Protein AF-0000000076914430 (afdb_homodimer)

Foldseek 3Di:
DDDDDPPDDDDDDDDDDDDDDDDPDDDDDDCPCPDDDDDDDDDPCPDDDDDCPCPPPPPPDPQFWKFFFAQPPDDLQQKDKFFDADDDDPDDDPPDPPPPPPPVVQVPLLVVLQCCQQVQLQRSLVRQCVSQVHQDPDLVQLQQEFEEEFEEPFDPSLVVVQVVCVVVVNNVPDDPCSVVRRDGLVSRVVNCVVRVRNFYRYFDYFKLQRFVVFVVVQSVCVSVPSHFKYKGAYFDDQPHDVSVVVCVVVQAADDVCSNPCLLAQFFQAPPFRHWGEMGMAGIIMMGRPVVCVVVVTHGLWIFQFKFKFFQPPAQFAHDQQLVRVLRQVVRRCVSNVHALLLFQEEAEQGGSHPRRRVSNLNSNCVRNPPCLQVLSYAYAYCCSPRIRRISRNQRVSVSLQSVCQRQQKDAARPSRDHGDPSADHNNDHHHHIDRHHGQKYKYWTARGRRIIMIIIIGHDD/DDDPDCPDDPDDDDDDDDDDDDDDDPDDDDDPCPPPDDDDDDDPCPDDDDDCPCPPPPPPDDQFWKFFFDQPPDDLQLKDKFFDADDDDPDDDPDDPPPPDPPVVQVPLLVVLQCCQQVQLQRSLVRQCVSQVHQDPDLVQLLQEFEEEFEEPFDPSLVVVQVVCVVVVNNVPDDPCSVVRRDGLVSRVVNCVVRVRNFDRYFDYFKLQRFVVFVVVQSVCVSVPSHFKYKGAYFDDQPHDVSVVVCVVVQAADDVCSNPCLLAQFFQAPPFRHWGEMGMAGIIMMGRPVVCVVVVTHGLWIWQFKFKFFQPPAQFAHDQQLVRVLRQVVRRCVSNVHALLLFQEEAELGGSHPRRRVSNLNSNCVRNPPCLQVLSYAYAYCCSPRIRRISRNQRVSVSLQSVCQRQQKDAARPSHDHGDPSADHSNDHHHHIDRHHGQKYKYWTARGRRIIMIIIIGHDD

pLDDT: mean 78.5, std 29.56, range [15.78, 98.94]

Solvent-accessible surface area (backbone atoms only — not comparable to full-atom values): 46530 Å² total; per-residue (Å²): 134,87,83,78,85,80,79,82,86,82,84,87,85,83,80,80,84,76,78,82,81,80,78,80,80,85,81,88,87,78,88,77,74,81,70,90,83,81,84,75,86,78,78,79,72,78,76,78,74,82,86,74,77,77,67,83,73,75,77,73,56,83,65,56,48,32,27,29,38,40,58,66,89,63,70,68,54,16,46,49,69,44,65,61,71,82,75,86,80,78,86,76,70,92,61,83,77,65,78,68,65,68,59,57,64,46,51,53,53,57,60,66,53,61,59,37,38,45,52,38,33,41,53,23,42,50,47,23,31,60,49,42,68,60,81,69,82,51,63,70,57,18,43,26,20,21,27,16,20,9,17,29,77,44,42,55,66,60,50,47,58,53,44,49,28,52,76,66,71,40,56,86,71,52,52,51,55,48,52,65,64,42,34,47,25,32,30,14,20,51,43,20,34,75,63,44,24,27,4,36,40,38,17,26,22,30,30,27,15,3,2,37,46,9,39,42,52,40,48,47,37,34,43,74,62,61,22,50,31,29,42,21,7,8,19,24,56,52,83,41,72,64,51,50,50,27,40,47,54,52,59,45,38,48,60,92,32,65,92,43,53,86,58,36,16,10,35,53,19,62,82,31,51,5,23,30,53,15,20,24,20,8,32,41,38,38,26,30,42,70,61,34,59,74,70,64,47,59,66,31,21,23,61,44,18,66,8,47,3,12,37,24,64,36,61,80,45,75,38,82,78,11,54,26,59,32,46,5,47,50,42,9,32,60,62,45,71,53,56,62,79,57,36,33,35,36,37,44,51,39,54,6,28,63,64,58,23,54,24,50,53,52,18,51,43,65,69,33,38,66,35,26,50,70,43,57,33,44,32,22,27,58,30,28,74,41,26,42,20,42,5,6,33,16,19,37,47,39,49,53,45,41,48,21,39,59,71,23,35,45,61,31,18,40,59,44,81,49,65,31,83,88,47,52,88,44,29,52,66,29,68,50,67,38,82,44,85,34,61,19,34,38,25,42,16,64,15,58,24,19,20,29,32,16,40,25,36,27,48,56,134,134,82,90,78,80,79,77,79,83,74,80,78,79,80,83,80,80,84,74,84,82,74,83,79,76,82,76,74,85,78,77,83,67,82,77,80,78,80,87,79,86,84,79,81,70,77,80,81,75,84,84,76,78,78,67,85,73,76,77,74,56,84,67,56,47,32,27,28,39,38,60,67,89,64,71,69,56,16,45,48,69,45,64,63,70,80,76,85,79,77,87,75,70,93,61,84,75,68,75,71,64,69,59,57,64,45,51,52,53,57,60,66,53,60,59,38,39,44,50,40,33,40,54,23,43,50,48,23,31,59,48,41,67,58,80,70,82,50,64,71,57,19,44,25,20,22,27,16,21,10,17,30,78,42,42,56,65,60,51,48,57,52,44,50,28,54,77,66,72,39,58,86,71,52,52,52,55,47,52,65,62,42,35,44,26,33,31,15,21,52,42,21,34,74,65,44,22,27,3,37,40,38,16,26,21,29,30,27,14,3,2,36,47,10,39,44,51,38,49,48,36,34,43,71,62,61,20,50,32,27,41,22,7,8,19,24,56,51,82,41,71,66,51,51,49,28,39,46,54,52,60,45,38,48,63,92,32,65,93,44,52,86,59,36,18,10,36,55,19,63,82,31,52,5,23,31,53,16,20,23,20,8,33,43,37,38,26,28,41,70,62,34,59,72,71,66,47,60,67,32,22,23,60,44,18,66,8,47,3,11,38,25,64,38,60,79,44,75,37,81,78,11,55,27,60,33,46,5,48,50,42,9,32,60,63,44,72,52,54,62,80,57,35,33,34,35,36,44,50,39,54,5,29,64,64,56,23,52,23,51,52,51,18,50,43,65,70,33,40,64,35,25,51,71,43,56,33,45,32,22,28,60,30,28,74,43,26,42,19,43,5,7,33,16,18,36,46,40,49,53,45,41,48,21,39,57,70,22,37,46,60,32,18,39,58,45,80,47,67,32,83,87,47,53,87,43,29,51,66,29,67,52,68,41,80,44,86,33,60,19,33,36,24,42,15,64,15,57,24,20,19,28,31,17,40,25,36,27,49,59,132

InterPro domains:
  IPR000794 Beta-ketoacyl synthase [PTHR11712] (124-458)
  IPR000794 Beta-ketoacyl synthase [cd00834] (124-457)
  IPR014030 Beta-ketoacyl synthase-like, N-terminal domain [PF00109] (119-292)
  IPR014031 Beta-ketoacyl synthase, C-terminal domain [PF02801] (300-417)
  IPR016039 Thiolase-like [G3DSA:3.40.47.10] (111-461)
  IPR016039 Thiolase-like [SSF53901] (76-299)
  IPR016039 Thiolase-like [SSF53901] (261-458)
  IPR018201 Beta-ketoacyl synthase, active site [PS00606] (199-215)
  IPR020841 Polyketide synthase, beta-ketoacyl synthase domain [PS52004] (1-459)
  IPR020841 Polyketide synthase, beta-ketoacyl synthase domain [SM00825] (5-459)

Structure (mmCIF, N/CA/C/O backbone):
data_AF-0000000076914430-model_v1
#
loop_
_entity.id
_entity.type
_entity.pdbx_description
1 polymer beta-ketoacyl-
#
loop_
_atom_site.group_PDB
_atom_site.id
_atom_site.type_symbol
_atom_site.label_atom_id
_atom_site.label_alt_id
_atom_site.label_comp_id
_atom_site.label_asym_id
_atom_site.label_entity_id
_atom_site.label_seq_id
_atom_site.pdbx_PDB_ins_code
_atom_site.Cartn_x
_atom_site.Cartn_y
_atom_site.Cartn_z
_atom_site.occupancy
_atom_site.B_iso_or_equiv
_atom_site.auth_seq_id
_atom_site.auth_comp_id
_atom_site.auth_asym_id
_atom_site.auth_atom_id
_atom_site.pdbx_PDB_model_num
ATOM 1 N N . MET A 1 1 ? -17 51.938 -7.973 1 20.36 1 MET A N 1
ATOM 2 C CA . MET A 1 1 ? -17.953 51.094 -8.688 1 20.36 1 MET A CA 1
ATOM 3 C C . MET A 1 1 ? -17.266 49.844 -9.273 1 20.36 1 MET A C 1
ATOM 5 O O . MET A 1 1 ? -16.469 49.969 -10.203 1 20.36 1 MET A O 1
ATOM 9 N N . PRO A 1 2 ? -16.797 48.906 -8.508 1 21.17 2 PRO A N 1
ATOM 10 C CA . PRO A 1 2 ? -15.648 47.969 -8.492 1 21.17 2 PRO A CA 1
ATOM 11 C C . PRO A 1 2 ? -15.867 46.75 -9.375 1 21.17 2 PRO A C 1
ATOM 13 O O . PRO A 1 2 ? -16.766 45.969 -9.117 1 21.17 2 PRO A O 1
ATOM 16 N N . TRP A 1 3 ? -15.859 47.125 -10.734 1 18.58 3 TRP A N 1
ATOM 17 C CA . TRP A 1 3 ? -16.062 46.312 -11.945 1 18.58 3 TRP A CA 1
ATOM 18 C C . TRP A 1 3 ? -15.281 45.031 -11.875 1 18.58 3 TRP A C 1
ATOM 20 O O . TRP A 1 3 ? -14.125 45 -11.445 1 18.58 3 TRP A O 1
ATOM 30 N N . ALA A 1 4 ? -15.969 43.875 -11.938 1 19.77 4 ALA A N 1
ATOM 31 C CA . ALA A 1 4 ? -16.078 42.406 -11.852 1 19.77 4 ALA A CA 1
ATOM 32 C C . ALA A 1 4 ? -15.211 41.719 -12.898 1 19.77 4 ALA A C 1
ATOM 34 O O . ALA A 1 4 ? -14.891 42.312 -13.938 1 19.77 4 ALA A O 1
ATOM 35 N N . PRO A 1 5 ? -14.758 40.438 -12.695 1 18.08 5 PRO A N 1
ATOM 36 C CA . PRO A 1 5 ? -13.766 39.406 -13.062 1 18.08 5 PRO A CA 1
ATOM 37 C C . PRO A 1 5 ? -14.039 38.781 -14.422 1 18.08 5 PRO A C 1
ATOM 39 O O . PRO A 1 5 ? -15 38.031 -14.57 1 18.08 5 PRO A O 1
ATOM 42 N N . ARG A 1 6 ? -14.109 39.562 -15.539 1 16.12 6 ARG A N 1
ATOM 43 C CA . ARG A 1 6 ? -14.656 38.969 -16.75 1 16.12 6 ARG A CA 1
ATOM 44 C C . ARG A 1 6 ? -13.844 37.75 -17.188 1 16.12 6 ARG A C 1
ATOM 46 O O . ARG A 1 6 ? -12.625 37.844 -17.375 1 16.12 6 ARG A O 1
ATOM 53 N N . ILE A 1 7 ? -14.227 36.5 -16.953 1 17.45 7 ILE A N 1
ATOM 54 C CA . ILE A 1 7 ? -13.883 35.094 -17.219 1 17.45 7 ILE A CA 1
ATOM 55 C C . ILE A 1 7 ? -13.906 34.844 -18.719 1 17.45 7 ILE A C 1
ATOM 57 O O . ILE A 1 7 ? -14.945 34.969 -19.359 1 17.45 7 ILE A O 1
ATOM 61 N N . VAL A 1 8 ? -12.828 35.312 -19.484 1 16.94 8 VAL A N 1
ATOM 62 C CA . VAL A 1 8 ? -12.93 35.438 -20.922 1 16.94 8 VAL A CA 1
ATOM 63 C C . VAL A 1 8 ? -13.125 34.062 -21.547 1 16.94 8 VAL A C 1
ATOM 65 O O . VAL A 1 8 ? -12.484 33.094 -21.125 1 16.94 8 VAL A O 1
ATOM 68 N N . SER A 1 9 ? -14.188 33.906 -22.328 1 16.08 9 SER A N 1
ATOM 69 C CA . SER A 1 9 ? -14.961 32.844 -22.953 1 16.08 9 SER A CA 1
ATOM 70 C C . SER A 1 9 ? -14.117 32.062 -23.953 1 16.08 9 SER A C 1
ATOM 72 O O . SER A 1 9 ? -13.109 32.562 -24.453 1 16.08 9 SER A O 1
ATOM 74 N N . PHE A 1 10 ? -14.523 30.891 -24.422 1 16.31 10 PHE A N 1
ATOM 75 C CA . PHE A 1 10 ? -14.352 29.516 -24.891 1 16.31 10 PHE A CA 1
ATOM 76 C C . PHE A 1 10 ? -14.211 29.484 -26.406 1 16.31 10 PHE A C 1
ATOM 78 O O . PHE A 1 10 ? -13.375 28.75 -26.938 1 16.31 10 PHE A O 1
ATOM 85 N N . ALA A 1 11 ? -15.047 30.094 -27.297 1 15.78 11 ALA A N 1
ATOM 86 C CA . ALA A 1 11 ? -15.742 29.172 -28.188 1 15.78 11 ALA A CA 1
ATOM 87 C C . ALA A 1 11 ? -14.883 28.859 -29.422 1 15.78 11 ALA A C 1
ATOM 89 O O . ALA A 1 11 ? -14.648 27.688 -29.734 1 15.78 11 ALA A O 1
ATOM 90 N N . ALA A 1 12 ? -15.109 29.438 -30.766 1 16.41 12 ALA A N 1
ATOM 91 C CA . ALA A 1 12 ? -15.992 28.938 -31.828 1 16.41 12 ALA A CA 1
ATOM 92 C C . ALA A 1 12 ? -15.18 28.359 -32.969 1 16.41 12 ALA A C 1
ATOM 94 O O . ALA A 1 12 ? -15.398 27.203 -33.375 1 16.41 12 ALA A O 1
ATOM 95 N N . ALA A 1 13 ? -14.984 29.047 -34.25 1 16.73 13 ALA A N 1
ATOM 96 C CA . ALA A 1 13 ? -15.578 28.797 -35.562 1 16.73 13 ALA A CA 1
ATOM 97 C C . ALA A 1 13 ? -14.625 27.984 -36.438 1 16.73 13 ALA A C 1
ATOM 99 O O . ALA A 1 13 ? -13.414 27.984 -36.219 1 16.73 13 ALA A O 1
ATOM 100 N N . PRO A 1 14 ? -15.055 27.531 -37.812 1 17.52 14 PRO A N 1
ATOM 101 C CA . PRO A 1 14 ? -15.031 26.422 -38.781 1 17.52 14 PRO A CA 1
ATOM 102 C C . PRO A 1 14 ? -13.836 26.5 -39.75 1 17.52 14 PRO A C 1
ATOM 104 O O . PRO A 1 14 ? -13.688 25.656 -40.625 1 17.52 14 PRO A O 1
ATOM 107 N N . ASP A 1 15 ? -12.797 27.328 -39.531 1 15.93 15 ASP A N 1
ATOM 108 C CA . ASP A 1 15 ? -12.422 27.875 -40.812 1 15.93 15 ASP A CA 1
ATOM 109 C C . ASP A 1 15 ? -11.875 26.797 -41.75 1 15.93 15 ASP A C 1
ATOM 111 O O . ASP A 1 15 ? -11.398 25.75 -41.281 1 15.93 15 ASP A O 1
ATOM 115 N N . GLU A 1 16 ? -11.477 27.266 -42.938 1 16.78 16 GLU A N 1
ATOM 116 C CA . GLU A 1 16 ? -11.5 26.984 -44.375 1 16.78 16 GLU A CA 1
ATOM 117 C C . GLU A 1 16 ? -10.359 26.031 -44.75 1 16.78 16 GLU A C 1
ATOM 119 O O . GLU A 1 16 ? -10.586 25.016 -45.438 1 16.78 16 GLU A O 1
ATOM 124 N N . HIS A 1 17 ? -9.18 26.547 -45.031 1 16.75 17 HIS A N 1
ATOM 125 C CA . HIS A 1 17 ? -8.641 26.328 -46.375 1 16.75 17 HIS A CA 1
ATOM 126 C C . HIS A 1 17 ? -7.766 25.078 -46.438 1 16.75 17 HIS A C 1
ATOM 128 O O . HIS A 1 17 ? -7.09 24.75 -45.438 1 16.75 17 HIS A O 1
ATOM 134 N N . ALA A 1 18 ? -7.859 24.328 -47.594 1 17.95 18 ALA A N 1
ATOM 135 C CA . ALA A 1 18 ? -7.621 22.953 -48.031 1 17.95 18 ALA A CA 1
ATOM 136 C C . ALA A 1 18 ? -6.125 22.688 -48.188 1 17.95 18 ALA A C 1
ATOM 138 O O . ALA A 1 18 ? -5.711 21.531 -48.281 1 17.95 18 ALA A O 1
ATOM 139 N N . PRO A 1 19 ? -5.02 23.578 -47.656 1 17.88 19 PRO A N 1
ATOM 140 C CA . PRO A 1 19 ? -4.262 23.375 -48.906 1 17.88 19 PRO A CA 1
ATOM 141 C C . PRO A 1 19 ? -3.695 21.969 -49 1 17.88 19 PRO A C 1
ATOM 143 O O . PRO A 1 19 ? -3.646 21.234 -48.031 1 17.88 19 PRO A O 1
ATOM 146 N N . PRO A 1 20 ? -2.598 21.891 -49.938 1 17.64 20 PRO A N 1
ATOM 147 C CA . PRO A 1 20 ? -2.225 20.891 -50.938 1 17.64 20 PRO A CA 1
ATOM 148 C C . PRO A 1 20 ? -1.381 19.766 -50.375 1 17.64 20 PRO A C 1
ATOM 150 O O . PRO A 1 20 ? -0.823 19.891 -49.281 1 17.64 20 PRO A O 1
ATOM 153 N N . ARG A 1 21 ? -1.084 18.797 -51.188 1 17.78 21 ARG A N 1
ATOM 154 C CA . ARG A 1 21 ? -0.869 17.359 -51.25 1 17.78 21 ARG A CA 1
ATOM 155 C C . ARG A 1 21 ? 0.573 17 -50.906 1 17.78 21 ARG A C 1
ATOM 157 O O . ARG A 1 21 ? 0.898 15.828 -50.719 1 17.78 21 ARG A O 1
ATOM 164 N N . SER A 1 22 ? 1.578 18.094 -50.438 1 17.52 22 SER A N 1
ATOM 165 C CA . SER A 1 22 ? 2.691 17.578 -51.219 1 17.52 22 SER A CA 1
ATOM 166 C C . SER A 1 22 ? 3.199 16.25 -50.656 1 17.52 22 SER A C 1
ATOM 168 O O . SER A 1 22 ? 3.02 15.961 -49.469 1 17.52 22 SER A O 1
ATOM 170 N N . PRO A 1 23 ? 4.172 15.633 -51.438 1 17.53 23 PRO A N 1
ATOM 171 C CA . PRO A 1 23 ? 4.559 14.258 -51.719 1 17.53 23 PRO A CA 1
ATOM 172 C C . PRO A 1 23 ? 5.543 13.68 -50.719 1 17.53 23 PRO A C 1
ATOM 174 O O . PRO A 1 23 ? 6.469 14.375 -50.281 1 17.53 23 PRO A O 1
ATOM 177 N N . VAL A 1 24 ? 5.152 12.938 -49.844 1 17.94 24 VAL A N 1
ATOM 178 C CA . VAL A 1 24 ? 5.797 12.312 -48.719 1 17.94 24 VAL A CA 1
ATOM 179 C C . VAL A 1 24 ? 6.969 11.461 -49.188 1 17.94 24 VAL A C 1
ATOM 181 O O . VAL A 1 24 ? 6.777 10.469 -49.906 1 17.94 24 VAL A O 1
ATOM 184 N N . ARG A 1 25 ? 8.109 12.258 -49.531 1 17.22 25 ARG A N 1
ATOM 185 C CA . ARG A 1 25 ? 9.141 11.414 -50.125 1 17.22 25 ARG A CA 1
ATOM 186 C C . ARG A 1 25 ? 9.484 10.242 -49.188 1 17.22 25 ARG A C 1
ATOM 188 O O . ARG A 1 25 ? 9.328 10.336 -47.969 1 17.22 25 ARG A O 1
ATOM 195 N N . PRO A 1 26 ? 10.25 9.234 -49.812 1 17.73 26 PRO A N 1
ATOM 196 C CA . PRO A 1 26 ? 10.312 7.781 -49.625 1 17.73 26 PRO A CA 1
ATOM 197 C C . PRO A 1 26 ? 11.172 7.359 -48.438 1 17.73 26 PRO A C 1
ATOM 199 O O . PRO A 1 26 ? 10.703 6.613 -47.562 1 17.73 26 PRO A O 1
ATOM 202 N N . PRO A 1 27 ? 12.586 7.203 -48.594 1 18.33 27 PRO A N 1
ATOM 203 C CA . PRO A 1 27 ? 13.031 5.805 -48.625 1 18.33 27 PRO A CA 1
ATOM 204 C C . PRO A 1 27 ? 13.773 5.406 -47.344 1 18.33 27 PRO A C 1
ATOM 206 O O . PRO A 1 27 ? 13.492 4.355 -46.781 1 18.33 27 PRO A O 1
ATOM 209 N N . PRO A 1 28 ? 15.039 6 -46.844 1 18.53 28 PRO A N 1
ATOM 210 C CA . PRO A 1 28 ? 16.156 5.062 -46.969 1 18.53 28 PRO A CA 1
ATOM 211 C C . PRO A 1 28 ? 16.406 4.293 -45.656 1 18.53 28 PRO A C 1
ATOM 213 O O . PRO A 1 28 ? 16.047 4.766 -44.594 1 18.53 28 PRO A O 1
ATOM 216 N N . PRO A 1 29 ? 17.109 3.037 -45.688 1 17.45 29 PRO A N 1
ATOM 217 C CA . PRO A 1 29 ? 17.125 1.829 -44.844 1 17.45 29 PRO A CA 1
ATOM 218 C C . PRO A 1 29 ? 17.891 2.016 -43.562 1 17.45 29 PRO A C 1
ATOM 220 O O . PRO A 1 29 ? 18.578 3.031 -43.375 1 17.45 29 PRO A O 1
ATOM 223 N N . PRO A 1 30 ? 18.812 0.987 -43.125 1 17.42 30 PRO A N 1
ATOM 224 C CA . PRO A 1 30 ? 18.984 0.083 -42 1 17.42 30 PRO A CA 1
ATOM 225 C C . PRO A 1 30 ? 20.234 0.412 -41.188 1 17.42 30 PRO A C 1
ATOM 227 O O . PRO A 1 30 ? 20.547 -0.284 -40.219 1 17.42 30 PRO A O 1
ATOM 230 N N . ARG A 1 31 ? 20.797 1.576 -40.875 1 16.64 31 ARG A N 1
ATOM 231 C CA . ARG A 1 31 ? 22.234 1.582 -40.562 1 16.64 31 ARG A CA 1
ATOM 232 C C . ARG A 1 31 ? 22.484 1.047 -39.156 1 16.64 31 ARG A C 1
ATOM 234 O O . ARG A 1 31 ? 22 1.602 -38.188 1 16.64 31 ARG A O 1
ATOM 241 N N . LEU A 1 32 ? 22.703 -0.343 -38.812 1 15.95 32 LEU A N 1
ATOM 242 C CA . LEU A 1 32 ? 22.891 -0.897 -37.469 1 15.95 32 LEU A CA 1
ATOM 243 C C . LEU A 1 32 ? 24.297 -0.67 -36.969 1 15.95 32 LEU A C 1
ATOM 245 O O . LEU A 1 32 ? 25.25 -1.315 -37.438 1 15.95 32 LEU A O 1
ATOM 249 N N . LEU A 1 33 ? 25.062 0.441 -36.969 1 16.23 33 LEU A N 1
ATOM 250 C CA . LEU A 1 33 ? 26.516 0.381 -36.969 1 16.23 33 LEU A CA 1
ATOM 251 C C . LEU A 1 33 ? 27.031 0.193 -35.531 1 16.23 33 LEU A C 1
ATOM 253 O O . LEU A 1 33 ? 26.844 1.062 -34.688 1 16.23 33 LEU A O 1
ATOM 257 N N . LEU A 1 34 ? 26.938 -0.77 -34.656 1 16.05 34 LEU A N 1
ATOM 258 C CA . LEU A 1 34 ? 27.562 -0.549 -33.344 1 16.05 34 LEU A CA 1
ATOM 259 C C . LEU A 1 34 ? 29.062 -0.798 -33.438 1 16.05 34 LEU A C 1
ATOM 261 O O . LEU A 1 34 ? 29.5 -1.942 -33.594 1 16.05 34 LEU A O 1
ATOM 265 N N . GLY A 1 35 ? 30.031 -0.255 -34.25 1 16.97 35 GLY A N 1
ATOM 266 C CA . GLY A 1 35 ? 31.297 -0.898 -34.594 1 16.97 35 GLY A CA 1
ATOM 267 C C . GLY A 1 35 ? 32.344 -0.744 -33.5 1 16.97 35 GLY A C 1
ATOM 268 O O . GLY A 1 35 ? 33.5 -1.112 -33.719 1 16.97 35 GLY A O 1
ATOM 269 N N . CYS A 1 36 ? 32.188 -0.376 -32.188 1 16.59 36 CYS A N 1
ATOM 270 C CA . CYS A 1 36 ? 33.438 0.127 -31.672 1 16.59 36 CYS A CA 1
ATOM 271 C C . CYS A 1 36 ? 34.469 -0.989 -31.562 1 16.59 36 CYS A C 1
ATOM 273 O O . CYS A 1 36 ? 34.125 -2.16 -31.422 1 16.59 36 CYS A O 1
ATOM 275 N N . GLY A 1 37 ? 35.844 -0.705 -31.75 1 16.16 37 GLY A N 1
ATOM 276 C CA . GLY A 1 37 ? 37.156 -1.229 -32.125 1 16.16 37 GLY A CA 1
ATOM 277 C C . GLY A 1 37 ? 37.875 -1.936 -30.969 1 16.16 37 GLY A C 1
ATOM 278 O O . GLY A 1 37 ? 37.5 -1.757 -29.812 1 16.16 37 GLY A O 1
ATOM 279 N N . PRO A 1 38 ? 39.062 -2.688 -31.156 1 17.67 38 PRO A N 1
ATOM 280 C CA . PRO A 1 38 ? 39.844 -3.871 -30.75 1 17.67 38 PRO A CA 1
ATOM 281 C C . PRO A 1 38 ? 40.812 -3.584 -29.609 1 17.67 38 PRO A C 1
ATOM 283 O O . PRO A 1 38 ? 41.469 -4.5 -29.109 1 17.67 38 PRO A O 1
ATOM 286 N N . SER A 1 39 ? 40.875 -2.438 -28.828 1 16.88 39 SER A N 1
ATOM 287 C CA . SER A 1 39 ? 42.25 -2.201 -28.469 1 16.88 39 SER A CA 1
ATOM 288 C C . SER A 1 39 ? 42.781 -3.295 -27.562 1 16.88 39 SER A C 1
ATOM 290 O O . SER A 1 39 ? 42.031 -3.846 -26.75 1 16.88 39 SER A O 1
ATOM 292 N N . SER A 1 40 ? 44.125 -3.738 -27.609 1 16.92 40 SER A N 1
ATOM 293 C CA . SER A 1 40 ? 45.062 -4.84 -27.359 1 16.92 40 SER A CA 1
ATOM 294 C C . SER A 1 40 ? 45.562 -4.797 -25.922 1 16.92 40 SER A C 1
ATOM 296 O O . SER A 1 40 ? 46.344 -5.66 -25.516 1 16.92 40 SER A O 1
ATOM 298 N N . ALA A 1 41 ? 45.281 -3.869 -25.016 1 17.73 41 ALA A N 1
ATOM 299 C CA . ALA A 1 41 ? 46.438 -3.666 -24.109 1 17.73 41 ALA A CA 1
ATOM 300 C C . ALA A 1 41 ? 46.688 -4.914 -23.281 1 17.73 41 ALA A C 1
ATOM 302 O O . ALA A 1 41 ? 45.781 -5.723 -23.047 1 17.73 41 ALA A O 1
ATOM 303 N N . ALA A 1 42 ? 48.031 -5.047 -22.844 1 17.97 42 ALA A N 1
ATOM 304 C CA . ALA A 1 42 ? 48.969 -6.07 -22.406 1 17.97 42 ALA A CA 1
ATOM 305 C C . ALA A 1 42 ? 48.594 -6.578 -21.016 1 17.97 42 ALA A C 1
ATOM 307 O O . ALA A 1 42 ? 48 -5.859 -20.219 1 17.97 42 ALA A O 1
ATOM 308 N N . PRO A 1 43 ? 48.875 -7.922 -20.734 1 17.31 43 PRO A N 1
ATOM 309 C CA . PRO A 1 43 ? 48.5 -8.977 -19.781 1 17.31 43 PRO A CA 1
ATOM 310 C C . PRO A 1 43 ? 49.156 -8.805 -18.422 1 17.31 43 PRO A C 1
ATOM 312 O O . PRO A 1 43 ? 48.938 -9.641 -17.531 1 17.31 43 PRO A O 1
ATOM 315 N N . ILE A 1 44 ? 49.188 -7.527 -17.812 1 18.19 44 ILE A N 1
ATOM 316 C CA . ILE A 1 44 ? 50.156 -7.57 -16.719 1 18.19 44 ILE A CA 1
ATOM 317 C C . ILE A 1 44 ? 49.781 -8.672 -15.734 1 18.19 44 ILE A C 1
ATOM 319 O O . ILE A 1 44 ? 48.625 -8.797 -15.344 1 18.19 44 ILE A O 1
ATOM 323 N N . CYS A 1 45 ? 50.656 -9.625 -15.539 1 17.83 45 CYS A N 1
ATOM 324 C CA . CYS A 1 45 ? 50.75 -10.945 -14.93 1 17.83 45 CYS A CA 1
ATOM 325 C C . CYS A 1 45 ? 50.625 -10.867 -13.414 1 17.83 45 CYS A C 1
ATOM 327 O O . CYS A 1 45 ? 51.438 -11.438 -12.688 1 17.83 45 CYS A O 1
ATOM 329 N N . LEU A 1 46 ? 49.875 -9.953 -12.852 1 18.14 46 LEU A N 1
ATOM 330 C CA . LEU A 1 46 ? 50.219 -9.938 -11.438 1 18.14 46 LEU A CA 1
ATOM 331 C C . LEU A 1 46 ? 49.969 -11.297 -10.797 1 18.14 46 LEU A C 1
ATOM 333 O O . LEU A 1 46 ? 49.062 -12.023 -11.211 1 18.14 46 LEU A O 1
ATOM 337 N N . PRO A 1 47 ? 50.938 -11.711 -9.906 1 19.97 47 PRO A N 1
ATOM 338 C CA . PRO A 1 47 ? 51.188 -13.047 -9.344 1 19.97 47 PRO A CA 1
ATOM 339 C C . PRO A 1 47 ? 50 -13.578 -8.555 1 19.97 47 PRO A C 1
ATOM 341 O O . PRO A 1 47 ? 49.125 -12.797 -8.125 1 19.97 47 PRO A O 1
ATOM 344 N N . PRO A 1 48 ? 49.938 -14.984 -8.422 1 19.3 48 PRO A N 1
ATOM 345 C CA . PRO A 1 48 ? 48.938 -16 -8.109 1 19.3 48 PRO A CA 1
ATOM 346 C C . PRO A 1 48 ? 48.469 -15.93 -6.66 1 19.3 48 PRO A C 1
ATOM 348 O O . PRO A 1 48 ? 47.75 -16.812 -6.203 1 19.3 48 PRO A O 1
ATOM 351 N N . ARG A 1 49 ? 48.344 -14.758 -6.023 1 20.03 49 ARG A N 1
ATOM 352 C CA . ARG A 1 49 ? 48.219 -15.031 -4.594 1 20.03 49 ARG A CA 1
ATOM 353 C C . ARG A 1 49 ? 47.125 -16.047 -4.32 1 20.03 49 ARG A C 1
ATOM 355 O O . ARG A 1 49 ? 46.219 -16.234 -5.145 1 20.03 49 ARG A O 1
ATOM 362 N N . GLY A 1 50 ? 47.125 -16.656 -3.104 1 18.72 50 GLY A N 1
ATOM 363 C CA . GLY A 1 50 ? 46.656 -17.891 -2.504 1 18.72 50 GLY A CA 1
ATOM 364 C C . GLY A 1 50 ? 45.156 -18.047 -2.535 1 18.72 50 GLY A C 1
ATOM 365 O O . GLY A 1 50 ? 44.438 -17.125 -2.926 1 18.72 50 GLY A O 1
ATOM 366 N N . ARG A 1 51 ? 44.562 -18.844 -1.445 1 20.53 51 ARG A N 1
ATOM 367 C CA . ARG A 1 51 ? 43.5 -19.844 -1.296 1 20.53 51 ARG A CA 1
ATOM 368 C C . ARG A 1 51 ? 42.125 -19.172 -1.335 1 20.53 51 ARG A C 1
ATOM 370 O O . ARG A 1 51 ? 41.875 -18.172 -0.647 1 20.53 51 ARG A O 1
ATOM 377 N N . ASP A 1 52 ? 41.375 -19.469 -2.34 1 19.86 52 ASP A N 1
ATOM 378 C CA . ASP A 1 52 ? 40.156 -19 -2.99 1 19.86 52 ASP A CA 1
ATOM 379 C C . ASP A 1 52 ? 38.938 -19.281 -2.127 1 19.86 52 ASP A C 1
ATOM 381 O O . ASP A 1 52 ? 38.531 -20.422 -1.945 1 19.86 52 ASP A O 1
ATOM 385 N N . GLY A 1 53 ? 38.969 -18.766 -0.821 1 21.38 53 GLY A N 1
ATOM 386 C CA . GLY A 1 53 ? 37.719 -19.156 -0.203 1 21.38 53 GLY A CA 1
ATOM 387 C C . GLY A 1 53 ? 36.5 -18.844 -1.07 1 21.38 53 GLY A C 1
ATOM 388 O O . GLY A 1 53 ? 36.438 -17.797 -1.718 1 21.38 53 GLY A O 1
ATOM 389 N N . ALA A 1 54 ? 35.906 -19.875 -1.701 1 21.69 54 ALA A N 1
ATOM 390 C CA . ALA A 1 54 ? 34.812 -20.031 -2.652 1 21.69 54 ALA A CA 1
ATOM 391 C C . ALA A 1 54 ? 33.562 -19.25 -2.203 1 21.69 54 ALA A C 1
ATOM 393 O O . ALA A 1 54 ? 32.875 -19.656 -1.282 1 21.69 54 ALA A O 1
ATOM 394 N N . GLY A 1 55 ? 33.781 -18.062 -1.735 1 22.14 55 GLY A N 1
ATOM 395 C CA . GLY A 1 55 ? 32.531 -17.391 -1.436 1 22.14 55 GLY A CA 1
ATOM 396 C C . GLY A 1 55 ? 31.594 -17.344 -2.621 1 22.14 55 GLY A C 1
ATOM 397 O O . GLY A 1 55 ? 32 -17.109 -3.752 1 22.14 55 GLY A O 1
ATOM 398 N N . ARG A 1 56 ? 30.516 -18.234 -2.621 1 23.05 56 ARG A N 1
ATOM 399 C CA . ARG A 1 56 ? 29.453 -18.375 -3.615 1 23.05 56 ARG A CA 1
ATOM 400 C C . ARG A 1 56 ? 28.938 -17 -4.055 1 23.05 56 ARG A C 1
ATOM 402 O O . ARG A 1 56 ? 28.453 -16.219 -3.232 1 23.05 56 ARG A O 1
ATOM 409 N N . ARG A 1 57 ? 29.688 -16.375 -4.984 1 22.09 57 ARG A N 1
ATOM 410 C CA . ARG A 1 57 ? 29.297 -15.156 -5.699 1 22.09 57 ARG A CA 1
ATOM 411 C C . ARG A 1 57 ? 27.922 -15.312 -6.32 1 22.09 57 ARG A C 1
ATOM 413 O O . ARG A 1 57 ? 27.688 -16.234 -7.109 1 22.09 57 ARG A O 1
ATOM 420 N N . HIS A 1 58 ? 26.891 -15.078 -5.562 1 24.89 58 HIS A N 1
ATOM 421 C CA . HIS A 1 58 ? 25.516 -15.008 -6.012 1 24.89 58 HIS A CA 1
ATOM 422 C C . HIS A 1 58 ? 25.391 -14.164 -7.277 1 24.89 58 HIS A C 1
ATOM 424 O O . HIS A 1 58 ? 25.859 -13.023 -7.316 1 24.89 58 HIS A O 1
ATOM 430 N N . ALA A 1 59 ? 25.516 -14.742 -8.398 1 24.55 59 ALA A N 1
ATOM 431 C CA . ALA A 1 59 ? 25.328 -14.102 -9.688 1 24.55 59 ALA A CA 1
ATOM 432 C C . ALA A 1 59 ? 24 -13.328 -9.719 1 24.55 59 ALA A C 1
ATOM 434 O O . ALA A 1 59 ? 22.938 -13.906 -9.57 1 24.55 59 ALA A O 1
ATOM 435 N N . ALA A 1 60 ? 23.938 -12.133 -9.359 1 29.11 60 ALA A N 1
ATOM 436 C CA . ALA A 1 60 ? 22.844 -11.164 -9.406 1 29.11 60 ALA A CA 1
ATOM 437 C C . ALA A 1 60 ? 22.281 -11.039 -10.812 1 29.11 60 ALA A C 1
ATOM 439 O O . ALA A 1 60 ? 23.031 -10.836 -11.773 1 29.11 60 ALA A O 1
ATOM 440 N N . ARG A 1 61 ? 21.219 -11.758 -11.195 1 33.44 61 ARG A N 1
ATOM 441 C CA . ARG A 1 61 ? 20.547 -11.453 -12.453 1 33.44 61 ARG A CA 1
ATOM 442 C C . ARG A 1 61 ? 20.438 -9.945 -12.664 1 33.44 61 ARG A C 1
ATOM 444 O O . ARG A 1 61 ? 20.297 -9.188 -11.695 1 33.44 61 ARG A O 1
ATOM 451 N N . PRO A 1 62 ? 20.641 -9.516 -13.797 1 36.12 62 PRO A N 1
ATOM 452 C CA . PRO A 1 62 ? 20.609 -8.07 -14.008 1 36.12 62 PRO A CA 1
ATOM 453 C C . PRO A 1 62 ? 19.203 -7.477 -13.805 1 36.12 62 PRO A C 1
ATOM 455 O O . PRO A 1 62 ? 18.25 -7.902 -14.461 1 36.12 62 PRO A O 1
ATOM 458 N N . ARG A 1 63 ? 18.812 -7.141 -12.703 1 52.25 63 ARG A N 1
ATOM 459 C CA . ARG A 1 63 ? 17.609 -6.344 -12.422 1 52.25 63 ARG A CA 1
ATOM 460 C C . ARG A 1 63 ? 17.453 -5.234 -13.461 1 52.25 63 ARG A C 1
ATOM 462 O O . ARG A 1 63 ? 18.406 -4.527 -13.781 1 52.25 63 ARG A O 1
ATOM 469 N N . ARG A 1 64 ? 16.219 -5.266 -14.156 1 61.41 64 ARG A N 1
ATOM 470 C CA . ARG A 1 64 ? 15.922 -4.176 -15.078 1 61.41 64 ARG A CA 1
ATOM 471 C C . ARG A 1 64 ? 16.109 -2.82 -14.406 1 61.41 64 ARG A C 1
ATOM 473 O O . ARG A 1 64 ? 15.609 -2.594 -13.305 1 61.41 64 ARG A O 1
ATOM 480 N N . ARG A 1 65 ? 16.859 -2.037 -15.031 1 69.06 65 ARG A N 1
ATOM 481 C CA . ARG A 1 65 ? 17.062 -0.684 -14.531 1 69.06 65 ARG A CA 1
ATOM 482 C C . ARG A 1 65 ? 15.852 0.196 -14.797 1 69.06 65 ARG A C 1
ATOM 484 O O . ARG A 1 65 ? 15.188 0.056 -15.828 1 69.06 65 ARG A O 1
ATOM 491 N N . VAL A 1 66 ? 15.477 0.934 -13.836 1 77.25 66 VAL A N 1
ATOM 492 C CA . VAL A 1 66 ? 14.312 1.807 -13.953 1 77.25 66 VAL A CA 1
ATOM 493 C C . VAL 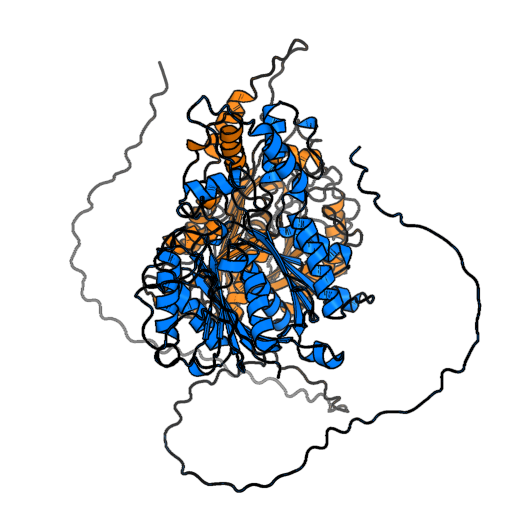A 1 66 ? 14.766 3.262 -14.055 1 77.25 66 VAL A C 1
ATOM 495 O O . VAL A 1 66 ? 15.602 3.713 -13.273 1 77.25 66 VAL A O 1
ATOM 498 N N . HIS A 1 67 ? 14.188 3.955 -15.086 1 62.59 67 HIS A N 1
ATOM 499 C CA . HIS A 1 67 ? 14.531 5.352 -15.312 1 62.59 67 HIS A CA 1
ATOM 500 C C . HIS A 1 67 ? 13.32 6.258 -15.125 1 62.59 67 HIS A C 1
ATOM 502 O O . HIS A 1 67 ? 12.18 5.797 -15.195 1 62.59 67 HIS A O 1
ATOM 508 N N . LEU A 1 68 ? 13.688 7.543 -14.75 1 71 68 LEU A N 1
ATOM 509 C CA . LEU A 1 68 ? 12.688 8.578 -14.547 1 71 68 LEU A CA 1
ATOM 510 C C . LEU A 1 68 ? 12.672 9.562 -15.711 1 71 68 LEU A C 1
ATOM 512 O O . LEU A 1 68 ? 13.719 9.906 -16.25 1 71 68 LEU A O 1
ATOM 516 N N . GLY A 1 69 ? 11.547 9.922 -16.312 1 36.91 69 GLY A N 1
ATOM 517 C CA . GLY A 1 69 ? 11.43 10.977 -17.312 1 36.91 69 GLY A CA 1
ATOM 518 C C . GLY A 1 69 ? 11.312 12.359 -16.703 1 36.91 69 GLY A C 1
ATOM 519 O O . GLY A 1 69 ? 10.734 12.531 -15.633 1 36.91 69 GLY A O 1
ATOM 520 N N . PRO A 1 70 ? 12.109 13.461 -17.344 1 32 70 PRO A N 1
ATOM 521 C CA . PRO A 1 70 ? 12.25 14.789 -16.75 1 32 70 PRO A CA 1
ATOM 522 C C . PRO A 1 70 ? 10.961 15.602 -16.797 1 32 70 PRO A C 1
ATOM 524 O O . PRO A 1 70 ? 10.109 15.359 -17.656 1 32 70 PRO A O 1
ATOM 527 N N . PRO A 1 71 ? 10.695 16.5 -15.695 1 32.12 71 PRO A N 1
ATOM 528 C CA . PRO A 1 71 ? 9.742 17.578 -15.938 1 32.12 71 PRO A CA 1
ATOM 529 C C . PRO A 1 71 ? 10.32 18.688 -16.797 1 32.12 71 PRO A C 1
ATOM 531 O O . PRO A 1 71 ? 11.531 18.906 -16.812 1 32.12 71 PRO A O 1
ATOM 534 N N . ARG A 1 72 ? 9.961 19.172 -17.969 1 29.69 72 ARG A N 1
ATOM 535 C CA . ARG A 1 72 ? 10.43 20.375 -18.641 1 29.69 72 ARG A CA 1
ATOM 536 C C . ARG A 1 72 ? 10.508 21.547 -17.656 1 29.69 72 ARG A C 1
ATOM 538 O O . ARG A 1 72 ? 9.828 21.547 -16.625 1 29.69 72 ARG A O 1
ATOM 545 N N . GLY A 1 73 ? 11.531 22.672 -17.859 1 31.03 73 GLY A N 1
ATOM 546 C CA . GLY A 1 73 ? 12.047 23.781 -17.078 1 31.03 73 GLY A CA 1
ATOM 547 C C . GLY A 1 73 ? 10.961 24.547 -16.344 1 31.03 73 GLY A C 1
ATOM 548 O O . GLY A 1 73 ? 11.25 25.484 -15.594 1 31.03 73 GLY A O 1
ATOM 549 N N . ARG A 1 74 ? 9.867 24.844 -16.672 1 34.03 74 ARG A N 1
ATOM 550 C CA . ARG A 1 74 ? 9.062 25.797 -15.922 1 34.03 74 ARG A CA 1
ATOM 551 C C . ARG A 1 74 ? 8.789 25.281 -14.508 1 34.03 74 ARG A C 1
ATOM 553 O O . ARG A 1 74 ? 9.164 24.156 -14.172 1 34.03 74 ARG A O 1
ATOM 560 N N . ARG A 1 75 ? 7.742 25.688 -13.945 1 36.44 75 ARG A N 1
ATOM 561 C CA . ARG A 1 75 ? 7.125 25.344 -12.672 1 36.44 75 ARG A CA 1
ATOM 562 C C . ARG A 1 75 ? 7.176 23.844 -12.422 1 36.44 75 ARG A C 1
ATOM 564 O O . ARG A 1 75 ? 7.129 23.047 -13.367 1 36.44 75 ARG A O 1
ATOM 571 N N . LEU A 1 7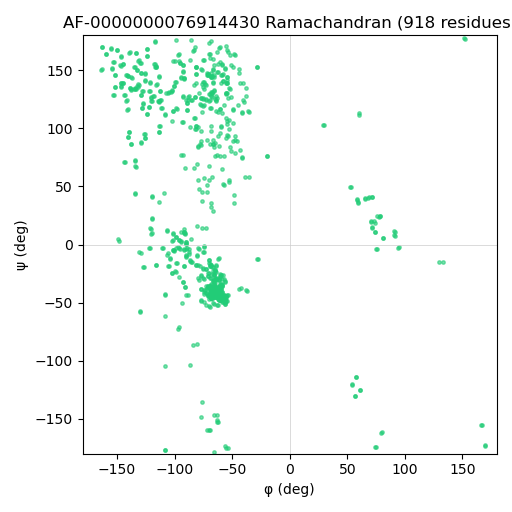6 ? 7.914 23.484 -11.422 1 39.12 76 LEU A N 1
ATOM 572 C CA . LEU A 1 76 ? 7.992 22.109 -10.977 1 39.12 76 LEU A CA 1
ATOM 573 C C . LEU A 1 76 ? 6.793 21.297 -11.477 1 39.12 76 LEU A C 1
ATOM 575 O O . LEU A 1 76 ? 5.742 21.281 -10.828 1 39.12 76 LEU A O 1
ATOM 579 N N . ARG A 1 77 ? 6.73 20.906 -12.68 1 44.38 77 ARG A N 1
ATOM 580 C CA . ARG A 1 77 ? 5.719 20.109 -13.375 1 44.38 77 ARG A CA 1
ATOM 581 C C . ARG A 1 77 ? 5.699 18.672 -12.867 1 44.38 77 ARG A C 1
ATOM 583 O O . ARG A 1 77 ? 6.738 18.016 -12.836 1 44.38 77 ARG A O 1
ATOM 590 N N . GLY A 1 78 ? 4.797 18.422 -11.992 1 42.78 78 GLY A N 1
ATOM 591 C CA . GLY A 1 78 ? 4.453 17.125 -11.43 1 42.78 78 GLY A CA 1
ATOM 592 C C . GLY A 1 78 ? 4.324 17.141 -9.914 1 42.78 78 GLY A C 1
ATOM 593 O O . GLY A 1 78 ? 4.082 16.109 -9.297 1 42.78 78 GLY A O 1
ATOM 594 N N . ALA A 1 79 ? 4.836 18.188 -9.375 1 59.66 79 ALA A N 1
ATOM 595 C CA . ALA A 1 79 ? 4.641 18.359 -7.934 1 59.66 79 ALA A CA 1
ATOM 596 C C . ALA A 1 79 ? 3.895 19.656 -7.637 1 59.66 79 ALA A C 1
ATOM 598 O O . ALA A 1 79 ? 4.164 20.688 -8.25 1 59.66 79 ALA A O 1
ATOM 599 N N . ARG A 1 80 ? 2.787 19.625 -6.883 1 61.44 80 ARG A N 1
ATOM 600 C CA . ARG A 1 80 ? 2.068 20.781 -6.363 1 61.44 80 ARG A CA 1
ATOM 601 C C . ARG A 1 80 ? 1.979 20.734 -4.844 1 61.44 80 ARG A C 1
ATOM 603 O O . ARG A 1 80 ? 1.835 19.656 -4.258 1 61.44 80 ARG A O 1
ATOM 610 N N . ALA A 1 81 ? 2.303 21.844 -4.191 1 58.72 81 ALA A N 1
ATOM 611 C CA . ALA A 1 81 ? 2.23 21.953 -2.734 1 58.72 81 ALA A CA 1
ATOM 612 C C . ALA A 1 81 ? 1.577 23.25 -2.301 1 58.72 81 ALA A C 1
ATOM 614 O O . ALA A 1 81 ? 1.72 24.281 -2.973 1 58.72 81 ALA A O 1
ATOM 615 N N . ARG A 1 82 ? 0.667 23.219 -1.352 1 61.97 82 ARG A N 1
ATOM 616 C CA . ARG A 1 82 ? 0.092 24.359 -0.66 1 61.97 82 ARG A CA 1
ATOM 617 C C . ARG A 1 82 ? 0.376 24.297 0.836 1 61.97 82 ARG A C 1
ATOM 619 O O . ARG A 1 82 ? 0.217 23.25 1.46 1 61.97 82 ARG A O 1
ATOM 626 N N . ARG A 1 83 ? 0.944 25.422 1.393 1 59.47 83 ARG A N 1
ATOM 627 C CA . ARG A 1 83 ? 1.23 25.516 2.82 1 59.47 83 ARG A CA 1
ATOM 628 C C . ARG A 1 83 ? 0.02 26.031 3.59 1 59.47 83 ARG A C 1
ATOM 630 O O . ARG A 1 83 ? -0.647 26.969 3.148 1 59.47 83 ARG A O 1
ATOM 637 N N . GLY A 1 84 ? -0.404 25.328 4.625 1 47.16 84 GLY A N 1
ATOM 638 C CA . GLY A 1 84 ? -1.424 25.844 5.527 1 47.16 84 GLY A CA 1
ATOM 639 C C . GLY A 1 84 ? -0.871 26.781 6.582 1 47.16 84 GLY A C 1
ATOM 640 O O . GLY A 1 84 ? 0.061 26.438 7.309 1 47.16 84 GLY A O 1
ATOM 641 N N . GLY A 1 85 ? -0.975 28.328 6.434 1 46.81 85 GLY A N 1
ATOM 642 C CA . GLY A 1 85 ? -0.56 29.266 7.461 1 46.81 85 GLY A CA 1
ATOM 643 C C . GLY A 1 85 ? -1.697 30.125 7.977 1 46.81 85 GLY A C 1
ATOM 644 O O . GLY A 1 85 ? -2.754 30.219 7.344 1 46.81 85 GLY A O 1
ATOM 645 N N . PRO A 1 86 ? -1.502 30.656 9.352 1 40.22 86 PRO A N 1
ATOM 646 C CA . PRO A 1 86 ? -2.518 31.609 9.836 1 40.22 86 PRO A CA 1
ATOM 647 C C . PRO A 1 86 ? -2.553 32.906 9.031 1 40.22 86 PRO A C 1
ATOM 649 O O . PRO A 1 86 ? -1.526 33.312 8.492 1 40.22 86 PRO A O 1
ATOM 652 N N . THR A 1 87 ? -3.561 33.375 8.445 1 33.78 87 THR A N 1
ATOM 653 C CA . THR A 1 87 ? -3.729 34.75 7.941 1 33.78 87 THR A CA 1
ATOM 654 C C . THR A 1 87 ? -3.473 35.75 9.047 1 33.78 87 THR A C 1
ATOM 656 O O . THR A 1 87 ? -3.834 35.531 10.203 1 33.78 87 THR A O 1
ATOM 659 N N . PRO A 1 88 ? -2.646 36.781 8.859 1 31 88 PRO A N 1
ATOM 660 C CA . PRO A 1 88 ? -2.396 37.844 9.828 1 31 88 PRO A CA 1
ATOM 661 C C . PRO A 1 88 ? -3.684 38.438 10.391 1 31 88 PRO A C 1
ATOM 663 O O . PRO A 1 88 ? -4.617 38.719 9.633 1 31 88 PRO A O 1
ATOM 666 N N . HIS A 1 89 ? -3.971 38.312 11.703 1 29.5 89 HIS A N 1
ATOM 667 C CA . HIS A 1 89 ? -4.996 39.094 12.391 1 29.5 89 HIS A CA 1
ATOM 668 C C . HIS A 1 89 ? -4.594 40.562 12.492 1 29.5 89 HIS A C 1
ATOM 670 O O . HIS A 1 89 ? -3.455 40.875 12.852 1 29.5 89 HIS A O 1
ATOM 676 N N . ARG A 1 90 ? -5.219 41.625 11.953 1 29.61 90 ARG A N 1
ATOM 677 C CA . ARG A 1 90 ? -5.164 43.062 12.258 1 29.61 90 ARG A CA 1
ATOM 678 C C . ARG A 1 90 ? -5.289 43.281 13.758 1 29.61 90 ARG A C 1
ATOM 680 O O . ARG A 1 90 ? -5.848 42.469 14.484 1 29.61 90 ARG A O 1
ATOM 687 N N . GLY A 1 91 ? -4.941 44.438 14.32 1 28.08 91 GLY A N 1
ATOM 688 C CA . GLY A 1 91 ? -4.816 45.062 15.617 1 28.08 91 GLY A CA 1
ATOM 689 C C . GLY A 1 91 ? -6.113 45.062 16.406 1 28.08 91 GLY A C 1
ATOM 690 O O . GLY A 1 91 ? -6.91 46 16.297 1 28.08 91 GLY A O 1
ATOM 691 N N . CYS A 1 92 ? -6.887 44.062 16.672 1 23.02 92 CYS A N 1
ATOM 692 C CA . CYS A 1 92 ? -8.008 44.344 17.562 1 23.02 92 CYS A CA 1
ATOM 693 C C . CYS A 1 92 ? -7.52 44.75 18.953 1 23.02 92 CYS A C 1
ATOM 695 O O . CYS A 1 92 ? -6.566 44.156 19.484 1 23.02 92 CYS A O 1
ATOM 697 N N . ARG A 1 93 ? -7.742 46 19.453 1 26.11 93 ARG A N 1
ATOM 698 C CA . ARG A 1 93 ? -7.91 46.5 20.797 1 26.11 93 ARG A CA 1
ATOM 699 C C . ARG A 1 93 ? -8.508 45.438 21.719 1 26.11 93 ARG A C 1
ATOM 701 O O . ARG A 1 93 ? -9.156 44.5 21.25 1 26.11 93 ARG A O 1
ATOM 708 N N . GLY A 1 94 ? -8.258 45.438 23.141 1 27.5 94 GLY A N 1
ATOM 709 C CA . GLY A 1 94 ? -8.602 44.625 24.297 1 27.5 94 GLY A CA 1
ATOM 710 C C . GLY A 1 94 ? -10.016 44.062 24.234 1 27.5 94 GLY A C 1
ATOM 711 O O . GLY A 1 94 ? -10.469 43.406 25.156 1 27.5 94 GLY A O 1
ATOM 712 N N . GLU A 1 95 ? -10.953 44.938 23.734 1 26.66 95 GLU A N 1
ATOM 713 C CA . GLU A 1 95 ? -12.336 44.5 23.953 1 26.66 95 GLU A CA 1
ATOM 714 C C . GLU A 1 95 ? -12.57 43.094 23.422 1 26.66 95 GLU A C 1
ATOM 716 O O . GLU A 1 95 ? -11.766 42.562 22.656 1 26.66 95 GLU A O 1
ATOM 721 N N . ASP A 1 96 ? -13.914 42.688 23.516 1 25.91 96 ASP A N 1
ATOM 722 C CA . ASP A 1 96 ? -14.602 41.406 23.297 1 25.91 96 ASP A CA 1
ATOM 723 C C . ASP A 1 96 ? -14.266 40.812 21.922 1 25.91 96 ASP A C 1
ATOM 725 O O . ASP A 1 96 ? -14.734 41.312 20.906 1 25.91 96 ASP A O 1
ATOM 729 N N . VAL A 1 97 ? -13.141 40.656 21.672 1 28.92 97 VAL A N 1
ATOM 730 C CA . VAL A 1 97 ? -12.859 40.062 20.359 1 28.92 97 VAL A CA 1
ATOM 731 C C . VAL A 1 97 ? -13.852 38.938 20.062 1 28.92 97 VAL A C 1
ATOM 733 O O . VAL A 1 97 ? -13.844 37.906 20.734 1 28.92 97 VAL A O 1
ATOM 736 N N . GLY A 1 98 ? -15.047 39.281 19.75 1 25.55 98 GLY A N 1
ATOM 737 C CA . GLY A 1 98 ? -16.125 38.438 19.281 1 25.55 98 GLY A CA 1
ATOM 738 C C . GLY A 1 98 ? -15.648 37.344 18.328 1 25.55 98 GLY A C 1
ATOM 739 O O . GLY A 1 98 ? -14.641 37.5 17.641 1 25.55 98 GLY A O 1
ATOM 740 N N . ALA A 1 99 ? -16.172 36.031 18.578 1 26.75 99 ALA A N 1
ATOM 741 C CA . ALA A 1 99 ? -16.078 34.781 17.859 1 26.75 99 ALA A CA 1
ATOM 742 C C . ALA A 1 99 ? -16.156 35 16.344 1 26.75 99 ALA A C 1
ATOM 744 O O . ALA A 1 99 ? -17.234 35.25 15.797 1 26.75 99 ALA A O 1
ATOM 745 N N . ALA A 1 100 ? -15.219 35.812 15.875 1 31.89 100 ALA A N 1
ATOM 746 C CA . ALA A 1 100 ? -15.391 35.844 14.43 1 31.89 100 ALA A CA 1
ATOM 747 C C . ALA A 1 100 ? -15.812 34.469 13.914 1 31.89 100 ALA A C 1
ATOM 749 O O . ALA A 1 100 ? -15.258 33.438 14.336 1 31.89 100 ALA A O 1
ATOM 750 N N . PRO A 1 101 ? -17.047 34.25 13.336 1 31.97 101 PRO A N 1
ATOM 751 C CA . PRO A 1 101 ? -17.688 32.969 13.125 1 31.97 101 PRO A CA 1
ATOM 752 C C . PRO A 1 101 ? -16.812 32 12.32 1 31.97 101 PRO A C 1
ATOM 754 O O . PRO A 1 101 ? -16.391 32.312 11.219 1 31.97 101 PRO A O 1
ATOM 757 N N . ILE A 1 102 ? -16 31.172 12.961 1 34.09 102 ILE A N 1
ATOM 758 C CA . ILE A 1 102 ? -15.398 29.922 12.508 1 34.09 102 ILE A CA 1
ATOM 759 C C . ILE A 1 102 ? -16.297 29.266 11.461 1 34.09 102 ILE A C 1
ATOM 761 O O . ILE A 1 102 ? -15.922 28.266 10.852 1 34.09 102 ILE A O 1
ATOM 765 N N . GLU A 1 103 ? -17.5 29.828 11.422 1 34.31 103 GLU A N 1
ATOM 766 C CA . GLU A 1 103 ? -18.453 29.219 10.508 1 34.31 103 GLU A CA 1
ATOM 767 C C . GLU A 1 103 ? -18.062 29.438 9.055 1 34.31 103 GLU A C 1
ATOM 769 O O . GLU A 1 103 ? -18.188 28.531 8.219 1 34.31 103 GLU A O 1
ATOM 774 N N . GLY A 1 104 ? -17.672 30.688 8.672 1 34.5 104 GLY A N 1
ATOM 775 C CA . GLY A 1 104 ? -17.422 31.016 7.281 1 34.5 104 GLY A CA 1
ATOM 776 C C . GLY A 1 104 ? -16.172 30.359 6.73 1 34.5 104 GLY A C 1
ATOM 777 O O . GLY A 1 104 ? -16.141 29.938 5.57 1 34.5 104 GLY A O 1
ATOM 778 N N . LEU A 1 105 ? -15.086 30.547 7.418 1 33.16 105 LEU A N 1
ATOM 779 C CA . LEU A 1 105 ? -13.859 29.906 6.949 1 33.16 105 LEU A CA 1
ATOM 780 C C . LEU A 1 105 ? -14.031 28.391 6.879 1 33.16 105 LEU A C 1
ATOM 782 O O . LEU A 1 105 ? -13.336 27.719 6.117 1 33.16 105 LEU A O 1
ATOM 786 N N . ARG A 1 106 ? -14.859 27.875 7.715 1 36.03 106 ARG A N 1
ATOM 787 C CA . ARG A 1 106 ? -15.211 26.469 7.742 1 36.03 106 ARG A CA 1
ATOM 788 C C . ARG A 1 106 ? -15.859 26.031 6.438 1 36.03 106 ARG A C 1
ATOM 790 O O . ARG A 1 106 ? -15.555 24.969 5.902 1 36.03 106 ARG A O 1
ATOM 797 N N . ARG A 1 107 ? -16.812 26.938 6.066 1 37.59 107 ARG A N 1
ATOM 798 C CA . ARG A 1 107 ? -17.578 26.578 4.879 1 37.59 107 ARG A CA 1
ATOM 799 C C . ARG A 1 107 ? -16.703 26.625 3.629 1 37.59 107 ARG A C 1
ATOM 801 O O . ARG A 1 107 ? -16.859 25.797 2.723 1 37.59 107 ARG A O 1
ATOM 808 N N . ARG A 1 108 ? -15.914 27.625 3.525 1 34.53 108 ARG A N 1
ATOM 809 C CA . ARG A 1 108 ? -15.164 27.812 2.285 1 34.53 108 ARG A CA 1
ATOM 810 C C . ARG A 1 108 ? -14.039 26.781 2.176 1 34.53 108 ARG A C 1
ATOM 812 O O . ARG A 1 108 ? -13.844 26.188 1.115 1 34.53 108 ARG A O 1
ATOM 819 N N . ALA A 1 109 ? -13.258 26.672 3.145 1 38.16 109 ALA A N 1
ATOM 820 C CA . ALA A 1 109 ? -12.18 25.688 3.123 1 38.16 109 ALA A CA 1
ATOM 821 C C . ALA A 1 109 ? -12.727 24.266 2.953 1 38.16 109 ALA A C 1
ATOM 823 O O . ALA A 1 109 ? -12.125 23.438 2.268 1 38.16 109 ALA A O 1
ATOM 824 N N . ALA A 1 110 ? -13.836 23.969 3.506 1 40.03 110 ALA A N 1
ATOM 825 C CA . ALA A 1 110 ? -14.508 22.672 3.432 1 40.03 110 ALA A CA 1
ATOM 826 C C . ALA A 1 110 ? -14.961 22.375 2.006 1 40.03 110 ALA A C 1
ATOM 828 O O . ALA A 1 110 ? -14.875 21.234 1.551 1 40.03 110 ALA A O 1
ATOM 829 N N . ARG A 1 111 ? -15.539 23.375 1.334 1 39.75 111 ARG A N 1
ATOM 830 C CA . ARG A 1 111 ? -16.109 23.141 0.01 1 39.75 111 ARG A CA 1
ATOM 831 C C . ARG A 1 111 ? -15.016 22.906 -1.025 1 39.75 111 ARG A C 1
ATOM 833 O O . ARG A 1 111 ? -15.195 22.125 -1.962 1 39.75 111 ARG A O 1
ATOM 840 N N . GLU A 1 112 ? -13.922 23.609 -0.892 1 42.03 112 GLU A N 1
ATOM 841 C CA . GLU A 1 112 ? -12.922 23.578 -1.955 1 42.03 112 GLU A CA 1
ATOM 842 C C . GLU A 1 112 ? -12.031 22.344 -1.854 1 42.03 112 GLU A C 1
ATOM 844 O O . GLU A 1 112 ? -11.242 22.062 -2.754 1 42.03 112 GLU A O 1
ATOM 849 N N . GLY A 1 113 ? -12.023 21.75 -0.79 1 45.62 113 GLY A N 1
ATOM 850 C CA . GLY A 1 113 ? -11.211 20.562 -0.609 1 45.62 113 GLY A CA 1
ATOM 851 C C . GLY A 1 113 ? -11.781 19.344 -1.304 1 45.62 113 GLY A C 1
ATOM 852 O O . GLY A 1 113 ? -11.172 18.266 -1.274 1 45.62 113 GLY A O 1
ATOM 853 N N . ARG A 1 114 ? -12.961 19.516 -1.831 1 46.91 114 ARG A N 1
ATOM 854 C CA . ARG A 1 114 ? -13.711 18.406 -2.422 1 46.91 114 ARG A CA 1
ATOM 855 C C . ARG A 1 114 ? -12.938 17.781 -3.58 1 46.91 114 ARG A C 1
ATOM 857 O O . ARG A 1 114 ? -12.617 18.453 -4.555 1 46.91 114 ARG A O 1
ATOM 864 N N . GLY A 1 115 ? -12.633 16.656 -3.377 1 59.44 115 GLY A N 1
ATOM 865 C CA . GLY A 1 115 ? -12.094 15.852 -4.457 1 59.44 115 GLY A CA 1
ATOM 866 C C . GLY A 1 115 ? -10.695 16.25 -4.867 1 59.44 115 GLY A C 1
ATOM 867 O O . GLY A 1 115 ? -10.203 15.852 -5.922 1 59.44 115 GLY A O 1
ATOM 868 N N . ARG A 1 116 ? -10.133 17.047 -3.922 1 63.31 116 ARG A N 1
ATOM 869 C CA . ARG A 1 116 ? -8.852 17.641 -4.266 1 63.31 116 ARG A CA 1
ATOM 870 C C . ARG A 1 116 ? -7.754 16.578 -4.324 1 63.31 116 ARG A C 1
ATOM 872 O O . ARG A 1 116 ? -6.883 16.625 -5.195 1 63.31 116 ARG A O 1
ATOM 879 N N . VAL A 1 117 ? -7.875 15.609 -3.402 1 68.88 117 VAL A N 1
ATOM 880 C CA . VAL A 1 117 ? -6.871 14.555 -3.414 1 68.88 117 VAL A CA 1
ATOM 881 C C . VAL A 1 117 ? -6.887 13.836 -4.766 1 68.88 117 VAL A C 1
ATOM 883 O O . VAL A 1 117 ? -5.844 13.672 -5.398 1 68.88 117 VAL A O 1
ATOM 886 N N . ARG A 1 118 ? -8.031 13.555 -5.141 1 68.56 118 ARG A N 1
ATOM 887 C CA . ARG A 1 118 ? -8.219 12.82 -6.391 1 68.56 118 ARG A CA 1
ATOM 888 C C . ARG A 1 118 ? -7.832 13.68 -7.59 1 68.56 118 ARG A C 1
ATOM 890 O O . ARG A 1 118 ? -7.09 13.234 -8.469 1 68.56 118 ARG A O 1
ATOM 897 N N . ARG A 1 119 ? -8.32 14.867 -7.52 1 73.94 119 ARG A N 1
ATOM 898 C CA . ARG A 1 119 ? -8.07 15.766 -8.648 1 73.94 119 ARG A CA 1
ATOM 899 C C . ARG A 1 119 ? -6.586 16.094 -8.766 1 73.94 119 ARG A C 1
ATOM 901 O O . ARG A 1 119 ? -6.051 16.156 -9.875 1 73.94 119 ARG A O 1
ATOM 908 N N . GLY A 1 120 ? -5.984 16.125 -7.629 1 76.31 120 GLY A N 1
ATOM 909 C CA . GLY A 1 120 ? -4.555 16.406 -7.641 1 76.31 120 GLY A CA 1
ATOM 910 C C . GLY A 1 120 ? -3.742 15.273 -8.258 1 76.31 120 GLY A C 1
ATOM 911 O O . GLY A 1 120 ? -2.85 15.523 -9.07 1 76.31 120 GLY A O 1
ATOM 912 N N . GLY A 1 121 ? -4.141 14.117 -7.965 1 86.06 121 GLY A N 1
ATOM 913 C CA . GLY A 1 121 ? -3.439 12.961 -8.508 1 86.06 121 GLY A CA 1
ATOM 914 C C . GLY A 1 121 ? -3.559 12.844 -10.016 1 86.06 121 GLY A C 1
ATOM 915 O O . GLY A 1 121 ? -2.564 12.609 -10.703 1 86.06 121 GLY A O 1
ATOM 916 N N . VAL A 1 122 ? -4.684 13.086 -10.523 1 91.31 122 VAL A N 1
ATOM 917 C CA . VAL A 1 122 ? -4.938 12.93 -11.953 1 91.31 122 VAL A CA 1
ATOM 918 C C . VAL A 1 122 ? -4.242 14.055 -12.719 1 91.31 122 VAL A C 1
ATOM 920 O O . VAL A 1 122 ? -3.629 13.812 -13.766 1 91.31 122 VAL A O 1
ATOM 923 N N . ASP A 1 123 ? -4.32 15.273 -12.172 1 92.19 123 ASP A N 1
ATOM 924 C CA . ASP A 1 123 ? -3.697 16.406 -12.836 1 92.19 123 ASP A CA 1
ATOM 925 C C . ASP A 1 123 ? -2.182 16.25 -12.906 1 92.19 123 ASP A C 1
ATOM 927 O O . ASP A 1 123 ? -1.567 16.516 -13.938 1 92.19 123 ASP A O 1
ATOM 931 N N . GLN A 1 124 ? -1.639 15.844 -11.812 1 94.5 124 GLN A N 1
ATOM 932 C CA . GLN A 1 124 ? -0.189 15.68 -11.789 1 94.5 124 GLN A CA 1
ATOM 933 C C . GLN A 1 124 ? 0.246 14.5 -12.656 1 94.5 124 GLN A C 1
ATOM 935 O O . GLN A 1 124 ? 1.322 14.523 -13.258 1 94.5 124 GLN A O 1
ATOM 940 N N . ALA A 1 125 ? -0.561 13.445 -12.68 1 96.69 125 ALA A N 1
ATOM 941 C CA . ALA A 1 125 ? -0.27 12.32 -13.57 1 96.69 125 ALA A CA 1
ATOM 942 C C . ALA A 1 125 ? -0.28 12.766 -15.031 1 96.69 125 ALA A C 1
ATOM 944 O O . ALA A 1 125 ? 0.556 12.328 -15.82 1 96.69 125 ALA A O 1
ATOM 945 N N . ASP A 1 126 ? -1.195 13.617 -15.383 1 96.25 126 ASP A N 1
ATOM 946 C CA . ASP A 1 126 ? -1.284 14.141 -16.75 1 96.25 126 ASP A CA 1
ATOM 947 C C . ASP A 1 126 ? -0.013 14.898 -17.125 1 96.25 126 ASP A C 1
ATOM 949 O O . ASP A 1 126 ? 0.532 14.703 -18.203 1 96.25 126 ASP A O 1
ATOM 953 N N . GLU A 1 127 ? 0.428 15.75 -16.234 1 95.62 127 GLU A N 1
ATOM 954 C CA . GLU A 1 127 ? 1.649 16.516 -16.469 1 95.62 127 GLU A CA 1
ATOM 955 C C . GLU A 1 127 ? 2.855 15.594 -16.625 1 95.62 127 GLU A C 1
ATOM 957 O O . GLU A 1 127 ? 3.682 15.789 -17.516 1 95.62 127 GLU A O 1
ATOM 962 N N . ALA A 1 128 ? 2.943 14.586 -15.781 1 97.38 128 ALA A N 1
ATOM 963 C CA . ALA A 1 128 ? 4.066 13.648 -15.812 1 97.38 128 ALA A CA 1
ATOM 964 C C . ALA A 1 128 ? 4.066 12.836 -17.109 1 97.38 128 ALA A C 1
ATOM 966 O O . ALA A 1 128 ? 5.113 12.625 -17.719 1 97.38 128 ALA A O 1
ATOM 967 N N . LEU A 1 129 ? 2.92 12.359 -17.516 1 97.75 129 LEU A N 1
ATOM 968 C CA . LEU A 1 129 ? 2.797 11.539 -18.719 1 97.75 129 LEU A CA 1
ATOM 969 C C . LEU A 1 129 ? 3.131 12.359 -19.969 1 97.75 129 LEU A C 1
ATOM 971 O O . LEU A 1 129 ? 3.77 11.852 -20.891 1 97.75 129 LEU A O 1
ATOM 975 N N . ARG A 1 130 ? 2.695 13.586 -19.984 1 96.88 130 ARG A N 1
ATOM 976 C CA . ARG A 1 130 ? 3.023 14.461 -21.109 1 96.88 130 ARG A CA 1
ATOM 977 C C . ARG A 1 130 ? 4.523 14.742 -21.156 1 96.88 130 ARG A C 1
ATOM 979 O O . ARG A 1 130 ? 5.121 14.734 -22.234 1 96.88 130 ARG A O 1
ATOM 986 N N . ASP A 1 131 ? 5.039 14.984 -20 1 96.19 131 ASP A N 1
ATOM 987 C CA . ASP A 1 131 ? 6.477 15.227 -19.938 1 96.19 131 ASP A CA 1
ATOM 988 C C . ASP A 1 131 ? 7.258 14 -20.422 1 96.19 131 ASP A C 1
ATOM 990 O O . ASP A 1 131 ? 8.289 14.133 -21.078 1 96.19 131 ASP A O 1
ATOM 994 N N . ALA A 1 132 ? 6.77 12.828 -20.109 1 97.38 132 ALA A N 1
ATOM 995 C CA . ALA A 1 132 ? 7.414 11.578 -20.5 1 97.38 132 ALA A CA 1
ATOM 996 C C . ALA A 1 132 ? 7.086 11.227 -21.938 1 97.38 132 ALA A C 1
ATOM 998 O O . ALA A 1 132 ? 7.672 10.297 -22.516 1 97.38 132 ALA A O 1
ATOM 999 N N . ASN A 1 133 ? 6.184 11.961 -22.5 1 97.19 133 ASN A N 1
ATOM 1000 C CA . ASN A 1 133 ? 5.672 11.633 -23.828 1 97.19 133 ASN A CA 1
ATOM 1001 C C . ASN A 1 133 ? 5.188 10.188 -23.906 1 97.19 133 ASN A C 1
ATOM 1003 O O . ASN A 1 133 ? 5.598 9.438 -24.797 1 97.19 133 ASN A O 1
ATOM 1007 N N . TRP A 1 134 ? 4.379 9.766 -22.969 1 97.75 134 TRP A N 1
ATOM 1008 C CA . TRP A 1 134 ? 3.846 8.406 -22.922 1 97.75 134 TRP A CA 1
ATOM 1009 C C . TRP A 1 134 ? 2.322 8.43 -22.844 1 97.75 134 TRP A C 1
ATOM 1011 O O . TRP A 1 134 ? 1.752 8.406 -21.75 1 97.75 134 TRP A O 1
ATOM 1021 N N . LEU A 1 135 ? 1.704 8.383 -23.938 1 97.31 135 LEU A N 1
ATOM 1022 C CA . LEU A 1 135 ? 0.258 8.305 -24.109 1 97.31 135 LEU A CA 1
ATOM 1023 C C . LEU A 1 135 ? -0.114 7.254 -25.156 1 97.31 135 LEU A C 1
ATOM 1025 O O . LEU A 1 135 ? -0.641 7.586 -26.219 1 97.31 135 LEU A O 1
ATOM 1029 N N . PRO A 1 136 ? 0.061 5.969 -24.734 1 97.12 136 PRO A N 1
ATOM 1030 C CA . PRO A 1 136 ? -0.144 4.906 -25.719 1 97.12 136 PRO A CA 1
ATOM 1031 C C . PRO A 1 136 ? -1.613 4.719 -26.094 1 97.12 136 PRO A C 1
ATOM 1033 O O . PRO A 1 136 ? -2.492 4.855 -25.234 1 97.12 136 PRO A O 1
ATOM 1036 N N . SER A 1 137 ? -1.821 4.352 -27.344 1 96.19 137 SER A N 1
ATOM 1037 C CA . SER A 1 137 ? -3.154 3.996 -27.812 1 96.19 137 SER A CA 1
ATOM 1038 C C . SER A 1 137 ? -3.32 2.482 -27.906 1 96.19 137 SER A C 1
ATOM 1040 O O . SER A 1 137 ? -4.438 1.969 -27.812 1 96.19 137 SER A O 1
ATOM 1042 N N . GLU A 1 138 ? -2.195 1.809 -28.062 1 97.12 138 GLU A N 1
ATOM 1043 C CA . GLU A 1 138 ? -2.23 0.358 -28.219 1 97.12 138 GLU A CA 1
ATOM 1044 C C . GLU A 1 138 ? -2.568 -0.337 -26.906 1 97.12 138 GLU A C 1
ATOM 1046 O O . GLU A 1 138 ? -2.004 -0.009 -25.859 1 97.12 138 GLU A O 1
ATOM 1051 N N . ASN A 1 139 ? -3.408 -1.332 -26.969 1 96.06 139 ASN A N 1
ATOM 1052 C CA . ASN A 1 139 ? -3.855 -2.061 -25.797 1 96.06 139 ASN A CA 1
ATOM 1053 C C . ASN A 1 139 ? -2.703 -2.799 -25.125 1 96.06 139 ASN A C 1
ATOM 1055 O O . ASN A 1 139 ? -2.648 -2.883 -23.891 1 96.06 139 ASN A O 1
ATOM 1059 N N . GLU A 1 140 ? -1.831 -3.289 -25.906 1 97 140 GLU A N 1
ATOM 1060 C CA . GLU A 1 140 ? -0.706 -4.043 -25.359 1 97 140 GLU A CA 1
ATOM 1061 C C . GLU A 1 140 ? 0.165 -3.164 -24.469 1 97 140 GLU A C 1
ATOM 1063 O O . GLU A 1 140 ? 0.651 -3.615 -23.438 1 97 140 GLU A O 1
ATOM 1068 N N . LYS A 1 141 ? 0.359 -1.925 -24.922 1 98.25 141 LYS A N 1
ATOM 1069 C CA . LYS A 1 141 ? 1.153 -0.986 -24.141 1 98.25 141 LYS A CA 1
ATOM 1070 C C . LYS A 1 141 ? 0.405 -0.549 -22.891 1 98.25 141 LYS A C 1
ATOM 1072 O O . LYS A 1 141 ? 1.012 -0.364 -21.828 1 98.25 141 LYS A O 1
ATOM 1077 N N . LYS A 1 142 ? -0.899 -0.415 -23 1 98.44 142 LYS A N 1
ATOM 1078 C CA . LYS A 1 142 ? -1.722 -0.051 -21.844 1 98.44 142 LYS A CA 1
ATOM 1079 C C . LYS A 1 142 ? -1.721 -1.158 -20.797 1 98.44 142 LYS A C 1
ATOM 1081 O O . LYS A 1 142 ? -1.682 -0.882 -19.594 1 98.44 142 LYS A O 1
ATOM 1086 N N . GLU A 1 143 ? -1.71 -2.412 -21.25 1 98.38 143 GLU A N 1
ATOM 1087 C CA . GLU A 1 143 ? -1.693 -3.564 -20.359 1 98.38 143 GLU A CA 1
ATOM 1088 C C . GLU A 1 143 ? -0.36 -3.674 -19.625 1 98.38 143 GLU A C 1
ATOM 1090 O O . GLU A 1 143 ? -0.27 -4.324 -18.578 1 98.38 143 GLU A O 1
ATOM 1095 N N . ARG A 1 144 ? 0.674 -2.992 -20.172 1 98.62 144 ARG A N 1
ATOM 1096 C CA . ARG A 1 144 ? 2.004 -3.031 -19.562 1 98.62 144 ARG A CA 1
ATOM 1097 C C . ARG A 1 144 ? 2.33 -1.711 -18.875 1 98.62 144 ARG A C 1
ATOM 1099 O O . ARG A 1 144 ? 3.494 -1.426 -18.594 1 98.62 144 ARG A O 1
ATOM 1106 N N . THR A 1 145 ? 1.343 -0.879 -18.703 1 98.88 145 THR A N 1
ATOM 1107 C CA . THR A 1 145 ? 1.473 0.368 -17.953 1 98.88 145 THR A CA 1
ATOM 1108 C C . THR A 1 145 ? 0.636 0.325 -16.672 1 98.88 145 THR A C 1
ATOM 1110 O O . THR A 1 145 ? -0.565 0.052 -16.719 1 98.88 145 THR A O 1
ATOM 1113 N N . GLY A 1 146 ? 1.304 0.538 -15.508 1 98.88 146 GLY A N 1
ATOM 1114 C CA . GLY A 1 146 ? 0.604 0.496 -14.234 1 98.88 146 GLY A CA 1
ATOM 1115 C C . GLY A 1 146 ? 0.627 1.821 -13.492 1 98.88 146 GLY A C 1
ATOM 1116 O O . GLY A 1 146 ? 1.196 2.799 -13.984 1 98.88 146 GLY A O 1
ATOM 1117 N N . VAL A 1 147 ? -0.075 1.874 -12.406 1 98.88 147 VAL A N 1
ATOM 1118 C CA . VAL A 1 147 ? -0.21 3.074 -11.586 1 98.88 147 VAL A CA 1
ATOM 1119 C C . VAL A 1 147 ? -0.015 2.719 -10.109 1 98.88 147 VAL A C 1
ATOM 1121 O O . VAL A 1 147 ? -0.533 1.705 -9.641 1 98.88 147 VAL A O 1
ATOM 1124 N N . SER A 1 148 ? 0.772 3.479 -9.375 1 98.81 148 SER A N 1
ATOM 1125 C CA . SER A 1 148 ? 0.987 3.354 -7.941 1 98.81 148 SER A CA 1
ATOM 1126 C C . SER A 1 148 ? 1.01 4.719 -7.266 1 98.81 148 SER A C 1
ATOM 1128 O O . SER A 1 148 ? 2.078 5.297 -7.051 1 98.81 148 SER A O 1
ATOM 1130 N N . ILE A 1 149 ? -0.111 5.227 -6.906 1 98.38 149 ILE A N 1
ATOM 1131 C CA . ILE A 1 149 ? -0.25 6.508 -6.223 1 98.38 149 ILE A CA 1
ATOM 1132 C C . ILE A 1 149 ? -0.963 6.305 -4.887 1 98.38 149 ILE A C 1
ATOM 1134 O O . ILE A 1 149 ? -2.105 5.84 -4.852 1 98.38 149 ILE A O 1
ATOM 1138 N N . GLY A 1 150 ? -0.273 6.629 -3.809 1 97.06 150 GLY A N 1
ATOM 1139 C CA . GLY A 1 150 ? -0.83 6.441 -2.479 1 97.06 150 GLY A CA 1
ATOM 1140 C C . GLY A 1 150 ? -1.208 7.746 -1.802 1 97.06 150 GLY A C 1
ATOM 1141 O O . GLY A 1 150 ? -1.174 8.805 -2.426 1 97.06 150 GLY A O 1
ATOM 1142 N N . GLY A 1 151 ? -1.665 7.652 -0.551 1 94.25 151 GLY A N 1
ATOM 1143 C CA . GLY A 1 151 ? -2.012 8.75 0.335 1 94.25 151 GLY A CA 1
ATOM 1144 C C . GLY A 1 151 ? -1.802 8.43 1.802 1 94.25 151 GLY A C 1
ATOM 1145 O O . GLY A 1 151 ? -1.614 7.262 2.164 1 94.25 151 GLY A O 1
ATOM 1146 N N . GLY A 1 152 ? -1.858 9.445 2.582 1 92.06 152 GLY A N 1
ATOM 1147 C CA . GLY A 1 152 ? -1.59 9.266 4 1 92.06 152 GLY A CA 1
ATOM 1148 C C . GLY A 1 152 ? -2.85 9.117 4.832 1 92.06 152 GLY A C 1
ATOM 1149 O O . GLY A 1 152 ? -3.262 7.996 5.145 1 92.06 152 GLY A O 1
ATOM 1150 N N . ILE A 1 153 ? -3.609 10.133 5.047 1 86.56 153 ILE A N 1
ATOM 1151 C CA . ILE A 1 153 ? -4.73 10.094 5.984 1 86.56 153 ILE A CA 1
ATOM 1152 C C . ILE A 1 153 ? -6.047 10.039 5.211 1 86.56 153 ILE A C 1
ATOM 1154 O O . ILE A 1 153 ? -7.098 9.758 5.789 1 86.56 153 ILE A O 1
ATOM 1158 N N . GLY A 1 154 ? -6.016 10.164 4 1 80.62 154 GLY A N 1
ATOM 1159 C CA . GLY A 1 154 ? -7.242 10.039 3.227 1 80.62 154 GLY A CA 1
ATOM 1160 C C . GLY A 1 154 ? -8.102 11.289 3.264 1 80.62 154 GLY A C 1
ATOM 1161 O O . GLY A 1 154 ? -7.605 12.383 3.566 1 80.62 154 GLY A O 1
ATOM 1162 N N . SER A 1 155 ? -9.359 11.148 2.904 1 83.94 155 SER A N 1
ATOM 1163 C CA . SER A 1 155 ? -10.266 12.273 2.729 1 83.94 155 SER A CA 1
ATOM 1164 C C . SER A 1 155 ? -11.047 12.562 4.008 1 83.94 155 SER A C 1
ATOM 1166 O O . SER A 1 155 ? -12.266 12.383 4.051 1 83.94 155 SER A O 1
ATOM 1168 N N . ILE A 1 156 ? -10.414 13.148 4.879 1 86.31 156 ILE A N 1
ATOM 1169 C CA . ILE A 1 156 ? -11.008 13.438 6.18 1 86.31 156 ILE A CA 1
ATOM 1170 C C . ILE A 1 156 ? -12.164 14.422 6.008 1 86.31 156 ILE A C 1
ATOM 1172 O O . ILE A 1 156 ? -13.203 14.281 6.656 1 86.31 156 ILE A O 1
ATOM 1176 N N . SER A 1 157 ? -12 15.367 5.137 1 86.38 157 SER A N 1
ATOM 1177 C CA . SER A 1 157 ? -13.023 16.375 4.922 1 86.38 157 SER A CA 1
ATOM 1178 C C . SER A 1 157 ? -14.32 15.758 4.418 1 86.38 157 SER A C 1
ATOM 1180 O O . SER A 1 157 ? -15.414 16.172 4.824 1 86.38 157 SER A O 1
ATOM 1182 N N . ASP A 1 158 ? -14.172 14.805 3.572 1 87.31 158 ASP A N 1
ATOM 1183 C CA . ASP A 1 158 ? -15.352 14.125 3.045 1 87.31 158 ASP A CA 1
ATOM 1184 C C . ASP A 1 158 ? -16.062 13.336 4.137 1 87.31 158 ASP A C 1
ATOM 1186 O O . ASP A 1 158 ? -17.297 13.281 4.164 1 87.31 158 ASP A O 1
ATOM 1190 N N . ILE A 1 159 ? -15.336 12.758 4.984 1 87.94 159 ILE A N 1
ATOM 1191 C CA . ILE A 1 159 ? -15.922 11.984 6.078 1 87.94 159 ILE A CA 1
ATOM 1192 C C . ILE A 1 159 ? -16.594 12.938 7.066 1 87.94 159 ILE A C 1
ATOM 1194 O O . ILE A 1 159 ? -17.672 12.625 7.586 1 87.94 159 ILE A O 1
ATOM 1198 N N . LEU A 1 160 ? -15.969 14.062 7.273 1 86.56 160 LEU A N 1
ATOM 1199 C CA . LEU A 1 160 ? -16.547 15.07 8.156 1 86.56 160 LEU A CA 1
ATOM 1200 C C . LEU A 1 160 ? -17.891 15.562 7.613 1 86.56 160 LEU A C 1
ATOM 1202 O O . LEU A 1 160 ? -18.859 15.703 8.367 1 86.56 160 LEU A O 1
ATOM 1206 N N . ASP A 1 161 ? -17.859 15.828 6.336 1 86.81 161 ASP A N 1
ATOM 1207 C CA . ASP A 1 161 ? -19.094 16.281 5.699 1 86.81 161 ASP A CA 1
ATOM 1208 C C . ASP A 1 161 ? -20.203 15.227 5.836 1 86.81 161 ASP A C 1
ATOM 1210 O O . ASP A 1 161 ? -21.344 15.562 6.129 1 86.81 161 ASP A O 1
ATOM 1214 N N . ALA A 1 162 ? -19.859 14.031 5.656 1 88.06 162 ALA A N 1
ATOM 1215 C CA . ALA A 1 162 ? -20.828 12.945 5.75 1 88.06 162 ALA A CA 1
ATOM 1216 C C . ALA A 1 162 ? -21.312 12.758 7.184 1 88.06 162 ALA A C 1
ATOM 1218 O O . ALA A 1 162 ? -22.469 12.414 7.418 1 88.06 162 ALA A O 1
ATOM 1219 N N . SER A 1 163 ? -20.406 12.914 8.102 1 84.94 163 SER A N 1
ATOM 1220 C CA . SER A 1 163 ? -20.75 12.766 9.508 1 84.94 163 SER A CA 1
ATOM 1221 C C . SER A 1 163 ? -21.812 13.773 9.938 1 84.94 163 SER A C 1
ATOM 1223 O O . SER A 1 163 ? -22.609 13.5 10.82 1 84.94 163 SER A O 1
ATOM 1225 N N . GLN A 1 164 ? -21.734 14.906 9.367 1 85.44 164 GLN A N 1
ATOM 1226 C CA . GLN A 1 164 ? -22.734 15.93 9.664 1 85.44 164 GLN A CA 1
ATOM 1227 C C . GLN A 1 164 ? -24.125 15.469 9.266 1 85.44 164 GLN A C 1
ATOM 1229 O O . GLN A 1 164 ? -25.109 15.797 9.93 1 85.44 164 GLN A O 1
ATOM 1234 N N . LEU A 1 165 ? -24.156 14.758 8.195 1 86.56 165 LEU A N 1
ATOM 1235 C CA . LEU A 1 165 ? -25.438 14.227 7.758 1 86.56 165 LEU A CA 1
ATOM 1236 C C . LEU A 1 165 ? -26.016 13.266 8.789 1 86.56 165 LEU A C 1
ATOM 1238 O O . LEU A 1 165 ? -27.219 13.234 9.016 1 86.56 165 LEU A O 1
ATOM 1242 N N . ILE A 1 166 ? -25.172 12.438 9.391 1 80.38 166 ILE A N 1
ATOM 1243 C CA . ILE A 1 166 ? -25.594 11.523 10.445 1 80.38 166 ILE A CA 1
ATOM 1244 C C . ILE A 1 166 ? -26.141 12.32 11.633 1 80.38 166 ILE A C 1
ATOM 1246 O O . ILE A 1 166 ? -27.203 12.008 12.164 1 80.38 166 ILE A O 1
ATOM 1250 N N . ALA A 1 167 ? -25.391 13.305 11.969 1 79.5 167 ALA A N 1
ATOM 1251 C CA . ALA A 1 167 ? -25.766 14.125 13.117 1 79.5 167 ALA A CA 1
ATOM 1252 C C . ALA A 1 167 ? -27.109 14.805 12.891 1 79.5 167 ALA A C 1
ATOM 1254 O O . ALA A 1 167 ? -27.891 15 13.828 1 79.5 167 ALA A O 1
ATOM 1255 N N . GLU A 1 168 ? -27.375 15.07 11.672 1 85.12 168 GLU A N 1
ATOM 1256 C CA . GLU A 1 168 ? -28.594 15.773 11.32 1 85.12 168 GLU A CA 1
ATOM 1257 C C . GLU A 1 168 ? -29.703 14.797 10.953 1 85.12 168 GLU A C 1
ATOM 1259 O O . GLU A 1 168 ? -30.797 15.211 10.562 1 85.12 168 GLU A O 1
ATOM 1264 N N . ASN A 1 169 ? -29.438 13.523 11.047 1 84.56 169 ASN A N 1
ATOM 1265 C CA . ASN A 1 169 ? -30.391 12.469 10.688 1 84.56 169 ASN A CA 1
ATOM 1266 C C . ASN A 1 169 ? -30.828 12.594 9.234 1 84.56 169 ASN A C 1
ATOM 1268 O O . ASN A 1 169 ? -32.031 12.508 8.938 1 84.56 169 ASN A O 1
ATOM 1272 N N . ARG A 1 170 ? -29.906 12.945 8.398 1 89.38 170 ARG A N 1
ATOM 1273 C CA . ARG A 1 170 ? -30.156 13.102 6.969 1 89.38 170 ARG A CA 1
ATOM 1274 C C . ARG A 1 170 ? -29.297 12.156 6.152 1 89.38 170 ARG A C 1
ATOM 1276 O O . ARG A 1 170 ? -28.734 12.539 5.117 1 89.38 170 ARG A O 1
ATOM 1283 N N . LEU A 1 171 ? -29.172 10.992 6.625 1 85.19 171 LEU A N 1
ATOM 1284 C CA . LEU A 1 171 ? -28.281 10.016 5.996 1 85.19 171 LEU A CA 1
ATOM 1285 C C . LEU A 1 171 ? -28.766 9.672 4.59 1 85.19 171 LEU A C 1
ATOM 1287 O O . LEU A 1 171 ? -27.969 9.234 3.752 1 85.19 171 LEU A O 1
ATOM 1291 N N . ARG A 1 172 ? -29.984 9.844 4.293 1 85.31 172 ARG A N 1
ATOM 1292 C CA . ARG A 1 172 ? -30.547 9.555 2.971 1 85.31 172 ARG A CA 1
ATOM 1293 C C . ARG A 1 172 ? -29.938 10.469 1.914 1 85.31 172 ARG A C 1
ATOM 1295 O O . ARG A 1 172 ? -29.984 10.164 0.72 1 85.31 172 ARG A O 1
ATOM 1302 N N . ARG A 1 173 ? -29.344 11.539 2.383 1 89.44 173 ARG A N 1
ATOM 1303 C CA . ARG A 1 173 ? -28.75 12.508 1.466 1 89.44 173 ARG A CA 1
ATOM 1304 C C . ARG A 1 173 ? -27.297 12.164 1.179 1 89.44 173 ARG A C 1
ATOM 1306 O O . ARG A 1 173 ? -26.641 12.852 0.392 1 89.44 173 ARG A O 1
ATOM 1313 N N . LEU A 1 174 ? -26.906 11.086 1.754 1 91.75 174 LEU A N 1
ATOM 1314 C CA . LEU A 1 174 ? -25.531 10.664 1.509 1 91.75 174 LEU A CA 1
ATOM 1315 C C . LEU A 1 174 ? -25.328 10.281 0.047 1 91.75 174 LEU A C 1
ATOM 1317 O O . LEU A 1 174 ? -26.156 9.562 -0.528 1 91.75 174 LEU A O 1
ATOM 1321 N N . SER A 1 175 ? -24.234 10.82 -0.53 1 91.06 175 SER A N 1
ATOM 1322 C CA . SER A 1 175 ? -23.938 10.555 -1.933 1 91.06 175 SER A CA 1
ATOM 1323 C C . SER A 1 175 ? -23.594 9.086 -2.156 1 91.06 175 SER A C 1
ATOM 1325 O O . SER A 1 175 ? -22.922 8.469 -1.338 1 91.06 175 SER A O 1
ATOM 1327 N N . PRO A 1 176 ? -24.109 8.484 -3.291 1 90.38 176 PRO A N 1
ATOM 1328 C CA . PRO A 1 176 ? -23.672 7.133 -3.656 1 90.38 176 PRO A CA 1
ATOM 1329 C C . PRO A 1 176 ? -22.172 7.059 -3.934 1 90.38 176 PRO A C 1
ATOM 1331 O O . PRO A 1 176 ? -21.594 5.965 -3.959 1 90.38 176 PRO A O 1
ATOM 1334 N N . PHE A 1 177 ? -21.531 8.195 -4.055 1 89.44 177 PHE A N 1
ATOM 1335 C CA . PHE A 1 177 ? -20.109 8.219 -4.375 1 89.44 177 PHE A CA 1
ATOM 1336 C C . PHE A 1 177 ? -19.266 8.492 -3.129 1 89.44 177 PHE A C 1
ATOM 1338 O O . PHE A 1 177 ? -18.047 8.664 -3.213 1 89.44 177 PHE A O 1
ATOM 1345 N N . PHE A 1 178 ? -19.938 8.469 -1.989 1 90.75 178 PHE A N 1
ATOM 1346 C CA . PHE A 1 178 ? -19.234 8.734 -0.74 1 90.75 178 PHE A CA 1
ATOM 1347 C C . PHE A 1 178 ? -18.109 7.742 -0.534 1 90.75 178 PHE A C 1
ATOM 1349 O O . PHE A 1 178 ? -16.969 8.133 -0.279 1 90.75 178 PHE A O 1
ATOM 1356 N N . ILE A 1 179 ? -18.422 6.383 -0.726 1 91.62 179 ILE A N 1
ATOM 1357 C CA . ILE A 1 179 ? -17.406 5.355 -0.461 1 91.62 179 ILE A CA 1
ATOM 1358 C C . ILE A 1 179 ? -16.266 5.492 -1.457 1 91.62 179 ILE A C 1
ATOM 1360 O O . ILE A 1 179 ? -15.102 5.602 -1.062 1 91.62 179 ILE A O 1
ATOM 1364 N N . PRO A 1 180 ? -16.5 5.555 -2.705 1 90.88 180 PRO A N 1
ATOM 1365 C CA . PRO A 1 180 ? -15.398 5.742 -3.652 1 90.88 180 PRO A CA 1
ATOM 1366 C C . PRO A 1 180 ? -14.578 6.992 -3.361 1 90.88 180 PRO A C 1
ATOM 1368 O O . PRO A 1 180 ? -13.359 7.008 -3.584 1 90.88 180 PRO A O 1
ATOM 1371 N N . LYS A 1 181 ? -15.219 7.977 -2.85 1 89.69 181 LYS A N 1
ATOM 1372 C CA . LYS A 1 181 ? -14.562 9.258 -2.623 1 89.69 181 LYS A CA 1
ATOM 1373 C C . LYS A 1 181 ? -13.555 9.172 -1.478 1 89.69 181 LYS A C 1
ATOM 1375 O O . LYS A 1 181 ? -12.586 9.922 -1.438 1 89.69 181 LYS A O 1
ATOM 1380 N N . ILE A 1 182 ? -13.797 8.289 -0.598 1 90.69 182 ILE A N 1
ATOM 1381 C CA . ILE A 1 182 ? -12.953 8.312 0.593 1 90.69 182 ILE A CA 1
ATOM 1382 C C . ILE A 1 182 ? -11.891 7.23 0.491 1 90.69 182 ILE A C 1
ATOM 1384 O O . ILE A 1 182 ? -11.039 7.098 1.378 1 90.69 182 ILE A O 1
ATOM 1388 N N . LEU A 1 183 ? -11.945 6.426 -0.533 1 93.19 183 LEU A N 1
ATOM 1389 C CA . LEU A 1 183 ? -10.938 5.395 -0.723 1 93.19 183 LEU A CA 1
ATOM 1390 C C . LEU A 1 183 ? -9.633 6 -1.231 1 93.19 183 LEU A C 1
ATOM 1392 O O . LEU A 1 183 ? -9.602 6.621 -2.297 1 93.19 183 LEU A O 1
ATOM 1396 N N . ILE A 1 184 ? -8.531 5.734 -0.526 1 94.44 184 ILE A N 1
ATOM 1397 C CA . ILE A 1 184 ? -7.227 6.324 -0.822 1 94.44 184 ILE A CA 1
ATOM 1398 C C . ILE A 1 184 ? -6.738 5.844 -2.186 1 94.44 184 ILE A C 1
ATOM 1400 O O . ILE A 1 184 ? -6.125 6.605 -2.938 1 94.44 184 ILE A O 1
ATOM 1404 N N . ASN A 1 185 ? -7.047 4.586 -2.539 1 96.25 185 ASN A N 1
ATOM 1405 C CA . ASN A 1 185 ? -6.508 3.994 -3.756 1 96.25 185 ASN A CA 1
ATOM 1406 C C . ASN A 1 185 ? -7.191 4.551 -5.004 1 96.25 185 ASN A C 1
ATOM 1408 O O . ASN A 1 185 ? -6.789 4.242 -6.125 1 96.25 185 ASN A O 1
ATOM 1412 N N . MET A 1 186 ? -8.156 5.422 -4.836 1 94.88 186 MET A N 1
ATOM 1413 C CA . MET A 1 186 ? -8.883 5.949 -5.988 1 94.88 186 MET A CA 1
ATOM 1414 C C . MET A 1 186 ? -7.996 6.883 -6.805 1 94.88 186 MET A C 1
ATOM 1416 O O . MET A 1 186 ? -8.242 7.094 -7.996 1 94.88 186 MET A O 1
ATOM 1420 N N . ALA A 1 187 ? -7.004 7.445 -6.141 1 94.81 187 ALA A N 1
ATOM 1421 C CA . ALA A 1 187 ? -6.055 8.227 -6.934 1 94.81 187 ALA A CA 1
ATOM 1422 C C . ALA A 1 187 ? -5.469 7.387 -8.07 1 94.81 187 ALA A C 1
ATOM 1424 O O . ALA A 1 187 ? -5.434 7.828 -9.219 1 94.81 187 ALA A O 1
ATOM 1425 N N . SER A 1 188 ? -5.012 6.199 -7.793 1 97.5 188 SER A N 1
ATOM 1426 C CA . SER A 1 188 ? -4.508 5.27 -8.805 1 97.5 188 SER A CA 1
ATOM 1427 C C . SER A 1 188 ? -5.621 4.828 -9.75 1 97.5 188 SER A C 1
ATOM 1429 O O . SER A 1 188 ? -5.418 4.75 -10.961 1 97.5 188 SER A O 1
ATOM 1431 N N . GLY A 1 189 ? -6.766 4.516 -9.18 1 96.69 189 GLY A N 1
ATOM 1432 C CA . GLY A 1 189 ? -7.895 4.07 -9.977 1 96.69 189 GLY A CA 1
ATOM 1433 C C . GLY A 1 189 ? -8.305 5.066 -11.039 1 96.69 189 GLY A C 1
ATOM 1434 O O . GLY A 1 189 ? -8.539 4.691 -12.195 1 96.69 189 GLY A O 1
ATOM 1435 N N . HIS A 1 190 ? -8.359 6.34 -10.672 1 96.25 190 HIS A N 1
ATOM 1436 C CA . HIS A 1 190 ? -8.789 7.379 -11.602 1 96.25 190 HIS A CA 1
ATOM 1437 C C . HIS A 1 190 ? -7.781 7.547 -12.734 1 96.25 190 HIS A C 1
ATOM 1439 O O . HIS A 1 190 ? -8.164 7.758 -13.891 1 96.25 190 HIS A O 1
ATOM 1445 N N . VAL A 1 191 ? -6.512 7.492 -12.367 1 97.31 191 VAL A N 1
ATOM 1446 C CA . VAL A 1 191 ? -5.484 7.598 -13.398 1 97.31 191 VAL A CA 1
ATOM 1447 C C . VAL A 1 191 ? -5.57 6.395 -14.344 1 97.31 191 VAL A C 1
ATOM 1449 O O . VAL A 1 191 ? -5.504 6.547 -15.562 1 97.31 191 VAL A O 1
ATOM 1452 N N . SER A 1 192 ? -5.715 5.188 -13.812 1 97.81 192 SER A N 1
ATOM 1453 C CA . SER A 1 192 ? -5.875 3.971 -14.602 1 97.81 192 SER A CA 1
ATOM 1454 C C . SER A 1 192 ? -7.055 4.082 -15.562 1 97.81 192 SER A C 1
ATOM 1456 O O . SER A 1 192 ? -6.934 3.773 -16.75 1 97.81 192 SER A O 1
ATOM 1458 N N . MET A 1 193 ? -8.148 4.582 -15.117 1 95.94 193 MET A N 1
ATOM 1459 C CA . MET A 1 193 ? -9.367 4.695 -15.906 1 95.94 193 MET A CA 1
ATOM 1460 C C . MET A 1 193 ? -9.219 5.758 -16.984 1 95.94 193 MET A C 1
ATOM 1462 O O . MET A 1 193 ? -9.617 5.547 -18.141 1 95.94 193 MET A O 1
ATOM 1466 N N . LYS A 1 194 ? -8.641 6.855 -16.578 1 96.06 194 LYS A N 1
ATOM 1467 C CA . LYS A 1 194 ? -8.523 7.973 -17.516 1 96.06 194 LYS A CA 1
ATOM 1468 C C . LYS A 1 194 ? -7.684 7.594 -18.734 1 96.06 194 LYS A C 1
ATOM 1470 O O . LYS A 1 194 ? -8 7.98 -19.859 1 96.06 194 LYS A O 1
ATOM 1475 N N . TYR A 1 195 ? -6.629 6.789 -18.484 1 97.31 195 TYR A N 1
ATOM 1476 C CA . TYR A 1 195 ? -5.68 6.559 -19.562 1 97.31 195 TYR A CA 1
ATOM 1477 C C . TYR A 1 195 ? -5.758 5.121 -20.062 1 97.31 195 TYR A C 1
ATOM 1479 O O . TYR A 1 195 ? -5.07 4.754 -21.016 1 97.31 195 TYR A O 1
ATOM 1487 N N . GLY A 1 196 ? -6.59 4.324 -19.422 1 97.44 196 GLY A N 1
ATOM 1488 C CA . GLY A 1 196 ? -6.789 2.949 -19.859 1 97.44 196 GLY A CA 1
ATOM 1489 C C . GLY A 1 196 ? -5.648 2.029 -19.453 1 97.44 196 GLY A C 1
ATOM 1490 O O . GLY A 1 196 ? -5.391 1.026 -20.125 1 97.44 196 GLY A O 1
ATOM 1491 N N . PHE A 1 197 ? -4.902 2.342 -18.438 1 98.44 197 PHE A N 1
ATOM 1492 C CA . PHE A 1 197 ? -3.76 1.542 -18.016 1 98.44 197 PHE A CA 1
ATOM 1493 C C . PHE A 1 197 ? -4.215 0.295 -17.266 1 98.44 197 PHE A C 1
ATOM 1495 O O . PHE A 1 197 ? -4.922 0.393 -16.266 1 98.44 197 PHE A O 1
ATOM 1502 N N . GLN A 1 198 ? -3.762 -0.886 -17.703 1 98.5 198 GLN A N 1
ATOM 1503 C CA . GLN A 1 198 ? -4.27 -2.135 -17.141 1 98.5 198 GLN A CA 1
ATOM 1504 C C . GLN A 1 198 ? -3.145 -2.961 -16.531 1 98.5 198 GLN A C 1
ATOM 1506 O O . GLN A 1 198 ? -3.297 -4.164 -16.312 1 98.5 198 GLN A O 1
ATOM 1511 N N . GLY A 1 199 ? -1.951 -2.322 -16.328 1 98.75 199 GLY A N 1
ATOM 1512 C CA . GLY A 1 199 ? -0.929 -2.928 -15.492 1 98.75 199 GLY A CA 1
ATOM 1513 C C . GLY A 1 199 ? -1.296 -2.938 -14.023 1 98.75 199 GLY A C 1
ATOM 1514 O O . GLY A 1 199 ? -2.473 -2.828 -13.664 1 98.75 199 GLY A O 1
ATOM 1515 N N . PRO A 1 200 ? -0.295 -3.07 -13.18 1 98.81 200 PRO A N 1
ATOM 1516 C CA . PRO A 1 200 ? -0.577 -3.006 -11.742 1 98.81 200 PRO A CA 1
ATOM 1517 C C . PRO A 1 200 ? -1.302 -1.723 -11.344 1 98.81 200 PRO A C 1
ATOM 1519 O O . PRO A 1 200 ? -0.966 -0.641 -11.836 1 98.81 200 PRO A O 1
ATOM 1522 N N . ASN A 1 201 ? -2.336 -1.806 -10.625 1 98.75 201 ASN A N 1
ATOM 1523 C CA . ASN A 1 201 ? -3.092 -0.723 -10.008 1 98.75 201 ASN A CA 1
ATOM 1524 C C . ASN A 1 201 ? -3 -0.776 -8.484 1 98.75 201 ASN A C 1
ATOM 1526 O O . ASN A 1 201 ? -3.766 -1.494 -7.84 1 98.75 201 ASN A O 1
ATOM 1530 N N . HIS A 1 202 ? -2.076 0.028 -7.938 1 98.69 202 HIS A N 1
ATOM 1531 C CA . HIS A 1 202 ? -1.604 -0.149 -6.57 1 98.69 202 HIS A CA 1
ATOM 1532 C C . HIS A 1 202 ? -1.614 1.172 -5.809 1 98.69 202 HIS A C 1
ATOM 1534 O O . HIS A 1 202 ? -1.635 2.244 -6.414 1 98.69 202 HIS A O 1
ATOM 1540 N N . ALA A 1 203 ? -1.648 1.034 -4.496 1 98.44 203 ALA A N 1
ATOM 1541 C CA . ALA A 1 203 ? -1.528 2.193 -3.615 1 98.44 203 ALA A CA 1
ATOM 1542 C C . ALA A 1 203 ? -0.938 1.797 -2.264 1 98.44 203 ALA A C 1
ATOM 1544 O O . ALA A 1 203 ? -1.425 0.868 -1.615 1 98.44 203 ALA A O 1
ATOM 1545 N N . ALA A 1 204 ? 0.095 2.512 -1.856 1 98.44 204 ALA A N 1
ATOM 1546 C CA . ALA A 1 204 ? 0.654 2.375 -0.514 1 98.44 204 ALA A CA 1
ATOM 1547 C C . ALA A 1 204 ? 0.026 3.377 0.448 1 98.44 204 ALA A C 1
ATOM 1549 O O . ALA A 1 204 ? -0.509 4.406 0.023 1 98.44 204 ALA A O 1
ATOM 1550 N N . VAL A 1 205 ? 0.036 3.016 1.718 1 97.88 205 VAL A N 1
ATOM 1551 C CA . VAL A 1 205 ? -0.39 3.92 2.781 1 97.88 205 VAL A CA 1
ATOM 1552 C C . VAL A 1 205 ? 0.53 3.766 3.99 1 97.88 205 VAL A C 1
ATOM 1554 O O . VAL A 1 205 ? 0.298 2.914 4.852 1 97.88 205 VAL A O 1
ATOM 1557 N N . THR A 1 206 ? 1.508 4.562 4.02 1 97.94 206 THR A N 1
ATOM 1558 C CA . THR A 1 206 ? 2.541 4.477 5.047 1 97.94 206 THR A CA 1
ATOM 1559 C C . THR A 1 206 ? 2.855 5.855 5.613 1 97.94 206 THR A C 1
ATOM 1561 O O . THR A 1 206 ? 4.023 6.23 5.742 1 97.94 206 THR A O 1
ATOM 1564 N N . ALA A 1 207 ? 1.837 6.582 5.863 1 96.69 207 ALA A N 1
ATOM 1565 C CA . ALA A 1 207 ? 1.952 7.922 6.438 1 96.69 207 ALA A CA 1
ATOM 1566 C C . ALA A 1 207 ? 2.834 8.812 5.57 1 96.69 207 ALA A C 1
ATOM 1568 O O . ALA A 1 207 ? 2.619 8.922 4.359 1 96.69 207 ALA A O 1
ATOM 1569 N N . CYS A 1 208 ? 3.811 9.484 6.188 1 96.69 208 CYS A N 1
ATOM 1570 C CA . CYS A 1 208 ? 4.621 10.477 5.484 1 96.69 208 CYS A CA 1
ATOM 1571 C C . CYS A 1 208 ? 5.551 9.805 4.48 1 96.69 208 CYS A C 1
ATOM 1573 O O . CYS A 1 208 ? 6.086 10.461 3.588 1 96.69 208 CYS A O 1
ATOM 1575 N N . ALA A 1 209 ? 5.711 8.523 4.559 1 98.38 209 ALA A N 1
ATOM 1576 C CA . ALA A 1 209 ? 6.621 7.812 3.666 1 98.38 209 ALA A CA 1
ATOM 1577 C C . ALA A 1 209 ? 5.875 7.227 2.473 1 98.38 209 ALA A C 1
ATOM 1579 O O . ALA A 1 209 ? 6.477 6.578 1.613 1 98.38 209 ALA A O 1
ATOM 1580 N N . THR A 1 210 ? 4.613 7.469 2.338 1 98.5 210 THR A N 1
ATOM 1581 C CA . THR A 1 210 ? 3.738 6.863 1.34 1 98.5 210 THR A CA 1
ATOM 1582 C C . THR A 1 210 ? 4.281 7.098 -0.067 1 98.5 210 THR A C 1
ATOM 1584 O O . THR A 1 210 ? 4.395 6.16 -0.858 1 98.5 210 THR A O 1
ATOM 1587 N N . GLY A 1 211 ? 4.57 8.352 -0.344 1 98.56 211 GLY A N 1
ATOM 1588 C CA . GLY A 1 211 ? 5.055 8.656 -1.681 1 98.56 211 GLY A CA 1
ATOM 1589 C C . GLY A 1 211 ? 6.324 7.914 -2.043 1 98.56 211 GLY A C 1
ATOM 1590 O O . GLY A 1 211 ? 6.469 7.438 -3.172 1 98.56 211 GLY A O 1
ATOM 1591 N N . ALA A 1 212 ? 7.246 7.793 -1.117 1 98.88 212 ALA A N 1
ATOM 1592 C CA . ALA A 1 212 ? 8.5 7.086 -1.349 1 98.88 212 ALA A CA 1
ATOM 1593 C C . ALA A 1 212 ? 8.266 5.594 -1.556 1 98.88 212 ALA A C 1
ATOM 1595 O O . ALA A 1 212 ? 8.852 4.984 -2.451 1 98.88 212 ALA A O 1
ATOM 1596 N N . HIS A 1 213 ? 7.387 5.02 -0.723 1 98.88 213 HIS A N 1
ATOM 1597 C CA . HIS A 1 213 ? 7.059 3.605 -0.877 1 98.88 213 HIS A CA 1
ATOM 1598 C C . HIS A 1 213 ? 6.367 3.342 -2.209 1 98.88 213 HIS A C 1
ATOM 1600 O O . HIS A 1 213 ? 6.609 2.316 -2.85 1 98.88 213 HIS A O 1
ATOM 1606 N N . SER A 1 214 ? 5.484 4.258 -2.611 1 98.81 214 SER A N 1
ATOM 1607 C CA . SER A 1 214 ? 4.801 4.09 -3.889 1 98.81 214 SER A CA 1
ATOM 1608 C C . SER A 1 214 ? 5.789 4.035 -5.047 1 98.81 214 SER A C 1
ATOM 1610 O O . SER A 1 214 ? 5.652 3.215 -5.953 1 98.81 214 SER A O 1
ATOM 1612 N N . ILE A 1 215 ? 6.766 4.887 -5.035 1 98.81 215 ILE A N 1
ATOM 1613 C CA . ILE A 1 215 ? 7.789 4.934 -6.078 1 98.81 215 ILE A CA 1
ATOM 1614 C C . ILE A 1 215 ? 8.664 3.686 -6.004 1 98.81 215 ILE A C 1
ATOM 1616 O O . ILE A 1 215 ? 8.945 3.059 -7.027 1 98.81 215 ILE A O 1
ATOM 1620 N N . GLY A 1 216 ? 9.078 3.332 -4.809 1 98.81 216 GLY A N 1
ATOM 1621 C CA . GLY A 1 216 ? 9.867 2.125 -4.633 1 98.81 216 GLY A CA 1
ATOM 1622 C C . GLY A 1 216 ? 9.148 0.869 -5.086 1 98.81 216 GLY A C 1
ATOM 1623 O O . GLY A 1 216 ? 9.719 0.035 -5.789 1 98.81 216 GLY A O 1
ATOM 1624 N N . ASP A 1 217 ? 7.883 0.702 -4.699 1 98.69 217 ASP A N 1
ATOM 1625 C CA . ASP A 1 217 ? 7.078 -0.448 -5.102 1 98.69 217 ASP A CA 1
ATOM 1626 C C . ASP A 1 217 ? 6.926 -0.508 -6.617 1 98.69 217 ASP A C 1
ATOM 1628 O O . ASP A 1 217 ? 7.023 -1.583 -7.215 1 98.69 217 ASP A O 1
ATOM 1632 N N . ALA A 1 218 ? 6.68 0.654 -7.172 1 98.81 218 ALA A N 1
ATOM 1633 C CA . ALA A 1 218 ? 6.539 0.726 -8.625 1 98.81 218 ALA A CA 1
ATOM 1634 C C . ALA A 1 218 ? 7.828 0.297 -9.32 1 98.81 218 ALA A C 1
ATOM 1636 O O . ALA A 1 218 ? 7.789 -0.384 -10.352 1 98.81 218 ALA A O 1
ATOM 1637 N N . THR A 1 219 ? 8.938 0.721 -8.805 1 98.62 219 THR A N 1
ATOM 1638 C CA . THR A 1 219 ? 10.234 0.309 -9.336 1 98.62 219 THR A CA 1
ATOM 1639 C C . THR A 1 219 ? 10.367 -1.211 -9.32 1 98.62 219 THR A C 1
ATOM 1641 O O . THR A 1 219 ? 10.812 -1.812 -10.297 1 98.62 219 THR A O 1
ATOM 1644 N N . ARG A 1 220 ? 9.953 -1.8 -8.234 1 98.12 220 ARG A N 1
ATOM 1645 C CA . ARG A 1 220 ? 10.031 -3.25 -8.102 1 98.12 220 ARG A CA 1
ATOM 1646 C C . ARG A 1 220 ? 9.102 -3.941 -9.094 1 98.12 220 ARG A C 1
ATOM 1648 O O . ARG A 1 220 ? 9.43 -5.004 -9.625 1 98.12 220 ARG A O 1
ATOM 1655 N N . MET A 1 221 ? 7.941 -3.395 -9.328 1 98.44 221 MET A N 1
ATOM 1656 C CA . MET A 1 221 ? 7.008 -3.969 -10.289 1 98.44 221 MET A CA 1
ATOM 1657 C C . MET A 1 221 ? 7.613 -3.998 -11.688 1 98.44 221 MET A C 1
ATOM 1659 O O . MET A 1 221 ? 7.402 -4.949 -12.438 1 98.44 221 MET A O 1
ATOM 1663 N N . ILE A 1 222 ? 8.367 -2.977 -12 1 98.31 222 ILE A N 1
ATOM 1664 C CA . ILE A 1 222 ? 9.062 -2.953 -13.281 1 98.31 222 ILE A CA 1
ATOM 1665 C C . ILE A 1 222 ? 10.195 -3.979 -13.281 1 98.31 222 ILE A C 1
ATOM 1667 O O . ILE A 1 222 ? 10.359 -4.734 -14.242 1 98.31 222 ILE A O 1
ATOM 1671 N N . GLN A 1 223 ? 10.938 -4.031 -12.203 1 96.94 223 GLN A N 1
ATOM 1672 C CA . GLN A 1 223 ? 12.094 -4.918 -12.109 1 96.94 223 GLN A CA 1
ATOM 1673 C C . GLN A 1 223 ? 11.664 -6.383 -12.164 1 96.94 223 GLN A C 1
ATOM 1675 O O . GLN A 1 223 ? 12.406 -7.23 -12.672 1 96.94 223 GLN A O 1
ATOM 1680 N N . PHE A 1 224 ? 10.445 -6.676 -11.695 1 95.38 224 PHE A N 1
ATOM 1681 C CA . PHE A 1 224 ? 9.945 -8.047 -11.703 1 95.38 224 PHE A CA 1
ATOM 1682 C C . PHE A 1 224 ? 9.258 -8.359 -13.031 1 95.38 224 PHE A C 1
ATOM 1684 O O . PHE A 1 224 ? 8.844 -9.492 -13.266 1 95.38 224 PHE A O 1
ATOM 1691 N N . GLY A 1 225 ? 9.086 -7.34 -13.859 1 96.25 225 GLY A N 1
ATOM 1692 C CA . GLY A 1 225 ? 8.508 -7.551 -15.18 1 96.25 225 GLY A CA 1
ATOM 1693 C C . GLY A 1 225 ? 6.996 -7.402 -15.203 1 96.25 225 GLY A C 1
ATOM 1694 O O . GLY A 1 225 ? 6.348 -7.715 -16.203 1 96.25 225 GLY A O 1
ATOM 1695 N N . ASP A 1 226 ? 6.402 -6.895 -14.133 1 97.88 226 ASP A N 1
ATOM 1696 C CA . ASP A 1 226 ? 4.953 -6.719 -14.07 1 97.88 226 ASP A CA 1
ATOM 1697 C C . ASP A 1 226 ? 4.492 -5.637 -15.039 1 97.88 226 ASP A C 1
ATOM 1699 O O . ASP A 1 226 ? 3.348 -5.652 -15.5 1 97.88 226 ASP A O 1
ATOM 1703 N N . ALA A 1 227 ? 5.363 -4.676 -15.305 1 98.62 227 ALA A N 1
ATOM 1704 C CA . ALA A 1 227 ? 5.07 -3.533 -16.172 1 98.62 227 ALA A CA 1
ATOM 1705 C C . ALA A 1 227 ? 6.344 -2.99 -16.812 1 98.62 227 ALA A C 1
ATOM 1707 O O . ALA A 1 227 ? 7.445 -3.211 -16.312 1 98.62 227 ALA A O 1
ATOM 1708 N N . ASP A 1 228 ? 6.168 -2.316 -17.922 1 98.62 228 ASP A N 1
ATOM 1709 C CA . ASP A 1 228 ? 7.273 -1.586 -18.531 1 98.62 228 ASP A CA 1
ATOM 1710 C C . ASP A 1 228 ? 7.309 -0.136 -18.062 1 98.62 228 ASP A C 1
ATOM 1712 O O . ASP A 1 228 ? 8.375 0.481 -18.016 1 98.62 228 ASP A O 1
ATOM 1716 N N . VAL A 1 229 ? 6.148 0.391 -17.797 1 98.81 229 VAL A N 1
ATOM 1717 C CA . VAL A 1 229 ? 5.988 1.775 -17.359 1 98.81 229 VAL A CA 1
ATOM 1718 C C . VAL A 1 229 ? 5.07 1.834 -16.141 1 98.81 229 VAL A C 1
ATOM 1720 O O . VAL A 1 229 ? 4.059 1.131 -16.078 1 98.81 229 VAL A O 1
ATOM 1723 N N . MET A 1 230 ? 5.43 2.611 -15.133 1 98.88 230 MET A N 1
ATOM 1724 C CA . MET A 1 230 ? 4.594 2.867 -13.961 1 98.88 230 MET A CA 1
ATOM 1725 C C . MET A 1 230 ? 4.445 4.367 -13.719 1 98.88 230 MET A C 1
ATOM 1727 O O . MET A 1 230 ? 5.43 5.109 -13.773 1 98.88 230 MET A O 1
ATOM 1731 N N . VAL A 1 231 ? 3.238 4.836 -13.508 1 98.81 231 VAL A N 1
ATOM 1732 C CA . VAL A 1 231 ? 2.965 6.16 -12.961 1 98.81 231 VAL A CA 1
ATOM 1733 C C . VAL A 1 231 ? 2.902 6.094 -11.438 1 98.81 231 VAL A C 1
ATOM 1735 O O . VAL A 1 231 ? 2.031 5.43 -10.875 1 98.81 231 VAL A O 1
ATOM 1738 N N . ALA A 1 232 ? 3.846 6.781 -10.742 1 98.81 232 ALA A N 1
ATOM 1739 C CA . ALA A 1 232 ? 3.996 6.508 -9.32 1 98.81 232 ALA A CA 1
ATOM 1740 C C . ALA A 1 232 ? 4.176 7.801 -8.531 1 98.81 232 ALA A C 1
ATOM 1742 O O . ALA A 1 232 ? 4.801 8.75 -9.008 1 98.81 232 ALA A O 1
ATOM 1743 N N . GLY A 1 233 ? 3.574 7.82 -7.297 1 98.38 233 GLY A N 1
ATOM 1744 C CA . GLY A 1 233 ? 3.736 8.969 -6.414 1 98.38 233 GLY A CA 1
ATOM 1745 C C . GLY A 1 233 ? 2.771 8.961 -5.246 1 98.38 233 GLY A C 1
ATOM 1746 O O . GLY A 1 233 ? 2.424 7.902 -4.727 1 98.38 233 GLY A O 1
ATOM 1747 N N . GLY A 1 234 ? 2.52 10.164 -4.734 1 97.69 234 GLY A N 1
ATOM 1748 C CA . GLY A 1 234 ? 1.612 10.359 -3.615 1 97.69 234 GLY A CA 1
ATOM 1749 C C . GLY A 1 234 ? 0.825 11.648 -3.703 1 97.69 234 GLY A C 1
ATOM 1750 O O . GLY A 1 234 ? 1.234 12.586 -4.391 1 97.69 234 GLY A O 1
ATOM 1751 N N . THR A 1 235 ? -0.325 11.641 -3.043 1 95.56 235 THR A N 1
ATOM 1752 C CA . THR A 1 235 ? -1.191 12.812 -2.998 1 95.56 235 THR A CA 1
ATOM 1753 C C . THR A 1 235 ? -1.805 12.977 -1.611 1 95.56 235 THR A C 1
ATOM 1755 O O . THR A 1 235 ? -2.045 11.992 -0.911 1 95.56 235 THR A O 1
ATOM 1758 N N . GLU A 1 236 ? -1.968 14.219 -1.21 1 93.75 236 GLU A N 1
ATOM 1759 C CA . GLU A 1 236 ? -2.6 14.523 0.07 1 93.75 236 GLU A CA 1
ATOM 1760 C C . GLU A 1 236 ? -3.299 15.883 0.032 1 93.75 236 GLU A C 1
ATOM 1762 O O . GLU A 1 236 ? -2.775 16.844 -0.542 1 93.75 236 GLU A O 1
ATOM 1767 N N . SER A 1 237 ? -4.48 15.938 0.545 1 88 237 SER A N 1
ATOM 1768 C CA . SER A 1 237 ? -5.227 17.156 0.809 1 88 237 SER A CA 1
ATOM 1769 C C . SER A 1 237 ? -5.758 17.188 2.238 1 88 237 SER A C 1
ATOM 1771 O O . SER A 1 237 ? -6.895 16.797 2.49 1 88 237 SER A O 1
ATOM 1773 N N . SER A 1 238 ? -4.988 17.688 3.143 1 81.5 238 SER A N 1
ATOM 1774 C CA . SER A 1 238 ? -5.305 17.469 4.551 1 81.5 238 SER A CA 1
ATOM 1775 C C . SER A 1 238 ? -5.512 18.781 5.289 1 81.5 238 SER A C 1
ATOM 1777 O O . SER A 1 238 ? -5.547 18.812 6.523 1 81.5 238 SER A O 1
ATOM 1779 N N . ILE A 1 239 ? -5.57 19.859 4.613 1 86.5 239 ILE A N 1
ATOM 1780 C CA . ILE A 1 239 ? -5.777 21.109 5.332 1 86.5 239 ILE A CA 1
ATOM 1781 C C . ILE A 1 239 ? -7.258 21.266 5.676 1 86.5 239 ILE A C 1
ATOM 1783 O O . ILE A 1 239 ? -8.016 21.859 4.906 1 86.5 239 ILE A O 1
ATOM 1787 N N . ASP A 1 240 ? -7.648 20.672 6.758 1 84.75 240 ASP A N 1
ATOM 1788 C CA . ASP A 1 240 ? -8.984 20.75 7.332 1 84.75 240 ASP A CA 1
ATOM 1789 C C . ASP A 1 240 ? -8.922 20.875 8.852 1 84.75 240 ASP A C 1
ATOM 1791 O O . ASP A 1 240 ? -7.875 20.641 9.461 1 84.75 240 ASP A O 1
ATOM 1795 N N . ALA A 1 241 ? -9.992 21.219 9.391 1 83.94 241 ALA A N 1
ATOM 1796 C CA . ALA A 1 241 ? -10.031 21.562 10.812 1 83.94 241 ALA A CA 1
ATOM 1797 C C . ALA A 1 241 ? -9.633 20.359 11.672 1 83.94 241 ALA A C 1
ATOM 1799 O O . ALA A 1 241 ? -8.891 20.516 12.648 1 83.94 241 ALA A O 1
ATOM 1800 N N . LEU A 1 242 ? -10.125 19.219 11.336 1 87.88 242 LEU A N 1
ATOM 1801 C CA . LEU A 1 242 ? -9.875 18.047 12.164 1 87.88 242 LEU A CA 1
ATOM 1802 C C . LEU A 1 242 ? -8.422 17.609 12.062 1 87.88 242 LEU A C 1
ATOM 1804 O O . LEU A 1 242 ? -7.809 17.234 13.07 1 87.88 242 LEU A O 1
ATOM 1808 N N . SER A 1 243 ? -7.902 17.609 10.875 1 90.62 243 SER A N 1
ATOM 1809 C CA . SER A 1 243 ? -6.496 17.25 10.688 1 90.62 243 SER A CA 1
ATOM 1810 C C . SER A 1 243 ? -5.582 18.234 11.406 1 90.62 243 SER A C 1
ATOM 1812 O O . SER A 1 243 ? -4.637 17.828 12.086 1 90.62 243 SER A O 1
ATOM 1814 N N . ILE A 1 244 ? -5.848 19.516 11.266 1 90.25 244 ILE A N 1
ATOM 1815 C CA . ILE A 1 244 ? -5.043 20.547 11.922 1 90.25 244 ILE A CA 1
ATOM 1816 C C . ILE A 1 244 ? -5.125 20.375 13.438 1 90.25 244 ILE A C 1
ATOM 1818 O O . ILE A 1 244 ? -4.105 20.406 14.133 1 90.25 244 ILE A O 1
ATOM 1822 N N . ALA A 1 245 ? -6.348 20.156 13.906 1 91.31 245 ALA A N 1
ATOM 1823 C CA . ALA A 1 245 ? -6.527 19.922 15.336 1 91.31 245 ALA A CA 1
ATOM 1824 C C . ALA A 1 245 ? -5.773 18.672 15.789 1 91.31 245 ALA A C 1
ATOM 1826 O O . ALA A 1 245 ? -5.141 18.688 16.859 1 91.31 245 ALA A O 1
ATOM 1827 N N . GLY A 1 246 ? -5.895 17.641 15.008 1 92.31 246 GLY A N 1
ATOM 1828 C CA . GLY A 1 246 ? -5.23 16.391 15.352 1 92.31 246 GLY A CA 1
ATOM 1829 C C . GLY A 1 246 ? -3.723 16.516 15.438 1 92.31 246 GLY A C 1
ATOM 1830 O O . GLY A 1 246 ? -3.113 16.078 16.422 1 92.31 246 GLY A O 1
ATOM 1831 N N . PHE A 1 247 ? -3.117 17.172 14.492 1 92.88 247 PHE A N 1
ATOM 1832 C CA . PHE A 1 247 ? -1.667 17.312 14.469 1 92.88 247 PHE A CA 1
ATOM 1833 C C . PHE A 1 247 ? -1.204 18.328 15.516 1 92.88 247 PHE A C 1
ATOM 1835 O O . PHE A 1 247 ? -0.085 18.234 16.016 1 92.88 247 PHE A O 1
ATOM 1842 N N . SER A 1 248 ? -2.02 19.25 15.797 1 92.12 248 SER A N 1
ATOM 1843 C CA . SER A 1 248 ? -1.705 20.188 16.875 1 92.12 248 SER A CA 1
ATOM 1844 C C . SER A 1 248 ? -1.683 19.484 18.234 1 92.12 248 SER A C 1
ATOM 1846 O O . SER A 1 248 ? -0.825 19.766 19.062 1 92.12 248 SER A O 1
ATOM 1848 N N . ARG A 1 249 ? -2.697 18.641 18.438 1 91.31 249 ARG A N 1
ATOM 1849 C CA . ARG A 1 249 ? -2.812 17.922 19.703 1 91.31 249 ARG A CA 1
ATOM 1850 C C . ARG A 1 249 ? -1.626 16.984 19.922 1 91.31 249 ARG A C 1
ATOM 1852 O O . ARG A 1 249 ? -1.229 16.734 21.062 1 91.31 249 ARG A O 1
ATOM 1859 N N . LEU A 1 250 ? -1.144 16.578 18.875 1 89.5 250 LEU A N 1
ATOM 1860 C CA . LEU A 1 250 ? 0.003 15.688 19 1 89.5 250 LEU A CA 1
ATOM 1861 C C . LEU A 1 250 ? 1.309 16.484 19.016 1 89.5 250 LEU A C 1
ATOM 1863 O O . LEU A 1 250 ? 2.393 15.891 19.047 1 89.5 250 LEU A O 1
ATOM 1867 N N . ARG A 1 251 ? 1.298 17.781 18.938 1 91.62 251 ARG A N 1
ATOM 1868 C CA . ARG A 1 251 ? 2.402 18.734 19.062 1 91.62 251 ARG A CA 1
ATOM 1869 C C . ARG A 1 251 ? 3.402 18.562 17.922 1 91.62 251 ARG A C 1
ATOM 1871 O O . ARG A 1 251 ? 4.613 18.594 18.141 1 91.62 251 ARG A O 1
ATOM 1878 N N . ALA A 1 252 ? 2.816 18.312 16.75 1 92.56 252 ALA A N 1
ATOM 1879 C CA . ALA A 1 252 ? 3.666 18.125 15.57 1 92.56 252 ALA A CA 1
ATOM 1880 C C . ALA A 1 252 ? 3.762 19.422 14.758 1 92.56 252 ALA A C 1
ATOM 1882 O O . ALA A 1 252 ? 4.691 19.594 13.969 1 92.56 252 ALA A O 1
ATOM 1883 N N . LEU A 1 253 ? 2.865 20.359 15.008 1 94.44 253 LEU A N 1
ATOM 1884 C CA . LEU A 1 253 ? 2.818 21.578 14.211 1 94.44 253 LEU A CA 1
ATOM 1885 C C . LEU A 1 253 ? 3.656 22.688 14.859 1 94.44 253 LEU A C 1
ATOM 1887 O O . LEU A 1 253 ? 3.756 22.75 16.094 1 94.44 253 LEU A O 1
ATOM 1891 N N . SER A 1 254 ? 4.176 23.5 14.031 1 95.44 254 SER A N 1
ATOM 1892 C CA . SER A 1 254 ? 4.887 24.672 14.523 1 95.44 254 SER A CA 1
ATOM 1893 C C . SER A 1 254 ? 3.926 25.688 15.133 1 95.44 254 SER A C 1
ATOM 1895 O O . SER A 1 254 ? 2.91 26.031 14.523 1 95.44 254 SER A O 1
ATOM 1897 N N . THR A 1 255 ? 4.219 26.141 16.328 1 92.81 255 THR A N 1
ATOM 1898 C CA . THR A 1 255 ? 3.344 27.109 16.969 1 92.81 255 THR A CA 1
ATOM 1899 C C . THR A 1 255 ? 4.133 28.328 17.422 1 92.81 255 THR A C 1
ATOM 1901 O O . THR A 1 255 ? 3.555 29.406 17.656 1 92.81 255 THR A O 1
ATOM 1904 N N . LYS A 1 256 ? 5.414 28.203 17.547 1 93.19 256 LYS A N 1
ATOM 1905 C CA . LYS A 1 256 ? 6.27 29.266 18.062 1 93.19 256 LYS A CA 1
ATOM 1906 C C . LYS A 1 256 ? 6.34 30.438 17.078 1 93.19 256 LYS A C 1
ATOM 1908 O O . LYS A 1 256 ? 6.711 31.547 17.469 1 93.19 256 LYS A O 1
ATOM 1913 N N . TYR A 1 257 ? 5.973 30.203 15.867 1 93.44 257 TYR A N 1
ATOM 1914 C CA . TYR A 1 257 ? 6.184 31.203 14.844 1 93.44 257 TYR A CA 1
ATOM 1915 C C . TYR A 1 257 ? 4.859 31.641 14.227 1 93.44 257 TYR A C 1
ATOM 1917 O O . TYR A 1 257 ? 4.812 32.062 13.062 1 93.44 257 TYR A O 1
ATOM 1925 N N . ASN A 1 258 ? 3.799 31.469 14.898 1 90.12 258 ASN A N 1
ATOM 1926 C CA . ASN A 1 258 ? 2.475 31.812 14.391 1 90.12 258 ASN A CA 1
ATOM 1927 C C . ASN A 1 258 ? 2.375 33.281 14.016 1 90.12 258 ASN A C 1
ATOM 1929 O O . ASN A 1 258 ? 1.613 33.656 13.117 1 90.12 258 ASN A O 1
ATOM 1933 N N . SER A 1 259 ? 3.197 34.188 14.648 1 91.12 259 SER A N 1
ATOM 1934 C CA . SER A 1 259 ? 3.207 35.625 14.359 1 91.12 259 SER A CA 1
ATOM 1935 C C . SER A 1 259 ? 4.133 35.938 13.188 1 91.12 259 SER A C 1
ATOM 1937 O O . SER A 1 259 ? 4.066 37.031 12.617 1 91.12 259 SER A O 1
ATOM 1939 N N . LEU A 1 260 ? 4.996 35.031 12.797 1 91.38 260 LEU A N 1
ATOM 1940 C CA . LEU A 1 260 ? 5.91 35.125 11.664 1 91.38 260 LEU A CA 1
ATOM 1941 C C . LEU A 1 260 ? 5.887 33.875 10.836 1 91.38 260 LEU A C 1
ATOM 1943 O O . LEU A 1 260 ? 6.902 33.188 10.719 1 91.38 260 LEU A O 1
ATOM 1947 N N . PRO A 1 261 ? 4.777 33.562 10.156 1 87.5 261 PRO A N 1
ATOM 1948 C CA . PRO A 1 261 ? 4.574 32.281 9.516 1 87.5 261 PRO A CA 1
ATOM 1949 C C . PRO A 1 261 ? 5.629 31.969 8.453 1 87.5 261 PRO A C 1
ATOM 1951 O O . PRO A 1 261 ? 5.938 30.797 8.203 1 87.5 261 PRO A O 1
ATOM 1954 N N . GLN A 1 262 ? 6.23 32.969 7.867 1 88.69 262 GLN A N 1
ATOM 1955 C CA . GLN A 1 262 ? 7.234 32.75 6.828 1 88.69 262 GLN A CA 1
ATOM 1956 C C . GLN A 1 262 ? 8.508 32.125 7.414 1 88.69 262 GLN A C 1
ATOM 1958 O O . GLN A 1 262 ? 9.336 31.594 6.68 1 88.69 262 GLN A O 1
ATOM 1963 N N . ALA A 1 263 ? 8.586 32.25 8.719 1 91.81 263 ALA A N 1
ATOM 1964 C CA . ALA A 1 263 ? 9.773 31.719 9.391 1 91.81 263 ALA A CA 1
ATOM 1965 C C . ALA A 1 263 ? 9.508 30.328 9.953 1 91.81 263 ALA A C 1
ATOM 1967 O O . ALA A 1 263 ? 10.391 29.719 10.578 1 91.81 263 ALA A O 1
ATOM 1968 N N . SER A 1 264 ? 8.133 30 9.68 1 88.69 264 SER A N 1
ATOM 1969 C CA . SER A 1 264 ? 7.75 28.688 10.195 1 88.69 264 SER A CA 1
ATOM 1970 C C . SER A 1 264 ? 8.172 27.578 9.25 1 88.69 264 SER A C 1
ATOM 1972 O O . SER A 1 264 ? 8.227 27.766 8.031 1 88.69 264 SER A O 1
ATOM 1974 N N . SER A 1 265 ? 8.367 26.422 9.922 1 89.75 265 SER A N 1
ATOM 1975 C CA . SER A 1 265 ? 9.094 25.219 9.539 1 89.75 265 SER A CA 1
ATOM 1976 C C . SER A 1 265 ? 10.562 25.516 9.266 1 89.75 265 SER A C 1
ATOM 1978 O O . SER A 1 265 ? 10.883 26.328 8.398 1 89.75 265 SER A O 1
ATOM 1980 N N . ARG A 1 266 ? 11.367 25.125 9.906 1 96.44 266 ARG A N 1
ATOM 1981 C CA . ARG A 1 266 ? 12.789 25.453 9.875 1 96.44 266 ARG A CA 1
ATOM 1982 C C . ARG A 1 266 ? 13.633 24.219 10.195 1 96.44 266 ARG A C 1
ATOM 1984 O O . ARG A 1 266 ? 14.305 24.172 11.234 1 96.44 266 ARG A O 1
ATOM 1991 N N . PRO A 1 267 ? 13.641 23.312 9.227 1 98.19 267 PRO A N 1
ATOM 1992 C CA . PRO A 1 267 ? 14.375 22.062 9.445 1 98.19 267 PRO A CA 1
ATOM 1993 C C . PRO A 1 267 ? 15.82 22.297 9.875 1 98.19 267 PRO A C 1
ATOM 1995 O O . PRO A 1 267 ? 16.484 23.188 9.359 1 98.19 267 PRO A O 1
ATOM 1998 N N . PHE A 1 268 ? 16.281 21.547 10.922 1 98.38 268 PHE A N 1
ATOM 1999 C CA . PHE A 1 268 ? 17.656 21.453 11.414 1 98.38 268 PHE A CA 1
ATOM 2000 C C . PHE A 1 268 ? 18.047 22.703 12.203 1 98.38 268 PHE A C 1
ATOM 2002 O O . PHE A 1 268 ? 19.141 22.781 12.758 1 98.38 268 PHE A O 1
ATOM 2009 N N . ASP A 1 269 ? 17.172 23.672 12.258 1 98.31 269 ASP A N 1
ATOM 2010 C CA . ASP A 1 269 ? 17.453 24.875 13.023 1 98.31 269 ASP A CA 1
ATOM 2011 C C . ASP A 1 269 ? 17.266 24.625 14.523 1 98.31 269 ASP A C 1
ATOM 2013 O O . ASP A 1 269 ? 16.422 23.828 14.922 1 98.31 269 ASP A O 1
ATOM 2017 N N . CYS A 1 270 ? 17.969 25.312 15.297 1 97.06 270 CYS A N 1
ATOM 2018 C CA . CYS A 1 270 ? 17.875 25.156 16.75 1 97.06 270 CYS A CA 1
ATOM 2019 C C . CYS A 1 270 ? 16.516 25.625 17.25 1 97.06 270 CYS A C 1
ATOM 2021 O O . CYS A 1 270 ? 16.047 25.141 18.281 1 97.06 270 CYS A O 1
ATOM 2023 N N . GLY A 1 271 ? 15.914 26.469 16.562 1 96.75 271 GLY A N 1
ATOM 2024 C CA . GLY A 1 271 ? 14.641 27.031 16.984 1 96.75 271 GLY A CA 1
ATOM 2025 C C . GLY A 1 271 ? 13.445 26.25 16.469 1 96.75 271 GLY A C 1
ATOM 2026 O O . GLY A 1 271 ? 12.305 26.656 16.672 1 96.75 271 GLY A O 1
ATOM 2027 N N . ARG A 1 272 ? 13.648 25.125 15.891 1 97.19 272 ARG A N 1
ATOM 2028 C CA . ARG A 1 272 ? 12.555 24.375 15.281 1 97.19 272 ARG A CA 1
ATOM 2029 C C . ARG A 1 272 ? 11.586 23.875 16.344 1 97.19 272 ARG A C 1
ATOM 2031 O O . ARG A 1 272 ? 11.984 23.578 17.469 1 97.19 272 ARG A O 1
ATOM 2038 N N . ASP A 1 273 ? 10.281 23.719 15.938 1 96.19 273 ASP A N 1
ATOM 2039 C CA . ASP A 1 273 ? 9.312 23.234 16.922 1 96.19 273 ASP A CA 1
ATOM 2040 C C . ASP A 1 273 ? 8.203 22.422 16.25 1 96.19 273 ASP A C 1
ATOM 2042 O O . ASP A 1 273 ? 7.191 22.109 16.875 1 96.19 273 ASP A O 1
ATOM 2046 N N . GLY A 1 274 ? 8.312 22.203 14.977 1 95.69 274 GLY A N 1
ATOM 2047 C CA . GLY A 1 274 ? 7.293 21.438 14.266 1 95.69 274 GLY A CA 1
ATOM 2048 C C . GLY A 1 274 ? 7.172 21.828 12.805 1 95.69 274 GLY A C 1
ATOM 2049 O O . GLY A 1 274 ? 7.883 22.719 12.336 1 95.69 274 GLY A O 1
ATOM 2050 N N . PHE A 1 275 ? 6.277 21.094 12.164 1 93.44 275 PHE A N 1
ATOM 2051 C CA . PHE A 1 275 ? 6.133 21.391 10.742 1 93.44 275 PHE A CA 1
ATOM 2052 C C . PHE A 1 275 ? 4.895 22.25 10.492 1 93.44 275 PHE A C 1
ATOM 2054 O O . PHE A 1 275 ? 4.043 22.391 11.375 1 93.44 275 PHE A O 1
ATOM 2061 N N . VAL A 1 276 ? 4.938 22.922 9.375 1 94.56 276 VAL A N 1
ATOM 2062 C CA . VAL A 1 276 ? 3.732 23.516 8.805 1 94.56 276 VAL A CA 1
ATOM 2063 C C . VAL A 1 276 ? 3.039 22.516 7.891 1 94.56 276 VAL A C 1
ATOM 2065 O O . VAL A 1 276 ? 3.666 21.953 6.988 1 94.56 276 VAL A O 1
ATOM 2068 N N . ILE A 1 277 ? 1.804 22.266 8.18 1 93.12 277 ILE A N 1
ATOM 2069 C CA . ILE A 1 277 ? 1.069 21.297 7.375 1 93.12 277 ILE A CA 1
ATOM 2070 C C . ILE A 1 277 ? 0.865 21.844 5.965 1 93.12 277 ILE A C 1
ATOM 2072 O O . ILE A 1 277 ? 0.584 23.031 5.781 1 93.12 277 ILE A O 1
ATOM 2076 N N . GLY A 1 278 ? 1.208 21.016 5.043 1 91.62 278 GLY A N 1
ATOM 2077 C CA . GLY A 1 278 ? 1.017 21.344 3.637 1 91.62 278 GLY A CA 1
ATOM 2078 C C . GLY A 1 278 ? 0.187 20.312 2.895 1 91.62 278 GLY A C 1
ATOM 2079 O O . GLY A 1 278 ? -0.204 19.297 3.467 1 91.62 278 GLY A O 1
ATOM 2080 N N . GLU A 1 279 ? -0.247 20.609 1.709 1 91.25 279 GLU A N 1
ATOM 2081 C CA . GLU A 1 279 ? -0.939 19.688 0.808 1 91.25 279 GLU A CA 1
ATOM 2082 C C . GLU A 1 279 ? -0.352 19.75 -0.6 1 91.25 279 GLU A C 1
ATOM 2084 O O . GLU A 1 279 ? 0.269 20.75 -0.976 1 91.25 279 GLU A O 1
ATOM 2089 N N . GLY A 1 280 ? -0.451 18.625 -1.261 1 92.88 280 GLY A N 1
ATOM 2090 C CA . GLY A 1 280 ? 0.091 18.594 -2.609 1 92.88 280 GLY A CA 1
ATOM 2091 C C . GLY A 1 280 ? 0.142 17.188 -3.186 1 92.88 280 GLY A C 1
ATOM 2092 O O . GLY A 1 280 ? -0.522 16.281 -2.682 1 92.88 280 GLY A O 1
ATOM 2093 N N . CYS A 1 281 ? 0.727 17.109 -4.305 1 95.25 281 CYS A N 1
ATOM 2094 C CA . CYS A 1 281 ? 0.86 15.852 -5.039 1 95.25 281 CYS A CA 1
ATOM 2095 C C . CYS A 1 281 ? 2.172 15.812 -5.816 1 95.25 281 CYS A C 1
ATOM 2097 O O . CYS A 1 281 ? 2.629 16.844 -6.324 1 95.25 281 CYS A O 1
ATOM 2099 N N . GLY A 1 282 ? 2.84 14.734 -5.77 1 97 282 GLY A N 1
ATOM 2100 C CA . GLY A 1 282 ? 4.004 14.43 -6.59 1 97 282 GLY A CA 1
ATOM 2101 C C . GLY A 1 282 ? 3.889 13.117 -7.328 1 97 282 GLY A C 1
ATOM 2102 O O . GLY A 1 282 ? 3.643 12.07 -6.719 1 97 282 GLY A O 1
ATOM 2103 N N . VAL A 1 283 ? 3.98 13.203 -8.703 1 98.12 283 VAL A N 1
ATOM 2104 C CA . VAL A 1 283 ? 3.867 12.008 -9.531 1 98.12 283 VAL A CA 1
ATOM 2105 C C . VAL A 1 283 ? 5.008 11.969 -10.539 1 98.12 283 VAL A C 1
ATOM 2107 O O . VAL A 1 283 ? 5.379 13 -11.109 1 98.12 283 VAL A O 1
ATOM 2110 N N . MET A 1 284 ? 5.605 10.805 -10.734 1 97.88 284 MET A N 1
ATOM 2111 C CA . MET A 1 284 ? 6.633 10.609 -11.75 1 97.88 284 MET A CA 1
ATOM 2112 C C . MET A 1 284 ? 6.32 9.398 -12.617 1 97.88 284 MET A C 1
ATOM 2114 O O . MET A 1 284 ? 5.543 8.531 -12.219 1 97.88 284 MET A O 1
ATOM 2118 N N . VAL A 1 285 ? 6.848 9.383 -13.828 1 98.75 285 VAL A N 1
ATOM 2119 C CA . VAL A 1 285 ? 6.766 8.234 -14.719 1 98.75 285 VAL A CA 1
ATOM 2120 C C . VAL A 1 285 ? 8.055 7.422 -14.641 1 98.75 285 VAL A C 1
ATOM 2122 O O . VAL A 1 285 ? 9.148 7.953 -14.875 1 98.75 285 VAL A O 1
ATOM 2125 N N . LEU A 1 286 ? 7.965 6.191 -14.195 1 98.81 286 LEU A N 1
ATOM 2126 C CA . LEU A 1 286 ? 9.062 5.23 -14.148 1 98.81 286 LEU A CA 1
ATOM 2127 C C . LEU A 1 286 ? 8.992 4.273 -15.336 1 98.81 286 LEU A C 1
ATOM 2129 O O . LEU A 1 286 ? 7.906 3.854 -15.742 1 98.81 286 LEU A O 1
ATOM 2133 N N . GLU A 1 287 ? 10.133 3.986 -15.867 1 98.69 287 GLU A N 1
ATOM 2134 C CA . GLU A 1 287 ? 10.156 3.17 -17.078 1 98.69 287 GLU A CA 1
ATOM 2135 C C . GLU A 1 287 ? 11.391 2.273 -17.109 1 98.69 287 GLU A C 1
ATOM 2137 O O . GLU A 1 287 ? 12.469 2.68 -16.672 1 98.69 287 GLU A O 1
ATOM 2142 N N . ALA A 1 288 ? 11.148 1.005 -17.562 1 98.25 288 ALA A N 1
ATOM 2143 C CA . ALA A 1 288 ? 12.305 0.14 -17.781 1 98.25 288 ALA A CA 1
ATOM 2144 C C . ALA A 1 288 ? 13.305 0.8 -18.719 1 98.25 288 ALA A C 1
ATOM 2146 O O . ALA A 1 288 ? 12.922 1.4 -19.734 1 98.25 288 ALA A O 1
ATOM 2147 N N . LEU A 1 289 ? 14.57 0.686 -18.438 1 95.31 289 LEU A N 1
ATOM 2148 C CA . LEU A 1 289 ? 15.617 1.396 -19.172 1 95.31 289 LEU A CA 1
ATOM 2149 C C . LEU A 1 289 ? 15.602 1.003 -20.641 1 95.31 289 LEU A C 1
ATOM 2151 O O . LEU A 1 289 ? 15.68 1.865 -21.516 1 95.31 289 LEU A O 1
ATOM 2155 N N . ASP A 1 290 ? 15.539 -0.329 -20.922 1 95.5 290 ASP A N 1
ATOM 2156 C CA . ASP A 1 290 ? 15.555 -0.801 -22.312 1 95.5 290 ASP A CA 1
ATOM 2157 C C . ASP A 1 290 ? 14.352 -0.27 -23.078 1 95.5 290 ASP A C 1
ATOM 2159 O O . ASP A 1 290 ? 14.477 0.138 -24.234 1 95.5 290 ASP A O 1
ATOM 2163 N N . HIS A 1 291 ? 13.258 -0.224 -22.406 1 96.56 291 HIS A N 1
ATOM 2164 C CA . HIS A 1 291 ? 12.047 0.301 -23.031 1 96.56 291 HIS A CA 1
ATOM 2165 C C . HIS A 1 291 ? 12.18 1.793 -23.312 1 96.56 291 HIS A C 1
ATOM 2167 O O . HIS A 1 291 ? 11.789 2.262 -24.391 1 96.56 291 HIS A O 1
ATOM 2173 N N . ALA A 1 292 ? 12.672 2.553 -22.375 1 95.81 292 ALA A N 1
ATOM 2174 C CA . ALA A 1 292 ? 12.875 3.992 -22.516 1 95.81 292 ALA A CA 1
ATOM 2175 C C . ALA A 1 292 ? 13.852 4.301 -23.656 1 95.81 292 ALA A C 1
ATOM 2177 O O . ALA A 1 292 ? 13.633 5.227 -24.438 1 95.81 292 ALA A O 1
ATOM 2178 N N . MET A 1 293 ? 14.883 3.596 -23.719 1 94.69 293 MET A N 1
ATOM 2179 C CA . MET A 1 293 ? 15.906 3.803 -24.734 1 94.69 293 MET A CA 1
ATOM 2180 C C . MET A 1 293 ? 15.352 3.496 -26.125 1 94.69 293 MET A C 1
ATOM 2182 O O . MET A 1 293 ? 15.633 4.215 -27.094 1 94.69 293 MET A O 1
ATOM 2186 N N . GLU A 1 294 ? 14.586 2.426 -26.219 1 95.44 294 GLU A N 1
ATOM 2187 C CA . GLU A 1 294 ? 14.008 2.01 -27.484 1 95.44 294 GLU A CA 1
ATOM 2188 C C . GLU A 1 294 ? 13.133 3.107 -28.078 1 95.44 294 GLU A C 1
ATOM 2190 O O . GLU A 1 294 ? 13.117 3.305 -29.297 1 95.44 294 GLU A O 1
ATOM 2195 N N . ARG A 1 295 ? 12.469 3.842 -27.25 1 94.62 295 ARG A N 1
ATOM 2196 C CA . ARG A 1 295 ? 11.562 4.848 -27.797 1 94.62 295 ARG A CA 1
ATOM 2197 C C . ARG A 1 295 ? 12.188 6.238 -27.719 1 94.62 295 ARG A C 1
ATOM 2199 O O . ARG A 1 295 ? 11.516 7.238 -27.984 1 94.62 295 ARG A O 1
ATOM 2206 N N . GLY A 1 296 ? 13.453 6.359 -27.25 1 94.88 296 GLY A N 1
ATOM 2207 C CA . GLY A 1 296 ? 14.141 7.641 -27.172 1 94.88 296 GLY A CA 1
ATOM 2208 C C . GLY A 1 296 ? 13.555 8.57 -26.141 1 94.88 296 GLY A C 1
ATOM 2209 O O . GLY A 1 296 ? 13.438 9.781 -26.375 1 94.88 296 GLY A O 1
ATOM 2210 N N . ALA A 1 297 ? 13.195 7.98 -24.984 1 94 297 ALA A N 1
ATOM 2211 C CA . ALA A 1 297 ? 12.609 8.781 -23.922 1 94 297 ALA A CA 1
ATOM 2212 C C . ALA A 1 297 ? 13.648 9.688 -23.266 1 94 297 ALA A C 1
ATOM 2214 O O . ALA A 1 297 ? 14.836 9.336 -23.203 1 94 297 ALA A O 1
ATOM 2215 N N . LYS A 1 298 ? 13.195 10.867 -22.859 1 94 298 LYS A N 1
ATOM 2216 C CA . LYS A 1 298 ? 14.023 11.695 -22 1 94 298 LYS A CA 1
ATOM 2217 C C . LYS A 1 298 ? 14.188 11.062 -20.625 1 94 298 LYS A C 1
ATOM 2219 O O . LYS A 1 298 ? 13.195 10.711 -19.969 1 94 298 LYS A O 1
ATOM 2224 N N . ILE A 1 299 ? 15.453 10.906 -20.172 1 96.5 299 ILE A N 1
ATOM 2225 C CA . ILE A 1 299 ? 15.734 10.25 -18.891 1 96.5 299 ILE A CA 1
ATOM 2226 C C . ILE A 1 299 ? 16.312 11.258 -17.906 1 96.5 299 ILE A C 1
ATOM 2228 O O . ILE A 1 299 ? 17.344 11.883 -18.188 1 96.5 299 ILE A O 1
ATOM 2232 N N . TYR A 1 300 ? 15.703 11.422 -16.75 1 97.31 300 TYR A N 1
ATOM 2233 C CA . TYR A 1 300 ? 16.141 12.375 -15.742 1 97.31 300 TYR A CA 1
ATOM 2234 C C . TYR A 1 300 ? 17.141 11.727 -14.781 1 97.31 300 TYR A C 1
ATOM 2236 O O . TYR A 1 300 ? 18.125 12.359 -14.383 1 97.31 300 TYR A O 1
ATOM 2244 N N . ALA A 1 301 ? 16.828 10.531 -14.391 1 98.19 301 ALA A N 1
ATOM 2245 C CA . ALA A 1 301 ? 17.641 9.797 -13.422 1 98.19 301 ALA A CA 1
ATOM 2246 C C . ALA A 1 301 ? 17.312 8.305 -13.461 1 98.19 301 ALA A C 1
ATOM 2248 O O . ALA A 1 301 ? 16.422 7.875 -14.195 1 98.19 301 ALA A O 1
ATOM 2249 N N . GLU A 1 302 ? 18.109 7.566 -12.805 1 98 302 GLU A N 1
ATOM 2250 C CA . GLU A 1 302 ? 17.875 6.141 -12.602 1 98 302 GLU A CA 1
ATOM 2251 C C . GLU A 1 302 ? 17.594 5.836 -11.133 1 98 302 GLU A C 1
ATOM 2253 O O . GLU A 1 302 ? 18.25 6.379 -10.242 1 98 302 GLU A O 1
ATOM 2258 N N . VAL A 1 303 ? 16.516 5.043 -10.844 1 98.44 303 VAL A N 1
ATOM 2259 C CA . VAL A 1 303 ? 16.328 4.535 -9.492 1 98.44 303 VAL A CA 1
ATOM 2260 C C . VAL A 1 303 ? 17.281 3.369 -9.242 1 98.44 303 VAL A C 1
ATOM 2262 O O . VAL A 1 303 ? 17.172 2.322 -9.883 1 98.44 303 VAL A O 1
ATOM 2265 N N . ARG A 1 304 ? 18.172 3.49 -8.234 1 97.38 304 ARG A N 1
ATOM 2266 C CA . ARG A 1 304 ? 19.219 2.486 -8.039 1 97.38 304 ARG A CA 1
ATOM 2267 C C . ARG A 1 304 ? 19.047 1.762 -6.711 1 97.38 304 ARG A C 1
ATOM 2269 O O . ARG A 1 304 ? 19.609 0.686 -6.508 1 97.38 304 ARG A O 1
ATOM 2276 N N . GLY A 1 305 ? 18.297 2.371 -5.891 1 98.25 305 GLY A N 1
ATOM 2277 C CA . GLY A 1 305 ? 18.125 1.755 -4.586 1 98.25 305 GLY A CA 1
ATOM 2278 C C . GLY A 1 305 ? 16.781 2.086 -3.939 1 98.25 305 GLY A C 1
ATOM 2279 O O . GLY A 1 305 ? 16.266 3.186 -4.121 1 98.25 305 GLY A O 1
ATOM 2280 N N . TYR A 1 306 ? 16.281 1.134 -3.23 1 98.75 306 TYR A N 1
ATOM 2281 C CA . TYR A 1 306 ? 15.055 1.223 -2.445 1 98.75 306 TYR A CA 1
ATOM 2282 C C . TYR A 1 306 ? 15.219 0.514 -1.104 1 98.75 306 TYR A C 1
ATOM 2284 O O . TYR A 1 306 ? 15.055 -0.706 -1.017 1 98.75 306 TYR A O 1
ATOM 2292 N N . GLY A 1 307 ? 15.539 1.356 -0.047 1 98.88 307 GLY A N 1
ATOM 2293 C CA . GLY A 1 307 ? 15.711 0.815 1.291 1 98.88 307 GLY A CA 1
ATOM 2294 C C . GLY A 1 307 ? 14.492 1.018 2.178 1 98.88 307 GLY A C 1
ATOM 2295 O O . GLY A 1 307 ? 13.867 2.078 2.146 1 98.88 307 GLY A O 1
ATOM 2296 N N . MET A 1 308 ? 14.141 -0.053 2.914 1 98.81 308 MET A N 1
ATOM 2297 C CA . MET A 1 308 ? 13.008 -0.001 3.832 1 98.81 308 MET A CA 1
ATOM 2298 C C . MET A 1 308 ? 13.398 -0.504 5.215 1 98.81 308 MET A C 1
ATOM 2300 O O . MET A 1 308 ? 14.25 -1.387 5.34 1 98.81 308 MET A O 1
ATOM 2304 N N . SER A 1 309 ? 12.734 0.095 6.234 1 98.69 309 SER A N 1
ATOM 2305 C CA . SER A 1 309 ? 12.945 -0.372 7.602 1 98.69 309 SER A CA 1
ATOM 2306 C C . SER A 1 309 ? 11.805 0.051 8.516 1 98.69 309 SER A C 1
ATOM 2308 O O . SER A 1 309 ? 10.977 0.885 8.133 1 98.69 309 SER A O 1
ATOM 2310 N N . GLY A 1 310 ? 11.773 -0.619 9.648 1 97.5 310 GLY A N 1
ATOM 2311 C CA . GLY A 1 310 ? 10.93 -0.207 10.758 1 97.5 310 GLY A CA 1
ATOM 2312 C C . GLY A 1 310 ? 11.711 0.245 11.977 1 97.5 310 GLY A C 1
ATOM 2313 O O . GLY A 1 310 ? 12.766 -0.32 12.289 1 97.5 310 GLY A O 1
ATOM 2314 N N . ASP A 1 311 ? 11.164 1.231 12.625 1 93.88 311 ASP A N 1
ATOM 2315 C CA . ASP A 1 311 ? 11.805 1.688 13.852 1 93.88 311 ASP A CA 1
ATOM 2316 C C . ASP A 1 311 ? 11.578 0.696 14.992 1 93.88 311 ASP A C 1
ATOM 2318 O O . ASP A 1 311 ? 12.453 0.516 15.844 1 93.88 311 ASP A O 1
ATOM 2322 N N . ALA A 1 312 ? 10.383 0.159 15.039 1 91.56 312 ALA A N 1
ATOM 2323 C CA . ALA A 1 312 ? 9.961 -0.784 16.078 1 91.56 312 ALA A CA 1
ATOM 2324 C C . ALA A 1 312 ? 10.055 -0.158 17.469 1 91.56 312 ALA A C 1
ATOM 2326 O O . ALA A 1 312 ? 10.438 -0.827 18.422 1 91.56 312 ALA A O 1
ATOM 2327 N N . HIS A 1 313 ? 9.781 1.057 17.594 1 83.12 313 HIS A N 1
ATOM 2328 C CA . HIS A 1 313 ? 10.055 1.737 18.859 1 83.12 313 HIS A CA 1
ATOM 2329 C C . HIS A 1 313 ? 8.836 2.506 19.344 1 83.12 313 HIS A C 1
ATOM 2331 O O . HIS A 1 313 ? 8.383 2.309 20.469 1 83.12 313 HIS A O 1
ATOM 2337 N N . HIS A 1 314 ? 8.383 3.357 18.578 1 82.44 314 HIS A N 1
ATOM 2338 C CA . HIS A 1 314 ? 7.285 4.238 18.953 1 82.44 314 HIS A CA 1
ATOM 2339 C C . HIS A 1 314 ? 6.395 4.566 17.766 1 82.44 314 HIS A C 1
ATOM 2341 O O . HIS A 1 314 ? 6.84 4.484 16.609 1 82.44 314 HIS A O 1
ATOM 2347 N N . ILE A 1 315 ? 5.238 5.016 18.094 1 81.62 315 ILE A N 1
ATOM 2348 C CA . ILE A 1 315 ? 4.219 5.219 17.062 1 81.62 315 ILE A CA 1
ATOM 2349 C C . ILE A 1 315 ? 4.477 6.535 16.328 1 81.62 315 ILE A C 1
ATOM 2351 O O . ILE A 1 315 ? 4.125 6.68 15.156 1 81.62 315 ILE A O 1
ATOM 2355 N N . THR A 1 316 ? 5.074 7.48 17.016 1 80.75 316 THR A N 1
ATOM 2356 C CA . THR A 1 316 ? 5.199 8.781 16.375 1 80.75 316 THR A CA 1
ATOM 2357 C C . THR A 1 316 ? 6.633 9.297 16.469 1 80.75 316 THR A C 1
ATOM 2359 O O . THR A 1 316 ? 6.957 10.344 15.906 1 80.75 316 THR A O 1
ATOM 2362 N N . GLN A 1 317 ? 7.449 8.609 17.172 1 80.56 317 GLN A N 1
ATOM 2363 C CA . GLN A 1 317 ? 8.82 9.086 17.375 1 80.56 317 GLN A CA 1
ATOM 2364 C C . GLN A 1 317 ? 9.828 8.062 16.859 1 80.56 317 GLN A C 1
ATOM 2366 O O . GLN A 1 317 ? 9.625 6.852 17 1 80.56 317 GLN A O 1
ATOM 2371 N N . PRO A 1 318 ? 10.812 8.602 16.25 1 82 318 PRO A N 1
ATOM 2372 C CA . PRO A 1 318 ? 11.875 7.688 15.836 1 82 318 PRO A CA 1
ATOM 2373 C C . PRO A 1 318 ? 12.672 7.137 17.016 1 82 318 PRO A C 1
ATOM 2375 O O . PRO A 1 318 ? 12.57 7.668 18.125 1 82 318 PRO A O 1
ATOM 2378 N N . GLN A 1 319 ? 13.352 6.117 16.688 1 82.06 319 GLN A N 1
ATOM 2379 C CA . GLN A 1 319 ? 14.273 5.613 17.703 1 82.06 319 GLN A CA 1
ATOM 2380 C C . GLN A 1 319 ? 15.414 6.594 17.938 1 82.06 319 GLN A C 1
ATOM 2382 O O . GLN A 1 319 ? 15.945 7.184 16.984 1 82.06 319 GLN A O 1
ATOM 2387 N N . ASN A 1 320 ? 15.875 6.707 19.078 1 84.12 320 ASN A N 1
ATOM 2388 C CA . ASN A 1 320 ? 16.844 7.727 19.484 1 84.12 320 ASN A CA 1
ATOM 2389 C C . ASN A 1 320 ? 18.188 7.531 18.781 1 84.12 320 ASN A C 1
ATOM 2391 O O . ASN A 1 320 ? 18.891 8.5 18.5 1 84.12 320 ASN A O 1
ATOM 2395 N N . ASP A 1 321 ? 18.422 6.344 18.531 1 88.81 321 ASP A N 1
ATOM 2396 C CA . ASP A 1 321 ? 19.734 6.098 17.938 1 88.81 321 ASP A CA 1
ATOM 2397 C C . ASP A 1 321 ? 19.656 6.168 16.406 1 88.81 321 ASP A C 1
ATOM 2399 O O . ASP A 1 321 ? 20.672 6.012 15.719 1 88.81 321 ASP A O 1
ATOM 2403 N N . GLY A 1 322 ? 18.484 6.348 15.914 1 93.62 322 GLY A N 1
ATOM 2404 C CA . GLY A 1 322 ? 18.312 6.512 14.484 1 93.62 322 GLY A CA 1
ATOM 2405 C C . GLY A 1 322 ? 18.469 5.219 13.703 1 93.62 322 GLY A C 1
ATOM 2406 O O . GLY A 1 322 ? 18.75 5.242 12.5 1 93.62 322 GLY A O 1
ATOM 2407 N N . ARG A 1 323 ? 18.359 4.113 14.375 1 95.69 323 ARG A N 1
ATOM 2408 C CA . ARG A 1 323 ? 18.656 2.822 13.758 1 95.69 323 ARG A CA 1
ATOM 2409 C C . ARG A 1 323 ? 17.781 2.576 12.539 1 95.69 323 ARG A C 1
ATOM 2411 O O . ARG A 1 323 ? 18.266 2.098 11.508 1 95.69 323 ARG A O 1
ATOM 2418 N N . GLY A 1 324 ? 16.484 2.846 12.648 1 96.94 324 GLY A N 1
ATOM 2419 C CA . GLY A 1 324 ? 15.602 2.684 11.5 1 96.94 324 GLY A CA 1
ATOM 2420 C C . GLY A 1 324 ? 16.047 3.482 10.289 1 96.94 324 GLY A C 1
ATOM 2421 O O . GLY A 1 324 ? 16.062 2.963 9.172 1 96.94 324 GLY A O 1
ATOM 2422 N N . ALA A 1 325 ? 16.375 4.73 10.523 1 98 325 ALA A N 1
ATOM 2423 C CA . ALA A 1 325 ? 16.859 5.59 9.453 1 98 325 ALA A CA 1
ATOM 2424 C C . ALA A 1 325 ? 18.172 5.059 8.875 1 98 325 ALA A C 1
ATOM 2426 O O . ALA A 1 325 ? 18.375 5.062 7.656 1 98 325 ALA A O 1
ATOM 2427 N N . ILE A 1 326 ? 19.094 4.633 9.727 1 98.5 326 ILE A N 1
ATOM 2428 C CA . ILE A 1 326 ? 20.375 4.07 9.312 1 98.5 326 ILE A CA 1
ATOM 2429 C C . ILE A 1 326 ? 20.141 2.854 8.422 1 98.5 326 ILE A C 1
ATOM 2431 O O . ILE A 1 326 ? 20.703 2.76 7.328 1 98.5 326 ILE A O 1
ATOM 2435 N N . LEU A 1 327 ? 19.25 1.966 8.844 1 98.5 327 LEU A N 1
ATOM 2436 C CA . LEU A 1 327 ? 18.984 0.74 8.102 1 98.5 327 LEU A CA 1
ATOM 2437 C C . LEU A 1 327 ? 18.391 1.055 6.73 1 98.5 327 LEU A C 1
ATOM 2439 O O . LEU A 1 327 ? 18.781 0.445 5.734 1 98.5 327 LEU A O 1
ATOM 2443 N N . ALA A 1 328 ? 17.484 1.969 6.676 1 98.75 328 ALA A N 1
ATOM 2444 C CA . ALA A 1 328 ? 16.875 2.326 5.395 1 98.75 328 ALA A CA 1
ATOM 2445 C C . ALA A 1 328 ? 17.922 2.846 4.414 1 98.75 328 ALA A C 1
ATOM 2447 O O . ALA A 1 328 ? 17.953 2.428 3.256 1 98.75 328 ALA A O 1
ATOM 2448 N N . MET A 1 329 ? 18.812 3.742 4.871 1 98.88 329 MET A N 1
ATOM 2449 C CA . MET A 1 329 ? 19.828 4.312 4.004 1 98.88 329 MET A CA 1
ATOM 2450 C C . MET A 1 329 ? 20.859 3.258 3.604 1 98.88 329 MET A C 1
ATOM 2452 O O . MET A 1 329 ? 21.25 3.178 2.438 1 98.88 329 MET A O 1
ATOM 2456 N N . GLU A 1 330 ? 21.266 2.445 4.516 1 98.75 330 GLU A N 1
ATOM 2457 C CA . GLU A 1 330 ? 22.25 1.403 4.227 1 98.75 330 GLU A CA 1
ATOM 2458 C C . GLU A 1 330 ? 21.703 0.402 3.213 1 98.75 330 GLU A C 1
ATOM 2460 O O . GLU A 1 330 ? 22.422 -0.031 2.312 1 98.75 330 GLU A O 1
ATOM 2465 N N . ARG A 1 331 ? 20.469 0.058 3.365 1 98.81 331 ARG A N 1
ATOM 2466 C CA . ARG A 1 331 ? 19.844 -0.906 2.459 1 98.81 331 ARG A CA 1
ATOM 2467 C C . ARG A 1 331 ? 19.703 -0.324 1.056 1 98.81 331 ARG A C 1
ATOM 2469 O O . ARG A 1 331 ? 19.844 -1.043 0.063 1 98.81 331 ARG A O 1
ATOM 2476 N N . ALA A 1 332 ? 19.391 0.962 0.99 1 98.75 332 ALA A N 1
ATOM 2477 C CA . ALA A 1 332 ? 19.375 1.614 -0.316 1 98.75 332 ALA A CA 1
ATOM 2478 C C . ALA A 1 332 ? 20.75 1.595 -0.955 1 98.75 332 ALA A C 1
ATOM 2480 O O . ALA A 1 332 ? 20.891 1.335 -2.152 1 98.75 332 ALA A O 1
ATOM 2481 N N . LEU A 1 333 ? 21.812 1.864 -0.184 1 98.62 333 LEU A N 1
ATOM 2482 C CA . LEU A 1 333 ? 23.188 1.832 -0.663 1 98.62 333 LEU A CA 1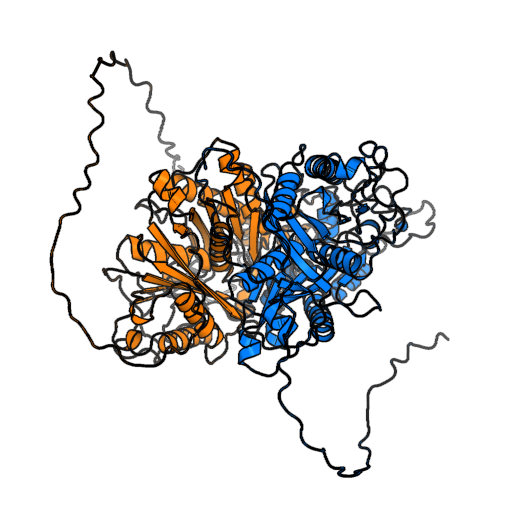
ATOM 2483 C C . LEU A 1 333 ? 23.562 0.432 -1.132 1 98.62 333 LEU A C 1
ATOM 2485 O O . LEU A 1 333 ? 24.109 0.265 -2.225 1 98.62 333 LEU A O 1
ATOM 2489 N N . GLU A 1 334 ? 23.172 -0.541 -0.342 1 98 334 GLU A N 1
ATOM 2490 C CA . GLU A 1 334 ? 23.5 -1.926 -0.666 1 98 334 GLU A CA 1
ATOM 2491 C C . GLU A 1 334 ? 22.875 -2.35 -1.987 1 98 334 GLU A C 1
ATOM 2493 O O . GLU A 1 334 ? 23.531 -2.947 -2.836 1 98 334 GLU A O 1
ATOM 2498 N N . GLN A 1 335 ? 21.656 -2.018 -2.141 1 96.44 335 GLN A N 1
ATOM 2499 C CA . GLN A 1 335 ? 20.938 -2.398 -3.35 1 96.44 335 GLN A CA 1
ATOM 2500 C C . GLN A 1 335 ? 21.5 -1.68 -4.574 1 96.44 335 GLN A C 1
ATOM 2502 O O . GLN A 1 335 ? 21.469 -2.217 -5.684 1 96.44 335 GLN A O 1
ATOM 2507 N N . SER A 1 336 ? 21.984 -0.51 -4.383 1 96.69 336 SER A N 1
ATOM 2508 C CA . SER A 1 336 ? 22.469 0.303 -5.496 1 96.69 336 SER A CA 1
ATOM 2509 C C . SER A 1 336 ? 23.844 -0.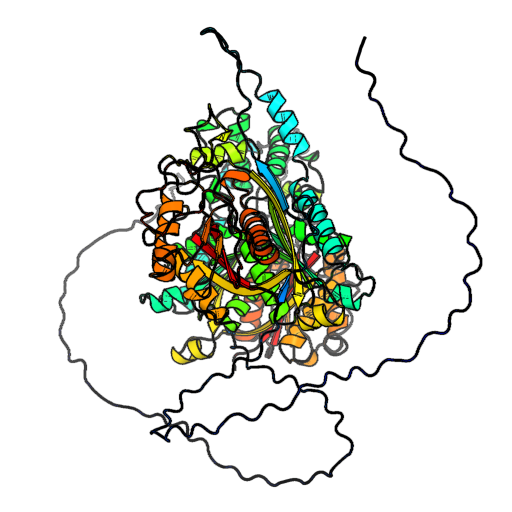163 -5.969 1 96.69 336 SER A C 1
ATOM 2511 O O . SER A 1 336 ? 24.25 0.143 -7.09 1 96.69 336 SER A O 1
ATOM 2513 N N . GLY A 1 337 ? 24.578 -0.762 -5.062 1 96.62 337 GLY A N 1
ATOM 2514 C CA . GLY A 1 337 ? 25.969 -1.106 -5.355 1 96.62 337 GLY A CA 1
ATOM 2515 C C . GLY A 1 337 ? 26.922 0.064 -5.203 1 96.62 337 GLY A C 1
ATOM 2516 O O . GLY A 1 337 ? 28.109 -0.056 -5.492 1 96.62 337 GLY A O 1
ATOM 2517 N N . LEU A 1 338 ? 26.453 1.163 -4.742 1 97.56 338 LEU A N 1
ATOM 2518 C CA . LEU A 1 338 ? 27.281 2.342 -4.539 1 97.56 338 LEU A CA 1
ATOM 2519 C C . LEU A 1 338 ? 27.766 2.422 -3.096 1 97.56 338 LEU A C 1
ATOM 2521 O O . LEU A 1 338 ? 27.141 1.867 -2.191 1 97.56 338 LEU A O 1
ATOM 2525 N N . GLN A 1 339 ? 28.844 3.109 -2.996 1 98.06 339 GLN A N 1
ATOM 2526 C CA . GLN A 1 339 ? 29.391 3.375 -1.668 1 98.06 339 GLN A CA 1
ATOM 2527 C C . GLN A 1 339 ? 28.953 4.746 -1.158 1 98.06 339 GLN A C 1
ATOM 2529 O O . GLN A 1 339 ? 28.562 5.609 -1.944 1 98.06 339 GLN A O 1
ATOM 2534 N N . ALA A 1 340 ? 29.109 4.906 0.099 1 98.19 340 ALA A N 1
ATOM 2535 C CA . ALA A 1 340 ? 28.672 6.133 0.75 1 98.19 340 ALA A CA 1
ATOM 2536 C C . ALA A 1 340 ? 29.359 7.355 0.155 1 98.19 340 ALA A C 1
ATOM 2538 O O . ALA A 1 340 ? 28.75 8.422 0.045 1 98.19 340 ALA A O 1
ATOM 2539 N N . ASP A 1 341 ? 30.609 7.223 -0.238 1 98 341 ASP A N 1
ATOM 2540 C CA . ASP A 1 341 ? 31.391 8.367 -0.7 1 98 341 ASP A CA 1
ATOM 2541 C C . ASP A 1 341 ? 31.031 8.727 -2.145 1 98 341 ASP A C 1
ATOM 2543 O O . ASP A 1 341 ? 31.547 9.703 -2.688 1 98 341 ASP A O 1
ATOM 2547 N N . GLN A 1 342 ? 30.172 7.918 -2.738 1 98.19 342 GLN A N 1
ATOM 2548 C CA . GLN A 1 342 ? 29.734 8.188 -4.102 1 98.19 342 GLN A CA 1
ATOM 2549 C C . GLN A 1 342 ? 28.406 8.945 -4.105 1 98.19 342 GLN A C 1
ATOM 2551 O O . GLN A 1 342 ? 27.922 9.359 -5.164 1 98.19 342 GLN A O 1
ATOM 2556 N N . ILE A 1 343 ? 27.844 9.172 -2.959 1 98.81 343 ILE A N 1
ATOM 2557 C CA . ILE A 1 343 ? 26.625 9.945 -2.818 1 98.81 343 ILE A CA 1
ATOM 2558 C C . ILE A 1 343 ? 26.969 11.422 -2.637 1 98.81 343 ILE A C 1
ATOM 2560 O O . ILE A 1 343 ? 27.609 11.797 -1.652 1 98.81 343 ILE A O 1
ATOM 2564 N N . ASP A 1 344 ? 26.469 12.281 -3.518 1 98.81 344 ASP A N 1
ATOM 2565 C CA . ASP A 1 344 ? 26.875 13.68 -3.504 1 98.81 344 ASP A CA 1
ATOM 2566 C C . ASP A 1 344 ? 25.828 14.547 -2.801 1 98.81 344 ASP A C 1
ATOM 2568 O O . ASP A 1 344 ? 26.141 15.648 -2.334 1 98.81 344 ASP A O 1
ATOM 2572 N N . TYR A 1 345 ? 24.594 14.062 -2.758 1 98.81 345 TYR A N 1
ATOM 2573 C CA . TYR A 1 345 ? 23.5 14.875 -2.217 1 98.81 345 TYR A CA 1
ATOM 2574 C C . TYR A 1 345 ? 22.5 14.008 -1.475 1 98.81 345 TYR A C 1
ATOM 2576 O O . TYR A 1 345 ? 22.203 12.891 -1.895 1 98.81 345 TYR A O 1
ATOM 2584 N N . LEU A 1 346 ? 22.031 14.484 -0.376 1 98.88 346 LEU A N 1
ATOM 2585 C CA . LEU A 1 346 ? 20.953 13.836 0.369 1 98.88 346 LEU A CA 1
ATOM 2586 C C . LEU A 1 346 ? 19.828 14.828 0.672 1 98.88 346 LEU A C 1
ATOM 2588 O O . LEU A 1 346 ? 20.062 15.859 1.304 1 98.88 346 LEU A O 1
ATOM 2592 N N . ASN A 1 347 ? 18.656 14.57 0.145 1 98.88 347 ASN A N 1
ATOM 2593 C CA . ASN A 1 347 ? 17.438 15.266 0.542 1 98.88 347 ASN A CA 1
ATOM 2594 C C . ASN A 1 347 ? 16.828 14.656 1.802 1 98.88 347 ASN A C 1
ATOM 2596 O O . ASN A 1 347 ? 16.25 13.57 1.751 1 98.88 347 ASN A O 1
ATOM 2600 N N . ALA A 1 348 ? 16.906 15.344 2.871 1 98.81 348 ALA A N 1
ATOM 2601 C CA . ALA A 1 348 ? 16.453 14.836 4.164 1 98.81 348 ALA A CA 1
ATOM 2602 C C . ALA A 1 348 ? 14.945 14.992 4.312 1 98.81 348 ALA A C 1
ATOM 2604 O O . ALA A 1 348 ? 14.352 15.914 3.754 1 98.81 348 ALA A O 1
ATOM 2605 N N . HIS A 1 349 ? 14.32 14.039 5.023 1 98.31 349 HIS A N 1
ATOM 2606 C CA . HIS A 1 349 ? 12.922 14.18 5.398 1 98.31 349 HIS A CA 1
ATOM 2607 C C . HIS A 1 349 ? 12.711 15.375 6.32 1 98.31 349 HIS A C 1
ATOM 2609 O O . HIS A 1 349 ? 11.852 16.219 6.066 1 98.31 349 HIS A O 1
ATOM 2615 N N . ALA A 1 350 ? 13.461 15.492 7.414 1 97.69 350 ALA A N 1
ATOM 2616 C CA . ALA A 1 350 ? 13.547 16.609 8.359 1 97.69 350 ALA A CA 1
ATOM 2617 C C . ALA A 1 350 ? 12.234 17.375 8.43 1 97.69 350 ALA A C 1
ATOM 2619 O O . ALA A 1 350 ? 11.992 18.281 7.621 1 97.69 350 ALA A O 1
ATOM 2620 N N . THR A 1 351 ? 11.453 17.188 9.438 1 94 351 THR A N 1
ATOM 2621 C CA . THR A 1 351 ? 10.109 17.75 9.539 1 94 351 THR A CA 1
ATOM 2622 C C . THR A 1 351 ? 10.125 19.016 10.391 1 94 351 THR A C 1
ATOM 2624 O O . THR A 1 351 ? 9.07 19.594 10.672 1 94 351 THR A O 1
ATOM 2627 N N . SER A 1 352 ? 11.266 19.484 10.789 1 96.88 352 SER A N 1
ATOM 2628 C CA . SER A 1 352 ? 11.375 20.641 11.664 1 96.88 352 SER A CA 1
ATOM 2629 C C . SER A 1 352 ? 10.906 20.312 13.078 1 96.88 352 SER A C 1
ATOM 2631 O O . SER A 1 352 ? 10.484 21.203 13.82 1 96.88 352 SER A O 1
ATOM 2633 N N . THR A 1 353 ? 10.859 19.047 13.398 1 94.94 353 THR A N 1
ATOM 2634 C CA . THR A 1 353 ? 10.586 18.625 14.766 1 94.94 353 THR A CA 1
ATOM 2635 C C . THR A 1 353 ? 11.891 18.391 15.531 1 94.94 353 THR A C 1
ATOM 2637 O O . THR A 1 353 ? 12.875 17.906 14.961 1 94.94 353 THR A O 1
ATOM 2640 N N . PRO A 1 354 ? 11.93 18.703 16.797 1 94 354 PRO A N 1
ATOM 2641 C CA . PRO A 1 354 ? 13.18 18.609 17.562 1 94 354 PRO A CA 1
ATOM 2642 C C . PRO A 1 354 ? 13.789 17.219 17.516 1 94 354 PRO A C 1
ATOM 2644 O O . PRO A 1 354 ? 14.938 17.047 17.094 1 94 354 PRO A O 1
ATOM 2647 N N . LEU A 1 355 ? 13.031 16.234 17.781 1 92.88 355 LEU A N 1
ATOM 2648 C CA . LEU A 1 355 ? 13.57 14.875 17.859 1 92.88 355 LEU A CA 1
ATOM 2649 C C . LEU A 1 355 ? 13.82 14.312 16.469 1 92.88 355 LEU A C 1
ATOM 2651 O O . LEU A 1 355 ? 14.875 13.742 16.203 1 92.88 355 LEU A O 1
ATOM 2655 N N . GLY A 1 356 ? 12.867 14.43 15.547 1 94.81 356 GLY A N 1
ATOM 2656 C CA . GLY A 1 356 ? 12.977 13.867 14.211 1 94.81 356 GLY A CA 1
ATOM 2657 C C . GLY A 1 356 ? 14.203 14.352 13.461 1 94.81 356 GLY A C 1
ATOM 2658 O O . GLY A 1 356 ? 14.953 13.547 12.898 1 94.81 356 GLY A O 1
ATOM 2659 N N . ASP A 1 357 ? 14.461 15.648 13.492 1 97.31 357 ASP A N 1
ATOM 2660 C CA . ASP A 1 357 ? 15.586 16.219 12.773 1 97.31 357 ASP A CA 1
ATOM 2661 C C . ASP A 1 357 ? 16.906 15.781 13.375 1 97.31 357 ASP A C 1
ATOM 2663 O O . ASP A 1 357 ? 17.859 15.469 12.641 1 97.31 357 ASP A O 1
ATOM 2667 N N . ALA A 1 358 ? 16.969 15.805 14.672 1 96.75 358 ALA A N 1
ATOM 2668 C CA . ALA A 1 358 ? 18.203 15.438 15.352 1 96.75 358 ALA A CA 1
ATOM 2669 C C . ALA A 1 358 ? 18.562 13.977 15.07 1 96.75 358 ALA A C 1
ATOM 2671 O O . ALA A 1 358 ? 19.719 13.656 14.82 1 96.75 358 ALA A O 1
ATOM 2672 N N . VAL A 1 359 ? 17.562 13.125 15.086 1 96.06 359 VAL A N 1
ATOM 2673 C CA . VAL A 1 359 ? 17.766 11.695 14.875 1 96.06 359 VAL A CA 1
ATOM 2674 C C . VAL A 1 359 ? 18.203 11.445 13.438 1 96.06 359 VAL A C 1
ATOM 2676 O O . VAL A 1 359 ? 19.125 10.648 13.188 1 96.06 359 VAL A O 1
ATOM 2679 N N . GLU A 1 360 ? 17.578 12.094 12.523 1 97.81 360 GLU A N 1
ATOM 2680 C CA . GLU A 1 360 ? 17.953 11.922 11.125 1 97.81 360 GLU A CA 1
ATOM 2681 C C . GLU A 1 360 ? 19.375 12.43 10.867 1 97.81 360 GLU A C 1
ATOM 2683 O O . GLU A 1 360 ? 20.141 11.789 10.148 1 97.81 360 GLU A O 1
ATOM 2688 N N . ALA A 1 361 ? 19.734 13.578 11.422 1 97.62 361 ALA A N 1
ATOM 2689 C CA . ALA A 1 361 ? 21.078 14.117 11.266 1 97.62 361 ALA A CA 1
ATOM 2690 C C . ALA A 1 361 ? 22.125 13.148 11.812 1 97.62 361 ALA A C 1
ATOM 2692 O O . ALA A 1 361 ? 23.156 12.914 11.18 1 97.62 361 ALA A O 1
ATOM 2693 N N . THR A 1 362 ? 21.828 12.633 12.953 1 96.88 362 THR A N 1
ATOM 2694 C CA . THR A 1 362 ? 22.719 11.664 13.57 1 96.88 362 THR A CA 1
ATOM 2695 C C . THR A 1 362 ? 22.859 10.414 12.703 1 96.88 362 THR A C 1
ATOM 2697 O O . THR A 1 362 ? 23.953 9.875 12.547 1 96.88 362 THR A O 1
ATOM 2700 N N . ALA A 1 363 ? 21.734 9.93 12.188 1 98.06 363 ALA A N 1
ATOM 2701 C CA . ALA A 1 363 ? 21.75 8.766 11.305 1 98.06 363 ALA A CA 1
ATOM 2702 C C . ALA A 1 363 ? 22.578 9.031 10.055 1 98.06 363 ALA A C 1
ATOM 2704 O O . ALA A 1 363 ? 23.344 8.164 9.617 1 98.06 363 ALA A O 1
ATOM 2705 N N . ILE A 1 364 ? 22.453 10.227 9.445 1 98.44 364 ILE A N 1
ATOM 2706 C CA . ILE A 1 364 ? 23.219 10.602 8.258 1 98.44 364 ILE A CA 1
ATOM 2707 C C . ILE A 1 364 ? 24.703 10.602 8.57 1 98.44 364 ILE A C 1
ATOM 2709 O O . ILE A 1 364 ? 25.5 10.047 7.805 1 98.44 364 ILE A O 1
ATOM 2713 N N . LYS A 1 365 ? 25.062 11.188 9.656 1 97.31 365 LYS A N 1
ATOM 2714 C CA . LYS A 1 365 ? 26.469 11.219 10.07 1 97.31 365 LYS A CA 1
ATOM 2715 C C . LYS A 1 365 ? 27.016 9.805 10.258 1 97.31 365 LYS A C 1
ATOM 2717 O O . LYS A 1 365 ? 28.156 9.523 9.883 1 97.31 365 LYS A O 1
ATOM 2722 N N . SER A 1 366 ? 26.203 8.945 10.789 1 97.38 366 SER A N 1
ATOM 2723 C CA . SER A 1 366 ? 26.609 7.57 11.047 1 97.38 366 SER A CA 1
ATOM 2724 C C . SER A 1 366 ? 26.828 6.812 9.742 1 97.38 366 SER A C 1
ATOM 2726 O O . SER A 1 366 ? 27.812 6.07 9.609 1 97.38 366 SER A O 1
ATOM 2728 N N . VAL A 1 367 ? 25.953 6.918 8.781 1 98.56 367 VAL A N 1
ATOM 2729 C CA . VAL A 1 367 ? 26 6.16 7.535 1 98.56 367 VAL A CA 1
ATOM 2730 C C . VAL A 1 367 ? 27.125 6.68 6.648 1 98.56 367 VAL A C 1
ATOM 2732 O O . VAL A 1 367 ? 27.844 5.898 6.012 1 98.56 367 VAL A O 1
ATOM 2735 N N . PHE A 1 368 ? 27.391 7.996 6.641 1 98.44 368 PHE A N 1
ATOM 2736 C CA . PHE A 1 368 ? 28.281 8.57 5.648 1 98.44 368 PHE A CA 1
ATOM 2737 C C . PHE A 1 368 ? 29.625 8.914 6.273 1 98.44 368 PHE A C 1
ATOM 2739 O O . PHE A 1 368 ? 30.609 9.133 5.562 1 98.44 368 PHE A O 1
ATOM 2746 N N . GLY A 1 369 ? 29.719 9.023 7.578 1 96.38 369 GLY A N 1
ATOM 2747 C CA . GLY A 1 369 ? 30.969 9.188 8.297 1 96.38 369 GLY A CA 1
ATOM 2748 C C . GLY A 1 369 ? 31.797 10.359 7.797 1 96.38 369 GLY A C 1
ATOM 2749 O O . GLY A 1 369 ? 31.297 11.484 7.727 1 96.38 369 GLY A O 1
ATOM 2750 N N . HIS A 1 370 ? 33 9.977 7.367 1 96.31 370 HIS A N 1
ATOM 2751 C CA . HIS A 1 370 ? 33.969 10.977 6.918 1 96.31 370 HIS A CA 1
ATOM 2752 C C . HIS A 1 370 ? 33.469 11.703 5.68 1 96.31 370 HIS A C 1
ATOM 2754 O O . HIS A 1 370 ? 33.719 12.898 5.508 1 96.31 370 HIS A O 1
ATOM 2760 N N . HIS A 1 371 ? 32.688 11.023 4.883 1 97.62 371 HIS A N 1
ATOM 2761 C CA . HIS A 1 371 ? 32.156 11.656 3.678 1 97.62 371 HIS A CA 1
ATOM 2762 C C . HIS A 1 371 ? 31.266 12.836 4.027 1 97.62 371 HIS A C 1
ATOM 2764 O O . HIS A 1 371 ? 31.328 13.875 3.363 1 97.62 371 HIS A O 1
ATOM 2770 N N . ALA A 1 372 ? 30.484 12.695 5.066 1 96.88 372 ALA A N 1
ATOM 2771 C CA . ALA A 1 372 ? 29.625 13.781 5.531 1 96.88 372 ALA A CA 1
ATOM 2772 C C . ALA A 1 372 ? 30.438 14.859 6.25 1 96.88 372 ALA A C 1
ATOM 2774 O O . ALA A 1 372 ? 30.25 16.047 6.012 1 96.88 372 ALA A O 1
ATOM 2775 N N . THR A 1 373 ? 31.391 14.492 7.062 1 95.88 373 THR A N 1
ATOM 2776 C CA . THR A 1 373 ? 32.094 15.438 7.934 1 95.88 373 THR A CA 1
ATOM 2777 C C . THR A 1 373 ? 33.156 16.203 7.156 1 95.88 373 THR A C 1
ATOM 2779 O O . THR A 1 373 ? 33.594 17.266 7.594 1 95.88 373 THR A O 1
ATOM 2782 N N . SER A 1 374 ? 33.562 15.727 6.008 1 96.06 374 SER A N 1
ATOM 2783 C CA . SER A 1 374 ? 34.562 16.406 5.191 1 96.06 374 SER A CA 1
ATOM 2784 C C . SER A 1 374 ? 33.906 17.344 4.188 1 96.06 374 SER A C 1
ATOM 2786 O O . SER A 1 374 ? 34.562 18.016 3.406 1 96.06 374 SER A O 1
ATOM 2788 N N . GLY A 1 375 ? 32.594 17.328 4.148 1 94.62 375 GLY A N 1
ATOM 2789 C CA . GLY A 1 375 ? 31.875 18.219 3.24 1 94.62 375 GLY A CA 1
ATOM 2790 C C . GLY A 1 375 ? 31.594 17.578 1.892 1 94.62 375 GLY A C 1
ATOM 2791 O O . GLY A 1 375 ? 31.109 18.234 0.975 1 94.62 375 GLY A O 1
ATOM 2792 N N . GLY A 1 376 ? 31.891 16.297 1.791 1 96.81 376 GLY A N 1
ATOM 2793 C CA . GLY A 1 376 ? 31.672 15.602 0.536 1 96.81 376 GLY A CA 1
ATOM 2794 C C . GLY A 1 376 ? 30.203 15.359 0.242 1 96.81 376 GLY A C 1
ATOM 2795 O O . GLY A 1 376 ? 29.828 15.133 -0.911 1 96.81 376 GLY A O 1
ATOM 2796 N N . LEU A 1 377 ? 29.344 15.391 1.262 1 98.5 377 LEU A N 1
ATOM 2797 C CA . LEU A 1 377 ? 27.906 15.164 1.135 1 98.5 377 LEU A CA 1
ATOM 2798 C C . LEU A 1 377 ? 27.125 16.469 1.325 1 98.5 377 LEU A C 1
ATOM 2800 O O . LEU A 1 377 ? 27.141 17.047 2.414 1 98.5 377 LEU A O 1
ATOM 2804 N N . ALA A 1 378 ? 26.516 16.953 0.234 1 98.62 378 ALA A N 1
ATOM 2805 C CA . ALA A 1 378 ? 25.562 18.047 0.389 1 98.62 378 ALA A CA 1
ATOM 2806 C C . ALA A 1 378 ? 24.25 17.562 0.988 1 98.62 378 ALA A C 1
ATOM 2808 O O . ALA A 1 378 ? 23.781 16.469 0.667 1 98.62 378 ALA A O 1
ATOM 2809 N N . LEU A 1 379 ? 23.703 18.344 1.867 1 98.19 379 LEU A N 1
ATOM 2810 C CA . LEU A 1 379 ? 22.516 17.969 2.611 1 98.19 379 LEU A CA 1
ATOM 2811 C C . LEU A 1 379 ? 21.531 19.125 2.713 1 98.19 379 LEU A C 1
ATOM 2813 O O . LEU A 1 379 ? 21.938 20.266 2.965 1 98.19 379 LEU A O 1
ATOM 2817 N N . SER A 1 380 ? 20.266 18.891 2.449 1 98.56 380 SER A N 1
ATOM 2818 C CA . SER A 1 380 ? 19.25 19.922 2.678 1 98.56 380 SER A CA 1
ATOM 2819 C C . SER A 1 380 ? 17.875 19.281 2.889 1 98.56 380 SER A C 1
ATOM 2821 O O . SER A 1 380 ? 17.719 18.078 2.779 1 98.56 380 SER A O 1
ATOM 2823 N N . SER A 1 381 ? 16.922 20.016 3.312 1 98.19 381 SER A N 1
ATOM 2824 C CA . SER A 1 381 ? 15.5 19.688 3.389 1 98.19 381 SER A CA 1
ATOM 2825 C C . SER A 1 381 ? 14.648 20.719 2.666 1 98.19 381 SER A C 1
ATOM 2827 O O . SER A 1 381 ? 14.938 21.922 2.721 1 98.19 381 SER A O 1
ATOM 2829 N N . THR A 1 382 ? 13.578 20.25 2.098 1 95.38 382 THR A N 1
ATOM 2830 C CA . THR A 1 382 ? 12.75 21.125 1.286 1 95.38 382 THR A CA 1
ATOM 2831 C C . THR A 1 382 ? 11.523 21.594 2.068 1 95.38 382 THR A C 1
ATOM 2833 O O . THR A 1 382 ? 10.758 22.438 1.592 1 95.38 382 THR A O 1
ATOM 2836 N N . LYS A 1 383 ? 11.289 21.125 3.238 1 95.19 383 LYS A N 1
ATOM 2837 C CA . LYS A 1 383 ? 10.031 21.344 3.939 1 95.19 383 LYS A CA 1
ATOM 2838 C C . LYS A 1 383 ? 9.945 22.766 4.492 1 95.19 383 LYS A C 1
ATOM 2840 O O . LYS A 1 383 ? 8.859 23.234 4.828 1 95.19 383 LYS A O 1
ATOM 2845 N N . GLY A 1 384 ? 11.062 23.438 4.652 1 94.69 384 GLY A N 1
ATOM 2846 C CA . GLY A 1 384 ? 11 24.859 4.957 1 94.69 384 GLY A CA 1
ATOM 2847 C C . GLY A 1 384 ? 10.312 25.672 3.875 1 94.69 384 GLY A C 1
ATOM 2848 O O . GLY A 1 384 ? 9.719 26.719 4.156 1 94.69 384 GLY A O 1
ATOM 2849 N N . ALA A 1 385 ? 10.375 25.188 2.652 1 93.56 385 ALA A N 1
ATOM 2850 C CA . ALA A 1 385 ? 9.836 25.891 1.498 1 93.56 385 ALA A CA 1
ATOM 2851 C C . ALA A 1 385 ? 8.391 25.484 1.233 1 93.56 385 ALA A C 1
ATOM 2853 O O . ALA A 1 385 ? 7.551 26.344 0.907 1 93.56 385 ALA A O 1
ATOM 2854 N N . ILE A 1 386 ? 8.047 24.234 1.432 1 92.75 386 ILE A N 1
ATOM 2855 C CA . ILE A 1 386 ? 6.77 23.781 0.898 1 92.75 386 ILE A CA 1
ATOM 2856 C C . ILE A 1 386 ? 5.895 23.25 2.031 1 92.75 386 ILE A C 1
ATOM 2858 O O . ILE A 1 386 ? 4.734 22.891 1.817 1 92.75 386 ILE A O 1
ATOM 2862 N N . GLY A 1 387 ? 6.414 23.234 3.217 1 94.19 387 GLY A N 1
ATOM 2863 C CA . GLY A 1 387 ? 5.699 22.578 4.297 1 94.19 387 GLY A CA 1
ATOM 2864 C C . GLY A 1 387 ? 5.75 21.062 4.211 1 94.19 387 GLY A C 1
ATOM 2865 O O . GLY A 1 387 ? 6.523 20.516 3.428 1 94.19 387 GLY A O 1
ATOM 2866 N N . HIS A 1 388 ? 5.031 20.453 5.09 1 95.94 388 HIS A N 1
ATOM 2867 C CA . HIS A 1 388 ? 4.977 19 5.125 1 95.94 388 HIS A CA 1
ATOM 2868 C C . HIS A 1 388 ? 3.693 18.484 4.484 1 95.94 388 HIS A C 1
ATOM 2870 O O . HIS A 1 388 ? 2.605 18.641 5.039 1 95.94 388 HIS A O 1
ATOM 2876 N N . LEU A 1 389 ? 3.889 17.797 3.412 1 95.75 389 LEU A N 1
ATOM 2877 C CA . LEU A 1 389 ? 2.76 17.406 2.572 1 95.75 389 LEU A CA 1
ATOM 2878 C C . LEU A 1 389 ? 2.221 16.031 2.98 1 95.75 389 LEU A C 1
ATOM 2880 O O . LEU A 1 389 ? 1.47 15.414 2.229 1 95.75 389 LEU A O 1
ATOM 2884 N N . LEU A 1 390 ? 2.617 15.516 4.039 1 95.75 390 LEU A N 1
ATOM 2885 C CA . LEU A 1 390 ? 2.152 14.258 4.609 1 95.75 390 LEU A CA 1
ATOM 2886 C C . LEU A 1 390 ? 2.348 13.109 3.621 1 95.75 390 LEU A C 1
ATOM 2888 O O . LEU A 1 390 ? 3.475 12.812 3.221 1 95.75 390 LEU A O 1
ATOM 2892 N N . GLY A 1 391 ? 1.316 12.5 3.119 1 96.62 391 GLY A N 1
ATOM 2893 C CA . GLY A 1 391 ? 1.456 11.344 2.248 1 96.62 391 GLY A CA 1
ATOM 2894 C C . GLY A 1 391 ? 2.141 11.664 0.934 1 96.62 391 GLY A C 1
ATOM 2895 O O . GLY A 1 391 ? 2.703 10.781 0.288 1 96.62 391 GLY A O 1
ATOM 2896 N N . ALA A 1 392 ? 2.135 12.891 0.528 1 97.12 392 ALA A N 1
ATOM 2897 C CA . ALA A 1 392 ? 2.754 13.297 -0.732 1 97.12 392 ALA A CA 1
ATOM 2898 C C . ALA A 1 392 ? 4.211 13.688 -0.527 1 97.12 392 ALA A C 1
ATOM 2900 O O . ALA A 1 392 ? 4.965 13.836 -1.493 1 97.12 392 ALA A O 1
ATOM 2901 N N . ALA A 1 393 ? 4.648 13.797 0.691 1 97.69 393 ALA A N 1
ATOM 2902 C CA . ALA A 1 393 ? 5.969 14.344 1.001 1 97.69 393 ALA A CA 1
ATOM 2903 C C . ALA A 1 393 ? 7.066 13.523 0.324 1 97.69 393 ALA A C 1
ATOM 2905 O O . ALA A 1 393 ? 7.926 14.086 -0.367 1 97.69 393 ALA A O 1
ATOM 2906 N N . GLY A 1 394 ? 6.992 12.195 0.485 1 98.19 394 GLY A N 1
ATOM 2907 C CA . GLY A 1 394 ? 8.047 11.328 -0.025 1 98.19 394 GLY A CA 1
ATOM 2908 C C . GLY A 1 394 ? 8.227 11.43 -1.528 1 98.19 394 GLY A C 1
ATOM 2909 O O . GLY A 1 394 ? 9.344 11.359 -2.031 1 98.19 394 GLY A O 1
ATOM 2910 N N . SER A 1 395 ? 7.129 11.57 -2.221 1 98.31 395 SER A N 1
ATOM 2911 C CA . SER A 1 395 ? 7.23 11.633 -3.674 1 98.31 395 SER A CA 1
ATOM 2912 C C . SER A 1 395 ? 7.715 13 -4.137 1 98.31 395 SER A C 1
ATOM 2914 O O . SER A 1 395 ? 8.516 13.102 -5.07 1 98.31 395 SER A O 1
ATOM 2916 N N . VAL A 1 396 ? 7.277 14.055 -3.508 1 97.69 396 VAL A N 1
ATOM 2917 C CA . VAL A 1 396 ? 7.723 15.398 -3.871 1 97.69 396 VAL A CA 1
ATOM 2918 C C . VAL A 1 396 ? 9.211 15.555 -3.549 1 97.69 396 VAL A C 1
ATOM 2920 O O . VAL A 1 396 ? 9.961 16.125 -4.34 1 97.69 396 VAL A O 1
ATOM 2923 N N . GLU A 1 397 ? 9.602 15.047 -2.422 1 98.25 397 GLU A N 1
ATOM 2924 C CA . GLU A 1 397 ? 11.016 15.055 -2.043 1 98.25 397 GLU A CA 1
ATOM 2925 C C . GLU A 1 397 ? 11.859 14.273 -3.043 1 98.25 397 GLU A C 1
ATOM 2927 O O . GLU A 1 397 ? 12.969 14.688 -3.387 1 98.25 397 GLU A O 1
ATOM 2932 N N . ALA A 1 398 ? 11.359 13.156 -3.469 1 98.69 398 ALA A N 1
ATOM 2933 C CA . ALA A 1 398 ? 12.047 12.367 -4.484 1 98.69 398 ALA A CA 1
ATOM 2934 C C . ALA A 1 398 ? 12.211 13.156 -5.777 1 98.69 398 ALA A C 1
ATOM 2936 O O . ALA A 1 398 ? 13.266 13.102 -6.418 1 98.69 398 ALA A O 1
ATOM 2937 N N . ILE A 1 399 ? 11.195 13.852 -6.152 1 98.12 399 ILE A N 1
ATOM 2938 C CA . ILE A 1 399 ? 11.234 14.641 -7.379 1 98.12 399 ILE A CA 1
ATOM 2939 C C . ILE A 1 399 ? 12.273 15.758 -7.238 1 98.12 399 ILE A C 1
ATOM 2941 O O . ILE A 1 399 ? 13.047 16 -8.164 1 98.12 399 ILE A O 1
ATOM 2945 N N . PHE A 1 400 ? 12.305 16.453 -6.086 1 98.06 400 PHE A N 1
ATOM 2946 C CA . PHE A 1 400 ? 13.344 17.453 -5.828 1 98.06 400 PHE A CA 1
ATOM 2947 C C . PHE A 1 400 ? 14.727 16.828 -6.004 1 98.06 400 PHE A C 1
ATOM 2949 O O . PHE A 1 400 ? 15.617 17.453 -6.586 1 98.06 400 PHE A O 1
ATOM 2956 N N . THR A 1 401 ? 14.891 15.664 -5.496 1 98.75 401 THR A N 1
ATOM 2957 C CA . THR A 1 401 ? 16.172 14.977 -5.535 1 98.75 401 THR A CA 1
ATOM 2958 C C . THR A 1 401 ? 16.578 14.656 -6.973 1 98.75 401 THR A C 1
ATOM 2960 O O . THR A 1 401 ? 17.719 14.883 -7.367 1 98.75 401 THR A O 1
ATOM 2963 N N . VAL A 1 402 ? 15.648 14.156 -7.738 1 98.38 402 VAL A N 1
ATOM 2964 C CA . VAL A 1 402 ? 15.883 13.828 -9.141 1 98.38 402 VAL A CA 1
ATOM 2965 C C . VAL A 1 402 ? 16.234 15.094 -9.914 1 98.38 402 VAL A C 1
ATOM 2967 O O . VAL A 1 402 ? 17.156 15.086 -10.734 1 98.38 402 VAL A O 1
ATOM 2970 N N . LEU A 1 403 ? 15.531 16.172 -9.68 1 97.88 403 LEU A N 1
ATOM 2971 C CA . LEU A 1 403 ? 15.781 17.422 -10.383 1 97.88 403 LEU A CA 1
ATOM 2972 C C . LEU A 1 403 ? 17.125 18.016 -9.977 1 97.88 403 LEU A C 1
ATOM 2974 O O . LEU A 1 403 ? 17.797 18.656 -10.781 1 97.88 403 LEU A O 1
ATOM 2978 N N . ALA A 1 404 ? 17.484 17.828 -8.695 1 98.56 404 ALA A N 1
ATOM 2979 C CA . ALA A 1 404 ? 18.828 18.234 -8.273 1 98.56 404 ALA A CA 1
ATOM 2980 C C . ALA A 1 404 ? 19.906 17.562 -9.117 1 98.56 404 ALA A C 1
ATOM 2982 O O . ALA A 1 404 ? 20.859 18.203 -9.531 1 98.56 404 ALA A O 1
ATOM 2983 N N . ILE A 1 405 ? 19.766 16.25 -9.336 1 98.38 405 ILE A N 1
ATOM 2984 C CA . ILE A 1 405 ? 20.688 15.5 -10.172 1 98.38 405 ILE A CA 1
ATOM 2985 C C . ILE A 1 405 ? 20.672 16.047 -11.594 1 98.38 405 ILE A C 1
ATOM 2987 O O . ILE A 1 405 ? 21.734 16.328 -12.172 1 98.38 405 ILE A O 1
ATOM 2991 N N . HIS A 1 406 ? 19.5 16.234 -12.094 1 97.06 406 HIS A N 1
ATOM 2992 C CA . HIS A 1 406 ? 19.312 16.609 -13.492 1 97.06 406 HIS A CA 1
ATOM 2993 C C . HIS A 1 406 ? 19.875 18 -13.766 1 97.06 406 HIS A C 1
ATOM 2995 O O . HIS A 1 406 ? 20.516 18.234 -14.797 1 97.06 406 HIS A O 1
ATOM 3001 N N . HIS A 1 407 ? 19.656 18.953 -12.883 1 97.19 407 HIS A N 1
ATOM 3002 C CA . HIS A 1 407 ? 20.047 20.344 -13.102 1 97.19 407 HIS A CA 1
ATOM 3003 C C . HIS A 1 407 ? 21.438 20.625 -12.547 1 97.19 407 HIS A C 1
ATOM 3005 O O . HIS A 1 407 ? 22.047 21.641 -12.867 1 97.19 407 HIS A O 1
ATOM 3011 N N . GLY A 1 408 ? 21.891 19.766 -11.68 1 98.12 408 GLY A N 1
ATOM 3012 C CA . GLY A 1 408 ? 23.172 20 -11.047 1 98.12 408 GLY A CA 1
ATOM 3013 C C . GLY A 1 408 ? 23.141 21.141 -10.039 1 98.12 408 GLY A C 1
ATOM 3014 O O . GLY A 1 408 ? 24.047 21.984 -10.023 1 98.12 408 GLY A O 1
ATOM 3015 N N . VAL A 1 409 ? 22.062 21.172 -9.297 1 98.5 409 VAL A N 1
ATOM 3016 C CA . VAL A 1 409 ? 21.922 22.188 -8.258 1 98.5 409 VAL A CA 1
ATOM 3017 C C . VAL A 1 409 ? 21.266 21.562 -7.023 1 98.5 409 VAL A C 1
ATOM 3019 O O . VAL A 1 409 ? 20.141 21.062 -7.086 1 98.5 409 VAL A O 1
ATOM 3022 N N . ALA A 1 410 ? 21.938 21.516 -5.91 1 98.62 410 ALA A N 1
ATOM 3023 C CA . ALA A 1 410 ? 21.359 21.094 -4.641 1 98.62 410 ALA A CA 1
ATOM 3024 C C . ALA A 1 410 ? 20.609 22.234 -3.965 1 98.62 410 ALA A C 1
ATOM 3026 O O . ALA A 1 410 ? 21.156 23.344 -3.805 1 98.62 410 ALA A O 1
ATOM 3027 N N . PRO A 1 411 ? 19.391 22.047 -3.602 1 98.19 411 PRO A N 1
ATOM 3028 C CA . PRO A 1 411 ? 18.578 23.141 -3.029 1 98.19 411 PRO A CA 1
ATOM 3029 C C . PRO A 1 411 ? 18.953 23.453 -1.583 1 98.19 411 PRO A C 1
ATOM 3031 O O . PRO A 1 411 ? 19.562 22.609 -0.905 1 98.19 411 PRO A O 1
ATOM 3034 N N . PRO A 1 412 ? 18.625 24.641 -1.146 1 98.06 412 PRO A N 1
ATOM 3035 C CA . PRO A 1 412 ? 18.906 25.031 0.24 1 98.06 412 PRO A CA 1
ATOM 3036 C C . PRO A 1 412 ? 17.828 24.547 1.212 1 98.06 412 PRO A C 1
ATOM 3038 O O . PRO A 1 412 ? 16.766 24.078 0.784 1 98.06 412 PRO A O 1
ATOM 3041 N N . THR A 1 413 ? 18.141 24.625 2.48 1 98.25 413 THR A N 1
ATOM 3042 C CA . THR A 1 413 ? 17.172 24.516 3.562 1 98.25 413 THR A CA 1
ATOM 3043 C C . THR A 1 413 ? 16.672 25.906 3.977 1 98.25 413 THR A C 1
ATOM 3045 O O . THR A 1 413 ? 17.375 26.641 4.664 1 98.25 413 THR A O 1
ATOM 3048 N N . LEU A 1 414 ? 15.484 26.203 3.588 1 96.94 414 LEU A N 1
ATOM 3049 C CA . LEU A 1 414 ? 14.938 27.516 3.922 1 96.94 414 LEU A CA 1
ATOM 3050 C C . LEU A 1 414 ? 14.703 27.641 5.422 1 96.94 414 LEU A C 1
ATOM 3052 O O . LEU A 1 414 ? 14.352 26.656 6.082 1 96.94 414 LEU A O 1
ATOM 3056 N N . ASN A 1 415 ? 14.922 28.859 5.996 1 96.56 415 ASN A N 1
ATOM 3057 C CA . ASN A 1 415 ? 14.664 29.25 7.375 1 96.56 415 ASN A CA 1
ATOM 3058 C C . ASN A 1 415 ? 15.695 28.656 8.328 1 96.56 415 ASN A C 1
ATOM 3060 O O . ASN A 1 415 ? 15.484 28.625 9.539 1 96.56 415 ASN A O 1
ATOM 3064 N N . LEU A 1 416 ? 16.766 28.094 7.75 1 98.06 416 LEU A N 1
ATOM 3065 C CA . LEU A 1 416 ? 17.891 27.656 8.578 1 98.06 416 LEU A CA 1
ATOM 3066 C C . LEU A 1 416 ? 18.797 28.828 8.922 1 98.06 416 LEU A C 1
ATOM 3068 O O . LEU A 1 416 ? 19.641 29.219 8.109 1 98.06 416 LEU A O 1
ATOM 3072 N N . GLU A 1 417 ? 18.688 29.344 10.102 1 96.62 417 GLU A N 1
ATOM 3073 C CA . GLU A 1 417 ? 19.453 30.5 10.539 1 96.62 417 GLU A CA 1
ATOM 3074 C C . GLU A 1 417 ? 20.531 30.109 11.555 1 96.62 417 GLU A C 1
ATOM 3076 O O . GLU A 1 417 ? 21.656 30.578 11.492 1 96.62 417 GLU A O 1
ATOM 3081 N N . GLN A 1 418 ? 20.156 29.281 12.469 1 97.19 418 GLN A N 1
ATOM 3082 C CA . GLN A 1 418 ? 21.062 28.719 13.477 1 97.19 418 GLN A CA 1
ATOM 3083 C C . GLN A 1 418 ? 21.016 27.203 13.484 1 97.19 418 GLN A C 1
ATOM 3085 O O . GLN A 1 418 ? 20.219 26.594 14.219 1 97.19 418 GLN A O 1
ATOM 3090 N N . PRO A 1 419 ? 21.922 26.594 12.773 1 97.69 419 PRO A N 1
ATOM 3091 C CA . PRO A 1 419 ? 21.891 25.141 12.719 1 97.69 419 PRO A CA 1
ATOM 3092 C C . PRO A 1 419 ? 22.016 24.484 14.094 1 97.69 419 PRO A C 1
ATOM 3094 O O . PRO A 1 419 ? 22.703 25 14.969 1 97.69 419 PRO A O 1
ATOM 3097 N N . ASP A 1 420 ? 21.359 23.391 14.258 1 97.31 420 ASP A N 1
ATOM 3098 C CA . ASP A 1 420 ? 21.469 22.578 15.461 1 97.31 420 ASP A CA 1
ATOM 3099 C C . ASP A 1 420 ? 22.938 22.328 15.82 1 97.31 420 ASP A C 1
ATOM 3101 O O . ASP A 1 420 ? 23.797 22.25 14.938 1 97.31 420 ASP A O 1
ATOM 3105 N N . LEU A 1 421 ? 23.281 22.109 17.062 1 95.5 421 LEU A N 1
ATOM 3106 C CA . LEU A 1 421 ? 24.641 21.938 17.578 1 95.5 421 LEU A CA 1
ATOM 3107 C C . LEU A 1 421 ? 25.281 20.656 17.047 1 95.5 421 LEU A C 1
ATOM 3109 O O . LEU A 1 421 ? 26.5 20.531 17.031 1 95.5 421 LEU A O 1
ATOM 3113 N N . LEU A 1 422 ? 24.422 19.766 16.594 1 94.69 422 LEU A N 1
ATOM 3114 C CA . LEU A 1 422 ? 24.906 18.5 16.047 1 94.69 422 LEU A CA 1
ATOM 3115 C C . LEU A 1 422 ? 25.703 18.734 14.766 1 94.69 422 LEU A C 1
ATOM 3117 O O . LEU A 1 422 ? 26.516 17.906 14.383 1 94.69 422 LEU A O 1
ATOM 3121 N N . PHE A 1 423 ? 25.422 19.781 14.125 1 96.44 423 PHE A N 1
ATOM 3122 C CA . PHE A 1 423 ? 26.141 20.109 12.906 1 96.44 423 PHE A CA 1
ATOM 3123 C C . PHE A 1 423 ? 27.422 20.875 13.219 1 96.44 423 PHE A C 1
ATOM 3125 O O . PHE A 1 423 ? 27.391 21.891 13.906 1 96.44 423 PHE A O 1
ATOM 3132 N N . GLU A 1 424 ? 28.516 20.406 12.773 1 94.12 424 GLU A N 1
ATOM 3133 C CA . GLU A 1 424 ? 29.828 21 13.023 1 94.12 424 GLU A CA 1
ATOM 3134 C C . GLU A 1 424 ? 30.719 20.922 11.781 1 94.12 424 GLU A C 1
ATOM 3136 O O . GLU A 1 424 ? 30.609 19.984 10.992 1 94.12 424 GLU A O 1
ATOM 3141 N N . GLY A 1 425 ? 31.516 21.938 11.648 1 94.69 425 GLY A N 1
ATOM 3142 C CA . GLY A 1 425 ? 32.469 21.938 10.531 1 94.69 425 GLY A CA 1
ATOM 3143 C C . GLY A 1 425 ? 31.781 21.891 9.18 1 94.69 425 GLY A C 1
AT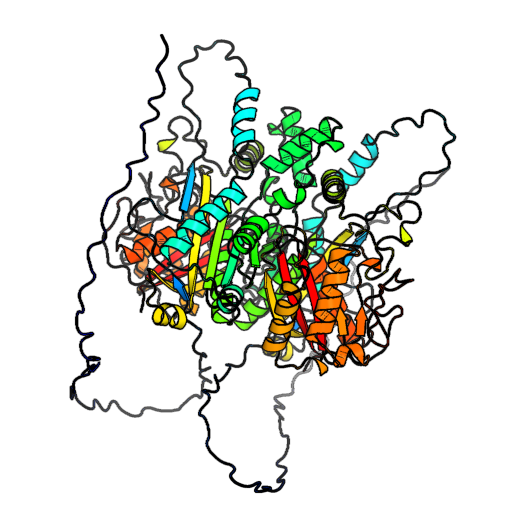OM 3144 O O . GLY A 1 425 ? 30.875 22.688 8.898 1 94.69 425 GLY A O 1
ATOM 3145 N N . ALA A 1 426 ? 32.219 20.875 8.43 1 96.06 426 ALA A N 1
ATOM 3146 C CA . ALA A 1 426 ? 31.719 20.781 7.062 1 96.06 426 ALA A CA 1
ATOM 3147 C C . ALA A 1 426 ? 30.391 20.016 7 1 96.06 426 ALA A C 1
ATOM 3149 O O . ALA A 1 426 ? 29.688 20.062 5.996 1 96.06 426 ALA A O 1
ATOM 3150 N N . PHE A 1 427 ? 30.047 19.312 8.086 1 97.75 427 PHE A N 1
ATOM 3151 C CA . PHE A 1 427 ? 28.75 18.672 8.164 1 97.75 427 PHE A CA 1
ATOM 3152 C C . PHE A 1 427 ? 27.656 19.688 8.484 1 97.75 427 PHE A C 1
ATOM 3154 O O . PHE A 1 427 ? 27.312 19.875 9.656 1 97.75 427 PHE A O 1
ATOM 3161 N N . MET A 1 428 ? 27.141 20.328 7.406 1 97.75 428 MET A N 1
ATOM 3162 C CA . MET A 1 428 ? 26.203 21.438 7.52 1 97.75 428 MET A CA 1
ATOM 3163 C C . MET A 1 428 ? 25.156 21.391 6.41 1 97.75 428 MET A C 1
ATOM 3165 O O . MET A 1 428 ? 25.5 21.234 5.238 1 97.75 428 MET A O 1
ATOM 3169 N N . PRO A 1 429 ? 23.875 21.484 6.859 1 98.44 429 PRO A N 1
ATOM 3170 C CA . PRO A 1 429 ? 22.891 21.594 5.781 1 98.44 429 PRO A CA 1
ATOM 3171 C C . PRO A 1 429 ? 23.062 22.859 4.949 1 98.44 429 PRO A C 1
ATOM 3173 O O . PRO A 1 429 ? 23.438 23.906 5.484 1 98.44 429 PRO A O 1
ATOM 3176 N N . LEU A 1 430 ? 22.734 22.781 3.684 1 98.38 430 LEU A N 1
ATOM 3177 C CA . LEU A 1 430 ? 22.875 23.906 2.771 1 98.38 430 LEU A CA 1
ATOM 3178 C C . LEU A 1 430 ? 21.906 25.031 3.127 1 98.38 430 LEU A C 1
ATOM 3180 O O . LEU A 1 430 ? 20.719 24.781 3.332 1 98.38 430 LEU A O 1
ATOM 3184 N N . THR A 1 431 ? 22.406 26.234 3.203 1 97.31 431 THR A N 1
ATOM 3185 C CA . THR A 1 431 ? 21.562 27.406 3.438 1 97.31 431 THR A CA 1
ATOM 3186 C C . THR A 1 431 ? 21.359 28.188 2.148 1 97.31 431 THR A C 1
ATOM 3188 O O . THR A 1 431 ? 20.562 29.125 2.104 1 97.31 431 THR A O 1
ATOM 3191 N N . ALA A 1 432 ? 22.109 27.891 1.16 1 97.5 432 ALA A N 1
ATOM 3192 C CA . ALA A 1 432 ? 21.984 28.438 -0.189 1 97.5 432 ALA A CA 1
ATOM 3193 C C . ALA A 1 432 ? 22.078 27.328 -1.238 1 97.5 432 ALA A C 1
ATOM 3195 O O . ALA A 1 432 ? 22.703 26.297 -0.994 1 97.5 432 ALA A O 1
ATOM 3196 N N . ALA A 1 433 ? 21.438 27.594 -2.346 1 98.12 433 ALA A N 1
ATOM 3197 C CA . ALA A 1 433 ? 21.547 26.641 -3.439 1 98.12 433 ALA A CA 1
ATOM 3198 C C . ALA A 1 433 ? 23.016 26.438 -3.842 1 98.12 433 ALA A C 1
ATOM 3200 O O . ALA A 1 433 ? 23.781 27.391 -3.869 1 98.12 433 ALA A O 1
ATOM 3201 N N . LYS A 1 434 ? 23.422 25.266 -4.152 1 98.38 434 LYS A N 1
ATOM 3202 C CA . LYS A 1 434 ? 24.797 24.938 -4.527 1 98.38 434 LYS A CA 1
ATOM 3203 C C . LYS A 1 434 ? 24.859 24.266 -5.895 1 98.38 434 LYS A C 1
ATOM 3205 O O . LYS A 1 434 ? 24.281 23.188 -6.09 1 98.38 434 LYS A O 1
ATOM 3210 N N . LYS A 1 435 ? 25.438 24.984 -6.836 1 98.44 435 LYS A N 1
ATOM 3211 C CA . LYS A 1 435 ? 25.719 24.344 -8.117 1 98.44 435 LYS A CA 1
ATOM 3212 C C . LYS A 1 435 ? 26.828 23.297 -7.973 1 98.44 435 LYS A C 1
ATOM 3214 O O . LYS A 1 435 ? 27.906 23.594 -7.484 1 98.44 435 LYS A O 1
ATOM 3219 N N . MET A 1 436 ? 26.547 22.031 -8.375 1 98.12 436 MET A N 1
ATOM 3220 C CA . MET A 1 436 ? 27.5 20.922 -8.258 1 98.12 436 MET A CA 1
ATOM 3221 C C . MET A 1 436 ? 27.078 19.75 -9.125 1 98.12 436 MET A C 1
ATOM 3223 O O . MET A 1 436 ? 25.875 19.562 -9.375 1 98.12 436 MET A O 1
ATOM 3227 N N . HIS A 1 437 ? 28.047 19.047 -9.562 1 97.38 437 HIS A N 1
ATOM 3228 C CA . HIS A 1 437 ? 27.719 17.781 -10.219 1 97.38 437 HIS A CA 1
ATOM 3229 C C . HIS A 1 437 ? 27.266 16.75 -9.211 1 97.38 437 HIS A C 1
ATOM 3231 O O . HIS A 1 437 ? 27.938 16.5 -8.211 1 97.38 437 HIS A O 1
ATOM 3237 N N . ILE A 1 438 ? 26.094 16.203 -9.445 1 98.44 438 ILE A N 1
ATOM 3238 C CA . ILE A 1 438 ? 25.531 15.188 -8.547 1 98.44 438 ILE A CA 1
ATOM 3239 C C . ILE A 1 438 ? 25.469 13.844 -9.258 1 98.44 438 ILE A C 1
ATOM 3241 O O . ILE A 1 438 ? 24.625 13.641 -10.141 1 98.44 438 ILE A O 1
ATOM 3245 N N . ARG A 1 439 ? 26.453 12.945 -8.938 1 98.06 439 ARG A N 1
ATOM 3246 C CA . ARG A 1 439 ? 26.484 11.609 -9.531 1 98.06 439 ARG A CA 1
ATOM 3247 C C . ARG A 1 439 ? 25.328 10.758 -9.031 1 98.06 439 ARG A C 1
ATOM 3249 O O . ARG A 1 439 ? 24.719 10 -9.797 1 98.06 439 ARG A O 1
ATOM 3256 N N . ALA A 1 440 ? 25.016 10.844 -7.691 1 98.81 440 ALA A N 1
ATOM 3257 C CA . ALA A 1 440 ? 23.969 10.086 -7.016 1 98.81 440 ALA A CA 1
ATOM 3258 C C . ALA A 1 440 ? 23.469 10.82 -5.781 1 98.81 440 ALA A C 1
ATOM 3260 O O . ALA A 1 440 ? 24.188 11.609 -5.18 1 98.81 440 ALA A O 1
ATOM 3261 N N . ALA A 1 441 ? 22.234 10.547 -5.496 1 98.94 441 ALA A N 1
ATOM 3262 C CA . ALA A 1 441 ? 21.594 11.227 -4.375 1 98.94 441 ALA A CA 1
ATOM 3263 C C . ALA A 1 441 ? 20.578 10.32 -3.684 1 98.94 441 ALA A C 1
ATOM 3265 O O . ALA A 1 441 ? 20.047 9.398 -4.301 1 98.94 441 ALA A O 1
ATOM 3266 N N . ILE A 1 442 ? 20.328 10.562 -2.41 1 98.94 442 ILE A N 1
ATOM 3267 C CA . ILE A 1 442 ? 19.344 9.82 -1.624 1 98.94 442 ILE A CA 1
ATOM 3268 C C . ILE A 1 442 ? 18.219 10.758 -1.188 1 98.94 442 ILE A C 1
ATOM 3270 O O . ILE A 1 442 ? 18.469 11.914 -0.854 1 98.94 442 ILE A O 1
ATOM 3274 N N . SER A 1 443 ? 17.016 10.305 -1.267 1 98.94 443 SER A N 1
ATOM 3275 C CA . SER A 1 443 ? 15.844 10.938 -0.68 1 98.94 443 SER A CA 1
ATOM 3276 C C . SER A 1 443 ? 15.281 10.109 0.475 1 98.94 443 SER A C 1
ATOM 3278 O O . SER A 1 443 ? 14.852 8.977 0.28 1 98.94 443 SER A O 1
ATOM 3280 N N . ASN A 1 444 ? 15.289 10.695 1.688 1 98.88 444 ASN A N 1
ATOM 3281 C CA . ASN A 1 444 ? 14.742 10.031 2.865 1 98.88 444 ASN A CA 1
ATOM 3282 C C . ASN A 1 444 ? 13.273 10.391 3.082 1 98.88 444 ASN A C 1
ATOM 3284 O O . ASN A 1 444 ? 12.859 11.516 2.812 1 98.88 444 ASN A O 1
ATOM 3288 N N . SER A 1 445 ? 12.508 9.43 3.535 1 98.38 445 SER A N 1
ATOM 3289 C CA . SER A 1 445 ? 11.133 9.609 3.986 1 98.38 445 SER A CA 1
ATOM 3290 C C . SER A 1 445 ? 10.828 8.742 5.203 1 98.38 445 SER A C 1
ATOM 3292 O O . SER A 1 445 ? 10.93 7.516 5.141 1 98.38 445 SER A O 1
ATOM 3294 N N . PHE A 1 446 ? 10.398 9.359 6.258 1 97.44 446 PHE A N 1
ATOM 3295 C CA . PHE A 1 446 ? 10.125 8.672 7.516 1 97.44 446 PHE A CA 1
ATOM 3296 C C . PHE A 1 446 ? 8.734 9.023 8.031 1 97.44 446 PHE A C 1
ATOM 3298 O O . PHE A 1 446 ? 8.375 10.195 8.117 1 97.44 446 PHE A O 1
ATOM 3305 N N . GLY A 1 447 ? 7.992 7.957 8.336 1 95.44 447 GLY A N 1
ATOM 3306 C CA . GLY A 1 447 ? 6.598 8.211 8.672 1 95.44 447 GLY A CA 1
ATOM 3307 C C . GLY A 1 447 ? 6.199 7.664 10.031 1 95.44 447 GLY A C 1
ATOM 3308 O O . GLY A 1 447 ? 6.906 6.832 10.602 1 95.44 447 GLY A O 1
ATOM 3309 N N . PHE A 1 448 ? 5.008 8.234 10.523 1 94.12 448 PHE A N 1
ATOM 3310 C CA . PHE A 1 448 ? 4.387 7.707 11.734 1 94.12 448 PHE A CA 1
ATOM 3311 C C . PHE A 1 448 ? 4.145 6.207 11.609 1 94.12 448 PHE A C 1
ATOM 3313 O O . PHE A 1 448 ? 3.795 5.715 10.539 1 94.12 448 PHE A O 1
ATOM 3320 N N . GLY A 1 449 ? 4.293 5.516 12.695 1 93.94 449 GLY A N 1
ATOM 3321 C CA . GLY A 1 449 ? 4.223 4.062 12.68 1 93.94 449 GLY A CA 1
ATOM 3322 C C . GLY A 1 449 ? 5.582 3.4 12.547 1 93.94 449 GLY A C 1
ATOM 3323 O O . GLY A 1 449 ? 5.691 2.174 12.602 1 93.94 449 GLY A O 1
ATOM 3324 N N . GLY A 1 450 ? 6.578 4.25 12.414 1 96 450 GLY A N 1
ATOM 3325 C CA . GLY A 1 450 ? 7.949 3.77 12.359 1 96 450 GLY A CA 1
ATOM 3326 C C . GLY A 1 450 ? 8.328 3.213 11 1 96 450 GLY A C 1
ATOM 3327 O O . GLY A 1 450 ? 9.195 2.338 10.906 1 96 450 GLY A O 1
ATOM 3328 N N . THR A 1 451 ? 7.664 3.646 9.984 1 97.75 451 THR A N 1
ATOM 3329 C CA . THR A 1 451 ? 7.938 3.182 8.633 1 97.75 451 THR A CA 1
ATOM 3330 C C . THR A 1 451 ? 8.93 4.105 7.938 1 97.75 451 THR A C 1
ATOM 3332 O O . THR A 1 451 ? 8.797 5.328 7.984 1 97.75 451 THR A O 1
ATOM 3335 N N . ASN A 1 452 ? 9.992 3.541 7.402 1 98.44 452 ASN A N 1
ATOM 3336 C CA . ASN A 1 452 ? 11.062 4.312 6.77 1 98.44 452 ASN A CA 1
ATOM 3337 C C . ASN A 1 452 ? 11.336 3.828 5.348 1 98.44 452 ASN A C 1
ATOM 3339 O O . ASN A 1 452 ? 11.297 2.627 5.078 1 98.44 452 ASN A O 1
ATOM 3343 N N . ALA A 1 453 ? 11.578 4.758 4.492 1 98.81 453 ALA A N 1
ATOM 3344 C CA . ALA A 1 453 ? 12.016 4.457 3.133 1 98.81 453 ALA A CA 1
ATOM 3345 C C . ALA A 1 453 ? 13.117 5.418 2.689 1 98.81 453 ALA A C 1
ATOM 3347 O O . ALA A 1 453 ? 13.078 6.609 3 1 98.81 453 ALA A O 1
ATOM 3348 N N . SER A 1 454 ? 14.172 4.941 2.088 1 98.94 454 SER A N 1
ATOM 3349 C CA . SER A 1 454 ? 15.195 5.711 1.388 1 98.94 454 SER A CA 1
ATOM 3350 C C . SER A 1 454 ? 15.281 5.309 -0.081 1 98.94 454 SER A C 1
ATOM 3352 O O . SER A 1 454 ? 15.414 4.125 -0.399 1 98.94 454 SER A O 1
ATOM 3354 N N . LEU A 1 455 ? 15.117 6.277 -0.916 1 98.94 455 LEU A N 1
ATOM 3355 C CA . LEU A 1 455 ? 15.297 6.059 -2.348 1 98.94 455 LEU A CA 1
ATOM 3356 C C . LEU A 1 455 ? 16.641 6.609 -2.818 1 98.94 455 LEU A C 1
ATOM 3358 O O . LEU A 1 455 ? 17.031 7.707 -2.426 1 98.94 455 LEU A O 1
ATOM 3362 N N . LEU A 1 456 ? 17.359 5.848 -3.572 1 98.94 456 LEU A N 1
ATOM 3363 C CA . LEU A 1 456 ? 18.641 6.262 -4.129 1 98.94 456 LEU A CA 1
ATOM 3364 C C . LEU A 1 456 ? 18.562 6.398 -5.645 1 98.94 456 LEU A C 1
ATOM 3366 O O . LEU A 1 456 ? 18.109 5.477 -6.332 1 98.94 456 LEU A O 1
ATOM 3370 N N . PHE A 1 457 ? 18.922 7.605 -6.109 1 98.75 457 PHE A N 1
ATOM 3371 C CA . PHE A 1 457 ? 18.906 7.93 -7.531 1 98.75 457 PHE A CA 1
ATOM 3372 C C . PHE A 1 457 ? 20.312 8.227 -8.039 1 98.75 457 PHE A C 1
ATOM 3374 O O . PHE A 1 457 ? 21.156 8.711 -7.289 1 98.75 457 PHE A O 1
ATOM 3381 N N . SER A 1 458 ? 20.547 7.988 -9.305 1 98.19 458 SER A N 1
ATOM 3382 C CA . SER A 1 458 ? 21.797 8.367 -9.945 1 98.19 458 SER A CA 1
ATOM 3383 C C . SER A 1 458 ? 21.547 9.047 -11.289 1 98.19 458 SER A C 1
ATOM 3385 O O . SER A 1 458 ? 20.422 9.016 -11.812 1 98.19 458 SER A O 1
ATOM 3387 N N . CYS A 1 459 ? 22.562 9.68 -11.773 1 95.62 459 CYS A N 1
ATOM 3388 C CA . CYS A 1 459 ? 22.516 10.164 -13.141 1 95.62 459 CYS A CA 1
ATOM 3389 C C . CYS A 1 459 ? 22.234 9.031 -14.117 1 95.62 459 CYS A C 1
ATOM 3391 O O . CYS A 1 459 ? 22.516 7.867 -13.82 1 95.62 459 CYS A O 1
ATOM 3393 N N . PRO A 1 460 ? 21.609 9.398 -15.227 1 89.75 460 PRO A N 1
ATOM 3394 C CA . PRO A 1 460 ? 21.344 8.344 -16.203 1 89.75 460 PRO A CA 1
ATOM 3395 C C . PRO A 1 460 ? 22.609 7.66 -16.688 1 89.75 460 PRO A C 1
ATOM 3397 O O . PRO A 1 460 ? 23.703 8.234 -16.609 1 89.75 460 PRO A O 1
ATOM 3400 N N . PRO A 1 461 ? 22.516 6.461 -17.141 1 80.81 461 PRO A N 1
ATOM 3401 C CA . PRO A 1 461 ? 23.703 5.785 -17.672 1 80.81 461 PRO A CA 1
ATOM 3402 C C . PRO A 1 461 ? 24.203 6.43 -18.969 1 80.81 461 PRO A C 1
ATOM 3404 O O . PRO A 1 461 ? 23.438 7.062 -19.688 1 80.81 461 PRO A O 1
ATOM 3407 N N . MET B 1 1 ? -33.906 -13.57 42.031 1 22 1 MET B N 1
ATOM 3408 C CA . MET B 1 1 ? -32.812 -13.469 43 1 22 1 MET B CA 1
ATOM 3409 C C . MET B 1 1 ? -31.453 -13.641 42.344 1 22 1 MET B C 1
ATOM 3411 O O . MET B 1 1 ? -31.203 -14.672 41.719 1 22 1 MET B O 1
ATOM 3415 N N . PRO B 1 2 ? -30.641 -12.703 41.656 1 21.62 2 PRO B N 1
ATOM 3416 C CA . PRO B 1 2 ? -30.219 -12.859 40.281 1 21.62 2 PRO B CA 1
ATOM 3417 C C . PRO B 1 2 ? -28.922 -13.672 40.125 1 21.62 2 PRO B C 1
ATOM 3419 O O . PRO B 1 2 ? -28.219 -13.875 41.125 1 21.62 2 PRO B O 1
ATOM 3422 N N . TRP B 1 3 ? -28.562 -14.297 38.969 1 20.56 3 TRP B N 1
ATOM 3423 C CA . TRP B 1 3 ? -27.812 -15.461 38.5 1 20.56 3 TRP B CA 1
ATOM 3424 C C . TRP B 1 3 ? -26.312 -15.281 38.75 1 20.56 3 TRP B C 1
ATOM 3426 O O . TRP B 1 3 ? -25.719 -14.305 38.281 1 20.56 3 TRP B O 1
ATOM 3436 N N . ALA B 1 4 ? -25.797 -15.633 39.938 1 21.22 4 ALA B N 1
ATOM 3437 C CA . ALA B 1 4 ? -24.5 -15.5 40.594 1 21.22 4 ALA B CA 1
ATOM 3438 C C . ALA B 1 4 ? -23.391 -16.078 39.719 1 21.22 4 ALA B C 1
ATOM 3440 O O . ALA B 1 4 ? -23.484 -17.219 39.25 1 21.22 4 ALA B O 1
ATOM 3441 N N . PRO B 1 5 ? -22.516 -15.227 39.062 1 19.88 5 PRO B N 1
ATOM 3442 C CA . PRO B 1 5 ? -21.547 -15.344 37.969 1 19.88 5 PRO B CA 1
ATOM 3443 C C . PRO B 1 5 ? -20.359 -16.234 38.344 1 19.88 5 PRO B C 1
ATOM 3445 O O . PRO B 1 5 ? -19.734 -16.047 39.375 1 19.88 5 PRO B O 1
ATOM 3448 N N . ARG B 1 6 ? -20.359 -17.609 38.125 1 17.67 6 ARG B N 1
ATOM 3449 C CA . ARG B 1 6 ? -19.594 -18.734 38.594 1 17.67 6 ARG B CA 1
ATOM 3450 C C . ARG B 1 6 ? -18.125 -18.625 38.188 1 17.67 6 ARG B C 1
ATOM 3452 O O . ARG B 1 6 ? -17.797 -18.641 37 1 17.67 6 ARG B O 1
ATOM 3459 N N . ILE B 1 7 ? -17.25 -17.781 38.844 1 18.36 7 ILE B N 1
ATOM 3460 C CA . ILE B 1 7 ? -15.891 -17.406 38.5 1 18.36 7 ILE B CA 1
ATOM 3461 C C . ILE B 1 7 ? -14.953 -18.594 38.688 1 18.36 7 ILE B C 1
ATOM 3463 O O . ILE B 1 7 ? -14.797 -19.078 39.812 1 18.36 7 ILE B O 1
ATOM 3467 N N . VAL B 1 8 ? -14.992 -19.75 37.906 1 17.95 8 VAL B N 1
ATOM 3468 C CA . VAL B 1 8 ? -14.383 -21.016 38.281 1 17.95 8 VAL B CA 1
ATOM 3469 C C . VAL B 1 8 ? -12.867 -20.844 38.375 1 17.95 8 VAL B C 1
ATOM 3471 O O . VAL B 1 8 ? -12.273 -20.109 37.562 1 17.95 8 VAL B O 1
ATOM 3474 N N . SER B 1 9 ? -12.258 -21.234 39.469 1 17.52 9 SER B N 1
ATOM 3475 C CA . SER B 1 9 ? -10.984 -21.078 40.156 1 17.52 9 SER B CA 1
ATOM 3476 C C . SER B 1 9 ? -9.867 -21.828 39.438 1 17.52 9 SER B C 1
ATOM 3478 O O . SER B 1 9 ? -9.969 -23.016 39.188 1 17.52 9 SER B O 1
ATOM 3480 N N . PHE B 1 10 ? -9.141 -21.25 38.5 1 18.34 10 PHE B N 1
ATOM 3481 C CA . PHE B 1 10 ? -8.164 -21.766 37.562 1 18.34 10 PHE B CA 1
ATOM 3482 C C . PHE B 1 10 ? -6.922 -22.266 38.281 1 18.34 10 PHE B C 1
ATOM 3484 O O . PHE B 1 10 ? -6.113 -23 37.688 1 18.34 10 PHE B O 1
ATOM 3491 N N . ALA B 1 11 ? -6.5 -21.891 39.531 1 17.41 11 ALA B N 1
ATOM 3492 C CA . ALA B 1 11 ? -5.047 -21.828 39.656 1 17.41 11 ALA B CA 1
ATOM 3493 C C . ALA B 1 11 ? -4.473 -23.156 40.125 1 17.41 11 ALA B C 1
ATOM 3495 O O . ALA B 1 11 ? -4.707 -23.562 41.281 1 17.41 11 ALA B O 1
ATOM 3496 N N . ALA B 1 12 ? -4.488 -24.328 39.438 1 18.3 12 ALA B N 1
ATOM 3497 C CA . ALA B 1 12 ? -4.035 -25.547 40.094 1 18.3 12 ALA B CA 1
ATOM 3498 C C . ALA B 1 12 ? -2.561 -25.453 40.469 1 18.3 12 ALA B C 1
ATOM 3500 O O . ALA B 1 12 ? -1.746 -24.922 39.719 1 18.3 12 ALA B O 1
ATOM 3501 N N . ALA B 1 13 ? -2.234 -25.688 41.75 1 17.59 13 ALA B N 1
ATOM 3502 C CA . ALA B 1 13 ? -1.057 -25.391 42.562 1 17.59 13 ALA B CA 1
ATOM 3503 C C . ALA B 1 13 ? 0.161 -26.172 42.062 1 17.59 13 ALA B C 1
ATOM 3505 O O . ALA B 1 13 ? 0.025 -27.141 41.312 1 17.59 13 ALA B O 1
ATOM 3506 N N . PRO B 1 14 ? 1.171 -26.641 42.938 1 19.16 14 PRO B N 1
ATOM 3507 C CA . PRO B 1 14 ? 2.615 -26.516 43.125 1 19.16 14 PRO B CA 1
ATOM 3508 C C . PRO B 1 14 ? 3.371 -27.797 42.781 1 19.16 14 PRO B C 1
ATOM 3510 O O . PRO B 1 14 ? 3.492 -28.703 43.625 1 19.16 14 PRO B O 1
ATOM 3513 N N . ASP B 1 15 ? 3.111 -28.547 41.656 1 17.81 15 ASP B N 1
ATOM 3514 C CA . ASP B 1 15 ? 3.574 -29.938 41.75 1 17.81 15 ASP B CA 1
ATOM 3515 C C . ASP B 1 15 ? 5.066 -29.984 42.094 1 17.81 15 ASP B C 1
ATOM 3517 O O . ASP B 1 15 ? 5.828 -29.109 41.688 1 17.81 15 ASP B O 1
ATOM 3521 N N . GLU B 1 16 ? 5.461 -30.953 42.938 1 19.19 16 GLU B N 1
ATOM 3522 C CA . GLU B 1 16 ? 6.551 -31.391 43.781 1 19.19 16 GLU B CA 1
ATOM 3523 C C . GLU B 1 16 ? 7.809 -31.688 42.969 1 19.19 16 GLU B C 1
ATOM 3525 O O . GLU B 1 16 ? 7.746 -31.828 41.75 1 19.19 16 GLU B O 1
ATOM 3530 N N . HIS B 1 17 ? 8.641 -32.625 43.312 1 20.48 17 HIS B N 1
ATOM 3531 C CA . HIS B 1 17 ? 10.047 -32.812 43.656 1 20.48 17 HIS B CA 1
ATOM 3532 C C . HIS B 1 17 ? 10.82 -33.406 42.469 1 20.48 17 HIS B C 1
ATOM 3534 O O . HIS B 1 17 ? 10.398 -34.406 41.875 1 20.48 17 HIS B O 1
ATOM 3540 N N . ALA B 1 18 ? 11.648 -32.625 41.781 1 22.08 18 ALA B N 1
ATOM 3541 C CA . ALA B 1 18 ? 12.359 -32.812 40.531 1 22.08 18 ALA B CA 1
ATOM 3542 C C . ALA B 1 18 ? 13.406 -33.906 40.625 1 22.08 18 ALA B C 1
ATOM 3544 O O . ALA B 1 18 ? 14.367 -33.812 41.406 1 22.08 18 ALA B O 1
ATOM 3545 N N . PRO B 1 19 ? 12.898 -35.156 40.438 1 20.92 19 PRO B N 1
ATOM 3546 C CA . PRO B 1 19 ? 13.93 -36.156 40.75 1 20.92 19 PRO B CA 1
ATOM 3547 C C . PRO B 1 19 ? 15.148 -36.031 39.844 1 20.92 19 PRO B C 1
ATOM 3549 O O . PRO B 1 19 ? 15.062 -35.438 38.75 1 20.92 19 PRO B O 1
ATOM 3552 N N . PRO B 1 20 ? 16.281 -36.688 40.094 1 21.52 20 PRO B N 1
ATOM 3553 C CA . PRO B 1 20 ? 17.719 -36.594 39.781 1 21.52 20 PRO B CA 1
ATOM 3554 C C . PRO B 1 20 ? 18.047 -37.125 38.375 1 21.52 20 PRO B C 1
ATOM 3556 O O . PRO B 1 20 ? 17.531 -38.156 37.969 1 21.52 20 PRO B O 1
ATOM 3559 N N . ARG B 1 21 ? 18.234 -36.281 37.406 1 21.25 21 ARG B N 1
ATOM 3560 C CA . ARG B 1 21 ? 18.359 -36.5 35.938 1 21.25 21 ARG B CA 1
ATOM 3561 C C . ARG B 1 21 ? 19.562 -37.344 35.625 1 21.25 21 ARG B C 1
ATOM 3563 O O . ARG B 1 21 ? 20.688 -37.031 36 1 21.25 21 ARG B O 1
ATOM 3570 N N . SER B 1 22 ? 19.172 -38.625 35.562 1 18.31 22 SER B N 1
ATOM 3571 C CA . SER B 1 22 ? 20.203 -39.625 35.312 1 18.31 22 SER B CA 1
ATOM 3572 C C . SER B 1 22 ? 20.969 -39.312 34.031 1 18.31 22 SER B C 1
ATOM 3574 O O . SER B 1 22 ? 20.453 -38.594 33.156 1 18.31 22 SER B O 1
ATOM 3576 N N . PRO B 1 23 ? 22.047 -39.938 33.656 1 21.11 23 PRO B N 1
ATOM 3577 C CA . PRO B 1 23 ? 23.359 -39.719 33.031 1 21.11 23 PRO B CA 1
ATOM 3578 C C . PRO B 1 23 ? 23.312 -39.969 31.516 1 21.11 23 PRO B C 1
ATOM 3580 O O . PRO B 1 23 ? 24.328 -39.812 30.844 1 21.11 23 PRO B O 1
ATOM 3583 N N . VAL B 1 24 ? 22.047 -40.125 30.891 1 19.61 24 VAL B N 1
ATOM 3584 C CA . VAL B 1 24 ? 22.141 -41.094 29.797 1 19.61 24 VAL B CA 1
ATOM 3585 C C . VAL B 1 24 ? 23.047 -40.531 28.703 1 19.61 24 VAL B C 1
ATOM 3587 O O . VAL B 1 24 ? 23.062 -39.344 28.453 1 19.61 24 VAL B O 1
ATOM 3590 N N . ARG B 1 25 ? 23.844 -41.406 28.031 1 20.72 25 ARG B N 1
ATOM 3591 C CA . ARG B 1 25 ? 25.047 -41.438 27.203 1 20.72 25 ARG B CA 1
ATOM 3592 C C . ARG B 1 25 ? 24.766 -40.969 25.781 1 20.72 25 ARG B C 1
ATOM 3594 O O . ARG B 1 25 ? 23.828 -41.438 25.141 1 20.72 25 ARG B O 1
ATOM 3601 N N . PRO B 1 26 ? 25 -39.719 25.328 1 20.98 26 PRO B N 1
ATOM 3602 C CA . PRO B 1 26 ? 24.484 -39.031 24.141 1 20.98 26 PRO B CA 1
ATOM 3603 C C . PRO B 1 26 ? 24.891 -39.719 22.844 1 20.98 26 PRO B C 1
ATOM 3605 O O . PRO B 1 26 ? 26.078 -39.875 22.562 1 20.98 26 PRO B O 1
ATOM 3608 N N . PRO B 1 27 ? 24.031 -40.781 22.469 1 20.41 27 PRO B N 1
ATOM 3609 C CA . PRO B 1 27 ? 24.516 -41.719 21.469 1 20.41 27 PRO B CA 1
ATOM 3610 C C . PRO B 1 27 ? 25 -41 20.188 1 20.41 27 PRO B C 1
ATOM 3612 O O . PRO B 1 27 ? 24.641 -39.844 19.953 1 20.41 27 PRO B O 1
ATOM 3615 N N . PRO B 1 28 ? 25.719 -41.656 19.328 1 20.39 28 PRO B N 1
ATOM 3616 C CA . PRO B 1 28 ? 26.734 -41.375 18.312 1 20.39 28 PRO B CA 1
ATOM 3617 C C . PRO B 1 28 ? 26.125 -40.781 17.031 1 20.39 28 PRO B C 1
ATOM 3619 O O . PRO B 1 28 ? 24.938 -40.969 16.766 1 20.39 28 PRO B O 1
ATOM 3622 N N . PRO B 1 29 ? 26.688 -39.812 16.422 1 19.47 29 PRO B N 1
ATOM 3623 C CA . PRO B 1 29 ? 26.219 -38.844 15.414 1 19.47 29 PRO B CA 1
ATOM 3624 C C . PRO B 1 29 ? 25.859 -39.5 14.086 1 19.47 29 PRO B C 1
ATOM 3626 O O . PRO B 1 29 ? 26.703 -40.125 13.445 1 19.47 29 PRO B O 1
ATOM 3629 N N . PRO B 1 30 ? 24.609 -40.188 14.109 1 16.98 30 PRO B N 1
ATOM 3630 C CA . PRO B 1 30 ? 24.406 -41.156 13.023 1 16.98 30 PRO B CA 1
ATOM 3631 C C . PRO B 1 30 ? 24.578 -40.531 11.641 1 16.98 30 PRO B C 1
ATOM 3633 O O . PRO B 1 30 ? 24.406 -39.312 11.477 1 16.98 30 PRO B O 1
ATOM 3636 N N . ARG B 1 31 ? 25.219 -41.188 10.664 1 18.28 31 ARG B N 1
ATOM 3637 C CA . ARG B 1 31 ? 25.781 -41.125 9.312 1 18.28 31 ARG B CA 1
ATOM 3638 C C . ARG B 1 31 ? 24.672 -40.906 8.273 1 18.28 31 ARG B C 1
ATOM 3640 O O . ARG B 1 31 ? 23.656 -41.594 8.297 1 18.28 31 ARG B O 1
ATOM 3647 N N . LEU B 1 32 ? 24.266 -39.688 7.953 1 16.42 32 LEU B N 1
ATOM 3648 C CA . LEU B 1 32 ? 23.141 -39.344 7.102 1 16.42 32 LEU B CA 1
ATOM 3649 C C . LEU B 1 32 ? 23.297 -39.938 5.707 1 16.42 32 LEU B C 1
ATOM 3651 O O . LEU B 1 32 ? 24.203 -39.562 4.965 1 16.42 32 LEU B O 1
ATOM 3655 N N . LEU B 1 33 ? 23.297 -41.156 5.547 1 16.56 33 LEU B N 1
ATOM 3656 C CA . LEU B 1 33 ? 23.688 -41.844 4.312 1 16.56 33 LEU B CA 1
ATOM 3657 C C . LEU B 1 33 ? 22.625 -41.656 3.23 1 16.56 33 LEU B C 1
ATOM 3659 O O . LEU B 1 33 ? 21.484 -42.094 3.396 1 16.56 33 LEU B O 1
ATOM 3663 N N . LEU B 1 34 ? 22.094 -40.562 2.826 1 16.17 34 LEU B N 1
ATOM 3664 C CA . LEU B 1 34 ? 20.984 -40.781 1.899 1 16.17 34 LEU B CA 1
ATOM 3665 C C . LEU B 1 34 ? 21.453 -41.531 0.651 1 16.17 34 LEU B C 1
ATOM 3667 O O . LEU B 1 34 ? 22.391 -41.094 -0.022 1 16.17 34 LEU B O 1
ATOM 3671 N N . GLY B 1 35 ? 21.344 -42.781 0.542 1 16.75 35 GLY B N 1
ATOM 3672 C CA . GLY B 1 35 ? 21.766 -43.812 -0.412 1 16.75 35 GLY B CA 1
ATOM 3673 C C . GLY B 1 35 ? 21.047 -43.688 -1.742 1 16.75 35 GLY B C 1
ATOM 3674 O O . GLY B 1 35 ? 19.844 -43.969 -1.824 1 16.75 35 GLY B O 1
ATOM 3675 N N . CYS B 1 36 ? 21.094 -42.562 -2.498 1 17.39 36 CYS B N 1
ATOM 3676 C CA . CYS B 1 36 ? 20.344 -42.5 -3.746 1 17.39 36 CYS B CA 1
ATOM 3677 C C . CYS B 1 36 ? 20.797 -43.594 -4.711 1 17.39 36 CYS B C 1
ATOM 3679 O O . CYS B 1 36 ? 22 -43.75 -4.93 1 17.39 36 CYS B O 1
ATOM 3681 N N . GLY B 1 37 ? 20.031 -44.625 -4.797 1 16.44 37 GLY B N 1
ATOM 3682 C CA . GLY B 1 37 ? 20.297 -45.781 -5.613 1 16.44 37 GLY B CA 1
ATOM 3683 C C . GLY B 1 37 ? 20.406 -45.469 -7.094 1 16.44 37 GLY B C 1
ATOM 3684 O O . GLY B 1 37 ? 19.984 -44.406 -7.539 1 16.44 37 GLY B O 1
ATOM 3685 N N . PRO B 1 38 ? 20.859 -46.406 -8.078 1 17.78 38 PRO B N 1
ATOM 3686 C CA . PRO B 1 38 ? 21.625 -46.562 -9.32 1 17.78 38 PRO B CA 1
ATOM 3687 C C . PRO B 1 38 ? 20.75 -46.406 -10.57 1 17.78 38 PRO B C 1
ATOM 3689 O O . PRO B 1 38 ? 21.281 -46.156 -11.656 1 17.78 38 PRO B O 1
ATOM 3692 N N . SER B 1 39 ? 19.375 -46.344 -10.664 1 17.08 39 SER B N 1
ATOM 3693 C CA . SER B 1 39 ? 18.938 -47.219 -11.742 1 17.08 39 SER B CA 1
ATOM 3694 C C . SER B 1 39 ? 19.344 -46.688 -13.109 1 17.08 39 SER B C 1
ATOM 3696 O O . SER B 1 39 ? 19.516 -45.469 -13.273 1 17.08 39 SER B O 1
ATOM 3698 N N . SER B 1 40 ? 19.438 -47.5 -14.391 1 17.3 40 SER B N 1
ATOM 3699 C CA . SER B 1 40 ? 20.125 -47.75 -15.648 1 17.3 40 SER B CA 1
ATOM 3700 C C . SER B 1 40 ? 19.438 -47.031 -16.797 1 17.3 40 SER B C 1
ATOM 3702 O O . SER B 1 40 ? 20.031 -46.844 -17.875 1 17.3 40 SER B O 1
ATOM 3704 N N . ALA B 1 41 ? 18.125 -46.688 -16.922 1 18.16 41 ALA B N 1
ATOM 3705 C CA . ALA B 1 41 ? 17.516 -47.094 -18.188 1 18.16 41 ALA B CA 1
ATOM 3706 C C . ALA B 1 41 ? 18.109 -46.281 -19.344 1 18.16 41 ALA B C 1
ATOM 3708 O O . ALA B 1 41 ? 18.656 -45.188 -19.141 1 18.16 41 ALA B O 1
ATOM 3709 N N . ALA B 1 42 ? 17.672 -46.656 -20.734 1 18.28 42 ALA B N 1
ATOM 3710 C CA . ALA B 1 42 ? 18.188 -46.719 -22.109 1 18.28 42 ALA B CA 1
ATOM 3711 C C . ALA B 1 42 ? 18.141 -45.375 -22.781 1 18.28 42 ALA B C 1
ATOM 3713 O O . ALA B 1 42 ? 17.344 -44.5 -22.391 1 18.28 42 ALA B O 1
ATOM 3714 N N . PRO B 1 43 ? 19.062 -45.062 -23.812 1 18.3 43 PRO B N 1
ATOM 3715 C CA . PRO B 1 43 ? 19.672 -43.938 -24.531 1 18.3 43 PRO B CA 1
ATOM 3716 C C . PRO B 1 43 ? 18.734 -43.312 -25.547 1 18.3 43 PRO B C 1
ATOM 3718 O O . PRO B 1 43 ? 19.094 -42.344 -26.203 1 18.3 43 PRO B O 1
ATOM 3721 N N . ILE B 1 44 ? 17.359 -43.156 -25.344 1 18.28 44 ILE B N 1
ATOM 3722 C CA . ILE B 1 44 ? 16.672 -43.031 -26.625 1 18.28 44 ILE B CA 1
ATOM 3723 C C . ILE B 1 44 ? 17.203 -41.844 -27.391 1 18.28 44 ILE B C 1
ATOM 3725 O O . ILE B 1 44 ? 17.281 -40.719 -26.844 1 18.28 44 ILE B O 1
ATOM 3729 N N . CYS B 1 45 ? 17.891 -42 -28.531 1 18.17 45 CYS B N 1
ATOM 3730 C CA . CYS B 1 45 ? 18.688 -41.219 -29.484 1 18.17 45 CYS B CA 1
ATOM 3731 C C . CYS B 1 45 ? 17.844 -40.219 -30.219 1 18.17 45 CYS B C 1
ATOM 3733 O O . CYS B 1 45 ? 18.219 -39.719 -31.297 1 18.17 45 CYS B O 1
ATOM 3735 N N . LEU B 1 46 ? 16.766 -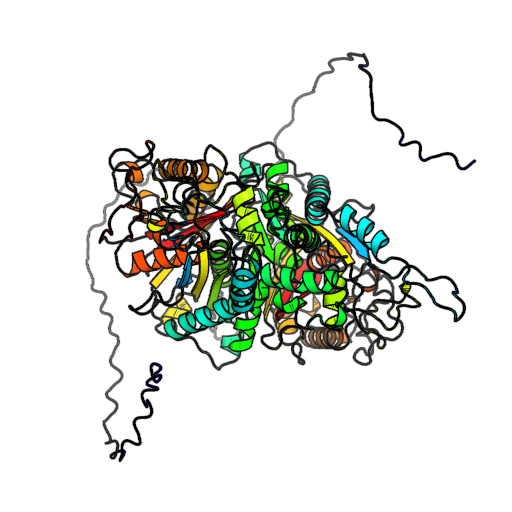39.656 -29.766 1 18.67 46 LEU B N 1
ATOM 3736 C CA . LEU B 1 46 ? 16.016 -39.094 -30.891 1 18.67 46 LEU B CA 1
ATOM 3737 C C . LEU B 1 46 ? 16.844 -38.062 -31.625 1 18.67 46 LEU B C 1
ATOM 3739 O O . LEU B 1 46 ? 17.688 -37.375 -31.016 1 18.67 46 LEU B O 1
ATOM 3743 N N . PRO B 1 47 ? 16.703 -37.938 -33.031 1 19.94 47 PRO B N 1
ATOM 3744 C CA . PRO B 1 47 ? 17.547 -37.344 -34.062 1 19.94 47 PRO B CA 1
ATOM 3745 C C . PRO B 1 47 ? 17.656 -35.812 -33.938 1 19.94 47 PRO B C 1
ATOM 3747 O O . PRO B 1 47 ? 16.812 -35.188 -33.281 1 19.94 47 PRO B O 1
ATOM 3750 N N . PRO B 1 48 ? 18.734 -35.156 -34.562 1 19.3 48 PRO B N 1
ATOM 3751 C CA . PRO B 1 48 ? 19.469 -33.875 -34.438 1 19.3 48 PRO B CA 1
ATOM 3752 C C . PRO B 1 48 ? 18.656 -32.688 -34.938 1 19.3 48 PRO B C 1
ATOM 3754 O O . PRO B 1 48 ? 19.172 -31.578 -35 1 19.3 48 PRO B O 1
ATOM 3757 N N . ARG B 1 49 ? 17.344 -32.688 -35.188 1 19.8 49 ARG B N 1
ATOM 3758 C CA . ARG B 1 49 ? 17.078 -31.797 -36.312 1 19.8 49 ARG B CA 1
ATOM 3759 C C . ARG B 1 49 ? 17.609 -30.406 -36.031 1 19.8 49 ARG B C 1
ATOM 3761 O O . ARG B 1 49 ? 17.875 -30.047 -34.875 1 19.8 49 ARG B O 1
ATOM 3768 N N . GLY B 1 50 ? 17.328 -29.391 -36.938 1 18.86 50 GLY B N 1
ATOM 3769 C CA . GLY B 1 50 ? 18 -28.25 -37.531 1 18.86 50 GLY B CA 1
ATOM 3770 C C . GLY B 1 50 ? 18.094 -27.047 -36.594 1 18.86 50 GLY B C 1
ATOM 3771 O O . GLY B 1 50 ? 17.531 -27.062 -35.5 1 18.86 50 GLY B O 1
ATOM 3772 N N . ARG B 1 51 ? 18.062 -25.75 -37.219 1 20.44 51 ARG B N 1
ATOM 3773 C CA . ARG B 1 51 ? 18.797 -24.5 -37.031 1 20.44 51 ARG B CA 1
ATOM 3774 C C . ARG B 1 51 ? 18.25 -23.734 -35.812 1 20.44 51 ARG B C 1
ATOM 3776 O O . ARG B 1 51 ? 17.047 -23.734 -35.562 1 20.44 51 ARG B O 1
ATOM 3783 N N . ASP B 1 52 ? 19.156 -23.328 -34.969 1 19.25 52 ASP B N 1
ATOM 3784 C CA . ASP B 1 52 ? 19.312 -22.828 -33.594 1 19.25 52 ASP B CA 1
ATOM 3785 C C . ASP B 1 52 ? 18.766 -21.406 -33.469 1 19.25 52 ASP B C 1
ATOM 3787 O O . ASP B 1 52 ? 19.5 -20.438 -33.594 1 19.25 52 ASP B O 1
ATOM 3791 N N . GLY B 1 53 ? 17.547 -21.125 -34.031 1 20.59 53 GLY B N 1
ATOM 3792 C CA . GLY B 1 53 ? 17.359 -19.703 -33.812 1 20.59 53 GLY B CA 1
ATOM 3793 C C . GLY B 1 53 ? 17.531 -19.312 -32.344 1 20.59 53 GLY B C 1
ATOM 3794 O O . GLY B 1 53 ? 17.094 -20.031 -31.453 1 20.59 53 GLY B O 1
ATOM 3795 N N . ALA B 1 54 ? 18.672 -18.625 -31.984 1 21.66 54 ALA B N 1
ATOM 3796 C CA . ALA B 1 54 ? 19.297 -18.141 -30.766 1 21.66 54 ALA B CA 1
ATOM 3797 C C . ALA B 1 54 ? 18.297 -17.375 -29.891 1 21.66 54 ALA B C 1
ATOM 3799 O O . ALA B 1 54 ? 18 -16.203 -30.172 1 21.66 54 ALA B O 1
ATOM 3800 N N . GLY B 1 55 ? 17.094 -17.797 -29.875 1 21.75 55 GLY B N 1
ATOM 3801 C CA . GLY B 1 55 ? 16.312 -16.969 -28.969 1 21.75 55 GLY B CA 1
ATOM 3802 C C . GLY B 1 55 ? 16.891 -16.906 -27.578 1 21.75 55 GLY B C 1
ATOM 3803 O O . GLY B 1 55 ? 17.391 -17.906 -27.047 1 21.75 55 GLY B O 1
ATOM 3804 N N . ARG B 1 56 ? 17.484 -15.695 -27.172 1 23.73 56 ARG B N 1
ATOM 3805 C CA . ARG B 1 56 ? 18.141 -15.352 -25.906 1 23.73 56 ARG B CA 1
ATOM 3806 C C . ARG B 1 56 ? 17.281 -15.797 -24.719 1 23.73 56 ARG B C 1
ATOM 3808 O O . ARG B 1 56 ? 16.156 -15.344 -24.562 1 23.73 56 ARG B O 1
ATOM 3815 N N . ARG B 1 57 ? 17.328 -17.094 -24.391 1 22.5 57 ARG B N 1
ATOM 3816 C CA . ARG B 1 57 ? 16.781 -17.688 -23.172 1 22.5 57 ARG B CA 1
ATOM 3817 C C . ARG B 1 57 ? 17.25 -16.938 -21.938 1 22.5 57 ARG B C 1
ATOM 3819 O O . ARG B 1 57 ? 18.453 -16.828 -21.688 1 22.5 57 ARG B O 1
ATOM 3826 N N . HIS B 1 58 ? 16.609 -15.828 -21.641 1 24.08 58 HIS B N 1
ATOM 3827 C CA . HIS B 1 58 ? 16.859 -15.102 -20.391 1 24.08 58 HIS B CA 1
ATOM 3828 C C . HIS B 1 58 ? 16.859 -16.047 -19.203 1 24.08 58 HIS B C 1
ATOM 3830 O O . HIS B 1 58 ? 15.906 -16.797 -19 1 24.08 58 HIS B O 1
ATOM 3836 N N . ALA B 1 59 ? 17.953 -16.578 -18.875 1 25.11 59 ALA B N 1
ATOM 3837 C CA . ALA B 1 59 ? 18.188 -17.391 -17.672 1 25.11 59 ALA B CA 1
ATOM 3838 C C . ALA B 1 59 ? 17.625 -16.703 -16.438 1 25.11 59 ALA B C 1
ATOM 3840 O O . ALA B 1 59 ? 18.016 -15.594 -16.094 1 25.11 59 ALA B O 1
ATOM 3841 N N . ALA B 1 60 ? 16.453 -16.953 -16.031 1 29.06 60 ALA B N 1
ATOM 3842 C CA . ALA B 1 60 ? 15.719 -16.516 -14.844 1 29.06 60 ALA B CA 1
ATOM 3843 C C . ALA B 1 60 ? 16.516 -16.797 -13.57 1 29.06 60 ALA B C 1
ATOM 3845 O O . ALA B 1 60 ? 17.016 -17.906 -13.375 1 29.06 60 ALA B O 1
ATOM 3846 N N . ARG B 1 61 ? 17.219 -15.836 -12.977 1 33.72 61 ARG B N 1
ATOM 3847 C CA . ARG B 1 61 ? 17.812 -16.031 -11.656 1 33.72 61 ARG B CA 1
ATOM 3848 C C . ARG B 1 61 ? 16.828 -16.734 -10.719 1 33.72 61 ARG B C 1
ATOM 3850 O O . ARG B 1 61 ? 15.609 -16.531 -10.828 1 33.72 61 ARG B O 1
ATOM 3857 N N . PRO B 1 62 ? 17.281 -17.609 -9.969 1 35.75 62 PRO B N 1
ATOM 3858 C CA . PRO B 1 62 ? 16.344 -18.344 -9.109 1 35.75 62 PRO B CA 1
ATOM 3859 C C . PRO B 1 62 ? 15.711 -17.453 -8.039 1 35.75 62 PRO B C 1
ATOM 3861 O O . PRO B 1 62 ? 16.422 -16.812 -7.25 1 35.75 62 PRO B O 1
ATOM 3864 N N . ARG B 1 63 ? 14.695 -16.797 -8.242 1 52.94 63 ARG B N 1
ATOM 3865 C CA . ARG B 1 63 ? 13.875 -16.125 -7.25 1 52.94 63 ARG B CA 1
ATOM 3866 C C . ARG B 1 63 ? 13.711 -16.969 -5.996 1 52.94 63 ARG B C 1
ATOM 3868 O O . ARG B 1 63 ? 13.422 -18.172 -6.082 1 52.94 63 ARG B O 1
ATOM 3875 N N . ARG B 1 64 ? 14.094 -16.344 -4.785 1 60.03 64 ARG B N 1
ATOM 3876 C CA . ARG B 1 64 ? 13.859 -17.047 -3.523 1 60.03 64 ARG B CA 1
ATOM 3877 C C . ARG B 1 64 ? 12.406 -17.469 -3.398 1 60.03 64 ARG B C 1
ATOM 3879 O O . ARG B 1 64 ? 11.492 -16.656 -3.6 1 60.03 64 ARG B O 1
ATOM 3886 N N . ARG B 1 65 ? 12.227 -18.672 -3.164 1 68.88 65 ARG B N 1
ATOM 3887 C CA . ARG B 1 65 ? 10.883 -19.203 -2.945 1 68.88 65 ARG B CA 1
ATOM 3888 C C . ARG B 1 65 ? 10.359 -18.812 -1.572 1 68.88 65 ARG B C 1
ATOM 3890 O O . ARG B 1 65 ? 11.117 -18.734 -0.604 1 68.88 65 ARG B O 1
ATOM 3897 N N . VAL B 1 66 ? 9.172 -18.375 -1.522 1 76.5 66 VAL B N 1
ATOM 3898 C CA . VAL B 1 66 ? 8.547 -17.953 -0.276 1 76.5 66 VAL B CA 1
ATOM 3899 C C . VAL B 1 66 ? 7.535 -19 0.184 1 76.5 66 VAL B C 1
ATOM 3901 O O . VAL B 1 66 ? 6.711 -19.453 -0.607 1 76.5 66 VAL B O 1
ATOM 3904 N N . HIS B 1 67 ? 7.672 -19.375 1.486 1 63.97 67 HIS B N 1
ATOM 3905 C CA . HIS B 1 67 ? 6.777 -20.375 2.061 1 63.97 67 HIS B CA 1
ATOM 3906 C C . HIS B 1 67 ? 5.934 -19.766 3.182 1 63.97 67 HIS B C 1
ATOM 3908 O O . HIS B 1 67 ? 6.301 -18.75 3.766 1 63.97 67 HIS B O 1
ATOM 3914 N N . LEU B 1 68 ? 4.723 -20.422 3.332 1 70.94 68 LEU B N 1
ATOM 3915 C CA . LEU B 1 68 ? 3.775 -20.047 4.371 1 70.94 68 LEU B CA 1
ATOM 3916 C C . LEU B 1 68 ? 3.809 -21.031 5.531 1 70.94 68 LEU B C 1
ATOM 3918 O O . LEU B 1 68 ? 3.932 -22.234 5.32 1 70.94 68 LEU B O 1
ATOM 3922 N N . GLY B 1 69 ? 3.898 -20.625 6.789 1 37.03 69 GLY B N 1
ATOM 3923 C CA . GLY B 1 69 ? 3.775 -21.484 7.953 1 37.03 69 GLY B CA 1
ATOM 3924 C C . GLY B 1 69 ? 2.334 -21.766 8.336 1 37.03 69 GLY B C 1
ATOM 3925 O O . GLY B 1 69 ? 1.453 -20.938 8.117 1 37.03 69 GLY B O 1
ATOM 3926 N N . PRO B 1 70 ? 1.979 -23.156 8.758 1 31.53 70 PRO B N 1
ATOM 3927 C CA . PRO B 1 70 ? 0.607 -23.641 8.953 1 31.53 70 PRO B CA 1
ATOM 3928 C C . PRO B 1 70 ? -0.073 -23 10.164 1 31.53 70 PRO B C 1
ATOM 3930 O O . PRO B 1 70 ? 0.6 -22.609 11.125 1 31.53 70 PRO B O 1
ATOM 3933 N N . PRO B 1 71 ? -1.451 -22.719 10.07 1 31.48 71 PRO B N 1
ATOM 3934 C CA . PRO B 1 71 ? -2.197 -22.547 11.32 1 31.48 71 PRO B CA 1
ATOM 3935 C C . PRO B 1 71 ? -2.457 -23.875 12.023 1 31.48 71 PRO B C 1
ATOM 3937 O O . PRO B 1 71 ? -2.529 -24.922 11.375 1 31.48 71 PRO B O 1
ATOM 3940 N N . ARG B 1 72 ? -2.107 -24.344 13.211 1 29.58 72 ARG B N 1
ATOM 3941 C CA . ARG B 1 72 ? -2.566 -25.531 13.898 1 29.58 72 ARG B CA 1
ATOM 3942 C C . ARG B 1 72 ? -4.082 -25.688 13.797 1 29.58 72 ARG B C 1
ATOM 3944 O O . ARG B 1 72 ? -4.793 -24.688 13.602 1 29.58 72 ARG B O 1
ATOM 3951 N N . GLY B 1 73 ? -4.758 -27.062 13.742 1 30.88 73 GLY B N 1
ATOM 3952 C CA . GLY B 1 73 ? -6.094 -27.562 13.477 1 30.88 73 GLY B CA 1
ATOM 3953 C C . GLY B 1 73 ? -7.188 -26.75 14.141 1 30.88 73 GLY B C 1
ATOM 3954 O O . GLY B 1 73 ? -8.375 -27.016 13.953 1 30.88 73 GLY B O 1
ATOM 3955 N N . ARG B 1 74 ? -7.227 -26.219 15.188 1 33.81 74 ARG B N 1
ATOM 3956 C CA . ARG B 1 74 ? -8.461 -25.672 15.75 1 33.81 74 ARG B CA 1
ATOM 3957 C C . ARG B 1 74 ? -9.008 -24.547 14.875 1 33.81 74 ARG B C 1
ATOM 3959 O O . ARG B 1 74 ? -8.375 -24.156 13.891 1 33.81 74 ARG B O 1
ATOM 3966 N N . ARG B 1 75 ? -9.703 -23.672 15.438 1 36.41 75 ARG B N 1
ATOM 3967 C CA . ARG B 1 75 ? -10.297 -22.422 14.953 1 36.41 75 ARG B CA 1
ATOM 3968 C C . ARG B 1 75 ? -9.328 -21.672 14.047 1 36.41 75 ARG B C 1
ATOM 3970 O O . ARG B 1 75 ? -8.109 -21.766 14.219 1 36.41 75 ARG B O 1
ATOM 3977 N N . LEU B 1 76 ? -9.711 -21.594 12.812 1 39.38 76 LEU B N 1
ATOM 3978 C CA . LEU B 1 76 ? -8.961 -20.812 11.836 1 39.38 76 LEU B CA 1
ATOM 3979 C C . LEU B 1 76 ? -8.062 -19.797 12.523 1 39.38 76 LEU B C 1
ATOM 3981 O O . LEU B 1 76 ? -8.5 -18.688 12.852 1 39.38 76 LEU B O 1
ATOM 3985 N N . ARG B 1 77 ? -6.98 -20.156 13.078 1 45.09 77 ARG B N 1
ATOM 3986 C CA . ARG B 1 77 ? -5.957 -19.359 13.75 1 45.09 77 ARG B CA 1
ATOM 3987 C C . ARG B 1 77 ? -5.215 -18.469 12.766 1 45.09 77 ARG B C 1
ATOM 3989 O O . ARG B 1 77 ? -4.75 -18.938 11.727 1 45.09 77 ARG B O 1
ATOM 3996 N N . GLY B 1 78 ? -5.57 -17.25 12.766 1 42.94 78 GLY B N 1
ATOM 3997 C CA . GLY B 1 78 ? -4.973 -16.141 12.031 1 42.94 78 GLY B CA 1
ATOM 3998 C C . GLY B 1 78 ? -5.992 -15.336 11.25 1 42.94 78 GLY B C 1
ATOM 3999 O O . GLY B 1 78 ? -5.629 -14.391 10.539 1 42.94 78 GLY B O 1
ATOM 4000 N N . ALA B 1 79 ? -7.121 -15.898 11.109 1 59.84 79 ALA B N 1
ATOM 4001 C CA . ALA B 1 79 ? -8.203 -15.141 10.484 1 59.84 79 ALA B CA 1
ATOM 4002 C C . ALA B 1 79 ? -9.391 -15.016 11.43 1 59.84 79 ALA B C 1
ATOM 4004 O O . ALA B 1 79 ? -9.766 -15.969 12.109 1 59.84 79 ALA B O 1
ATOM 4005 N N . ARG B 1 80 ? -9.891 -13.797 11.703 1 61.31 80 ARG B N 1
ATOM 4006 C CA . ARG B 1 80 ? -11.125 -13.523 12.43 1 61.31 80 ARG B CA 1
ATOM 4007 C C . ARG B 1 80 ? -12.086 -12.703 11.57 1 61.31 80 ARG B C 1
ATOM 4009 O O . ARG B 1 80 ? -11.664 -11.836 10.812 1 61.31 80 ARG B O 1
ATOM 4016 N N . ALA B 1 81 ? -13.359 -13.141 11.508 1 58.88 81 ALA B N 1
ATOM 4017 C CA . ALA B 1 81 ? -14.391 -12.43 10.75 1 58.88 81 ALA B CA 1
ATOM 4018 C C . ALA B 1 81 ? -15.68 -12.312 11.555 1 58.88 81 ALA B C 1
ATOM 4020 O O . ALA B 1 81 ? -16.016 -13.203 12.344 1 58.88 81 ALA B O 1
ATOM 4021 N N . ARG B 1 82 ? -16.297 -11.148 11.594 1 62.03 82 ARG B N 1
ATOM 4022 C CA . ARG B 1 82 ? -17.641 -10.898 12.117 1 62.03 82 ARG B CA 1
ATOM 4023 C C . ARG B 1 82 ? -18.562 -10.367 11.023 1 62.03 82 ARG B C 1
ATOM 4025 O O . ARG B 1 82 ? -18.188 -9.469 10.266 1 62.03 82 ARG B O 1
ATOM 4032 N N . ARG B 1 83 ? -19.766 -11.031 10.852 1 59.12 83 ARG B N 1
ATOM 4033 C CA . ARG B 1 83 ? -20.75 -10.602 9.875 1 59.12 83 ARG B CA 1
ATOM 4034 C C . ARG B 1 83 ? -21.703 -9.562 10.477 1 59.12 83 ARG B C 1
ATOM 4036 O O . ARG B 1 83 ? -22.141 -9.695 11.617 1 59.12 83 ARG B O 1
ATOM 4043 N N . GLY B 1 84 ? -21.844 -8.43 9.82 1 46.91 84 GLY B N 1
ATOM 4044 C CA . GLY B 1 84 ? -22.859 -7.461 10.211 1 46.91 84 GLY B CA 1
ATOM 4045 C C . GLY B 1 84 ? -24.234 -7.793 9.672 1 46.91 84 GLY B C 1
ATOM 4046 O O . GLY B 1 84 ? -24.422 -7.977 8.469 1 46.91 84 GLY B O 1
ATOM 4047 N N . GLY B 1 85 ? -25.312 -8.492 10.57 1 46.84 85 GLY B N 1
ATOM 4048 C CA . GLY B 1 85 ? -26.688 -8.742 10.141 1 46.84 85 GLY B CA 1
ATOM 4049 C C . GLY B 1 85 ? -27.719 -8.008 10.992 1 46.84 85 GLY B C 1
ATOM 4050 O O . GLY B 1 85 ? -27.406 -7.547 12.094 1 46.84 85 GLY B O 1
ATOM 4051 N N . PRO B 1 86 ? -29.016 -7.746 10.312 1 40.12 86 PRO B N 1
ATOM 4052 C CA . PRO B 1 86 ? -30.078 -7.172 11.141 1 40.12 86 PRO B CA 1
ATOM 4053 C C . PRO B 1 86 ? -30.531 -8.117 12.25 1 40.12 86 PRO B C 1
ATOM 4055 O O . PRO B 1 86 ? -30.484 -9.336 12.086 1 40.12 86 PRO B O 1
ATOM 4058 N N . THR B 1 87 ? -30.578 -7.859 13.492 1 33.62 87 THR B N 1
ATOM 4059 C CA . THR B 1 87 ? -31.266 -8.586 14.539 1 33.62 87 THR B CA 1
ATOM 4060 C C . THR B 1 87 ? -32.75 -8.727 14.211 1 33.62 87 THR B C 1
ATOM 4062 O O . THR B 1 87 ? -33.375 -7.801 13.672 1 33.62 87 THR B O 1
ATOM 4065 N N . PRO B 1 88 ? -33.375 -9.898 14.258 1 30.92 88 PRO B N 1
ATOM 4066 C CA . PRO B 1 88 ? -34.781 -10.125 14.031 1 30.92 88 PRO B CA 1
ATOM 4067 C C . PRO B 1 88 ? -35.656 -9.172 14.836 1 30.92 88 PRO B C 1
ATOM 4069 O O . PRO B 1 88 ? -35.438 -8.961 16.031 1 30.92 88 PRO B O 1
ATOM 4072 N N . HIS B 1 89 ? -36.469 -8.266 14.211 1 29.69 89 HIS B N 1
ATOM 4073 C CA . HIS B 1 89 ? -37.562 -7.523 14.852 1 29.69 89 HIS B CA 1
ATOM 4074 C C . HIS B 1 89 ? -38.719 -8.445 15.227 1 29.69 89 HIS B C 1
ATOM 4076 O O . HIS B 1 89 ? -39.125 -9.273 14.414 1 29.69 89 HIS B O 1
ATOM 4082 N N . ARG B 1 90 ? -39.188 -8.703 16.438 1 29.05 90 ARG B N 1
ATOM 4083 C CA . ARG B 1 90 ? -40.438 -9.25 16.906 1 29.05 90 ARG B CA 1
ATOM 4084 C C . ARG B 1 90 ? -41.625 -8.547 16.219 1 29.05 90 ARG B C 1
ATOM 4086 O O . ARG B 1 90 ? -41.5 -7.422 15.734 1 29.05 90 ARG B O 1
ATOM 4093 N N . GLY B 1 91 ? -42.844 -9.062 16.234 1 27.92 91 GLY B N 1
ATOM 4094 C CA . GLY B 1 91 ? -44.188 -8.812 15.703 1 27.92 91 GLY B CA 1
ATOM 4095 C C . GLY B 1 91 ? -44.75 -7.445 16.078 1 27.92 91 GLY B C 1
ATOM 4096 O O . GLY B 1 91 ? -45.375 -7.289 17.109 1 27.92 91 GLY B O 1
ATOM 4097 N N . CYS B 1 92 ? -44.188 -6.266 15.93 1 22.77 92 CYS B N 1
ATOM 4098 C CA . CYS B 1 92 ? -45 -5.098 16.234 1 22.77 92 CYS B CA 1
ATOM 4099 C C . CYS B 1 92 ? -46.219 -5.008 15.297 1 22.77 92 CYS B C 1
ATOM 4101 O O . CYS B 1 92 ? -46.094 -5.254 14.102 1 22.77 92 CYS B O 1
ATOM 4103 N N . ARG B 1 93 ? -47.469 -5.133 15.727 1 25.62 93 ARG B N 1
ATOM 4104 C CA . ARG B 1 93 ? -48.75 -4.582 15.281 1 25.62 93 ARG B CA 1
ATOM 4105 C C . ARG B 1 93 ? -48.562 -3.23 14.594 1 25.62 93 ARG B C 1
ATOM 4107 O O . ARG B 1 93 ? -47.531 -2.561 14.812 1 25.62 93 ARG B O 1
ATOM 4114 N N . GLY B 1 94 ? -49.469 -2.752 13.594 1 27.39 94 GLY B N 1
ATOM 4115 C CA . GLY B 1 94 ? -49.562 -1.613 12.695 1 27.39 94 GLY B CA 1
ATOM 4116 C C . GLY B 1 94 ? -49.094 -0.316 13.32 1 27.39 94 GLY B C 1
ATOM 4117 O O . GLY B 1 94 ? -49.156 0.742 12.695 1 27.39 94 GLY B O 1
ATOM 4118 N N . GLU B 1 95 ? -49.438 -0.125 14.641 1 26.33 95 GLU B N 1
ATOM 4119 C CA . GLU B 1 95 ? -49.312 1.192 15.25 1 26.33 95 GLU B CA 1
ATOM 4120 C C . GLU B 1 95 ? -47.875 1.738 15.102 1 26.33 95 GLU B C 1
ATOM 4122 O O . GLU B 1 95 ? -46.969 0.991 14.781 1 26.33 95 GLU B O 1
ATOM 4127 N N . ASP B 1 96 ? -47.656 3.004 15.797 1 26.03 96 ASP B N 1
ATOM 4128 C CA . ASP B 1 96 ? -46.562 3.982 15.805 1 26.03 96 ASP B CA 1
ATOM 4129 C C . ASP B 1 96 ? -45.219 3.318 16.109 1 26.03 96 ASP B C 1
ATOM 4131 O O . ASP B 1 96 ? -44.938 2.977 17.25 1 26.03 96 ASP B O 1
ATOM 4135 N N . VAL B 1 97 ? -44.875 2.424 15.469 1 28.92 97 VAL B N 1
ATOM 4136 C CA . VAL B 1 97 ? -43.594 1.796 15.773 1 28.92 97 VAL B CA 1
ATOM 4137 C C . VAL B 1 97 ? -42.562 2.869 16.094 1 28.92 97 VAL B C 1
ATOM 4139 O O . VAL B 1 97 ? -42.156 3.641 15.219 1 28.92 97 VAL B O 1
ATOM 4142 N N . GLY B 1 98 ? -42.625 3.449 17.25 1 25.25 98 GLY B N 1
ATOM 4143 C CA . GLY B 1 98 ? -41.688 4.398 17.844 1 25.25 98 GLY B CA 1
ATOM 4144 C C . GLY B 1 98 ? -40.25 4.07 17.531 1 25.25 98 GLY B C 1
ATOM 4145 O O . GLY B 1 98 ? -39.906 2.904 17.359 1 25.25 98 GLY B O 1
ATOM 4146 N N . ALA B 1 99 ? -39.469 5.102 17 1 27.02 99 ALA B N 1
ATOM 4147 C CA . ALA B 1 99 ? -38.062 5.301 16.719 1 27.02 99 ALA B CA 1
ATOM 4148 C C . ALA B 1 99 ? -37.188 4.617 17.766 1 27.02 99 ALA B C 1
ATOM 4150 O O . ALA B 1 99 ? -37.062 5.113 18.891 1 27.02 99 ALA B O 1
ATOM 4151 N N . ALA B 1 100 ? -37.375 3.324 17.891 1 32.72 100 ALA B N 1
ATOM 4152 C CA . ALA B 1 100 ? -36.438 2.816 18.859 1 32.72 100 ALA B CA 1
ATOM 4153 C C . ALA B 1 100 ? -35.094 3.57 18.766 1 32.72 100 ALA B C 1
ATOM 4155 O O . ALA B 1 100 ? -34.594 3.822 17.656 1 32.72 100 ALA B O 1
ATOM 4156 N N . PRO B 1 101 ? -34.688 4.344 19.812 1 32.66 101 PRO B N 1
ATOM 4157 C CA . PRO B 1 101 ? -33.625 5.348 19.734 1 32.66 101 PRO B CA 1
ATOM 4158 C C . PRO B 1 101 ? -32.312 4.781 19.172 1 32.66 101 PRO B C 1
ATOM 4160 O O . PRO B 1 101 ? -31.797 3.781 19.688 1 32.66 101 PRO B O 1
ATOM 4163 N N . ILE B 1 102 ? -32.062 4.875 17.859 1 34.41 102 ILE B N 1
ATOM 4164 C CA . ILE B 1 102 ? -30.797 4.789 17.141 1 34.41 102 ILE B CA 1
ATOM 4165 C C . ILE B 1 102 ? -29.672 5.23 18.062 1 34.41 102 ILE B C 1
ATOM 4167 O O . ILE B 1 102 ? -28.5 5.109 17.719 1 34.41 102 ILE B O 1
ATOM 4171 N N . GLU B 1 103 ? -30.109 5.824 19.172 1 34.25 103 GLU B N 1
ATOM 4172 C CA . GLU B 1 103 ? -29.094 6.371 20.062 1 34.25 103 GLU B CA 1
ATOM 4173 C C . GLU B 1 103 ? -28.312 5.258 20.75 1 34.25 103 GLU B C 1
ATOM 4175 O O . GLU B 1 103 ? -27.094 5.355 20.922 1 34.25 103 GLU B O 1
ATOM 4180 N N . GLY B 1 104 ? -29.016 4.242 21.297 1 34.94 104 GLY B N 1
ATOM 4181 C CA . GLY B 1 104 ? -28.359 3.217 22.094 1 34.94 104 GLY B CA 1
ATOM 4182 C C . GLY B 1 104 ? -27.469 2.301 21.266 1 34.94 104 GLY B C 1
ATOM 4183 O O . GLY B 1 104 ? -26.406 1.887 21.734 1 34.94 104 GLY B O 1
ATOM 4184 N N . LEU B 1 105 ? -28.031 1.729 20.25 1 33.44 105 LEU B N 1
ATOM 4185 C CA . LEU B 1 105 ? -27.203 0.873 19.406 1 33.44 105 LEU B CA 1
ATOM 4186 C C . LEU B 1 105 ? -26.016 1.648 18.859 1 33.44 105 LEU B C 1
ATOM 4188 O O . LEU B 1 105 ? -24.984 1.059 18.516 1 33.44 105 LEU B O 1
ATOM 4192 N N . ARG B 1 106 ? -26.172 2.883 18.688 1 36.38 106 ARG B N 1
ATOM 4193 C CA . ARG B 1 106 ? -25.125 3.789 18.234 1 36.38 106 ARG B CA 1
ATOM 4194 C C . ARG B 1 106 ? -23.969 3.82 19.234 1 36.38 106 ARG B C 1
ATOM 4196 O O . ARG B 1 106 ? -22.797 3.795 18.828 1 36.38 106 ARG B O 1
ATOM 4203 N N . ARG B 1 107 ? -24.438 3.947 20.5 1 38.22 107 ARG B N 1
ATOM 4204 C CA . ARG B 1 107 ? -23.422 4.09 21.516 1 38.22 107 ARG B CA 1
ATOM 4205 C C . ARG B 1 107 ? -22.641 2.791 21.703 1 38.22 107 ARG B C 1
ATOM 4207 O O . ARG B 1 107 ? -21.422 2.816 21.938 1 38.22 107 ARG B O 1
ATOM 4214 N N . ARG B 1 108 ? -23.312 1.697 21.688 1 35.19 108 ARG B N 1
ATOM 4215 C CA . ARG B 1 108 ? -22.609 0.444 21.984 1 35.19 108 ARG B CA 1
ATOM 4216 C C . ARG B 1 108 ? -21.75 0.01 20.812 1 35.19 108 ARG B C 1
ATOM 4218 O O . ARG B 1 108 ? -20.594 -0.403 21 1 35.19 108 ARG B O 1
ATOM 4225 N N . ALA B 1 109 ? -22.25 -0.031 19.672 1 38.28 109 ALA B N 1
ATOM 4226 C CA . ALA B 1 109 ? -21.484 -0.408 18.5 1 38.28 109 ALA B CA 1
ATOM 4227 C C . ALA B 1 109 ? -20.312 0.552 18.281 1 38.28 109 ALA B C 1
ATOM 4229 O O . ALA B 1 109 ? -19.219 0.137 17.875 1 38.28 109 ALA B O 1
ATOM 4230 N N . ALA B 1 110 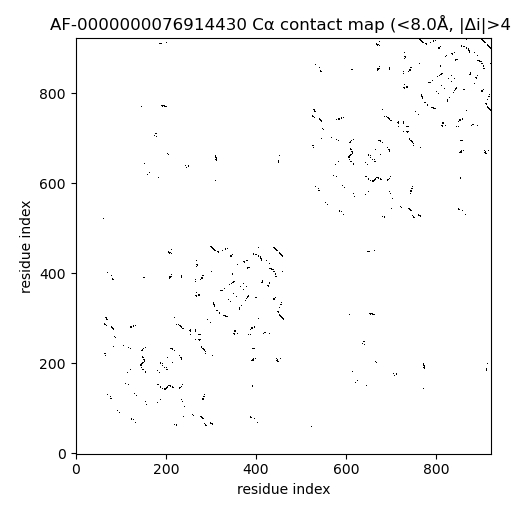? -20.484 1.787 18.562 1 40.12 110 ALA B N 1
ATOM 4231 C CA . ALA B 1 110 ? -19.469 2.828 18.422 1 40.12 110 ALA B CA 1
ATOM 4232 C C . ALA B 1 110 ? -18.328 2.602 19.422 1 40.12 110 ALA B C 1
ATOM 4234 O O . ALA B 1 110 ? -17.156 2.816 19.078 1 40.12 110 ALA B O 1
ATOM 4235 N N . ARG B 1 111 ? -18.656 2.309 20.672 1 39.72 111 ARG B N 1
ATOM 4236 C CA . ARG B 1 111 ? -17.641 2.195 21.719 1 39.72 111 ARG B CA 1
ATOM 4237 C C . ARG B 1 111 ? -16.766 0.973 21.5 1 39.72 111 ARG B C 1
ATOM 4239 O O . ARG B 1 111 ? -15.57 1.002 21.797 1 39.72 111 ARG B O 1
ATOM 4246 N N . GLU B 1 112 ? -17.359 -0.099 21.031 1 42.34 112 GLU B N 1
ATOM 4247 C CA . GLU B 1 112 ? -16.625 -1.359 20.984 1 42.34 112 GLU B CA 1
ATOM 4248 C C . GLU B 1 112 ? -15.719 -1.434 19.75 1 42.34 112 GLU B C 1
ATOM 4250 O O . GLU B 1 112 ? -14.898 -2.348 19.625 1 42.34 112 GLU B O 1
ATOM 4255 N N . GLY B 1 113 ? -15.953 -0.657 18.828 1 45.53 113 GLY B N 1
ATOM 4256 C CA . GLY B 1 113 ? -15.141 -0.657 17.625 1 45.53 113 GLY B CA 1
ATOM 4257 C C . GLY B 1 113 ? -13.781 -0.013 17.812 1 45.53 113 GLY B C 1
ATOM 4258 O O . GLY B 1 113 ? -12.969 0.015 16.891 1 45.53 113 GLY B O 1
ATOM 4259 N N . ARG B 1 114 ? -13.602 0.556 19 1 46.69 114 ARG B N 1
ATOM 4260 C CA . ARG B 1 114 ? -12.406 1.331 19.297 1 46.69 114 ARG B CA 1
ATOM 4261 C C . ARG B 1 114 ? -11.148 0.474 19.172 1 46.69 114 ARG B C 1
ATOM 4263 O O . ARG B 1 114 ? -11.016 -0.548 19.844 1 46.69 114 ARG B O 1
ATOM 4270 N N . GLY B 1 115 ? -10.422 0.84 18.312 1 59.22 115 GLY B N 1
ATOM 4271 C CA . GLY B 1 115 ? -9.094 0.268 18.219 1 59.22 115 GLY B CA 1
ATOM 4272 C C . GLY B 1 115 ? -9.094 -1.17 17.734 1 59.22 115 GLY B C 1
ATOM 4273 O O . GLY B 1 115 ? -8.078 -1.865 17.828 1 59.22 115 GLY B O 1
ATOM 4274 N N . ARG B 1 116 ? -10.289 -1.5 17.203 1 63.19 116 ARG B N 1
ATOM 4275 C CA . ARG B 1 116 ? -10.477 -2.902 16.859 1 63.19 116 ARG B CA 1
ATOM 4276 C C . ARG B 1 116 ? -9.602 -3.285 15.664 1 63.19 116 ARG B C 1
ATOM 4278 O O . ARG B 1 116 ? -9.039 -4.383 15.625 1 63.19 116 ARG B O 1
ATOM 4285 N N . VAL B 1 117 ? -9.484 -2.314 14.742 1 68.88 117 VAL B N 1
ATOM 4286 C CA . VAL B 1 117 ? -8.648 -2.611 13.578 1 68.88 117 VAL B CA 1
ATOM 4287 C C . VAL B 1 117 ? -7.223 -2.924 14.031 1 68.88 117 VAL B C 1
ATOM 4289 O O . VAL B 1 117 ? -6.648 -3.941 13.641 1 68.88 117 VAL B O 1
ATOM 4292 N N . ARG B 1 118 ? -6.789 -2.115 14.844 1 68.5 118 ARG B N 1
ATOM 4293 C CA . ARG B 1 118 ? -5.426 -2.244 15.344 1 68.5 118 ARG B CA 1
ATOM 4294 C C . ARG B 1 118 ? -5.273 -3.49 16.203 1 68.5 118 ARG B C 1
ATOM 4296 O O . ARG B 1 118 ? -4.34 -4.273 16.016 1 68.5 118 ARG B O 1
ATOM 4303 N N . ARG B 1 119 ? -6.227 -3.615 17.062 1 73.75 119 ARG B N 1
ATOM 4304 C CA . ARG B 1 119 ? -6.156 -4.742 17.984 1 73.75 119 ARG B CA 1
ATOM 4305 C C . ARG B 1 119 ? -6.277 -6.07 17.25 1 73.75 119 ARG B C 1
ATOM 4307 O O . ARG B 1 119 ? -5.59 -7.035 17.578 1 73.75 119 ARG B O 1
ATOM 4314 N N . GLY B 1 120 ? -7.039 -6 16.203 1 76.06 120 GLY B N 1
ATOM 4315 C CA . GLY B 1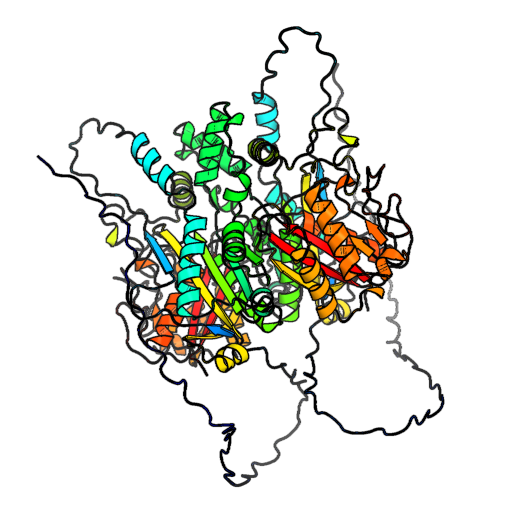 120 ? -7.188 -7.203 15.406 1 76.06 120 GLY B CA 1
ATOM 4316 C C . GLY B 1 120 ? -5.91 -7.605 14.688 1 76.06 120 GLY B C 1
ATOM 4317 O O . GLY B 1 120 ? -5.531 -8.781 14.695 1 76.06 120 GLY B O 1
ATOM 4318 N N . GLY B 1 121 ? -5.25 -6.641 14.219 1 85.94 121 GLY B N 1
ATOM 4319 C CA . GLY B 1 121 ? -4.004 -6.91 13.516 1 85.94 121 GLY B CA 1
ATOM 4320 C C . GLY B 1 121 ? -2.93 -7.488 14.422 1 85.94 121 GLY B C 1
ATOM 4321 O O . GLY B 1 121 ? -2.264 -8.461 14.055 1 85.94 121 GLY B O 1
ATOM 4322 N N . VAL B 1 122 ? -2.816 -6.992 15.562 1 91.12 122 VAL B N 1
ATOM 4323 C CA . VAL B 1 122 ? -1.774 -7.422 16.484 1 91.12 122 VAL B CA 1
ATOM 4324 C C . VAL B 1 122 ? -2.094 -8.82 17.016 1 91.12 122 VAL B C 1
ATOM 4326 O O . VAL B 1 122 ? -1.209 -9.672 17.109 1 91.12 122 VAL B O 1
ATOM 4329 N N . ASP B 1 123 ? -3.369 -9.055 17.344 1 92.06 123 ASP B N 1
ATOM 4330 C CA . ASP B 1 123 ? -3.775 -10.352 17.875 1 92.06 123 ASP B CA 1
ATOM 4331 C C . ASP B 1 123 ? -3.566 -11.453 16.828 1 92.06 123 ASP B C 1
ATOM 4333 O O . ASP B 1 123 ? -3.068 -12.531 17.156 1 92.06 123 ASP B O 1
ATOM 4337 N N . GLN B 1 124 ? -3.955 -11.156 15.656 1 94.5 124 GLN B N 1
ATOM 4338 C CA . GLN B 1 124 ? -3.803 -12.164 14.609 1 94.5 124 GLN B CA 1
ATOM 4339 C C . GLN B 1 124 ? -2.332 -12.383 14.266 1 94.5 124 GLN B C 1
ATOM 4341 O O . GLN B 1 124 ? -1.926 -13.492 13.922 1 94.5 124 GLN B O 1
ATOM 4346 N N . ALA B 1 125 ? -1.545 -11.32 14.297 1 96.75 125 ALA B N 1
ATOM 4347 C CA . ALA B 1 125 ? -0.106 -11.461 14.086 1 96.75 125 ALA B CA 1
ATOM 4348 C C . ALA B 1 125 ? 0.518 -12.352 15.156 1 96.75 125 ALA B C 1
ATOM 4350 O O . ALA B 1 125 ? 1.394 -13.164 14.867 1 96.75 125 ALA B O 1
ATOM 4351 N N . ASP B 1 126 ? 0.078 -12.211 16.375 1 96.25 126 ASP B N 1
ATOM 4352 C CA . ASP B 1 126 ? 0.57 -13.039 17.484 1 96.25 126 ASP B CA 1
ATOM 4353 C C . ASP B 1 126 ? 0.285 -14.516 17.234 1 96.25 126 ASP B C 1
ATOM 4355 O O . ASP B 1 126 ? 1.164 -15.359 17.406 1 96.25 126 ASP B O 1
ATOM 4359 N N . GLU B 1 127 ? -0.93 -14.797 16.828 1 95.62 127 GLU B N 1
ATOM 4360 C CA . GLU B 1 127 ? -1.312 -16.172 16.531 1 95.62 127 GLU B CA 1
ATOM 4361 C C . GLU B 1 127 ? -0.477 -16.75 15.391 1 95.62 127 GLU B C 1
ATOM 4363 O O . GLU B 1 127 ? -0.015 -17.891 15.461 1 95.62 127 GLU B O 1
ATOM 4368 N N . ALA B 1 128 ? -0.264 -15.953 14.352 1 97.38 128 ALA B N 1
ATOM 4369 C CA . ALA B 1 128 ? 0.495 -16.406 13.188 1 97.38 128 ALA B CA 1
ATOM 4370 C C . ALA B 1 128 ? 1.956 -16.656 13.555 1 97.38 128 ALA B C 1
ATOM 4372 O O . ALA B 1 128 ? 2.545 -17.641 13.117 1 97.38 128 ALA B O 1
ATOM 4373 N N . LEU B 1 129 ? 2.551 -15.781 14.312 1 97.75 129 LEU B N 1
ATOM 4374 C CA . LEU B 1 129 ? 3.951 -15.898 14.703 1 97.75 129 LEU B CA 1
ATOM 4375 C C . LEU B 1 129 ? 4.16 -17.109 15.602 1 97.75 129 LEU B C 1
ATOM 4377 O O . LEU B 1 129 ? 5.168 -17.812 15.477 1 97.75 129 LEU B O 1
ATOM 4381 N N . ARG B 1 130 ? 3.232 -17.344 16.5 1 96.88 130 ARG B N 1
ATOM 4382 C CA . ARG B 1 130 ? 3.314 -18.516 17.359 1 96.88 130 ARG B CA 1
ATOM 4383 C C . ARG B 1 130 ? 3.18 -19.797 16.547 1 96.88 130 ARG B C 1
ATOM 4385 O O . ARG B 1 130 ? 3.912 -20.766 16.766 1 96.88 130 ARG B O 1
ATOM 4392 N N . ASP B 1 131 ? 2.25 -19.75 15.633 1 96.12 131 ASP B N 1
ATOM 4393 C CA . ASP B 1 131 ? 2.074 -20.906 14.773 1 96.12 131 ASP B CA 1
ATOM 4394 C C . ASP B 1 131 ? 3.334 -21.188 13.953 1 96.12 131 ASP B C 1
ATOM 4396 O O . ASP B 1 131 ? 3.691 -22.344 13.719 1 96.12 131 ASP B O 1
ATOM 4400 N N . ALA B 1 132 ? 4.004 -20.141 13.531 1 97.44 132 ALA B N 1
ATOM 4401 C CA . ALA B 1 132 ? 5.223 -20.25 12.734 1 97.44 132 ALA B CA 1
ATOM 4402 C C . ALA B 1 132 ? 6.434 -20.547 13.625 1 97.44 132 ALA B C 1
ATOM 4404 O O . ALA B 1 132 ? 7.52 -20.844 13.125 1 97.44 132 ALA B O 1
ATOM 4405 N N . ASN B 1 133 ? 6.215 -20.453 14.906 1 97.19 133 ASN B N 1
ATOM 4406 C CA . ASN B 1 133 ? 7.312 -20.562 15.859 1 97.19 133 ASN B CA 1
ATOM 4407 C C . ASN B 1 133 ? 8.438 -19.578 15.523 1 97.19 133 ASN B C 1
ATOM 4409 O O . ASN B 1 133 ? 9.602 -19.984 15.414 1 97.19 133 ASN B O 1
ATOM 4413 N N . TRP B 1 134 ? 8.117 -18.328 15.305 1 97.81 134 TRP B N 1
ATOM 4414 C CA . TRP B 1 134 ? 9.094 -17.297 14.977 1 97.81 134 TRP B CA 1
ATOM 4415 C C . TRP B 1 134 ? 8.992 -16.125 15.93 1 97.81 134 TRP B C 1
ATOM 4417 O O . TRP B 1 134 ? 8.266 -15.156 15.664 1 97.81 134 TRP B O 1
ATOM 4427 N N . LEU B 1 135 ? 9.734 -16.172 16.953 1 97.31 135 LEU B N 1
ATOM 4428 C CA . LEU B 1 135 ? 9.859 -15.133 17.969 1 97.31 135 LEU B CA 1
ATOM 4429 C C . LEU B 1 135 ? 11.32 -14.883 18.312 1 97.31 135 LEU B C 1
ATOM 4431 O O . LEU B 1 135 ? 11.758 -15.148 19.438 1 97.31 135 LEU B O 1
ATOM 4435 N N . PRO B 1 136 ? 12.023 -14.234 17.328 1 97.06 136 PRO B N 1
ATOM 4436 C CA . PRO B 1 136 ? 13.461 -14.078 17.531 1 97.06 136 PRO B CA 1
ATOM 4437 C C . PRO B 1 136 ? 13.805 -13.062 18.625 1 97.06 136 PRO B C 1
ATOM 4439 O O . PRO B 1 136 ? 13.117 -12.047 18.766 1 97.06 136 PRO B O 1
ATOM 4442 N N . SER B 1 137 ? 14.891 -13.344 19.312 1 96.19 137 SER B N 1
ATOM 4443 C CA . SER B 1 137 ? 15.43 -12.406 20.297 1 96.19 137 SER B CA 1
ATOM 4444 C C . SER B 1 137 ? 16.625 -11.656 19.734 1 96.19 137 SER B C 1
ATOM 4446 O O . SER B 1 137 ? 16.922 -10.539 20.172 1 96.19 137 SER B O 1
ATOM 4448 N N . GLU B 1 138 ? 17.266 -12.273 18.75 1 97.12 138 GLU B N 1
ATOM 4449 C CA . GLU B 1 138 ? 18.469 -11.672 18.172 1 97.12 138 GLU B CA 1
ATOM 4450 C C . GLU B 1 138 ? 18.125 -10.477 17.297 1 97.12 138 GLU B C 1
ATOM 4452 O O . GLU B 1 138 ? 17.219 -10.547 16.484 1 97.12 138 GLU B O 1
ATOM 4457 N N . ASN B 1 139 ? 18.891 -9.43 17.406 1 96.06 139 ASN B N 1
ATOM 4458 C CA . ASN B 1 139 ? 18.656 -8.203 16.656 1 96.06 139 ASN B CA 1
ATOM 4459 C C . ASN B 1 139 ? 18.812 -8.414 15.164 1 96.06 139 ASN B C 1
ATOM 4461 O O . ASN B 1 139 ? 18.062 -7.828 14.367 1 96.06 139 ASN B O 1
ATOM 4465 N N . GLU B 1 140 ? 19.719 -9.234 14.82 1 97.06 140 GLU B N 1
ATOM 4466 C CA . GLU B 1 140 ? 19.969 -9.484 13.406 1 97.06 140 GLU B CA 1
ATOM 4467 C C . GLU B 1 140 ? 18.75 -10.109 12.734 1 97.06 140 GLU B C 1
ATOM 4469 O O . GLU B 1 140 ? 18.422 -9.773 11.594 1 97.06 140 GLU B O 1
ATOM 4474 N N . LYS B 1 141 ? 18.109 -11.023 13.469 1 98.25 141 LYS B N 1
ATOM 4475 C CA . LYS B 1 141 ? 16.906 -11.664 12.938 1 98.25 141 LYS B CA 1
ATOM 4476 C C . LYS B 1 141 ? 15.742 -10.688 12.906 1 98.25 141 LYS B C 1
ATOM 4478 O O . LYS B 1 141 ? 14.922 -10.719 11.984 1 98.25 141 LYS B O 1
ATOM 4483 N N . LYS B 1 142 ? 15.672 -9.82 13.891 1 98.5 142 LYS B N 1
ATOM 4484 C CA . LYS B 1 142 ? 14.617 -8.812 13.938 1 98.5 142 LYS B CA 1
ATOM 4485 C C . LYS B 1 142 ? 14.766 -7.816 12.789 1 98.5 142 LYS B C 1
ATOM 4487 O O . LYS B 1 142 ? 13.773 -7.395 12.195 1 98.5 142 LYS B O 1
ATOM 4492 N N . GLU B 1 143 ? 16.016 -7.48 12.438 1 98.44 143 GLU B N 1
ATOM 4493 C CA . GLU B 1 143 ? 16.297 -6.547 11.352 1 98.44 143 GLU B CA 1
ATOM 4494 C C . GLU B 1 143 ? 15.93 -7.152 10 1 98.44 143 GLU B C 1
ATOM 4496 O O . GLU B 1 143 ? 15.75 -6.43 9.016 1 98.44 143 GLU B O 1
ATOM 4501 N N . ARG B 1 144 ? 15.805 -8.492 9.969 1 98.62 144 ARG B N 1
ATOM 4502 C CA . ARG B 1 144 ? 15.477 -9.195 8.727 1 98.62 144 ARG B CA 1
ATOM 4503 C C . ARG B 1 144 ? 14.039 -9.695 8.75 1 98.62 144 ARG B C 1
ATOM 4505 O O . ARG B 1 144 ? 13.672 -10.562 7.953 1 98.62 144 ARG B O 1
ATOM 4512 N N . THR B 1 145 ? 13.273 -9.242 9.695 1 98.88 145 THR B N 1
ATOM 4513 C CA . THR B 1 145 ? 11.844 -9.539 9.773 1 98.88 145 THR B CA 1
ATOM 4514 C C . THR B 1 145 ? 11.016 -8.281 9.555 1 98.88 145 THR B C 1
ATOM 4516 O O . THR B 1 145 ? 11.219 -7.273 10.242 1 98.88 145 THR B O 1
ATOM 4519 N N . GLY B 1 146 ? 10.109 -8.312 8.531 1 98.88 146 GLY B N 1
ATOM 4520 C CA . GLY B 1 146 ? 9.281 -7.156 8.227 1 98.88 146 GLY B CA 1
ATOM 4521 C C . GLY B 1 146 ? 7.801 -7.41 8.414 1 98.88 146 GLY B C 1
ATOM 4522 O O . GLY B 1 146 ? 7.398 -8.516 8.797 1 98.88 146 GLY B O 1
ATOM 4523 N N . VAL B 1 147 ? 7.023 -6.379 8.258 1 98.88 147 VAL B N 1
ATOM 4524 C CA . VAL B 1 147 ? 5.578 -6.422 8.445 1 98.88 147 VAL B CA 1
ATOM 4525 C C . VAL B 1 147 ? 4.887 -5.703 7.289 1 98.88 147 VAL B C 1
ATOM 4527 O O . VAL B 1 147 ? 5.324 -4.629 6.867 1 98.88 147 VAL B O 1
ATOM 4530 N N . SER B 1 148 ? 3.854 -6.281 6.715 1 98.81 148 SER B N 1
ATOM 4531 C CA . SER B 1 148 ? 3.012 -5.695 5.676 1 98.81 148 SER B CA 1
ATOM 4532 C C . SER B 1 148 ? 1.538 -5.996 5.926 1 98.81 148 SER B C 1
ATOM 4534 O O . SER B 1 148 ? 0.993 -6.957 5.371 1 98.81 148 SER B O 1
ATOM 4536 N N . ILE B 1 149 ? 0.886 -5.207 6.691 1 98.31 149 ILE B N 1
ATOM 4537 C CA . ILE B 1 149 ? -0.533 -5.344 7 1 98.31 149 ILE B CA 1
ATOM 4538 C C . ILE B 1 149 ? -1.274 -4.074 6.594 1 98.31 149 ILE B C 1
ATOM 4540 O O . ILE B 1 149 ? -0.981 -2.986 7.098 1 98.31 149 ILE B O 1
ATOM 4544 N N . GLY B 1 150 ? -2.203 -4.219 5.668 1 97.06 150 GLY B N 1
ATOM 4545 C CA . GLY B 1 150 ? -2.949 -3.074 5.168 1 97.06 150 GLY B CA 1
ATOM 4546 C C . GLY B 1 150 ? -4.391 -3.047 5.641 1 97.06 150 GLY B C 1
ATOM 4547 O O . GLY B 1 150 ? -4.789 -3.857 6.48 1 97.06 150 GLY B O 1
ATOM 4548 N N . GLY B 1 151 ? -5.145 -2.059 5.172 1 94.31 151 GLY B N 1
ATOM 4549 C CA . GLY B 1 151 ? -6.566 -1.864 5.406 1 94.31 151 GLY B CA 1
ATOM 4550 C C . GLY B 1 151 ? -7.27 -1.168 4.254 1 94.31 151 GLY B C 1
ATOM 4551 O O . GLY B 1 151 ? -6.621 -0.607 3.371 1 94.31 151 GLY B O 1
ATOM 4552 N N . GLY B 1 152 ? -8.555 -1.212 4.316 1 91.94 152 GLY B N 1
ATOM 4553 C CA . GLY B 1 152 ? -9.336 -0.653 3.225 1 91.94 152 GLY B CA 1
ATOM 4554 C C . GLY B 1 152 ? -9.805 0.766 3.49 1 91.94 152 GLY B C 1
ATOM 4555 O O . GLY B 1 152 ? -9.188 1.726 3.02 1 91.94 152 GLY B O 1
ATOM 4556 N N . ILE B 1 153 ? -10.719 0.986 4.367 1 86.75 153 ILE B N 1
ATOM 4557 C CA . ILE B 1 153 ? -11.344 2.293 4.539 1 86.75 153 ILE B CA 1
ATOM 4558 C C . ILE B 1 153 ? -10.828 2.945 5.82 1 86.75 153 ILE B C 1
ATOM 4560 O O . ILE B 1 153 ? -11.023 4.145 6.035 1 86.75 153 ILE B O 1
ATOM 4564 N N . GLY B 1 154 ? -10.148 2.287 6.578 1 80.75 154 GLY B N 1
ATOM 4565 C CA . GLY B 1 154 ? -9.578 2.898 7.77 1 80.75 154 GLY B CA 1
ATOM 4566 C C . GLY B 1 154 ? -10.578 3.006 8.914 1 80.75 154 GLY B C 1
ATOM 4567 O O . GLY B 1 154 ? -11.57 2.281 8.945 1 80.75 154 GLY B O 1
ATOM 4568 N N . SER B 1 155 ? -10.281 3.871 9.867 1 84.12 155 SER B N 1
ATOM 4569 C CA . SER B 1 155 ? -11.047 3.965 11.109 1 84.12 155 SER B CA 1
ATOM 4570 C C . SER B 1 155 ? -12.125 5.035 11.016 1 84.12 155 SER B C 1
ATOM 4572 O O . SER B 1 155 ? -12.062 6.055 11.703 1 84.12 155 SER B O 1
ATOM 4574 N N . ILE B 1 156 ? -13.117 4.711 10.375 1 86.44 156 ILE B N 1
ATOM 4575 C CA . ILE B 1 156 ? -14.211 5.648 10.141 1 86.44 156 ILE B CA 1
ATOM 4576 C C . ILE B 1 156 ? -14.875 6.004 11.477 1 86.44 156 ILE B C 1
ATOM 4578 O O . ILE B 1 156 ? -15.227 7.16 11.711 1 86.44 156 ILE B O 1
ATOM 4582 N N . SER B 1 157 ? -15.008 5.039 12.328 1 86.38 157 SER B N 1
ATOM 4583 C CA . SER B 1 157 ? -15.664 5.262 13.617 1 86.38 157 SER B CA 1
ATOM 4584 C C . SER B 1 157 ? -14.898 6.281 14.461 1 86.38 157 SER B C 1
ATOM 4586 O O . SER B 1 157 ? -15.5 7.117 15.133 1 86.38 157 SER B O 1
ATOM 4588 N N . ASP B 1 158 ? -13.625 6.18 14.391 1 87.44 158 ASP B N 1
ATOM 4589 C CA . ASP B 1 158 ? -12.805 7.117 15.148 1 87.44 158 ASP B CA 1
ATOM 4590 C C . ASP B 1 158 ? -12.938 8.531 14.594 1 87.44 158 ASP B C 1
ATOM 4592 O O . ASP B 1 158 ? -12.953 9.508 15.359 1 87.44 158 ASP B O 1
ATOM 4596 N N . ILE B 1 159 ? -13.031 8.648 13.344 1 88.12 159 ILE B N 1
ATOM 4597 C CA . ILE B 1 159 ? -13.188 9.961 12.719 1 88.12 159 ILE B CA 1
ATOM 4598 C C . ILE B 1 159 ? -14.57 10.531 13.039 1 88.12 159 ILE B C 1
ATOM 4600 O O . ILE B 1 159 ? -14.703 11.727 13.297 1 88.12 159 ILE B O 1
ATOM 4604 N N . LEU B 1 160 ? -15.539 9.648 13.055 1 86.75 160 LEU B N 1
ATOM 4605 C CA . LEU B 1 160 ? -16.891 10.07 13.398 1 86.75 160 LEU B CA 1
ATOM 4606 C C . LEU B 1 160 ? -16.953 10.594 14.828 1 86.75 160 LEU B C 1
ATOM 4608 O O . LEU B 1 160 ? -17.578 11.625 15.086 1 86.75 160 LEU B O 1
ATOM 4612 N N . ASP B 1 161 ? -16.312 9.844 15.68 1 87.06 161 ASP B N 1
ATOM 4613 C CA . ASP B 1 161 ? -16.266 10.266 17.078 1 87.06 161 ASP B CA 1
ATOM 4614 C C . ASP B 1 161 ? -15.594 11.633 17.219 1 87.06 161 ASP B C 1
ATOM 4616 O O . ASP B 1 161 ? -16.078 12.492 17.953 1 87.06 161 ASP B O 1
ATOM 4620 N N . ALA B 1 162 ? -14.57 11.82 16.531 1 88.19 162 ALA B N 1
ATOM 4621 C CA . ALA B 1 162 ? -13.836 13.086 16.578 1 88.19 162 ALA B CA 1
ATOM 4622 C C . ALA B 1 162 ? -14.656 14.219 15.969 1 88.19 162 ALA B C 1
ATOM 4624 O O . ALA B 1 162 ? -14.578 15.359 16.422 1 88.19 162 ALA B O 1
ATOM 4625 N N . SER B 1 163 ? -15.336 13.906 14.922 1 85.19 163 SER B N 1
ATOM 4626 C CA . SER B 1 163 ? -16.156 14.906 14.25 1 85.19 163 SER B CA 1
ATOM 4627 C C . SER B 1 163 ? -17.234 15.461 15.18 1 85.19 163 SER B C 1
ATOM 4629 O O . SER B 1 163 ? -17.625 16.625 15.055 1 85.19 163 SER B O 1
ATOM 4631 N N . GLN B 1 164 ? -17.703 14.641 16 1 85.62 164 GLN B N 1
ATOM 4632 C CA . GLN B 1 164 ? -18.703 15.078 16.984 1 85.62 164 GLN B CA 1
ATOM 4633 C C . GLN B 1 164 ? -18.141 16.156 17.906 1 85.62 164 GLN B C 1
ATOM 4635 O O . GLN B 1 164 ? -18.844 17.062 18.312 1 85.62 164 GLN B O 1
ATOM 4640 N N . LEU B 1 165 ? -16.906 15.969 18.203 1 86.75 165 LEU B N 1
ATOM 4641 C CA . LEU B 1 165 ? -16.25 16.969 19.047 1 86.75 165 LEU B CA 1
ATOM 4642 C C . LEU B 1 165 ? -16.219 18.328 18.344 1 86.75 165 LEU B C 1
ATOM 4644 O O . LEU B 1 165 ? -16.375 19.359 19 1 86.75 165 LEU B O 1
ATOM 4648 N N . ILE B 1 166 ? -15.969 18.328 17.047 1 80.5 166 ILE B N 1
ATOM 4649 C CA . ILE B 1 166 ? -15.977 19.562 16.266 1 80.5 166 ILE B CA 1
ATOM 4650 C C . ILE B 1 166 ? -17.375 20.188 16.312 1 80.5 166 ILE B C 1
ATOM 4652 O O . ILE B 1 166 ? -17.516 21.391 16.547 1 80.5 166 ILE B O 1
ATOM 4656 N N . ALA B 1 167 ? -18.312 19.359 16.109 1 79.56 167 ALA B N 1
ATOM 4657 C CA . ALA B 1 167 ? -19.688 19.828 16.078 1 79.56 167 ALA B CA 1
ATOM 4658 C C . ALA B 1 167 ? -20.094 20.438 17.406 1 79.56 167 ALA B C 1
ATOM 4660 O O . ALA B 1 167 ? -20.859 21.391 17.453 1 79.56 167 ALA B O 1
ATOM 4661 N N . GLU B 1 168 ? -19.5 19.922 18.422 1 85.44 168 GLU B N 1
ATOM 4662 C CA . GLU B 1 168 ? -19.844 20.375 19.766 1 85.44 168 GLU B CA 1
ATOM 4663 C C . GLU B 1 168 ? -18.891 21.469 20.234 1 85.44 168 GLU B C 1
ATOM 4665 O O . GLU B 1 168 ? -18.984 21.938 21.375 1 85.44 168 GLU B O 1
ATOM 4670 N N . ASN B 1 169 ? -17.984 21.875 19.391 1 84.69 169 ASN B N 1
ATOM 4671 C CA . ASN B 1 169 ? -16.984 22.891 19.703 1 84.69 169 ASN B CA 1
ATOM 4672 C C . ASN B 1 169 ? -16.141 22.484 20.906 1 84.69 169 ASN B C 1
ATOM 4674 O O . ASN B 1 169 ? -15.914 23.281 21.812 1 84.69 169 ASN B O 1
ATOM 4678 N N . ARG B 1 170 ? -15.82 21.219 20.969 1 89.62 170 ARG B N 1
ATOM 4679 C CA . ARG B 1 170 ? -15.016 20.656 22.047 1 89.62 170 ARG B CA 1
ATOM 4680 C C . ARG B 1 170 ? -13.734 20.031 21.5 1 89.62 170 ARG B C 1
ATOM 4682 O O . ARG B 1 170 ? -13.352 18.938 21.922 1 89.62 170 ARG B O 1
ATOM 4689 N N . LEU B 1 171 ? -13.156 20.688 20.594 1 85.44 171 LEU B N 1
ATOM 4690 C CA . LEU B 1 171 ? -11.984 20.141 19.922 1 85.44 171 LEU B CA 1
ATOM 4691 C C . LEU B 1 171 ? -10.82 19.984 20.891 1 85.44 171 LEU B C 1
ATOM 4693 O O . LEU B 1 171 ? -9.914 19.172 20.656 1 85.44 171 LEU B O 1
ATOM 4697 N N . ARG B 1 172 ? -10.797 20.688 21.953 1 85.38 172 ARG B N 1
ATOM 4698 C CA . ARG B 1 172 ? -9.742 20.578 22.953 1 85.38 172 ARG B CA 1
ATOM 4699 C C . ARG B 1 172 ? -9.727 19.203 23.609 1 85.38 172 ARG B C 1
ATOM 4701 O O . ARG B 1 172 ? -8.727 18.812 24.203 1 85.38 172 ARG B O 1
ATOM 4708 N N . ARG B 1 173 ? -10.82 18.516 23.469 1 89.56 173 ARG B N 1
ATOM 4709 C CA . ARG B 1 173 ? -10.938 17.203 24.078 1 89.56 173 ARG B CA 1
ATOM 4710 C C . ARG B 1 173 ? -10.453 16.109 23.125 1 89.56 173 ARG B C 1
ATOM 4712 O O . ARG B 1 173 ? -10.438 14.93 23.469 1 89.56 173 ARG B O 1
ATOM 4719 N N . LEU B 1 174 ? -10 16.578 22.016 1 91.94 174 LEU B N 1
ATOM 4720 C CA . LEU B 1 174 ? -9.484 15.609 21.047 1 91.94 174 LEU B CA 1
ATOM 4721 C C . LEU B 1 174 ? -8.227 14.93 21.594 1 91.94 174 LEU B C 1
ATOM 4723 O O . LEU B 1 174 ? -7.336 15.594 22.125 1 91.94 174 LEU B O 1
ATOM 4727 N N . SER B 1 175 ? -8.227 13.594 21.469 1 91.12 175 SER B N 1
ATOM 4728 C CA . SER B 1 175 ? -7.098 12.812 21.969 1 91.12 175 SER B CA 1
ATOM 4729 C C . SER B 1 175 ? -5.828 13.102 21.172 1 91.12 175 SER B C 1
ATOM 4731 O O . SER B 1 175 ? -5.879 13.258 19.953 1 91.12 175 SER B O 1
ATOM 4733 N N . PRO B 1 176 ? -4.648 13.195 21.875 1 90.5 176 PRO B N 1
ATOM 4734 C CA . PRO B 1 176 ? -3.381 13.289 21.156 1 90.5 176 PRO B CA 1
ATOM 4735 C C . PRO B 1 176 ? -3.1 12.062 20.297 1 90.5 176 PRO B C 1
ATOM 4737 O O . PRO B 1 176 ? -2.242 12.102 19.406 1 90.5 176 PRO B O 1
ATOM 4740 N N . PHE B 1 177 ? -3.857 11.008 20.5 1 89.38 177 PHE B N 1
ATOM 4741 C CA . PHE B 1 177 ? -3.629 9.773 19.766 1 89.38 177 PHE B CA 1
ATOM 4742 C C . PHE B 1 177 ? -4.629 9.625 18.625 1 89.38 177 PHE B C 1
ATOM 4744 O O . PHE B 1 177 ? -4.664 8.594 17.953 1 89.38 177 PHE B O 1
ATOM 4751 N N . PHE B 1 178 ? -5.363 10.688 18.375 1 90.81 178 PHE B N 1
ATOM 4752 C CA . PHE B 1 178 ? -6.363 10.641 17.328 1 90.81 178 PHE B CA 1
ATOM 4753 C C . PHE B 1 178 ? -5.715 10.328 15.977 1 90.81 178 PHE B C 1
ATOM 4755 O O . PHE B 1 178 ? -6.148 9.414 15.273 1 90.81 178 PHE B O 1
ATOM 4762 N N . ILE B 1 179 ? -4.57 11.07 15.641 1 91.75 179 ILE B N 1
ATOM 4763 C CA . ILE B 1 179 ? -3.941 10.898 14.336 1 91.75 179 ILE B CA 1
ATOM 4764 C C . ILE B 1 179 ? -3.357 9.492 14.227 1 91.75 179 ILE B C 1
ATOM 4766 O O . ILE B 1 179 ? -3.67 8.75 13.289 1 91.75 179 ILE B O 1
ATOM 4770 N N . PRO B 1 180 ? -2.602 9.047 15.141 1 91 180 PRO B N 1
ATOM 4771 C CA . PRO B 1 180 ? -2.092 7.676 15.062 1 91 180 PRO B CA 1
ATOM 4772 C C . PRO B 1 180 ? -3.205 6.637 14.953 1 91 180 PRO B C 1
ATOM 4774 O O . PRO B 1 180 ? -3.035 5.609 14.289 1 91 180 PRO B O 1
ATOM 4777 N N . LYS B 1 181 ? -4.293 6.934 15.547 1 89.75 181 LYS B N 1
ATOM 4778 C CA . LYS B 1 181 ? -5.391 5.973 15.602 1 89.75 181 LYS B CA 1
ATOM 4779 C C . LYS B 1 181 ? -6.043 5.805 14.234 1 89.75 181 LYS B C 1
ATOM 4781 O O . LYS B 1 181 ? -6.613 4.754 13.938 1 89.75 181 LYS B O 1
ATOM 4786 N N . ILE B 1 182 ? -5.961 6.797 13.453 1 90.69 182 ILE B N 1
ATOM 4787 C CA . ILE B 1 182 ? -6.734 6.723 12.219 1 90.69 182 ILE B CA 1
ATOM 4788 C C . ILE B 1 182 ? -5.816 6.352 11.055 1 90.69 182 ILE B C 1
ATOM 4790 O O . ILE B 1 182 ? -6.273 6.203 9.922 1 90.69 182 ILE B O 1
ATOM 4794 N N . LEU B 1 183 ? -4.543 6.262 11.305 1 93.25 183 LEU B N 1
ATOM 4795 C CA . LEU B 1 183 ? -3.609 5.867 10.258 1 93.25 183 LEU B CA 1
ATOM 4796 C C . LEU B 1 183 ? -3.697 4.367 9.992 1 93.25 183 LEU B C 1
ATOM 4798 O O . LEU B 1 183 ? -3.475 3.557 10.891 1 93.25 183 LEU B O 1
ATOM 4802 N N . ILE B 1 184 ? -3.916 3.994 8.727 1 94.44 184 ILE B N 1
ATOM 4803 C CA . ILE B 1 184 ? -4.133 2.607 8.336 1 94.44 184 ILE B CA 1
ATOM 4804 C C . ILE B 1 184 ? -2.861 1.797 8.578 1 94.44 184 ILE B C 1
ATOM 4806 O O . ILE B 1 184 ? -2.926 0.631 8.977 1 94.44 184 ILE B O 1
ATOM 4810 N N . ASN B 1 185 ? -1.697 2.42 8.383 1 96.19 185 ASN B N 1
ATOM 4811 C CA . ASN B 1 185 ? -0.436 1.689 8.461 1 96.19 185 ASN B CA 1
ATOM 4812 C C . ASN B 1 185 ? -0.062 1.359 9.898 1 96.19 185 ASN B C 1
ATOM 4814 O O . ASN B 1 185 ? 0.921 0.658 10.148 1 96.19 185 ASN B O 1
ATOM 4818 N N . MET B 1 186 ? -0.854 1.771 10.859 1 94.88 186 MET B N 1
ATOM 4819 C CA . MET B 1 186 ? -0.52 1.535 12.258 1 94.88 186 MET B CA 1
ATOM 4820 C C . MET B 1 186 ? -0.656 0.058 12.609 1 94.88 186 MET B C 1
ATOM 4822 O O . MET B 1 186 ? -0.038 -0.417 13.562 1 94.88 186 MET B O 1
ATOM 4826 N N . ALA B 1 187 ? -1.49 -0.636 11.844 1 94.88 187 ALA B N 1
ATOM 4827 C CA . ALA B 1 187 ? -1.521 -2.08 12.062 1 94.88 187 ALA B CA 1
ATOM 4828 C C . ALA B 1 187 ? -0.127 -2.686 11.938 1 94.88 187 ALA B C 1
ATOM 4830 O O . ALA B 1 187 ? 0.304 -3.455 12.797 1 94.88 187 ALA B O 1
ATOM 4831 N N . SER B 1 188 ? 0.603 -2.375 10.898 1 97.5 188 SER B N 1
ATOM 4832 C CA . SER B 1 188 ? 1.979 -2.82 10.711 1 97.5 188 SER B CA 1
ATOM 4833 C C . SER B 1 188 ? 2.898 -2.236 11.773 1 97.5 188 SER B C 1
ATOM 4835 O O . SER B 1 188 ? 3.76 -2.938 12.312 1 97.5 188 SER B O 1
ATOM 4837 N N . GLY B 1 189 ? 2.723 -0.956 12.047 1 96.75 189 GLY B N 1
ATOM 4838 C CA . GLY B 1 189 ? 3.547 -0.284 13.039 1 96.75 189 GLY B CA 1
ATOM 4839 C C . GLY B 1 189 ? 3.482 -0.936 14.406 1 96.75 189 GLY B C 1
ATOM 4840 O O . GLY B 1 189 ? 4.512 -1.149 15.047 1 96.75 189 GLY B O 1
ATOM 4841 N N . HIS B 1 190 ? 2.277 -1.287 14.844 1 96.25 190 HIS B N 1
ATOM 4842 C CA . HIS B 1 190 ? 2.092 -1.88 16.172 1 96.25 190 HIS B CA 1
ATOM 4843 C C . HIS B 1 190 ? 2.734 -3.26 16.25 1 96.25 190 HIS B C 1
ATOM 4845 O O . HIS B 1 190 ? 3.322 -3.619 17.266 1 96.25 190 HIS B O 1
ATOM 4851 N N . VAL B 1 191 ? 2.572 -4.012 15.164 1 97.31 191 VAL B N 1
ATOM 4852 C CA . VAL B 1 191 ? 3.197 -5.328 15.148 1 97.31 191 VAL B CA 1
ATOM 4853 C C . VAL B 1 191 ? 4.715 -5.184 15.172 1 97.31 191 VAL B C 1
ATOM 4855 O O . VAL B 1 191 ? 5.402 -5.895 15.914 1 97.31 191 VAL B O 1
ATOM 4858 N N . SER B 1 192 ? 5.285 -4.285 14.383 1 97.75 192 SER B N 1
ATOM 4859 C CA . SER B 1 192 ? 6.715 -4 14.367 1 97.75 192 SER B CA 1
ATOM 4860 C C . SER B 1 192 ? 7.223 -3.619 15.75 1 97.75 192 SER B C 1
ATOM 4862 O O . SER B 1 192 ? 8.234 -4.148 16.219 1 97.75 192 SER B O 1
ATOM 4864 N N . MET B 1 193 ? 6.52 -2.805 16.438 1 95.94 193 MET B N 1
ATOM 4865 C CA . MET B 1 193 ? 6.918 -2.312 17.766 1 95.94 193 MET B CA 1
ATOM 4866 C C . MET B 1 193 ? 6.828 -3.422 18.797 1 95.94 193 MET B C 1
ATOM 4868 O O . MET B 1 193 ? 7.73 -3.574 19.625 1 95.94 193 MET B O 1
ATOM 4872 N N . LYS B 1 194 ? 5.754 -4.145 18.719 1 96.06 194 LYS B N 1
ATOM 4873 C CA . LYS B 1 194 ? 5.52 -5.184 19.719 1 96.06 194 LYS B CA 1
ATOM 4874 C C . LYS B 1 194 ? 6.629 -6.23 19.688 1 96.06 194 LYS B C 1
ATOM 4876 O O . LYS B 1 194 ? 7.066 -6.707 20.734 1 96.06 194 LYS B O 1
ATOM 4881 N N . TYR B 1 195 ? 7.098 -6.559 18.469 1 97.31 195 TYR B N 1
ATOM 4882 C CA . TYR B 1 195 ? 8.008 -7.691 18.359 1 97.31 195 TYR B CA 1
ATOM 4883 C C . TYR B 1 195 ? 9.422 -7.23 18.016 1 97.31 195 TYR B C 1
ATOM 4885 O O . TYR B 1 195 ? 10.344 -8.047 17.938 1 97.31 195 TYR B O 1
ATOM 4893 N N . GLY B 1 196 ? 9.586 -5.938 17.812 1 97.44 196 GLY B N 1
ATOM 4894 C CA . GLY B 1 196 ? 10.898 -5.375 17.531 1 97.44 196 GLY B CA 1
ATOM 4895 C C . GLY B 1 196 ? 11.367 -5.637 16.125 1 97.44 196 GLY B C 1
ATOM 4896 O O . GLY B 1 196 ? 12.57 -5.711 15.859 1 97.44 196 GLY B O 1
ATOM 4897 N N . PHE B 1 197 ? 10.492 -5.852 15.18 1 98.44 197 PHE B N 1
ATOM 4898 C CA . PHE B 1 197 ? 10.852 -6.156 13.805 1 98.44 197 PHE B CA 1
ATOM 4899 C C . PHE B 1 197 ? 11.289 -4.895 13.062 1 98.44 197 PHE B C 1
ATOM 4901 O O . PHE B 1 197 ? 10.531 -3.922 12.992 1 98.44 197 PHE B O 1
ATOM 4908 N N . GLN B 1 198 ? 12.469 -4.906 12.453 1 98.5 198 GLN B N 1
ATOM 4909 C CA . GLN B 1 198 ? 13.031 -3.697 11.859 1 98.5 198 GLN B CA 1
ATOM 4910 C C . GLN B 1 198 ? 13.281 -3.879 10.367 1 98.5 198 GLN B C 1
ATOM 4912 O O . GLN B 1 198 ? 14.039 -3.117 9.758 1 98.5 198 GLN B O 1
ATOM 4917 N N . GLY B 1 199 ? 12.711 -4.977 9.781 1 98.75 199 GLY B N 1
ATOM 4918 C CA . GLY B 1 199 ? 12.641 -5.074 8.328 1 98.75 199 GLY B CA 1
ATOM 4919 C C . GLY B 1 199 ? 11.672 -4.086 7.707 1 98.75 199 GLY B C 1
ATOM 4920 O O . GLY B 1 199 ? 11.32 -3.08 8.328 1 98.75 199 GLY B O 1
ATOM 4921 N N . PRO B 1 200 ? 11.258 -4.379 6.496 1 98.81 200 PRO B N 1
ATOM 4922 C CA . PRO B 1 200 ? 10.258 -3.506 5.875 1 98.81 200 PRO B CA 1
ATOM 4923 C C . PRO B 1 200 ? 9.008 -3.34 6.73 1 98.81 200 PRO B C 1
ATOM 4925 O O . PRO B 1 200 ? 8.523 -4.312 7.316 1 98.81 200 PRO B O 1
ATOM 4928 N N . ASN B 1 201 ? 8.578 -2.174 6.949 1 98.75 201 ASN B N 1
ATOM 4929 C CA . ASN B 1 201 ? 7.328 -1.792 7.602 1 98.75 201 ASN B CA 1
ATOM 4930 C C . ASN B 1 201 ? 6.371 -1.105 6.633 1 98.75 201 ASN B C 1
ATOM 4932 O O . ASN B 1 201 ? 6.457 0.106 6.422 1 98.75 201 ASN B O 1
ATOM 4936 N N . HIS B 1 202 ? 5.441 -1.897 6.086 1 98.69 202 HIS B N 1
ATOM 4937 C CA . HIS B 1 202 ? 4.691 -1.519 4.895 1 98.69 202 HIS B CA 1
ATOM 4938 C C . HIS B 1 202 ? 3.195 -1.731 5.094 1 98.69 202 HIS B C 1
ATOM 4940 O O . HIS B 1 202 ? 2.783 -2.48 5.98 1 98.69 202 HIS B O 1
ATOM 4946 N N . ALA B 1 203 ? 2.434 -1.021 4.281 1 98.44 203 ALA B N 1
ATOM 4947 C CA . ALA B 1 203 ? 0.985 -1.204 4.246 1 98.44 203 ALA B CA 1
ATOM 4948 C C . ALA B 1 203 ? 0.416 -0.826 2.883 1 98.44 203 ALA B C 1
ATOM 4950 O O . ALA B 1 203 ? 0.678 0.267 2.375 1 98.44 203 ALA B O 1
ATOM 4951 N N . ALA B 1 204 ? -0.354 -1.723 2.314 1 98.44 204 ALA B N 1
ATOM 4952 C CA . ALA B 1 204 ? -1.112 -1.439 1.099 1 98.44 204 ALA B CA 1
ATOM 4953 C C . ALA B 1 204 ? -2.52 -0.951 1.432 1 98.44 204 ALA B C 1
ATOM 4955 O O . ALA B 1 204 ? -3.031 -1.211 2.523 1 98.44 204 ALA B O 1
ATOM 4956 N N . VAL B 1 205 ? -3.08 -0.187 0.513 1 97.94 205 VAL B N 1
ATOM 4957 C CA . VAL B 1 205 ? -4.473 0.24 0.606 1 97.94 205 VAL B CA 1
ATOM 4958 C C . VAL B 1 205 ? -5.121 0.194 -0.775 1 97.94 205 VAL B C 1
ATOM 4960 O O . VAL B 1 205 ? -5.051 1.163 -1.534 1 97.94 205 VAL B O 1
ATOM 4963 N N . THR B 1 206 ? -5.719 -0.885 -1.054 1 97.94 206 THR B N 1
ATOM 4964 C CA . THR B 1 206 ? -6.293 -1.13 -2.371 1 97.94 206 THR B CA 1
ATOM 4965 C C . THR B 1 206 ? -7.699 -1.709 -2.244 1 97.94 206 THR B C 1
ATOM 4967 O O . THR B 1 206 ? -8.031 -2.695 -2.906 1 97.94 206 THR B O 1
ATOM 4970 N N . ALA B 1 207 ? -8.445 -1.143 -1.38 1 96.69 207 ALA B N 1
ATOM 4971 C CA . ALA B 1 207 ? -9.828 -1.552 -1.148 1 96.69 207 ALA B CA 1
ATOM 4972 C C . ALA B 1 207 ? -9.906 -3.033 -0.793 1 96.69 207 ALA B C 1
ATOM 4974 O O . ALA B 1 207 ? -9.203 -3.504 0.103 1 96.69 207 ALA B O 1
ATOM 4975 N N . CYS B 1 208 ? -10.789 -3.781 -1.465 1 96.69 208 CYS B N 1
ATOM 4976 C CA . CYS B 1 208 ? -11.055 -5.172 -1.11 1 96.69 208 CYS B CA 1
ATOM 4977 C C . CYS B 1 208 ? -9.859 -6.055 -1.456 1 96.69 208 CYS B C 1
ATOM 4979 O O . CYS B 1 208 ? -9.758 -7.184 -0.969 1 96.69 208 CYS B O 1
ATOM 4981 N N . ALA B 1 209 ? -8.938 -5.57 -2.221 1 98.38 209 ALA B N 1
ATOM 4982 C CA . ALA B 1 209 ? -7.785 -6.367 -2.639 1 98.38 209 ALA B CA 1
ATOM 4983 C C . ALA B 1 209 ? -6.582 -6.113 -1.736 1 98.38 209 ALA B C 1
ATOM 4985 O O . ALA B 1 209 ? -5.512 -6.684 -1.943 1 98.38 209 ALA B O 1
ATOM 4986 N N . THR B 1 210 ? -6.719 -5.336 -0.714 1 98.5 210 THR B N 1
ATOM 4987 C CA . THR B 1 210 ? -5.633 -4.883 0.151 1 98.5 210 THR B CA 1
ATOM 4988 C C . THR B 1 210 ? -4.871 -6.07 0.728 1 98.5 210 THR B C 1
ATOM 4990 O O . THR B 1 210 ? -3.639 -6.113 0.666 1 98.5 210 THR B O 1
ATOM 4993 N N . GLY B 1 211 ? -5.617 -6.977 1.298 1 98.56 211 GLY B N 1
ATOM 4994 C CA . GLY B 1 211 ? -4.961 -8.125 1.91 1 98.56 211 GLY B CA 1
ATOM 4995 C C . GLY B 1 211 ? -4.121 -8.922 0.932 1 98.56 211 GLY B C 1
ATOM 4996 O O . GLY B 1 211 ? -3.018 -9.359 1.267 1 98.56 211 GLY B O 1
ATOM 4997 N N . ALA B 1 212 ? -4.609 -9.125 -0.262 1 98.88 212 ALA B N 1
ATOM 4998 C CA . ALA B 1 212 ? -3.889 -9.867 -1.291 1 98.88 212 ALA B CA 1
ATOM 4999 C C . ALA B 1 212 ? -2.633 -9.117 -1.73 1 98.88 212 ALA B C 1
ATOM 5001 O O . ALA B 1 212 ? -1.567 -9.719 -1.89 1 98.88 212 ALA B O 1
ATOM 5002 N N . HIS B 1 213 ? -2.77 -7.801 -1.917 1 98.88 213 HIS B N 1
ATOM 5003 C CA . HIS B 1 213 ? -1.613 -6.996 -2.291 1 98.88 213 HIS B CA 1
ATOM 5004 C C . HIS B 1 213 ? -0.562 -6.992 -1.187 1 98.88 213 HIS B C 1
ATOM 5006 O O . HIS B 1 213 ? 0.639 -7.023 -1.467 1 98.88 213 HIS B O 1
ATOM 5012 N N . SER B 1 214 ? -1.017 -6.934 0.064 1 98.81 214 SER B N 1
ATOM 5013 C CA . SER B 1 214 ? -0.075 -6.953 1.179 1 98.81 214 SER B CA 1
ATOM 5014 C C . SER B 1 214 ? 0.752 -8.234 1.18 1 98.81 214 SER B C 1
ATOM 5016 O O . SER B 1 214 ? 1.963 -8.195 1.406 1 98.81 214 SER B O 1
ATOM 5018 N N . ILE B 1 215 ? 0.139 -9.344 0.936 1 98.81 215 ILE B N 1
ATOM 5019 C CA . ILE B 1 215 ? 0.815 -10.633 0.897 1 98.81 215 ILE B CA 1
ATOM 5020 C C . ILE B 1 215 ? 1.738 -10.695 -0.317 1 98.81 215 ILE B C 1
ATOM 5022 O O . ILE B 1 215 ? 2.889 -11.125 -0.208 1 98.81 215 ILE B O 1
ATOM 5026 N N . GLY B 1 216 ? 1.23 -10.281 -1.452 1 98.81 216 GLY B N 1
ATOM 5027 C CA . GLY B 1 216 ? 2.051 -10.258 -2.652 1 98.81 216 GLY B CA 1
ATOM 5028 C C . GLY B 1 216 ? 3.273 -9.367 -2.518 1 98.81 216 GLY B C 1
ATOM 5029 O O . GLY B 1 216 ? 4.379 -9.766 -2.883 1 98.81 216 GLY B O 1
ATOM 5030 N N . ASP B 1 217 ? 3.104 -8.148 -1.993 1 98.69 217 ASP B N 1
ATOM 5031 C CA . ASP B 1 217 ? 4.211 -7.223 -1.781 1 98.69 217 ASP B CA 1
ATOM 5032 C C . ASP B 1 217 ? 5.246 -7.812 -0.826 1 98.69 217 ASP B C 1
ATOM 5034 O O . ASP B 1 217 ? 6.449 -7.691 -1.056 1 98.69 217 ASP B O 1
ATOM 5038 N N . ALA B 1 218 ? 4.727 -8.406 0.215 1 98.81 218 ALA B N 1
ATOM 5039 C CA . ALA B 1 218 ? 5.617 -9.031 1.187 1 98.81 218 ALA B CA 1
ATOM 5040 C C . ALA B 1 218 ? 6.438 -10.148 0.54 1 98.81 218 ALA B C 1
ATOM 5042 O O . ALA B 1 218 ? 7.625 -10.312 0.838 1 98.81 218 ALA B O 1
ATOM 5043 N N . THR B 1 219 ? 5.809 -10.93 -0.286 1 98.62 219 THR B N 1
ATOM 5044 C CA . THR B 1 219 ? 6.504 -11.977 -1.026 1 98.62 219 THR B CA 1
ATOM 5045 C C . THR B 1 219 ? 7.645 -11.391 -1.851 1 98.62 219 THR B C 1
ATOM 5047 O O . THR B 1 219 ? 8.758 -11.93 -1.854 1 98.62 219 THR B O 1
ATOM 5050 N N . ARG B 1 220 ? 7.367 -10.297 -2.49 1 98.12 220 ARG B N 1
ATOM 5051 C CA . ARG B 1 220 ? 8.375 -9.641 -3.316 1 98.12 220 ARG B CA 1
ATOM 5052 C C . ARG B 1 220 ? 9.523 -9.109 -2.459 1 98.12 220 ARG B C 1
ATOM 5054 O O . ARG B 1 220 ? 10.68 -9.133 -2.877 1 98.12 220 ARG B O 1
ATOM 5061 N N . MET B 1 221 ? 9.227 -8.586 -1.298 1 98.5 221 MET B N 1
ATOM 5062 C CA . MET B 1 221 ? 10.266 -8.086 -0.4 1 98.5 221 MET B CA 1
ATOM 5063 C C . MET B 1 221 ? 11.219 -9.203 0.005 1 98.5 221 MET B C 1
ATOM 5065 O O . MET B 1 221 ? 12.422 -8.977 0.124 1 98.5 221 MET B O 1
ATOM 5069 N N . ILE B 1 222 ? 10.68 -10.375 0.178 1 98.38 222 ILE B N 1
ATOM 5070 C CA . ILE B 1 222 ? 11.523 -11.531 0.483 1 98.38 222 ILE B CA 1
ATOM 5071 C C . ILE B 1 222 ? 12.328 -11.922 -0.755 1 98.38 222 ILE B C 1
ATOM 5073 O O . ILE B 1 222 ? 13.531 -12.172 -0.667 1 98.38 222 ILE B O 1
ATOM 5077 N N . GLN B 1 223 ? 11.68 -11.945 -1.891 1 97 223 GLN B N 1
ATOM 5078 C CA . GLN B 1 223 ? 12.32 -12.375 -3.129 1 97 223 GLN B CA 1
ATOM 5079 C C . GLN B 1 223 ? 13.453 -11.422 -3.52 1 97 223 GLN B C 1
ATOM 5081 O O . GLN B 1 223 ? 14.445 -11.852 -4.109 1 97 223 GLN B O 1
ATOM 5086 N N . PHE B 1 224 ? 13.328 -10.148 -3.141 1 95.56 224 PHE B N 1
ATOM 5087 C CA . PHE B 1 224 ? 14.352 -9.164 -3.461 1 95.56 224 PHE B CA 1
ATOM 5088 C C . PHE B 1 224 ? 15.43 -9.133 -2.385 1 95.56 224 PHE B C 1
ATOM 5090 O O . PHE B 1 224 ? 16.422 -8.422 -2.514 1 95.56 224 PHE B O 1
ATOM 5097 N N . GLY B 1 225 ? 15.211 -9.867 -1.301 1 96.38 225 GLY B N 1
ATOM 5098 C CA . GLY B 1 225 ? 16.219 -9.969 -0.255 1 96.38 225 GLY B CA 1
ATOM 5099 C C . GLY B 1 225 ? 16.078 -8.906 0.815 1 96.38 225 GLY B C 1
ATOM 5100 O O . GLY B 1 225 ? 16.953 -8.758 1.667 1 96.38 225 GLY B O 1
ATOM 5101 N N . ASP B 1 226 ? 14.969 -8.18 0.825 1 97.94 226 ASP B N 1
ATOM 5102 C CA . ASP B 1 226 ? 14.758 -7.137 1.822 1 97.94 226 ASP B CA 1
ATOM 5103 C C . ASP B 1 226 ? 14.555 -7.738 3.213 1 97.94 226 ASP B C 1
ATOM 5105 O O . ASP B 1 226 ? 14.82 -7.086 4.223 1 97.94 226 ASP B O 1
ATOM 5109 N N . ALA B 1 227 ? 14.031 -8.945 3.264 1 98.62 227 ALA B N 1
ATOM 5110 C CA . ALA B 1 227 ? 13.727 -9.648 4.504 1 98.62 227 ALA B CA 1
ATOM 5111 C C . ALA B 1 227 ? 13.781 -11.156 4.309 1 98.62 227 ALA B C 1
ATOM 5113 O O . ALA B 1 227 ? 13.664 -11.648 3.184 1 98.62 227 ALA B O 1
ATOM 5114 N N . ASP B 1 228 ? 13.992 -11.867 5.391 1 98.62 228 ASP B N 1
ATOM 5115 C CA . ASP B 1 228 ? 13.883 -13.32 5.379 1 98.62 228 ASP B CA 1
ATOM 5116 C C . ASP B 1 228 ? 12.477 -13.766 5.77 1 98.62 228 ASP B C 1
ATOM 5118 O O . ASP B 1 228 ? 12.008 -14.828 5.344 1 98.62 228 ASP B O 1
ATOM 5122 N N . VAL B 1 229 ? 11.859 -13 6.621 1 98.81 229 VAL B N 1
ATOM 5123 C CA . VAL B 1 229 ? 10.523 -13.289 7.133 1 98.81 229 VAL B CA 1
ATOM 5124 C C . VAL B 1 229 ? 9.656 -12.039 7.055 1 98.81 229 VAL B C 1
ATOM 5126 O O . VAL B 1 229 ? 10.117 -10.938 7.344 1 98.81 229 VAL B O 1
ATOM 5129 N N . MET B 1 230 ? 8.422 -12.172 6.613 1 98.94 230 MET B N 1
ATOM 5130 C CA . MET B 1 230 ? 7.434 -11.102 6.602 1 98.94 230 MET B CA 1
ATOM 5131 C C . MET B 1 230 ? 6.141 -11.539 7.273 1 98.94 230 MET B C 1
ATOM 5133 O O . MET B 1 230 ? 5.645 -12.641 7.02 1 98.94 230 MET B O 1
ATOM 5137 N N . VAL B 1 231 ? 5.613 -10.734 8.164 1 98.81 231 VAL B N 1
ATOM 5138 C CA . VAL B 1 231 ? 4.25 -10.859 8.664 1 98.81 231 VAL B CA 1
ATOM 5139 C C . VAL B 1 231 ? 3.299 -10.055 7.781 1 98.81 231 VAL B C 1
ATOM 5141 O O . VAL B 1 231 ? 3.41 -8.828 7.699 1 98.81 231 VAL B O 1
ATOM 5144 N N . ALA B 1 232 ? 2.348 -10.734 7.09 1 98.81 232 ALA B N 1
ATOM 5145 C CA . ALA B 1 232 ? 1.622 -10.039 6.031 1 98.81 232 ALA B CA 1
ATOM 5146 C C . ALA B 1 232 ? 0.134 -10.375 6.074 1 98.81 232 ALA B C 1
ATOM 5148 O O . ALA B 1 232 ? -0.245 -11.5 6.402 1 98.81 232 ALA B O 1
ATOM 5149 N N . GLY B 1 233 ? -0.705 -9.336 5.746 1 98.38 233 GLY B N 1
ATOM 5150 C CA . GLY B 1 233 ? -2.141 -9.547 5.676 1 98.38 233 GLY B CA 1
ATOM 5151 C C . GLY B 1 233 ? -2.934 -8.25 5.625 1 98.38 233 GLY B C 1
ATOM 5152 O O . GLY B 1 233 ? -2.486 -7.27 5.039 1 98.38 233 GLY B O 1
ATOM 5153 N N . GLY B 1 234 ? -4.184 -8.352 6.07 1 97.69 234 GLY B N 1
ATOM 5154 C CA . GLY B 1 234 ? -5.09 -7.219 6.105 1 97.69 234 GLY B CA 1
ATOM 5155 C C . GLY B 1 234 ? -6.031 -7.246 7.293 1 97.69 234 GLY B C 1
ATOM 5156 O O . GLY B 1 234 ? -6.273 -8.305 7.879 1 97.69 234 GLY B O 1
ATOM 5157 N N . THR B 1 235 ? -6.492 -6.051 7.66 1 95.62 235 THR B N 1
ATOM 5158 C CA . THR B 1 235 ? -7.43 -5.902 8.766 1 95.62 235 THR B CA 1
ATOM 5159 C C . THR B 1 235 ? -8.484 -4.844 8.438 1 95.62 235 THR B C 1
ATOM 5161 O O . THR B 1 235 ? -8.203 -3.883 7.723 1 95.62 235 THR B O 1
ATOM 5164 N N . GLU B 1 236 ? -9.688 -5.086 8.906 1 93.81 236 GLU B N 1
ATOM 5165 C CA . GLU B 1 236 ? -10.773 -4.129 8.719 1 93.81 236 GLU B CA 1
ATOM 5166 C C . GLU B 1 236 ? -11.797 -4.227 9.844 1 93.81 236 GLU B C 1
ATOM 5168 O O . GLU B 1 236 ? -12.133 -5.328 10.297 1 93.81 236 GLU B O 1
ATOM 5173 N N . SER B 1 237 ? -12.211 -3.109 10.352 1 87.94 237 SER B N 1
ATOM 5174 C CA . SER B 1 237 ? -13.328 -2.973 11.281 1 87.94 237 SER B CA 1
ATOM 5175 C C . SER B 1 237 ? -14.305 -1.897 10.812 1 87.94 237 SER B C 1
ATOM 5177 O O . SER B 1 237 ? -14.234 -0.749 11.258 1 87.94 237 SER B O 1
ATOM 5179 N N . SER B 1 238 ? -15.242 -2.271 10 1 81.44 238 SER B N 1
ATOM 5180 C CA . SER B 1 238 ? -16 -1.248 9.289 1 81.44 238 SER B CA 1
ATOM 5181 C C . SER B 1 238 ? -17.484 -1.326 9.625 1 81.44 238 SER B C 1
ATOM 5183 O O . SER B 1 238 ? -18.312 -0.717 8.938 1 81.44 238 SER B O 1
ATOM 5185 N N . ILE B 1 239 ? -17.859 -2.078 10.562 1 86.38 239 ILE B N 1
ATOM 5186 C CA . ILE B 1 239 ? -19.281 -2.135 10.883 1 86.38 239 ILE B CA 1
ATOM 5187 C C . ILE B 1 239 ? -19.672 -0.925 11.727 1 86.38 239 ILE B C 1
ATOM 5189 O O . ILE B 1 239 ? -19.609 -0.979 12.961 1 86.38 239 ILE B O 1
ATOM 5193 N N . ASP B 1 240 ? -19.953 0.149 11.07 1 84.56 240 ASP B N 1
ATOM 5194 C CA . ASP B 1 240 ? -20.422 1.399 11.656 1 84.56 240 ASP B CA 1
ATOM 5195 C C . ASP B 1 240 ? -21.516 2.031 10.781 1 84.56 240 ASP B C 1
ATOM 5197 O O . ASP B 1 240 ? -21.703 1.627 9.633 1 84.56 240 ASP B O 1
ATOM 5201 N N . ALA B 1 241 ? -22.172 2.936 11.344 1 83.88 241 ALA B N 1
ATOM 5202 C CA . ALA B 1 241 ? -23.344 3.496 10.695 1 83.88 241 ALA B CA 1
ATOM 5203 C C . ALA B 1 241 ? -23 4.141 9.359 1 83.88 241 ALA B C 1
ATOM 5205 O O . ALA B 1 241 ? -23.734 3.986 8.383 1 83.88 241 ALA B O 1
ATOM 5206 N N . LEU B 1 242 ? -21.938 4.871 9.336 1 87.75 242 LEU B N 1
ATOM 5207 C CA . LEU B 1 242 ? -21.578 5.605 8.125 1 87.75 242 LEU B CA 1
ATOM 5208 C C . LEU B 1 242 ? -21.141 4.648 7.016 1 87.75 242 LEU B C 1
ATOM 5210 O O . LEU B 1 242 ? -21.5 4.844 5.852 1 87.75 242 LEU B O 1
ATOM 5214 N N . SER B 1 243 ? -20.344 3.684 7.375 1 90.5 243 SER B N 1
ATOM 5215 C CA . SER B 1 243 ? -19.922 2.693 6.391 1 90.5 243 SER B CA 1
ATOM 5216 C C . SER B 1 243 ? -21.109 1.91 5.844 1 90.5 243 SER B C 1
ATOM 5218 O O . SER B 1 243 ? -21.219 1.705 4.637 1 90.5 243 SER B O 1
ATOM 5220 N N . ILE B 1 244 ? -21.984 1.471 6.711 1 90.19 244 ILE B N 1
ATOM 5221 C CA . ILE B 1 244 ? -23.172 0.725 6.293 1 90.19 244 ILE B CA 1
ATOM 5222 C C . ILE B 1 244 ? -24.031 1.594 5.375 1 90.19 244 ILE B C 1
ATOM 5224 O O . ILE B 1 244 ? -24.484 1.138 4.324 1 90.19 244 ILE B O 1
ATOM 5228 N N . ALA B 1 245 ? -24.203 2.836 5.801 1 91.25 245 ALA B N 1
ATOM 5229 C CA . ALA B 1 245 ? -24.969 3.76 4.973 1 91.25 245 ALA B CA 1
ATOM 5230 C C . ALA B 1 245 ? -24.297 3.965 3.615 1 91.25 245 ALA B C 1
ATOM 5232 O O . ALA B 1 245 ? -24.984 3.996 2.586 1 91.25 245 ALA B O 1
ATOM 5233 N N . GLY B 1 246 ? -23 4.148 3.65 1 92.25 246 GLY B N 1
ATOM 5234 C CA . GLY B 1 246 ? -22.266 4.371 2.416 1 92.25 246 GLY B CA 1
ATOM 5235 C C . GLY B 1 246 ? -22.375 3.215 1.44 1 92.25 246 GLY B C 1
ATOM 5236 O O . GLY B 1 246 ? -22.672 3.418 0.26 1 92.25 246 GLY B O 1
ATOM 5237 N N . PHE B 1 247 ? -22.234 2.006 1.917 1 92.81 247 PHE B N 1
ATOM 5238 C CA . PHE B 1 247 ? -22.281 0.835 1.05 1 92.81 247 PHE B CA 1
ATOM 5239 C C . PHE B 1 247 ? -23.719 0.538 0.621 1 92.81 247 PHE B C 1
ATOM 5241 O O . PHE B 1 247 ? -23.953 -0.016 -0.456 1 92.81 247 PHE B O 1
ATOM 5248 N N . SER B 1 248 ? -24.625 0.874 1.433 1 92.12 248 SER B N 1
ATOM 5249 C CA . SER B 1 248 ? -26.031 0.74 1.044 1 92.12 248 SER B CA 1
ATOM 5250 C C . SER B 1 248 ? -26.375 1.688 -0.098 1 92.12 248 SER B C 1
ATOM 5252 O O . SER B 1 248 ? -27.109 1.316 -1.018 1 92.12 248 SER B O 1
ATOM 5254 N N . ARG B 1 249 ? -25.922 2.941 0.043 1 91.19 249 ARG B N 1
ATOM 5255 C CA . ARG B 1 249 ? -26.203 3.957 -0.964 1 91.19 249 ARG B CA 1
ATOM 5256 C C . ARG B 1 249 ? -25.609 3.576 -2.314 1 91.19 249 ARG B C 1
ATOM 5258 O O . ARG B 1 249 ? -26.156 3.93 -3.361 1 91.19 249 ARG B O 1
ATOM 5265 N N . LEU B 1 250 ? -24.609 2.891 -2.221 1 89.44 250 LEU B N 1
ATOM 5266 C CA . LEU B 1 250 ? -23.969 2.482 -3.471 1 89.44 250 LEU B CA 1
ATOM 5267 C C . LEU B 1 250 ? -24.531 1.148 -3.953 1 89.44 250 LEU B C 1
ATOM 5269 O O . LEU B 1 250 ? -24.078 0.605 -4.961 1 89.44 250 LEU B O 1
ATOM 5273 N N . ARG B 1 251 ? -25.469 0.532 -3.283 1 91.56 251 ARG B N 1
ATOM 5274 C CA . ARG B 1 251 ? -26.234 -0.664 -3.625 1 91.56 251 ARG B CA 1
ATOM 5275 C C . ARG B 1 251 ? -25.328 -1.889 -3.697 1 91.56 251 ARG B C 1
ATOM 5277 O O . ARG B 1 251 ? -25.469 -2.713 -4.605 1 91.56 251 ARG B O 1
ATOM 5284 N N . ALA B 1 252 ? -24.406 -1.908 -2.74 1 92.56 252 ALA B N 1
ATOM 5285 C CA . ALA B 1 252 ? -23.469 -3.031 -2.699 1 92.56 252 ALA B CA 1
ATOM 5286 C C . ALA B 1 252 ? -23.906 -4.07 -1.669 1 92.56 252 ALA B C 1
ATOM 5288 O O . ALA B 1 252 ? -23.484 -5.227 -1.73 1 92.56 252 ALA B O 1
ATOM 5289 N N . LEU B 1 253 ? -24.797 -3.693 -0.776 1 94.44 253 LEU B N 1
ATOM 5290 C CA . LEU B 1 253 ? -25.203 -4.586 0.305 1 94.44 253 LEU B CA 1
ATOM 5291 C C . LEU B 1 253 ? -26.438 -5.402 -0.09 1 94.44 253 LEU B C 1
ATOM 5293 O O . LEU B 1 253 ? -27.281 -4.922 -0.841 1 94.44 253 LEU B O 1
ATOM 5297 N N . SER B 1 254 ? -26.484 -6.562 0.44 1 95.5 254 SER B N 1
ATOM 5298 C CA . SER B 1 254 ? -27.672 -7.391 0.256 1 95.5 254 SER B CA 1
ATOM 5299 C C . SER B 1 254 ? -28.875 -6.82 1.018 1 95.5 254 SER B C 1
ATOM 5301 O O . SER B 1 254 ? -28.766 -6.5 2.203 1 95.5 254 SER B O 1
ATOM 5303 N N . THR B 1 255 ? -29.984 -6.668 0.35 1 92.88 255 THR B N 1
ATOM 5304 C CA . THR B 1 255 ? -31.156 -6.121 1.004 1 92.88 255 THR B CA 1
ATOM 5305 C C . THR B 1 255 ? -32.375 -7.047 0.812 1 92.88 255 THR B C 1
ATOM 5307 O O . THR B 1 255 ? -33.344 -6.977 1.568 1 92.88 255 THR B O 1
ATOM 5310 N N . LYS B 1 256 ? -32.312 -7.902 -0.161 1 93.19 256 LYS B N 1
ATOM 5311 C CA . LYS B 1 256 ? -33.438 -8.781 -0.509 1 93.19 256 LYS B CA 1
ATOM 5312 C C . LYS B 1 256 ? -33.656 -9.828 0.574 1 93.19 256 LYS B C 1
ATOM 5314 O O . LYS B 1 256 ? -34.75 -10.43 0.645 1 93.19 256 LYS B O 1
ATOM 5319 N N . TYR B 1 257 ? -32.688 -10.023 1.408 1 93.44 257 TYR B N 1
ATOM 5320 C CA . TYR B 1 257 ? -32.781 -11.125 2.354 1 93.44 257 TYR B CA 1
ATOM 5321 C C . TYR B 1 257 ? -32.75 -10.617 3.791 1 93.44 257 TYR B C 1
ATOM 5323 O O . TYR B 1 257 ? -32.312 -11.328 4.695 1 93.44 257 TYR B O 1
ATOM 5331 N N . ASN B 1 258 ? -33.094 -9.422 4 1 90.06 258 ASN B N 1
ATOM 5332 C CA . ASN B 1 258 ? -33.031 -8.82 5.328 1 90.06 258 ASN B CA 1
ATOM 5333 C C . ASN B 1 258 ? -33.906 -9.586 6.32 1 90.06 258 ASN B C 1
ATOM 5335 O O . ASN B 1 258 ? -33.625 -9.609 7.516 1 90.06 258 ASN B O 1
ATOM 5339 N N . SER B 1 259 ? -35 -10.305 5.84 1 91.12 259 SER B N 1
ATOM 5340 C CA . SER B 1 259 ? -35.906 -11.094 6.684 1 91.12 259 SER B CA 1
ATOM 5341 C C . SER B 1 259 ? -35.344 -12.492 6.914 1 91.12 259 SER B C 1
ATOM 5343 O O . SER B 1 259 ? -35.812 -13.211 7.809 1 91.12 259 SER B O 1
ATOM 5345 N N . LEU B 1 260 ? -34.375 -12.922 6.152 1 91.38 260 LEU B N 1
ATOM 5346 C CA . LEU B 1 260 ? -33.688 -14.203 6.262 1 91.38 260 LEU B CA 1
ATOM 5347 C C . LEU B 1 260 ? -32.188 -14.016 6.156 1 91.38 260 LEU B C 1
ATOM 5349 O O . LEU B 1 260 ? -31.547 -14.523 5.227 1 91.38 260 LEU B O 1
ATOM 5353 N N . PRO B 1 261 ? -31.547 -13.367 7.137 1 87.44 261 PRO B N 1
ATOM 5354 C CA . PRO B 1 261 ? -30.141 -12.945 7.023 1 87.44 261 PRO B CA 1
ATOM 5355 C C . PRO B 1 261 ? -29.188 -14.125 6.805 1 87.44 261 PRO B C 1
ATOM 5357 O O . PRO B 1 261 ? -28.141 -13.961 6.191 1 87.44 261 PRO B O 1
ATOM 5360 N N . GLN B 1 262 ? -29.547 -15.305 7.227 1 88.56 262 GLN B N 1
ATOM 5361 C CA . GLN B 1 262 ? -28.672 -16.469 7.074 1 88.56 262 GLN B CA 1
ATOM 5362 C C . GLN B 1 262 ? -28.562 -16.875 5.605 1 88.56 262 GLN B C 1
ATOM 5364 O O . GLN B 1 262 ? -27.641 -17.609 5.234 1 88.56 262 GLN B O 1
ATOM 5369 N N . ALA B 1 263 ? -29.484 -16.344 4.84 1 91.81 263 ALA B N 1
ATOM 5370 C CA . ALA B 1 263 ? -29.484 -16.672 3.418 1 91.81 263 ALA B CA 1
ATOM 5371 C C . ALA B 1 263 ? -28.812 -15.586 2.594 1 91.81 263 ALA B C 1
ATOM 5373 O O . ALA B 1 263 ? -28.75 -15.68 1.366 1 91.81 263 ALA B O 1
ATOM 5374 N N . SER B 1 264 ? -28.438 -14.531 3.5 1 88.75 264 SER B N 1
ATOM 5375 C CA . SER B 1 264 ? -27.797 -13.406 2.82 1 88.75 264 SER B CA 1
ATOM 5376 C C . SER B 1 264 ? -26.328 -13.672 2.549 1 88.75 264 SER B C 1
ATOM 5378 O O . SER B 1 264 ? -25.672 -14.398 3.305 1 88.75 264 SER B O 1
ATOM 5380 N N . SER B 1 265 ? -25.891 -12.984 1.476 1 89.75 265 SER B N 1
ATOM 5381 C CA . SER B 1 265 ? -24.703 -13.172 0.663 1 89.75 265 SER B CA 1
ATOM 5382 C C . SER B 1 265 ? -24.688 -14.547 0.008 1 89.75 265 SER B C 1
ATOM 5384 O O . SER B 1 265 ? -24.703 -15.57 0.697 1 89.75 265 SER B O 1
ATOM 5386 N N . ARG B 1 266 ? -24.797 -14.68 -1.073 1 96.38 266 ARG B N 1
ATOM 5387 C CA . ARG B 1 266 ? -24.984 -15.914 -1.828 1 96.38 266 ARG B CA 1
ATOM 5388 C C . ARG B 1 266 ? -24.234 -15.859 -3.158 1 96.38 266 ARG B C 1
ATOM 5390 O O . ARG B 1 266 ? -24.859 -15.852 -4.223 1 96.38 266 ARG B O 1
ATOM 5397 N N . PRO B 1 267 ? -22.906 -15.922 -3.041 1 98.19 267 PRO B N 1
ATOM 5398 C CA . PRO B 1 267 ? -22.078 -15.82 -4.246 1 98.19 267 PRO B CA 1
ATOM 5399 C C . PRO B 1 267 ? -22.5 -16.797 -5.336 1 98.19 267 PRO B C 1
ATOM 5401 O O . PRO B 1 267 ? -22.828 -17.953 -5.039 1 98.19 267 PRO B O 1
ATOM 5404 N N . PHE B 1 268 ? -22.609 -16.328 -6.602 1 98.38 268 PHE B N 1
ATOM 5405 C CA . PHE B 1 268 ? -22.828 -17.078 -7.836 1 98.38 268 PHE B CA 1
ATOM 5406 C C . PHE B 1 268 ? -24.266 -17.547 -7.945 1 98.38 268 PHE B C 1
ATOM 5408 O O . PHE B 1 268 ? -24.656 -18.141 -8.945 1 98.38 268 PHE B O 1
ATOM 5415 N N . ASP B 1 269 ? -25.062 -17.297 -6.926 1 98.31 269 ASP B N 1
ATOM 5416 C CA . ASP B 1 269 ? -26.469 -17.672 -6.98 1 98.31 269 ASP B CA 1
ATOM 5417 C C . ASP B 1 269 ? -27.25 -16.703 -7.859 1 98.31 269 ASP B C 1
ATOM 5419 O O . ASP B 1 269 ? -26.938 -15.523 -7.93 1 98.31 269 ASP B O 1
ATOM 5423 N N . CYS B 1 270 ? -28.25 -17.172 -8.453 1 97 270 CYS B N 1
ATOM 5424 C CA . CYS B 1 270 ? -29.078 -16.359 -9.312 1 97 270 CYS B CA 1
ATOM 5425 C C . CYS B 1 270 ? -29.812 -15.281 -8.508 1 97 270 CYS B C 1
ATOM 5427 O O . CYS B 1 270 ? -30.125 -14.211 -9.031 1 97 270 CYS B O 1
ATOM 5429 N N . GLY B 1 271 ? -30.016 -15.539 -7.297 1 96.69 271 GLY B N 1
ATOM 5430 C CA . GLY B 1 271 ? -30.766 -14.617 -6.445 1 96.69 271 GLY B CA 1
ATOM 5431 C C . GLY B 1 271 ? -29.875 -13.625 -5.727 1 96.69 271 GLY B C 1
ATOM 5432 O O . GLY B 1 271 ? -30.344 -12.836 -4.91 1 96.69 271 GLY B O 1
ATOM 5433 N N . ARG B 1 272 ? -28.641 -13.555 -6.062 1 97.19 272 ARG B N 1
ATOM 5434 C CA . ARG B 1 272 ? -27.703 -12.68 -5.359 1 97.19 272 ARG B CA 1
ATOM 5435 C C . ARG B 1 272 ? -28.047 -11.211 -5.582 1 97.19 272 ARG B C 1
ATOM 5437 O O . ARG B 1 272 ? -28.547 -10.844 -6.645 1 97.19 272 ARG B O 1
ATOM 5444 N N . ASP B 1 273 ? -27.719 -10.352 -4.562 1 96.12 273 ASP B N 1
ATOM 5445 C CA . ASP B 1 273 ? -28.016 -8.938 -4.734 1 96.12 273 ASP B CA 1
ATOM 5446 C C . ASP B 1 273 ? -27 -8.062 -4.012 1 96.12 273 ASP B C 1
ATOM 5448 O O . ASP B 1 273 ? -27.203 -6.852 -3.869 1 96.12 273 ASP B O 1
ATOM 5452 N N . GLY B 1 274 ? -26.016 -8.641 -3.428 1 95.69 274 GLY B N 1
ATOM 5453 C CA . GLY B 1 274 ? -25 -7.875 -2.715 1 95.69 274 GLY B CA 1
ATOM 5454 C C . GLY B 1 274 ? -24.344 -8.656 -1.594 1 95.69 274 GLY B C 1
ATOM 5455 O O . GLY B 1 274 ? -24.688 -9.812 -1.352 1 95.69 274 GLY B O 1
ATOM 5456 N N . PHE B 1 275 ? -23.375 -7.961 -1.003 1 93.31 275 PHE B N 1
ATOM 5457 C CA . PHE B 1 275 ? -22.672 -8.664 0.067 1 93.31 275 PHE B CA 1
ATOM 5458 C C . PHE B 1 275 ? -23.203 -8.227 1.431 1 93.31 275 PHE B C 1
ATOM 5460 O O . PHE B 1 275 ? -23.906 -7.23 1.539 1 93.31 275 PHE B O 1
ATOM 5467 N N . VAL B 1 276 ? -22.969 -9.094 2.385 1 94.56 276 VAL B N 1
ATOM 5468 C CA . VAL B 1 276 ? -23.094 -8.727 3.791 1 94.56 276 VAL B CA 1
ATOM 5469 C C . VAL B 1 276 ? -21.75 -8.195 4.301 1 94.56 276 VAL B C 1
ATOM 5471 O O . VAL B 1 276 ? -20.719 -8.852 4.152 1 94.56 276 VAL B O 1
ATOM 5474 N N . ILE B 1 277 ? -21.781 -7.02 4.824 1 93.06 277 ILE B N 1
ATOM 5475 C CA . ILE B 1 277 ? -20.547 -6.418 5.305 1 93.06 277 ILE B CA 1
ATOM 5476 C C . ILE B 1 277 ? -20.047 -7.188 6.52 1 93.06 277 ILE B C 1
ATOM 5478 O O . ILE B 1 277 ? -20.828 -7.594 7.379 1 93.06 277 ILE B O 1
ATOM 5482 N N . GLY B 1 278 ? -18.812 -7.516 6.441 1 91.69 278 GLY B N 1
ATOM 5483 C CA . GLY B 1 278 ? -18.141 -8.195 7.539 1 91.69 278 GLY B CA 1
ATOM 5484 C C . GLY B 1 278 ? -16.906 -7.461 8.023 1 91.69 278 GLY B C 1
ATOM 5485 O O . GLY B 1 278 ? -16.516 -6.438 7.457 1 91.69 278 GLY B O 1
ATOM 5486 N N . GLU B 1 279 ? -16.359 -7.836 9.148 1 91.31 279 GLU B N 1
ATOM 5487 C CA . GLU B 1 279 ? -15.109 -7.332 9.688 1 91.31 279 GLU B CA 1
ATOM 5488 C C . GLU B 1 279 ? -14.211 -8.477 10.164 1 91.31 279 GLU B C 1
ATOM 5490 O O . GLU B 1 279 ? -14.703 -9.562 10.469 1 91.31 279 GLU B O 1
ATOM 5495 N N . GLY B 1 280 ? -12.938 -8.219 10.07 1 93 280 GLY B N 1
ATOM 5496 C CA . GLY B 1 280 ? -12 -9.25 10.484 1 93 280 GLY B CA 1
ATOM 5497 C C . GLY B 1 280 ? -10.562 -8.938 10.109 1 93 280 GLY B C 1
ATOM 5498 O O . GLY B 1 280 ? -10.227 -7.793 9.82 1 93 280 GLY B O 1
ATOM 5499 N N . CYS B 1 281 ? -9.758 -9.891 10.336 1 95.19 281 CYS B N 1
ATOM 5500 C CA . CYS B 1 281 ? -8.328 -9.789 10.07 1 95.19 281 CYS B CA 1
ATOM 5501 C C . CYS B 1 281 ? -7.754 -11.133 9.641 1 95.19 281 CYS B C 1
ATOM 5503 O O . CYS B 1 281 ? -8.188 -12.18 10.125 1 95.19 281 CYS B O 1
ATOM 5505 N N . GLY B 1 282 ? -6.941 -11.133 8.664 1 97 282 GLY B N 1
ATOM 5506 C CA . GLY B 1 282 ? -6.145 -12.273 8.234 1 97 282 GLY B CA 1
ATOM 5507 C C . GLY B 1 282 ? -4.668 -11.945 8.109 1 97 282 GLY B C 1
ATOM 5508 O O . GLY B 1 282 ? -4.289 -11 7.414 1 97 282 GLY B O 1
ATOM 5509 N N . VAL B 1 283 ? -3.834 -12.727 8.891 1 98.12 283 VAL B N 1
ATOM 5510 C CA . VAL B 1 283 ? -2.393 -12.5 8.875 1 98.12 283 VAL B CA 1
ATOM 5511 C C . VAL B 1 283 ? -1.666 -13.828 8.703 1 98.12 283 VAL B C 1
ATOM 5513 O O . VAL B 1 283 ? -2.064 -14.844 9.281 1 98.12 283 VAL B O 1
ATOM 5516 N N . MET B 1 284 ? -0.632 -13.844 7.875 1 97.94 284 MET B N 1
ATOM 5517 C CA . MET B 1 284 ? 0.21 -15.023 7.699 1 97.94 284 MET B CA 1
ATOM 5518 C C . MET B 1 284 ? 1.686 -14.664 7.828 1 97.94 284 MET B C 1
ATOM 5520 O O . MET B 1 284 ? 2.059 -13.5 7.691 1 97.94 284 MET B O 1
ATOM 5524 N N . VAL B 1 285 ? 2.502 -15.641 8.172 1 98.75 285 VAL B N 1
ATOM 5525 C CA . VAL B 1 285 ? 3.955 -15.492 8.195 1 98.75 285 VAL B CA 1
ATOM 5526 C C . VAL B 1 285 ? 4.551 -16.062 6.91 1 98.75 285 VAL B C 1
ATOM 5528 O O . VAL B 1 285 ? 4.332 -17.234 6.59 1 98.75 285 VAL B O 1
ATOM 5531 N N . LEU B 1 286 ? 5.191 -15.242 6.121 1 98.81 286 LEU B N 1
ATOM 5532 C CA . LEU B 1 286 ? 5.918 -15.617 4.914 1 98.81 286 LEU B CA 1
ATOM 5533 C C . LEU B 1 286 ? 7.418 -15.703 5.191 1 98.81 286 LEU B C 1
ATOM 5535 O O . LEU B 1 286 ? 7.965 -14.891 5.938 1 98.81 286 LEU B O 1
ATOM 5539 N N . GLU B 1 287 ? 8.008 -16.688 4.617 1 98.69 287 GLU B N 1
ATOM 5540 C CA . GLU B 1 287 ? 9.422 -16.922 4.91 1 98.69 287 GLU B CA 1
ATOM 5541 C C . GLU B 1 287 ? 10.156 -17.469 3.691 1 98.69 287 GLU B C 1
ATOM 5543 O O . GLU B 1 287 ? 9.594 -18.266 2.926 1 98.69 287 GLU B O 1
ATOM 5548 N N . ALA B 1 288 ? 11.391 -16.938 3.512 1 98.31 288 ALA B N 1
ATOM 5549 C CA . ALA B 1 288 ? 12.227 -17.531 2.471 1 98.31 288 ALA B CA 1
ATOM 5550 C C . ALA B 1 288 ? 12.375 -19.031 2.678 1 98.31 288 ALA B C 1
ATOM 5552 O O . ALA B 1 288 ? 12.578 -19.484 3.805 1 98.31 288 ALA B O 1
ATOM 5553 N N . LEU B 1 289 ? 12.312 -19.797 1.618 1 95.38 289 LEU B N 1
ATOM 5554 C CA . LEU B 1 289 ? 12.289 -21.25 1.706 1 95.38 289 LEU B CA 1
ATOM 5555 C C . LEU B 1 289 ? 13.547 -21.781 2.387 1 95.38 289 LEU B C 1
ATOM 5557 O O . LEU B 1 289 ? 13.477 -22.641 3.264 1 95.38 289 LEU B O 1
ATOM 5561 N N . ASP B 1 290 ? 14.742 -21.266 1.944 1 95.44 290 ASP B N 1
ATOM 5562 C CA . ASP B 1 290 ? 16 -21.734 2.514 1 95.44 290 ASP B CA 1
ATOM 5563 C C . ASP B 1 290 ? 16.078 -21.438 4.008 1 95.44 290 ASP B C 1
ATOM 5565 O O . ASP B 1 290 ? 16.531 -22.266 4.793 1 95.44 290 ASP B O 1
ATOM 5569 N N . HIS B 1 291 ? 15.57 -20.312 4.355 1 96.69 291 HIS B N 1
ATOM 5570 C CA . HIS B 1 291 ? 15.547 -19.922 5.762 1 96.69 291 HIS B CA 1
ATOM 5571 C C . HIS B 1 291 ? 14.609 -20.828 6.562 1 96.69 291 HIS B C 1
ATOM 5573 O O . HIS B 1 291 ? 14.953 -21.25 7.668 1 96.69 291 HIS B O 1
ATOM 5579 N N . ALA B 1 292 ? 13.438 -21.094 6.062 1 95.88 292 ALA B N 1
ATOM 5580 C CA . ALA B 1 292 ? 12.453 -21.953 6.707 1 95.88 292 ALA B CA 1
ATOM 5581 C C . ALA B 1 292 ? 12.992 -23.375 6.871 1 95.88 292 ALA B C 1
ATOM 5583 O O . ALA B 1 292 ? 12.797 -24 7.914 1 95.88 292 ALA B O 1
ATOM 5584 N N . MET B 1 293 ? 13.594 -23.875 5.887 1 94.69 293 MET B N 1
ATOM 5585 C CA . MET B 1 293 ? 14.133 -25.234 5.914 1 94.69 293 MET B CA 1
ATOM 5586 C C . MET B 1 293 ? 15.258 -25.344 6.938 1 94.69 293 MET B C 1
ATOM 5588 O O . MET B 1 293 ? 15.352 -26.344 7.656 1 94.69 293 MET B O 1
ATOM 5592 N N . GLU B 1 294 ? 16.109 -24.328 6.977 1 95.5 294 GLU B N 1
ATOM 5593 C CA . GLU B 1 294 ? 17.234 -24.328 7.898 1 95.5 294 GLU B CA 1
ATOM 5594 C C . GLU B 1 294 ? 16.766 -24.438 9.344 1 95.5 294 GLU B C 1
ATOM 5596 O O . GLU B 1 294 ? 17.422 -25.109 10.156 1 95.5 294 GLU B O 1
ATOM 5601 N N . ARG B 1 295 ? 15.648 -23.859 9.648 1 94.75 295 ARG B N 1
ATOM 5602 C CA . ARG B 1 295 ? 15.219 -23.906 11.047 1 94.75 295 ARG B CA 1
ATOM 5603 C C . ARG B 1 295 ? 14.141 -24.953 11.258 1 94.75 295 ARG B C 1
ATOM 5605 O O . ARG B 1 295 ? 13.539 -25.031 12.336 1 94.75 295 ARG B O 1
ATOM 5612 N N . GLY B 1 296 ? 13.773 -25.75 10.203 1 94.75 296 GLY B N 1
ATOM 5613 C CA . GLY B 1 296 ? 12.781 -26.797 10.32 1 94.75 296 GLY B CA 1
ATOM 5614 C C . GLY B 1 296 ? 11.375 -26.281 10.555 1 94.75 296 GLY B C 1
ATOM 5615 O O . GLY B 1 296 ? 10.617 -26.844 11.344 1 94.75 296 GLY B O 1
ATOM 5616 N N . ALA B 1 297 ? 11.055 -25.172 9.844 1 94.12 297 ALA B N 1
ATOM 5617 C CA . ALA B 1 297 ? 9.734 -24.562 10 1 94.12 297 ALA B CA 1
ATOM 5618 C C . ALA B 1 297 ? 8.656 -25.453 9.367 1 94.12 297 ALA B C 1
ATOM 5620 O O . ALA B 1 297 ? 8.914 -26.141 8.383 1 94.12 297 ALA B O 1
ATOM 5621 N N . LYS B 1 298 ? 7.496 -25.422 10 1 94 298 LYS B N 1
ATOM 5622 C CA . LYS B 1 298 ? 6.328 -26.016 9.352 1 94 298 LYS B CA 1
ATOM 5623 C C . LYS B 1 298 ? 5.914 -25.188 8.133 1 94 298 LYS B C 1
ATOM 5625 O O . LYS B 1 298 ? 5.727 -23.969 8.227 1 94 298 LYS B O 1
ATOM 5630 N N . ILE B 1 299 ? 5.766 -25.859 6.969 1 96.5 299 ILE B N 1
ATOM 5631 C CA . ILE B 1 299 ? 5.434 -25.156 5.727 1 96.5 299 ILE B CA 1
ATOM 5632 C C . ILE B 1 299 ? 4.043 -25.578 5.258 1 96.5 299 ILE B C 1
ATOM 5634 O O . ILE B 1 299 ? 3.785 -26.766 5.035 1 96.5 299 ILE B O 1
ATOM 5638 N N . TYR B 1 300 ? 3.137 -24.641 5.07 1 97.31 300 TYR B N 1
ATOM 5639 C CA . TYR B 1 300 ? 1.769 -24.906 4.645 1 97.31 300 TYR B CA 1
ATOM 5640 C C . TYR B 1 300 ? 1.663 -24.922 3.125 1 97.31 300 TYR B C 1
ATOM 5642 O O . TYR B 1 300 ? 0.955 -25.75 2.549 1 97.31 300 TYR B O 1
ATOM 5650 N N . ALA B 1 301 ? 2.303 -23.969 2.521 1 98.19 301 ALA B N 1
ATOM 5651 C CA . ALA B 1 301 ? 2.252 -23.797 1.072 1 98.19 301 ALA B CA 1
ATOM 5652 C C . ALA B 1 301 ? 3.393 -22.891 0.591 1 98.19 301 ALA B C 1
ATOM 5654 O O . ALA B 1 301 ? 4.18 -22.391 1.398 1 98.19 301 ALA B O 1
ATOM 5655 N N . GLU B 1 302 ? 3.545 -22.844 -0.668 1 98 302 GLU B N 1
ATOM 5656 C CA . GLU B 1 302 ? 4.477 -21.938 -1.321 1 98 302 GLU B CA 1
ATOM 5657 C C . GLU B 1 302 ? 3.738 -20.875 -2.135 1 98 302 GLU B C 1
ATOM 5659 O O . GLU B 1 302 ? 2.762 -21.188 -2.824 1 98 302 GLU B O 1
ATOM 5664 N N . VAL B 1 303 ? 4.117 -19.578 -1.98 1 98.44 303 VAL B N 1
ATOM 5665 C CA . VAL B 1 303 ? 3.605 -18.562 -2.889 1 98.44 303 VAL B CA 1
ATOM 5666 C C . VAL B 1 303 ? 4.352 -18.625 -4.219 1 98.44 303 VAL B C 1
ATOM 5668 O O . VAL B 1 303 ? 5.559 -18.391 -4.277 1 98.44 303 VAL B O 1
ATOM 5671 N N . ARG B 1 304 ? 3.637 -18.859 -5.332 1 97.31 304 ARG B N 1
ATOM 5672 C CA . ARG B 1 304 ? 4.301 -19.109 -6.609 1 97.31 304 ARG B CA 1
ATOM 5673 C C . ARG B 1 304 ? 3.969 -18.016 -7.617 1 97.31 304 ARG B C 1
ATOM 5675 O O . ARG B 1 304 ? 4.668 -17.859 -8.625 1 97.31 304 ARG B O 1
ATOM 5682 N N . GLY B 1 305 ? 2.945 -17.328 -7.312 1 98.25 305 GLY B N 1
ATOM 5683 C CA . GLY B 1 305 ? 2.549 -16.297 -8.258 1 98.25 305 GLY B CA 1
ATOM 5684 C C . GLY B 1 305 ? 1.833 -15.133 -7.602 1 98.25 305 GLY B C 1
ATOM 5685 O O . GLY B 1 305 ? 1.101 -15.32 -6.625 1 98.25 305 GLY B O 1
ATOM 5686 N N . TYR B 1 306 ? 2.072 -13.992 -8.141 1 98.75 306 TYR B N 1
ATOM 5687 C CA . TYR B 1 306 ? 1.451 -12.727 -7.75 1 98.75 306 TYR B CA 1
ATOM 5688 C C . TYR B 1 306 ? 1.112 -11.883 -8.977 1 98.75 306 TYR B C 1
ATOM 5690 O O . TYR B 1 306 ? 1.969 -11.172 -9.5 1 98.75 306 TYR B O 1
ATOM 5698 N N . GLY B 1 307 ? -0.201 -11.992 -9.406 1 98.88 307 GLY B N 1
ATOM 5699 C CA . GLY B 1 307 ? -0.665 -11.242 -10.562 1 98.88 307 GLY B CA 1
ATOM 5700 C C . GLY B 1 307 ? -1.436 -9.992 -10.188 1 98.88 307 GLY B C 1
ATOM 5701 O O . GLY B 1 307 ? -2.232 -10 -9.242 1 98.88 307 GLY B O 1
ATOM 5702 N N . MET B 1 308 ? -1.123 -8.891 -10.898 1 98.81 308 MET B N 1
ATOM 5703 C CA . MET B 1 308 ? -1.797 -7.617 -10.664 1 98.81 308 MET B CA 1
ATOM 5704 C C . MET B 1 308 ? -2.312 -7.027 -11.969 1 98.81 308 MET B C 1
ATOM 5706 O O . MET B 1 308 ? -1.698 -7.211 -13.023 1 98.81 308 MET B O 1
ATOM 5710 N N . SER B 1 309 ? -3.451 -6.305 -11.852 1 98.69 309 SER B N 1
ATOM 5711 C CA . SER B 1 309 ? -3.988 -5.602 -13.008 1 98.69 309 SER B CA 1
ATOM 5712 C C . SER B 1 309 ? -4.941 -4.488 -12.586 1 98.69 309 SER B C 1
ATOM 5714 O O . SER B 1 309 ? -5.352 -4.422 -11.43 1 98.69 309 SER B O 1
ATOM 5716 N N . GLY B 1 310 ? -5.176 -3.623 -13.547 1 97.56 310 GLY B N 1
ATOM 5717 C CA . GLY B 1 310 ? -6.242 -2.639 -13.438 1 97.56 310 GLY B CA 1
ATOM 5718 C C . GLY B 1 310 ? -7.355 -2.854 -14.445 1 97.56 310 GLY B C 1
ATOM 5719 O O . GLY B 1 310 ? -7.102 -3.248 -15.586 1 97.56 310 GLY B O 1
ATOM 5720 N N . ASP B 1 311 ? -8.547 -2.559 -14 1 93.94 311 ASP B N 1
ATOM 5721 C CA . ASP B 1 311 ? -9.672 -2.66 -14.914 1 93.94 311 ASP B CA 1
ATOM 5722 C C . ASP B 1 311 ? -9.68 -1.5 -15.906 1 93.94 311 ASP B C 1
ATOM 5724 O O . ASP B 1 311 ? -10.078 -1.665 -17.062 1 93.94 311 ASP B O 1
ATOM 5728 N N . ALA B 1 312 ? -9.344 -0.335 -15.414 1 91.81 312 ALA B N 1
ATOM 5729 C CA . ALA B 1 312 ? -9.32 0.9 -16.188 1 91.81 312 ALA B CA 1
ATOM 5730 C C . ALA B 1 312 ? -10.703 1.206 -16.766 1 91.81 312 ALA B C 1
ATOM 5732 O O . ALA B 1 312 ? -10.82 1.67 -17.906 1 91.81 312 ALA B O 1
ATOM 5733 N N . HIS B 1 313 ? -11.711 0.94 -16.078 1 83.25 313 HIS B N 1
ATOM 5734 C CA . HIS B 1 313 ? -13.039 1.032 -16.672 1 83.25 313 HIS B CA 1
ATOM 5735 C C . HIS B 1 313 ? -13.977 1.845 -15.781 1 83.25 313 HIS B C 1
ATOM 5737 O O . HIS B 1 313 ? -14.586 2.816 -16.234 1 83.25 313 HIS B O 1
ATOM 5743 N N . HIS B 1 314 ? -14.133 1.445 -14.625 1 82.56 314 HIS B N 1
ATOM 5744 C CA . HIS B 1 314 ? -15.086 2.066 -13.711 1 82.56 314 HIS B CA 1
ATOM 5745 C C . HIS B 1 314 ? -14.578 2.018 -12.273 1 82.56 314 HIS B C 1
ATOM 5747 O O . HIS B 1 314 ? -13.75 1.171 -11.93 1 82.56 314 HIS B O 1
ATOM 5753 N N . ILE B 1 315 ? -15.164 2.848 -11.492 1 81.62 315 ILE B N 1
ATOM 5754 C CA . ILE B 1 315 ? -14.688 3.039 -10.133 1 81.62 315 ILE B CA 1
ATOM 5755 C C . ILE B 1 315 ? -15.18 1.899 -9.242 1 81.62 315 ILE B C 1
ATOM 5757 O O . ILE B 1 315 ? -14.531 1.539 -8.258 1 81.62 315 ILE B O 1
ATOM 5761 N N . THR B 1 316 ? -16.328 1.357 -9.57 1 80.88 316 THR B N 1
ATOM 5762 C CA . THR B 1 316 ? -16.891 0.369 -8.656 1 80.88 316 THR B CA 1
ATOM 5763 C C . THR B 1 316 ? -17.281 -0.904 -9.398 1 80.88 316 THR B C 1
ATOM 5765 O O . THR B 1 316 ? -17.672 -1.895 -8.781 1 80.88 316 THR B O 1
ATOM 5768 N N . GLN B 1 317 ? -17.203 -0.875 -10.672 1 80.44 317 GLN B N 1
ATOM 5769 C CA . GLN B 1 317 ? -17.641 -2.023 -11.453 1 80.44 317 GLN B CA 1
ATOM 5770 C C . GLN B 1 317 ? -16.516 -2.572 -12.312 1 80.44 317 GLN B C 1
ATOM 5772 O O . GLN B 1 317 ? -15.703 -1.81 -12.844 1 80.44 317 GLN B O 1
ATOM 5777 N N . PRO B 1 318 ? -16.484 -3.857 -12.336 1 82.06 318 PRO B N 1
ATOM 5778 C CA . PRO B 1 318 ? -15.5 -4.449 -13.242 1 82.06 318 PRO B CA 1
ATOM 5779 C C . PRO B 1 318 ? -15.836 -4.234 -14.711 1 82.06 318 PRO B C 1
ATOM 5781 O O . PRO B 1 318 ? -16.969 -3.867 -15.039 1 82.06 318 PRO B O 1
ATOM 5784 N N . GLN B 1 319 ? -14.828 -4.453 -15.461 1 82.06 319 GLN B N 1
ATOM 5785 C CA . GLN B 1 319 ? -15.078 -4.441 -16.891 1 82.06 319 GLN B CA 1
ATOM 5786 C C . GLN B 1 319 ? -15.945 -5.629 -17.312 1 82.06 319 GLN B C 1
ATOM 5788 O O . GLN B 1 319 ? -15.758 -6.742 -16.812 1 82.06 319 GLN B O 1
ATOM 5793 N N . ASN B 1 320 ? -16.781 -5.48 -18.219 1 84.19 320 ASN B N 1
ATOM 5794 C CA . ASN B 1 320 ? -17.781 -6.473 -18.594 1 84.19 320 ASN B CA 1
ATOM 5795 C C . ASN B 1 320 ? -17.141 -7.73 -19.156 1 84.19 320 ASN B C 1
ATOM 5797 O O . ASN B 1 320 ? -17.656 -8.836 -18.984 1 84.19 320 ASN B O 1
ATOM 5801 N N . ASP B 1 321 ? -16.062 -7.5 -19.75 1 88.81 321 ASP B N 1
ATOM 5802 C CA . ASP B 1 321 ? -15.43 -8.664 -20.359 1 88.81 321 ASP B CA 1
ATOM 5803 C C . ASP B 1 321 ? -14.484 -9.367 -19.391 1 88.81 321 ASP B C 1
ATOM 5805 O O . ASP B 1 321 ? -13.883 -10.383 -19.734 1 88.81 321 ASP B O 1
ATOM 5809 N N . GLY B 1 322 ? -14.344 -8.805 -18.25 1 93.69 322 GLY B N 1
ATOM 5810 C CA . GLY B 1 322 ? -13.531 -9.43 -17.219 1 93.69 322 GLY B CA 1
ATOM 5811 C C . GLY B 1 322 ? -12.039 -9.352 -17.5 1 93.69 322 GLY B C 1
ATOM 5812 O O . GLY B 1 322 ? -11.266 -10.148 -16.969 1 93.69 322 GLY B O 1
ATOM 5813 N N . ARG B 1 323 ? -11.641 -8.445 -18.344 1 95.69 323 ARG B N 1
ATOM 5814 C CA . ARG B 1 323 ? -10.258 -8.383 -18.812 1 95.69 323 ARG B CA 1
ATOM 5815 C C . ARG B 1 323 ? -9.305 -8.195 -17.641 1 95.69 323 ARG B C 1
ATOM 5817 O O . ARG B 1 323 ? -8.25 -8.836 -17.578 1 95.69 323 ARG B O 1
ATOM 5824 N N . GLY B 1 324 ? -9.617 -7.289 -16.719 1 96.94 324 GLY B N 1
ATOM 5825 C CA . GLY B 1 324 ? -8.773 -7.102 -15.555 1 96.94 324 GLY B CA 1
ATOM 5826 C C . GLY B 1 324 ? -8.57 -8.375 -14.758 1 96.94 324 GLY B C 1
ATOM 5827 O O . GLY B 1 324 ? -7.441 -8.703 -14.375 1 96.94 324 GLY B O 1
ATOM 5828 N N . ALA B 1 325 ? -9.656 -9.07 -14.508 1 98 325 ALA B N 1
ATOM 5829 C CA . ALA B 1 325 ? -9.578 -10.344 -13.789 1 98 325 ALA B CA 1
ATOM 5830 C C . ALA B 1 325 ? -8.766 -11.367 -14.562 1 98 325 ALA B C 1
ATOM 5832 O O . ALA B 1 325 ? -7.965 -12.102 -13.984 1 98 325 ALA B O 1
ATOM 5833 N N . ILE B 1 326 ? -8.969 -11.461 -15.867 1 98.5 326 ILE B N 1
ATOM 5834 C CA . ILE B 1 326 ? -8.234 -12.375 -16.734 1 98.5 326 ILE B CA 1
ATOM 5835 C C . ILE B 1 326 ? -6.738 -12.078 -16.656 1 98.5 326 ILE B C 1
ATOM 5837 O O . ILE B 1 326 ? -5.934 -12.992 -16.422 1 98.5 326 ILE B O 1
ATOM 5841 N N . LEU B 1 327 ? -6.379 -10.805 -16.734 1 98.5 327 LEU B N 1
ATOM 5842 C CA . LEU B 1 327 ? -4.977 -10.406 -16.719 1 98.5 327 LEU B CA 1
ATOM 5843 C C . LEU B 1 327 ? -4.332 -10.766 -15.383 1 98.5 327 LEU B C 1
ATOM 5845 O O . LEU B 1 327 ? -3.205 -11.266 -15.344 1 98.5 327 LEU B O 1
ATOM 5849 N N . ALA B 1 328 ? -5.016 -10.508 -14.305 1 98.75 328 ALA B N 1
ATOM 5850 C CA . ALA B 1 328 ? -4.465 -10.82 -12.992 1 98.75 328 ALA B CA 1
ATOM 5851 C C . ALA B 1 328 ? -4.18 -12.312 -12.852 1 98.75 328 ALA B C 1
ATOM 5853 O O . ALA B 1 328 ? -3.104 -12.711 -12.398 1 98.75 328 ALA B O 1
ATOM 5854 N N . MET B 1 329 ? -5.129 -13.172 -13.273 1 98.88 329 MET B N 1
ATOM 5855 C CA . MET B 1 329 ? -4.957 -14.617 -13.164 1 98.88 329 MET B CA 1
ATOM 5856 C C . MET B 1 329 ? -3.867 -15.109 -14.109 1 98.88 329 MET B C 1
ATOM 5858 O O . MET B 1 329 ? -3.031 -15.93 -13.727 1 98.88 329 MET B O 1
ATOM 5862 N N . GLU B 1 330 ? -3.838 -14.617 -15.297 1 98.75 330 GLU B N 1
ATOM 5863 C CA . GLU B 1 330 ? -2.83 -15.031 -16.266 1 98.75 330 GLU B CA 1
ATOM 5864 C C . GLU B 1 330 ? -1.427 -14.656 -15.805 1 98.75 330 GLU B C 1
ATOM 5866 O O . GLU B 1 330 ? -0.486 -15.438 -15.961 1 98.75 330 GLU B O 1
ATOM 5871 N N . ARG B 1 331 ? -1.309 -13.5 -15.25 1 98.75 331 ARG B N 1
ATOM 5872 C CA . ARG B 1 331 ? -0.006 -13.039 -14.781 1 98.75 331 ARG B CA 1
ATOM 5873 C C . ARG B 1 331 ? 0.47 -13.867 -13.586 1 98.75 331 ARG B C 1
ATOM 5875 O O . ARG B 1 331 ? 1.667 -14.125 -13.445 1 98.75 331 ARG B O 1
ATOM 5882 N N . ALA B 1 332 ? -0.468 -14.227 -12.719 1 98.75 332 ALA B N 1
ATOM 5883 C CA . ALA B 1 332 ? -0.104 -15.133 -11.633 1 98.75 332 ALA B CA 1
ATOM 5884 C C . ALA B 1 332 ? 0.374 -16.469 -12.18 1 98.75 332 ALA B C 1
ATOM 5886 O O . ALA B 1 332 ? 1.359 -17.031 -11.695 1 98.75 332 ALA B O 1
ATOM 5887 N N . LEU B 1 333 ? -0.301 -17.016 -13.188 1 98.62 333 LEU B N 1
ATOM 5888 C CA . LEU B 1 333 ? 0.08 -18.266 -13.828 1 98.62 333 LEU B CA 1
ATOM 5889 C C . LEU B 1 333 ? 1.455 -18.156 -14.477 1 98.62 333 LEU B C 1
ATOM 5891 O O . LEU B 1 333 ? 2.314 -19.016 -14.273 1 98.62 333 LEU B O 1
ATOM 5895 N N . GLU B 1 334 ? 1.66 -17.047 -15.148 1 98 334 GLU B N 1
ATOM 5896 C CA . GLU B 1 334 ? 2.928 -16.844 -15.836 1 98 334 GLU B CA 1
ATOM 5897 C C . GLU B 1 334 ? 4.094 -16.812 -14.852 1 98 334 GLU B C 1
ATOM 5899 O O . GLU B 1 334 ? 5.121 -17.453 -15.078 1 98 334 GLU B O 1
ATOM 5904 N N . GLN B 1 335 ? 3.898 -16.109 -13.812 1 96.44 335 GLN B N 1
ATOM 5905 C CA . GLN B 1 335 ? 4.953 -15.977 -12.812 1 96.44 335 GLN B CA 1
ATOM 5906 C C . GLN B 1 335 ? 5.23 -17.312 -12.117 1 96.44 335 GLN B C 1
ATOM 5908 O O . GLN B 1 335 ? 6.359 -17.578 -11.711 1 96.44 335 GLN B O 1
ATOM 5913 N N . SER B 1 336 ? 4.238 -18.109 -11.984 1 96.62 336 SER B N 1
ATOM 5914 C CA . SER B 1 336 ? 4.367 -19.375 -11.266 1 96.62 336 SER B CA 1
ATOM 5915 C C . SER B 1 336 ? 5.074 -20.422 -12.109 1 96.62 336 SER B C 1
ATOM 5917 O O . SER B 1 336 ? 5.59 -21.406 -11.578 1 96.62 336 SER B O 1
ATOM 5919 N N . GLY B 1 337 ? 4.965 -20.281 -13.414 1 96.5 337 GLY B N 1
ATOM 5920 C CA . GLY B 1 337 ? 5.465 -21.312 -14.312 1 96.5 337 GLY B CA 1
ATOM 5921 C C . GLY B 1 337 ? 4.512 -22.484 -14.469 1 96.5 337 GLY B C 1
ATOM 5922 O O . GLY B 1 337 ? 4.832 -23.469 -15.133 1 96.5 337 GLY B O 1
ATOM 5923 N N . LEU B 1 338 ? 3.359 -22.391 -13.898 1 97.56 338 LEU B N 1
ATOM 5924 C CA . LEU B 1 338 ? 2.363 -23.453 -14 1 97.56 338 LEU B CA 1
ATOM 5925 C C . LEU B 1 338 ? 1.375 -23.172 -15.125 1 97.56 338 LEU B C 1
ATOM 5927 O O . LEU B 1 338 ? 1.184 -22.016 -15.516 1 97.56 338 LEU B O 1
ATOM 5931 N N . GLN B 1 339 ? 0.826 -24.25 -15.562 1 98.06 339 GLN B N 1
ATOM 5932 C CA . GLN B 1 339 ? -0.228 -24.141 -16.562 1 98.06 339 GLN B CA 1
ATOM 5933 C C . GLN B 1 339 ? -1.609 -24.188 -15.922 1 98.06 339 GLN B C 1
ATOM 5935 O O . GLN B 1 339 ? -1.758 -24.641 -14.789 1 98.06 339 GLN B O 1
ATOM 5940 N N . ALA B 1 340 ? -2.549 -23.766 -16.688 1 98.19 340 ALA B N 1
ATOM 5941 C CA . ALA B 1 340 ? -3.916 -23.656 -16.172 1 98.19 340 ALA B CA 1
ATOM 5942 C C . ALA B 1 340 ? -4.43 -25.016 -15.695 1 98.19 340 ALA B C 1
ATOM 5944 O O . ALA B 1 340 ? -5.184 -25.078 -14.719 1 98.19 340 ALA B O 1
ATOM 5945 N N . ASP B 1 341 ? -4.031 -26.094 -16.344 1 97.94 341 ASP B N 1
ATOM 5946 C CA . ASP B 1 341 ? -4.574 -27.406 -16.031 1 97.94 341 ASP B CA 1
ATOM 5947 C C . ASP B 1 341 ? -3.906 -27.984 -14.797 1 97.94 341 ASP B C 1
ATOM 5949 O O . ASP B 1 341 ? -4.281 -29.078 -14.336 1 97.94 341 ASP B O 1
ATOM 5953 N N . GLN B 1 342 ? -2.936 -27.266 -14.273 1 98.19 342 GLN B N 1
ATOM 5954 C CA . GLN B 1 342 ? -2.26 -27.703 -13.055 1 98.19 342 GLN B CA 1
ATOM 5955 C C . GLN B 1 342 ? -2.875 -27.047 -11.82 1 98.19 342 GLN B C 1
ATOM 5957 O O . GLN B 1 342 ? -2.514 -27.375 -10.688 1 98.19 342 GLN B O 1
ATOM 5962 N N . ILE B 1 343 ? -3.811 -26.172 -12.016 1 98.81 343 ILE B N 1
ATOM 5963 C CA . ILE B 1 343 ? -4.527 -25.531 -10.922 1 98.81 343 ILE B CA 1
ATOM 5964 C C . ILE B 1 343 ? -5.75 -26.359 -10.547 1 98.81 343 ILE B C 1
ATOM 5966 O O . ILE B 1 343 ? -6.656 -26.562 -11.367 1 98.81 343 ILE B O 1
ATOM 5970 N N . ASP B 1 344 ? -5.836 -26.797 -9.305 1 98.81 344 ASP B N 1
ATOM 5971 C CA . ASP B 1 344 ? -6.891 -27.719 -8.906 1 98.81 344 ASP B CA 1
ATOM 5972 C C . ASP B 1 344 ? -8.039 -26.984 -8.219 1 98.81 344 ASP B C 1
ATOM 5974 O O . ASP B 1 344 ? -9.164 -27.469 -8.172 1 98.81 344 ASP B O 1
ATOM 5978 N N . TYR B 1 345 ? -7.742 -25.797 -7.648 1 98.81 345 TYR B N 1
ATOM 5979 C CA . TYR B 1 345 ? -8.742 -25.094 -6.867 1 98.81 345 TYR B CA 1
ATOM 5980 C C . TYR B 1 345 ? -8.609 -23.578 -7.047 1 98.81 345 TYR B C 1
ATOM 5982 O O . TYR B 1 345 ? -7.496 -23.062 -7.148 1 98.81 345 TYR B O 1
ATOM 5990 N N . LEU B 1 346 ? -9.703 -22.906 -7.156 1 98.88 346 LEU B N 1
ATOM 5991 C CA . LEU B 1 346 ? -9.727 -21.453 -7.199 1 98.88 346 LEU B CA 1
ATOM 5992 C C . LEU B 1 346 ? -10.711 -20.906 -6.172 1 98.88 346 LEU B C 1
ATOM 5994 O O . LEU B 1 346 ? -11.898 -21.234 -6.195 1 98.88 346 LEU B O 1
ATOM 5998 N N . ASN B 1 347 ? -10.203 -20.156 -5.215 1 98.88 347 ASN B N 1
ATOM 5999 C CA . ASN B 1 347 ? -11.023 -19.359 -4.316 1 98.88 347 ASN B CA 1
ATOM 6000 C C . ASN B 1 347 ? -11.406 -18.031 -4.949 1 98.88 347 ASN B C 1
ATOM 6002 O O . ASN B 1 347 ? -10.578 -17.125 -5.059 1 98.88 347 ASN B O 1
ATOM 6006 N N . ALA B 1 348 ? -12.633 -17.891 -5.297 1 98.81 348 ALA B N 1
ATOM 6007 C CA . ALA B 1 348 ? -13.109 -16.688 -5.996 1 98.81 348 ALA B CA 1
ATOM 6008 C C . ALA B 1 348 ? -13.375 -15.555 -5.02 1 98.81 348 ALA B C 1
ATOM 6010 O O . ALA B 1 348 ? -13.727 -15.789 -3.863 1 98.81 348 ALA B O 1
ATOM 6011 N N . HIS B 1 349 ? -13.133 -14.32 -5.473 1 98.31 349 HIS B N 1
ATOM 6012 C CA . HIS B 1 349 ? -13.531 -13.148 -4.707 1 98.31 349 HIS B CA 1
ATOM 6013 C C . HIS B 1 349 ? -15.047 -13.078 -4.535 1 98.31 349 HIS B C 1
ATOM 6015 O O . HIS B 1 349 ? -15.539 -12.93 -3.418 1 98.31 349 HIS B O 1
ATOM 6021 N N . ALA B 1 350 ? -15.82 -13.164 -5.617 1 97.75 350 ALA B N 1
ATOM 6022 C CA . ALA B 1 350 ? -17.266 -13.273 -5.691 1 97.75 350 ALA B CA 1
ATOM 6023 C C . ALA B 1 350 ? -17.938 -12.586 -4.496 1 97.75 350 ALA B C 1
ATOM 6025 O O . ALA B 1 350 ? -18.078 -13.195 -3.434 1 97.75 350 ALA B O 1
ATOM 6026 N N . THR B 1 351 ? -18.484 -11.43 -4.668 1 94.12 351 THR B N 1
ATOM 6027 C CA . THR B 1 351 ? -19.016 -10.625 -3.574 1 94.12 351 THR B CA 1
ATOM 6028 C C . THR B 1 351 ? -20.531 -10.789 -3.471 1 94.12 351 THR B C 1
ATOM 6030 O O . THR B 1 351 ? -21.188 -10.117 -2.668 1 94.12 351 THR B O 1
ATOM 6033 N N . SER B 1 352 ? -21.109 -11.672 -4.227 1 96.88 352 SER B N 1
ATOM 6034 C CA . SER B 1 352 ? -22.562 -11.844 -4.254 1 96.88 352 SER B CA 1
ATOM 6035 C C . SER B 1 352 ? -23.25 -10.664 -4.926 1 96.88 352 SER B C 1
ATOM 6037 O O . SER B 1 352 ? -24.406 -10.383 -4.652 1 96.88 352 SER B O 1
ATOM 6039 N N . THR B 1 353 ? -22.516 -9.922 -5.703 1 94.88 353 THR B N 1
ATOM 6040 C CA . THR B 1 353 ? -23.094 -8.875 -6.535 1 94.88 353 THR B CA 1
ATOM 6041 C C . THR B 1 353 ? -23.375 -9.391 -7.941 1 94.88 353 THR B C 1
ATOM 6043 O O . THR B 1 353 ? -22.609 -10.195 -8.477 1 94.88 353 THR B O 1
ATOM 6046 N N . PRO B 1 354 ? -24.453 -8.961 -8.547 1 94 354 PRO B N 1
ATOM 6047 C CA . PRO B 1 354 ? -24.844 -9.508 -9.852 1 94 354 PRO B CA 1
ATOM 6048 C C . PRO B 1 354 ? -23.734 -9.359 -10.898 1 94 354 PRO B C 1
ATOM 6050 O O . PRO B 1 354 ? -23.297 -10.359 -11.477 1 94 354 PRO B O 1
ATOM 6053 N N . LEU B 1 355 ? -23.188 -8.211 -11.031 1 92.94 355 LEU B N 1
ATOM 6054 C CA . LEU B 1 355 ? -22.203 -7.973 -12.078 1 92.94 355 LEU B CA 1
ATOM 6055 C C . LEU B 1 355 ? -20.859 -8.578 -11.695 1 92.94 355 LEU B C 1
ATOM 6057 O O . LEU B 1 355 ? -20.219 -9.25 -12.508 1 92.94 355 LEU B O 1
ATOM 6061 N N . GLY B 1 356 ? -20.359 -8.344 -10.484 1 94.81 356 GLY B N 1
ATOM 6062 C CA . GLY B 1 356 ? -19.062 -8.82 -10.047 1 94.81 356 GLY B CA 1
ATOM 6063 C C . GLY B 1 356 ? -18.891 -10.32 -10.18 1 94.81 356 GLY B C 1
ATOM 6064 O O . GLY B 1 356 ? -17.906 -10.797 -10.727 1 94.81 356 GLY B O 1
ATOM 6065 N N . ASP B 1 357 ? -19.891 -11.078 -9.742 1 97.31 357 ASP B N 1
ATOM 6066 C CA . ASP B 1 357 ? -19.812 -12.539 -9.773 1 97.31 357 ASP B CA 1
ATOM 6067 C C . ASP B 1 357 ? -19.828 -13.055 -11.211 1 97.31 357 ASP B C 1
ATOM 6069 O O . ASP B 1 357 ? -19.094 -13.977 -11.555 1 97.31 357 ASP B O 1
ATOM 6073 N N . ALA B 1 358 ? -20.703 -12.484 -11.984 1 96.75 358 ALA B N 1
ATOM 6074 C CA . ALA B 1 358 ? -20.828 -12.93 -13.375 1 96.75 358 ALA B CA 1
ATOM 6075 C C . ALA B 1 358 ? -19.547 -12.68 -14.148 1 96.75 358 ALA B C 1
ATOM 6077 O O . ALA B 1 358 ? -19.094 -13.531 -14.914 1 96.75 358 ALA B O 1
ATOM 6078 N N . VAL B 1 359 ? -18.938 -11.523 -13.914 1 96.12 359 VAL B N 1
ATOM 6079 C CA . VAL B 1 359 ? -17.719 -11.141 -14.609 1 96.12 359 VAL B CA 1
ATOM 6080 C C . VAL B 1 359 ? -16.578 -12.055 -14.18 1 96.12 359 VAL B C 1
ATOM 6082 O O . VAL B 1 359 ? -15.781 -12.5 -15.016 1 96.12 359 VAL B O 1
ATOM 6085 N N . GLU B 1 360 ? -16.484 -12.312 -12.922 1 97.75 360 GLU B N 1
ATOM 6086 C CA . GLU B 1 360 ? -15.43 -13.188 -12.438 1 97.75 360 GLU B CA 1
ATOM 6087 C C . GLU B 1 360 ? -15.594 -14.609 -12.969 1 97.75 360 GLU B C 1
ATOM 6089 O O . GLU B 1 360 ? -14.617 -15.25 -13.359 1 97.75 360 GLU B O 1
ATOM 6094 N N . ALA B 1 361 ? -16.812 -15.133 -12.984 1 97.56 361 ALA B N 1
ATOM 6095 C CA . ALA B 1 361 ? -17.078 -16.469 -13.523 1 97.56 361 ALA B CA 1
ATOM 6096 C C . ALA B 1 361 ? -16.672 -16.562 -14.984 1 97.56 361 ALA B C 1
ATOM 6098 O O . ALA B 1 361 ? -16.047 -17.531 -15.406 1 97.56 361 ALA B O 1
ATOM 6099 N N . THR B 1 362 ? -17.031 -15.555 -15.703 1 96.88 362 THR B N 1
ATOM 6100 C CA . THR B 1 362 ? -16.672 -15.5 -17.109 1 96.88 362 THR B CA 1
ATOM 6101 C C . THR B 1 362 ? -15.164 -15.461 -17.297 1 96.88 362 THR B C 1
ATOM 6103 O O . THR B 1 362 ? -14.617 -16.109 -18.172 1 96.88 362 THR B O 1
ATOM 6106 N N . ALA B 1 363 ? -14.5 -14.648 -16.484 1 98.12 363 ALA B N 1
ATOM 6107 C CA . ALA B 1 363 ? -13.039 -14.547 -16.531 1 98.12 363 ALA B CA 1
ATOM 6108 C C . ALA B 1 363 ? -12.391 -15.898 -16.234 1 98.12 363 ALA B C 1
ATOM 6110 O O . ALA B 1 363 ? -11.43 -16.297 -16.891 1 98.12 363 ALA B O 1
ATOM 6111 N N . ILE B 1 364 ? -12.906 -16.625 -15.227 1 98.44 364 ILE B N 1
ATOM 6112 C CA . ILE B 1 364 ? -12.383 -17.938 -14.852 1 98.44 364 ILE B CA 1
ATOM 6113 C C . ILE B 1 364 ? -12.539 -18.906 -16.016 1 98.44 364 ILE B C 1
ATOM 6115 O O . ILE B 1 364 ? -11.602 -19.641 -16.359 1 98.44 364 ILE B O 1
ATOM 6119 N N . LYS B 1 365 ? -13.672 -18.922 -16.594 1 97.31 365 LYS B N 1
ATOM 6120 C CA . LYS B 1 365 ? -13.922 -19.797 -17.734 1 97.31 365 LYS B CA 1
ATOM 6121 C C . LYS B 1 365 ? -12.961 -19.484 -18.891 1 97.31 365 LYS B C 1
ATOM 6123 O O . LYS B 1 365 ? -12.477 -20.406 -19.547 1 97.31 365 LYS B O 1
ATOM 6128 N N . SER B 1 366 ? -12.695 -18.234 -19.062 1 97.38 366 SER B N 1
ATOM 6129 C CA . SER B 1 366 ? -11.805 -17.812 -20.141 1 97.38 366 SER B CA 1
ATOM 6130 C C . SER B 1 366 ? -10.375 -18.266 -19.891 1 97.38 366 SER B C 1
ATOM 6132 O O . SER B 1 366 ? -9.695 -18.734 -20.812 1 97.38 366 SER B O 1
ATOM 6134 N N . VAL B 1 367 ? -9.859 -18.109 -18.719 1 98.5 367 VAL B N 1
ATOM 6135 C CA . VAL B 1 367 ? -8.469 -18.406 -18.375 1 98.5 367 VAL B CA 1
ATOM 6136 C C . VAL B 1 367 ? -8.25 -19.922 -18.344 1 98.5 367 VAL B C 1
ATOM 6138 O O . VAL B 1 367 ? -7.219 -20.406 -18.812 1 98.5 367 VAL B O 1
ATOM 6141 N N . PHE B 1 368 ? -9.227 -20.703 -17.875 1 98.44 368 PHE B N 1
ATOM 6142 C CA . PHE B 1 368 ? -8.984 -22.109 -17.625 1 98.44 368 PHE B CA 1
ATOM 6143 C C . PHE B 1 368 ? -9.609 -22.984 -18.703 1 98.44 368 PHE B C 1
ATOM 6145 O O . PHE B 1 368 ? -9.281 -24.156 -18.828 1 98.44 368 PHE B O 1
ATOM 6152 N N . GLY B 1 369 ? -10.539 -22.453 -19.453 1 96.25 369 GLY B N 1
ATOM 6153 C CA . GLY B 1 369 ? -11.102 -23.125 -20.625 1 96.25 369 GLY B CA 1
ATOM 6154 C C . GLY B 1 369 ? -11.633 -24.516 -20.312 1 96.25 369 GLY B C 1
ATOM 6155 O O . GLY B 1 369 ? -12.453 -24.688 -19.406 1 96.25 369 GLY B O 1
ATOM 6156 N N . HIS B 1 370 ? -11.023 -25.469 -21.016 1 96.12 370 HIS B N 1
ATOM 6157 C CA . HIS B 1 370 ? -11.461 -26.859 -20.906 1 96.12 370 HIS B CA 1
ATOM 6158 C C . HIS B 1 370 ? -11.211 -27.406 -19.516 1 96.12 370 HIS B C 1
ATOM 6160 O O . HIS B 1 370 ? -12 -28.203 -19.016 1 96.12 370 HIS B O 1
ATOM 6166 N N . HIS B 1 371 ? -10.195 -26.906 -18.875 1 97.56 371 HIS B N 1
ATOM 6167 C CA . HIS B 1 371 ? -9.898 -27.359 -17.516 1 97.56 371 HIS B CA 1
ATOM 6168 C C . HIS B 1 371 ? -11.047 -27.047 -16.578 1 97.56 371 HIS B C 1
ATOM 6170 O O . HIS B 1 371 ? -11.398 -27.875 -15.719 1 97.56 371 HIS B O 1
ATOM 6176 N N . ALA B 1 372 ? -11.648 -25.906 -16.734 1 96.81 372 ALA B N 1
ATOM 6177 C CA . ALA B 1 372 ? -12.805 -25.516 -15.922 1 96.81 372 ALA B CA 1
ATOM 6178 C C . ALA B 1 372 ? -14.055 -26.266 -16.359 1 96.81 372 ALA B C 1
ATOM 6180 O O . ALA B 1 372 ? -14.812 -26.766 -15.523 1 96.81 372 ALA B O 1
ATOM 6181 N N . THR B 1 373 ? -14.289 -26.406 -17.641 1 95.81 373 THR B N 1
ATOM 6182 C CA . THR B 1 373 ? -15.547 -26.938 -18.156 1 95.81 373 THR B CA 1
ATOM 6183 C C . THR B 1 373 ? -15.586 -28.469 -18.031 1 95.81 373 THR B C 1
ATOM 6185 O O . THR B 1 373 ? -16.656 -29.062 -18.062 1 95.81 373 THR B O 1
ATOM 6188 N N . SER B 1 374 ? -14.453 -29.109 -17.859 1 95.94 374 SER B N 1
ATOM 6189 C CA . SER B 1 374 ? -14.406 -30.562 -17.703 1 95.94 374 SER B CA 1
ATOM 6190 C C . SER B 1 374 ? -14.477 -30.953 -16.234 1 95.94 374 SER B C 1
ATOM 6192 O O . SER B 1 374 ? -14.445 -32.156 -15.906 1 95.94 374 SER B O 1
ATOM 6194 N N . GLY B 1 375 ? -14.492 -30 -15.367 1 94.5 375 GLY B N 1
ATOM 6195 C CA . GLY B 1 375 ? -14.586 -30.281 -13.945 1 94.5 375 GLY B CA 1
ATOM 6196 C C . GLY B 1 375 ? -13.234 -30.438 -13.273 1 94.5 375 GLY B C 1
ATOM 6197 O O . GLY B 1 375 ? -13.148 -30.812 -12.102 1 94.5 375 GLY B O 1
ATOM 6198 N N . GLY B 1 376 ? -12.188 -30.141 -14.016 1 96.75 376 GLY B N 1
ATOM 6199 C CA . GLY B 1 376 ? -10.844 -30.266 -13.477 1 96.75 376 GLY B CA 1
ATOM 6200 C C . GLY B 1 376 ? -10.508 -29.188 -12.461 1 96.75 376 GLY B C 1
ATOM 6201 O O . GLY B 1 376 ? -9.602 -29.344 -11.648 1 96.75 376 GLY B O 1
ATOM 6202 N N . LEU B 1 377 ? -11.227 -28.062 -12.477 1 98.44 377 LEU B N 1
ATOM 6203 C CA . LEU B 1 377 ? -11.016 -26.938 -11.57 1 98.44 377 LEU B CA 1
ATOM 6204 C C . LEU B 1 377 ? -12.148 -26.844 -10.547 1 98.44 377 LEU B C 1
ATOM 6206 O O . LEU B 1 377 ? -13.297 -26.594 -10.914 1 98.44 377 LEU B O 1
ATOM 6210 N N . ALA B 1 378 ? -11.828 -27.109 -9.266 1 98.62 378 ALA B N 1
ATOM 6211 C CA . ALA B 1 378 ? -12.789 -26.812 -8.211 1 98.62 378 ALA B CA 1
ATOM 6212 C C . ALA B 1 378 ? -12.852 -25.312 -7.934 1 98.62 378 ALA B C 1
ATOM 6214 O O . ALA B 1 378 ? -11.82 -24.625 -7.965 1 98.62 378 ALA B O 1
ATOM 6215 N N . LEU B 1 379 ? -14.031 -24.828 -7.715 1 98.25 379 LEU B N 1
ATOM 6216 C CA . LEU B 1 379 ? -14.266 -23.406 -7.551 1 98.25 379 LEU B CA 1
ATOM 6217 C C . LEU B 1 379 ? -15.234 -23.141 -6.41 1 98.25 379 LEU B C 1
ATOM 6219 O O . LEU B 1 379 ? -16.25 -23.828 -6.277 1 98.25 379 LEU B O 1
ATOM 6223 N N . SER B 1 380 ? -14.93 -22.203 -5.535 1 98.56 380 SER B N 1
ATOM 6224 C CA . SER B 1 380 ? -15.875 -21.781 -4.508 1 98.56 380 SER B CA 1
ATOM 6225 C C . SER B 1 380 ? -15.586 -20.359 -4.031 1 98.56 380 SER B C 1
ATOM 6227 O O . SER B 1 380 ? -14.594 -19.75 -4.449 1 98.56 380 SER B O 1
ATOM 6229 N N . SER B 1 381 ? -16.438 -19.75 -3.299 1 98.19 381 SER B N 1
ATOM 6230 C CA . SER B 1 381 ? -16.266 -18.5 -2.574 1 98.19 381 SER B CA 1
ATOM 6231 C C . SER B 1 381 ? -16.609 -18.672 -1.098 1 98.19 381 SER B C 1
ATOM 6233 O O . SER B 1 381 ? -17.547 -19.391 -0.75 1 98.19 381 SER B O 1
ATOM 6235 N N . THR B 1 382 ? -15.914 -17.922 -0.3 1 95.25 382 THR B N 1
ATOM 6236 C CA . THR B 1 382 ? -16.078 -18.078 1.141 1 95.25 382 THR B CA 1
ATOM 6237 C C . THR B 1 382 ? -16.984 -16.984 1.708 1 95.25 382 THR B C 1
ATOM 6239 O O . THR B 1 382 ? -17.328 -17.016 2.891 1 95.25 382 THR B O 1
ATOM 6242 N N . LYS B 1 383 ? -17.406 -16.047 0.958 1 95.12 383 LYS B N 1
ATOM 6243 C CA . LYS B 1 383 ? -18.062 -14.852 1.478 1 95.12 383 LYS B CA 1
ATOM 6244 C C . LYS B 1 383 ? -19.5 -15.156 1.904 1 95.12 383 LYS B C 1
ATOM 6246 O O . LYS B 1 383 ? -20.094 -14.391 2.658 1 95.12 383 LYS B O 1
ATOM 6251 N N . GLY B 1 384 ? -20.094 -16.219 1.394 1 94.62 384 GLY B N 1
ATOM 6252 C CA . GLY B 1 384 ? -21.359 -16.656 1.942 1 94.62 384 GLY B CA 1
ATOM 6253 C C . GLY B 1 384 ? -21.281 -17.031 3.412 1 94.62 384 GLY B C 1
ATOM 6254 O O . GLY B 1 384 ? -22.266 -16.906 4.141 1 94.62 384 GLY B O 1
ATOM 6255 N N . ALA B 1 385 ? -20.109 -17.453 3.85 1 93.5 385 ALA B N 1
ATOM 6256 C CA . ALA B 1 385 ? -19.906 -17.922 5.219 1 93.5 385 ALA B CA 1
ATOM 6257 C C . ALA B 1 385 ? -19.469 -16.766 6.129 1 93.5 385 ALA B C 1
ATOM 6259 O O . ALA B 1 385 ? -19.922 -16.672 7.273 1 93.5 385 ALA B O 1
ATOM 6260 N N . ILE B 1 386 ? -18.672 -15.844 5.625 1 92.81 386 ILE B N 1
ATOM 6261 C CA . ILE B 1 386 ? -18.016 -14.93 6.559 1 92.81 386 ILE B CA 1
ATOM 6262 C C . ILE B 1 386 ? -18.391 -13.492 6.215 1 92.81 386 ILE B C 1
ATOM 6264 O O . ILE B 1 386 ? -18.031 -12.562 6.941 1 92.81 386 ILE B O 1
ATOM 6268 N N . GLY B 1 387 ? -19.125 -13.305 5.176 1 94.12 387 GLY B N 1
ATOM 6269 C CA . GLY B 1 387 ? -19.359 -11.953 4.699 1 94.12 387 GLY B CA 1
ATOM 6270 C C . GLY B 1 387 ? -18.156 -11.352 3.984 1 94.12 387 GLY B C 1
ATOM 6271 O O . GLY B 1 387 ? -17.203 -12.062 3.67 1 94.12 387 GLY B O 1
ATOM 6272 N N . HIS B 1 388 ? -18.297 -10.125 3.654 1 95.94 388 HIS B N 1
ATOM 6273 C CA . HIS B 1 388 ? -17.234 -9.414 2.971 1 95.94 388 HIS B CA 1
ATOM 6274 C C . HIS B 1 388 ? -16.453 -8.523 3.936 1 95.94 388 HIS B C 1
ATOM 6276 O O . HIS B 1 388 ? -16.984 -7.508 4.41 1 95.94 388 HIS B O 1
ATOM 6282 N N . LEU B 1 389 ? -15.227 -8.875 4.09 1 95.75 389 LEU B N 1
ATOM 6283 C CA . LEU B 1 389 ? -14.422 -8.258 5.137 1 95.75 389 LEU B CA 1
ATOM 6284 C C . LEU B 1 389 ? -13.672 -7.043 4.598 1 95.75 389 LEU B C 1
ATOM 6286 O O . LEU B 1 389 ? -12.734 -6.559 5.227 1 95.75 389 LEU B O 1
ATOM 6290 N N . LEU B 1 390 ? -13.961 -6.594 3.461 1 95.69 390 LEU B N 1
ATOM 6291 C CA . LEU B 1 390 ? -13.398 -5.402 2.834 1 95.69 390 LEU B CA 1
ATOM 6292 C C . LEU B 1 390 ? -11.883 -5.512 2.732 1 95.69 390 LEU B C 1
ATOM 6294 O O . LEU B 1 390 ? -11.359 -6.426 2.084 1 95.69 390 LEU B O 1
ATOM 6298 N N . GLY B 1 391 ? -11.117 -4.711 3.408 1 96.56 391 GLY B N 1
ATOM 6299 C CA . GLY B 1 391 ? -9.672 -4.719 3.27 1 96.56 391 GLY B CA 1
ATOM 6300 C C . GLY B 1 391 ? -9.031 -6.012 3.744 1 96.56 391 GLY B C 1
ATOM 6301 O O . GLY B 1 391 ? -7.922 -6.348 3.33 1 96.56 391 GLY B O 1
ATOM 6302 N N . ALA B 1 392 ? -9.695 -6.742 4.574 1 97.12 392 ALA B N 1
ATOM 6303 C CA . ALA B 1 392 ? -9.156 -7.992 5.102 1 97.12 392 ALA B CA 1
ATOM 6304 C C . ALA B 1 392 ? -9.547 -9.172 4.211 1 97.12 392 ALA B C 1
ATOM 6306 O O . ALA B 1 392 ? -9 -10.266 4.352 1 97.12 392 ALA B O 1
ATOM 6307 N N . ALA B 1 393 ? -10.414 -8.969 3.27 1 97.62 393 ALA B N 1
ATOM 6308 C CA . ALA B 1 393 ? -10.984 -10.062 2.48 1 97.62 393 ALA B CA 1
ATOM 6309 C C . ALA B 1 393 ? -9.891 -10.852 1.767 1 97.62 393 ALA B C 1
ATOM 6311 O O . ALA B 1 393 ? -9.836 -12.078 1.878 1 97.62 393 ALA B O 1
ATOM 6312 N N . GLY B 1 394 ? -8.992 -10.117 1.084 1 98.19 394 GLY B N 1
ATOM 6313 C CA . GLY B 1 394 ? -7.977 -10.773 0.276 1 98.19 394 GLY B CA 1
ATOM 6314 C C . GLY B 1 394 ? -7.062 -11.68 1.084 1 98.19 394 GLY B C 1
ATOM 6315 O O . GLY B 1 394 ? -6.648 -12.734 0.607 1 98.19 394 GLY B O 1
ATOM 6316 N N . SER B 1 395 ? -6.746 -11.25 2.271 1 98.31 395 SER B N 1
ATOM 6317 C CA . SER B 1 395 ? -5.836 -12.055 3.084 1 98.31 395 SER B CA 1
ATOM 6318 C C . SER B 1 395 ? -6.555 -13.258 3.691 1 98.31 395 SER B C 1
ATOM 6320 O O . SER B 1 395 ? -5.996 -14.352 3.754 1 98.31 395 SER B O 1
ATOM 6322 N N . VAL B 1 396 ? -7.781 -13.094 4.117 1 97.62 396 VAL B N 1
ATOM 6323 C CA . VAL B 1 396 ? -8.547 -14.203 4.68 1 97.62 396 VAL B CA 1
ATOM 6324 C C . VAL B 1 396 ? -8.828 -15.242 3.594 1 97.62 396 VAL B C 1
ATOM 6326 O O . VAL B 1 396 ? -8.719 -16.453 3.832 1 97.62 396 VAL B O 1
ATOM 6329 N N . GLU B 1 397 ? -9.172 -14.773 2.43 1 98.19 397 GLU B N 1
ATOM 6330 C CA . GLU B 1 397 ? -9.375 -15.656 1.288 1 98.19 397 GLU B CA 1
ATOM 6331 C C . GLU B 1 397 ? -8.109 -16.422 0.945 1 98.19 397 GLU B C 1
ATOM 6333 O O . GLU B 1 397 ? -8.164 -17.609 0.621 1 98.19 397 GLU B O 1
ATOM 6338 N N . ALA B 1 398 ? -6.996 -15.75 0.985 1 98.69 398 ALA B N 1
ATOM 6339 C CA . ALA B 1 398 ? -5.715 -16.406 0.745 1 98.69 398 ALA B CA 1
ATOM 6340 C C . ALA B 1 398 ? -5.457 -17.5 1.774 1 98.69 398 ALA B C 1
ATOM 6342 O O . ALA B 1 398 ? -4.969 -18.578 1.432 1 98.69 398 ALA B O 1
ATOM 6343 N N . ILE B 1 399 ? -5.77 -17.234 2.998 1 98.12 399 ILE B N 1
ATOM 6344 C CA . ILE B 1 399 ? -5.559 -18.203 4.066 1 98.12 399 ILE B CA 1
ATOM 6345 C C . ILE B 1 399 ? -6.461 -19.406 3.842 1 98.12 399 ILE B C 1
ATOM 6347 O O . ILE B 1 399 ? -6.02 -20.562 3.988 1 98.12 399 ILE B O 1
ATOM 6351 N N . PHE B 1 400 ? -7.742 -19.203 3.479 1 98 400 PHE B N 1
ATOM 6352 C CA . PHE B 1 400 ? -8.625 -20.297 3.121 1 98 400 PHE B CA 1
ATOM 6353 C C . PHE B 1 400 ? -8.008 -21.156 2.023 1 98 400 PHE B C 1
ATOM 6355 O O . PHE B 1 400 ? -8.07 -22.391 2.078 1 98 400 PHE B O 1
ATOM 6362 N N . THR B 1 401 ? -7.457 -20.516 1.065 1 98.75 401 THR B N 1
ATOM 6363 C CA . THR B 1 401 ? -6.871 -21.203 -0.083 1 98.75 401 THR B CA 1
ATOM 6364 C C . THR B 1 401 ? -5.68 -22.047 0.342 1 98.75 401 THR B C 1
ATOM 6366 O O . THR B 1 401 ? -5.555 -23.203 -0.069 1 98.75 401 THR B O 1
ATOM 6369 N N . VAL B 1 402 ? -4.824 -21.484 1.151 1 98.44 402 VAL B N 1
ATOM 6370 C CA . VAL B 1 402 ? -3.65 -22.188 1.655 1 98.44 402 VAL B CA 1
ATOM 6371 C C . VAL B 1 402 ? -4.086 -23.406 2.48 1 98.44 402 VAL B C 1
ATOM 6373 O O . VAL B 1 402 ? -3.52 -24.484 2.35 1 98.44 402 VAL B O 1
ATOM 6376 N N . LEU B 1 403 ? -5.074 -23.234 3.328 1 97.88 403 LEU B N 1
ATOM 6377 C CA . LEU B 1 403 ? -5.551 -24.312 4.18 1 97.88 403 LEU B CA 1
ATOM 6378 C C . LEU B 1 403 ? -6.227 -25.391 3.346 1 97.88 403 LEU B C 1
ATOM 6380 O O . LEU B 1 403 ? -6.156 -26.578 3.686 1 97.88 403 LEU B O 1
ATOM 6384 N N . ALA B 1 404 ? -6.902 -24.984 2.271 1 98.56 404 ALA B N 1
ATOM 6385 C CA . ALA B 1 404 ? -7.457 -25.969 1.354 1 98.56 404 ALA B CA 1
ATOM 6386 C C . ALA B 1 404 ? -6.363 -26.875 0.807 1 98.56 404 ALA B C 1
ATOM 6388 O O . ALA B 1 404 ? -6.543 -28.094 0.727 1 98.56 404 ALA B O 1
ATOM 6389 N N . ILE B 1 405 ? -5.227 -26.297 0.397 1 98.38 405 ILE B N 1
ATOM 6390 C CA . ILE B 1 405 ? -4.086 -27.062 -0.088 1 98.38 405 ILE B CA 1
ATOM 6391 C C . ILE B 1 405 ? -3.574 -27.984 1.018 1 98.38 405 ILE B C 1
ATOM 6393 O O . ILE B 1 405 ? -3.385 -29.188 0.797 1 98.38 405 ILE B O 1
ATOM 6397 N N . HIS B 1 406 ? -3.418 -27.422 2.168 1 97 406 HIS B N 1
ATOM 6398 C CA . HIS B 1 406 ? -2.791 -28.125 3.285 1 97 406 HIS B CA 1
ATOM 6399 C C . HIS B 1 406 ? -3.646 -29.297 3.752 1 97 406 HIS B C 1
ATOM 6401 O O . HIS B 1 406 ? -3.123 -30.375 4.039 1 97 406 HIS B O 1
ATOM 6407 N N . HIS B 1 407 ? -4.953 -29.141 3.834 1 97.19 407 HIS B N 1
ATOM 6408 C CA . HIS B 1 407 ? -5.852 -30.156 4.371 1 97.19 407 HIS B CA 1
ATOM 6409 C C . HIS B 1 407 ? -6.375 -31.062 3.264 1 97.19 407 HIS B C 1
ATOM 6411 O O . HIS B 1 407 ? -6.918 -32.125 3.541 1 97.19 407 HIS B O 1
ATOM 6417 N N . GLY B 1 408 ? -6.285 -30.609 2.066 1 98.12 408 GLY B N 1
ATOM 6418 C CA . GLY B 1 408 ? -6.836 -31.375 0.961 1 98.12 408 GLY B CA 1
ATOM 6419 C C . GLY B 1 408 ? -8.352 -31.375 0.937 1 98.12 408 GLY B C 1
ATOM 6420 O O . GLY B 1 408 ? -8.969 -32.438 0.738 1 98.12 408 GLY B O 1
ATOM 6421 N N . VAL B 1 409 ? -8.898 -30.219 1.217 1 98.5 409 VAL B N 1
ATOM 6422 C CA . VAL B 1 409 ? -10.352 -30.062 1.201 1 98.5 409 VAL B CA 1
ATOM 6423 C C . VAL B 1 409 ? -10.719 -28.703 0.607 1 98.5 409 VAL B C 1
ATOM 6425 O O . VAL B 1 409 ? -10.328 -27.656 1.14 1 98.5 409 VAL B O 1
ATOM 6428 N N . ALA B 1 410 ? -11.383 -28.672 -0.499 1 98.62 410 ALA B N 1
ATOM 6429 C CA . ALA B 1 410 ? -11.914 -27.422 -1.07 1 98.62 410 ALA B CA 1
ATOM 6430 C C . ALA B 1 410 ? -13.242 -27.047 -0.424 1 98.62 410 ALA B C 1
ATOM 6432 O O . ALA B 1 410 ? -14.156 -27.875 -0.349 1 98.62 410 ALA B O 1
ATOM 6433 N N . PRO B 1 411 ? -13.375 -25.859 0.08 1 98.19 411 PRO B N 1
ATOM 6434 C CA . PRO B 1 411 ? -14.586 -25.453 0.794 1 98.19 411 PRO B CA 1
ATOM 6435 C C . PRO B 1 411 ? -15.758 -25.188 -0.144 1 98.19 411 PRO B C 1
ATOM 6437 O O . PRO B 1 411 ? -15.562 -24.953 -1.338 1 98.19 411 PRO B O 1
ATOM 6440 N N . PRO B 1 412 ? -16.969 -25.25 0.394 1 98.06 412 PRO B N 1
ATOM 6441 C CA . PRO B 1 412 ? -18.156 -24.969 -0.407 1 98.06 412 PRO B CA 1
ATOM 6442 C C . PRO B 1 412 ? -18.469 -23.469 -0.499 1 98.06 412 PRO B C 1
ATOM 6444 O O . PRO B 1 412 ? -17.859 -22.672 0.217 1 98.06 412 PRO B O 1
ATOM 6447 N N . THR B 1 413 ? -19.344 -23.141 -1.413 1 98.25 413 THR B N 1
ATOM 6448 C CA . THR B 1 413 ? -20 -21.844 -1.46 1 98.25 413 THR B CA 1
ATOM 6449 C C . THR B 1 413 ? -21.328 -21.875 -0.711 1 98.25 413 THR B C 1
ATOM 6451 O O . THR B 1 413 ? -22.312 -22.422 -1.215 1 98.25 413 THR B O 1
ATOM 6454 N N . LEU B 1 414 ? -21.344 -21.297 0.435 1 96.88 414 LEU B N 1
ATOM 6455 C CA . LEU B 1 414 ? -22.562 -21.312 1.225 1 96.88 414 LEU B CA 1
ATOM 6456 C C . LEU B 1 414 ? -23.656 -20.484 0.561 1 96.88 414 LEU B C 1
ATOM 6458 O O . LEU B 1 414 ? -23.359 -19.469 -0.07 1 96.88 414 LEU B O 1
ATOM 6462 N N . ASN B 1 415 ? -24.938 -20.906 0.672 1 96.5 415 ASN B N 1
ATOM 6463 C CA . ASN B 1 415 ? -26.141 -20.234 0.224 1 96.5 415 ASN B CA 1
ATOM 6464 C C . ASN B 1 415 ? -26.297 -20.297 -1.294 1 96.5 415 ASN B C 1
ATOM 6466 O O . ASN B 1 415 ? -27.062 -19.531 -1.879 1 96.5 415 ASN B O 1
ATOM 6470 N N . LEU B 1 416 ? -25.453 -21.125 -1.934 1 98 416 LEU B N 1
ATOM 6471 C CA . LEU B 1 416 ? -25.641 -21.375 -3.359 1 98 416 LEU B CA 1
ATOM 6472 C C . LEU B 1 416 ? -26.719 -22.422 -3.59 1 98 416 LEU B C 1
ATOM 6474 O O . LEU B 1 416 ? -26.469 -23.625 -3.486 1 98 416 LEU B O 1
ATOM 6478 N N . GLU B 1 417 ? -27.891 -22 -3.963 1 96.62 417 GLU B N 1
ATOM 6479 C CA . GLU B 1 417 ? -29.031 -22.891 -4.168 1 96.62 417 GLU B CA 1
ATOM 6480 C C . GLU B 1 417 ? -29.359 -23.031 -5.652 1 96.62 417 GLU B C 1
ATOM 6482 O O . GLU B 1 417 ? -29.641 -24.141 -6.125 1 96.62 417 GLU B O 1
ATOM 6487 N N . GLN B 1 418 ? -29.328 -21.938 -6.344 1 97.12 418 GLN B N 1
ATOM 6488 C CA . GLN B 1 418 ? -29.547 -21.906 -7.789 1 97.12 418 GLN B CA 1
ATOM 6489 C C . GLN B 1 418 ? -28.391 -21.188 -8.492 1 97.12 418 GLN B C 1
ATOM 6491 O O . GLN B 1 418 ? -28.453 -19.969 -8.695 1 97.12 418 GLN B O 1
ATOM 6496 N N . PRO B 1 419 ? -27.453 -21.938 -8.953 1 97.62 419 PRO B N 1
ATOM 6497 C CA . PRO B 1 419 ? -26.312 -21.297 -9.609 1 97.62 419 PRO B CA 1
ATOM 6498 C C . PRO B 1 419 ? -26.734 -20.438 -10.797 1 97.62 419 PRO B C 1
ATOM 6500 O O . PRO B 1 419 ? -27.672 -20.766 -11.516 1 97.62 419 PRO B O 1
ATOM 6503 N N . ASP B 1 420 ? -26.016 -19.375 -11 1 97.25 420 ASP B N 1
ATOM 6504 C CA . ASP B 1 420 ? -26.203 -18.516 -12.164 1 97.25 420 ASP B CA 1
ATOM 6505 C C . ASP B 1 420 ? -26.203 -19.344 -13.453 1 97.25 420 ASP B C 1
ATOM 6507 O O . ASP B 1 420 ? -25.531 -20.375 -13.539 1 97.25 420 ASP B O 1
ATOM 6511 N N . LEU B 1 421 ? -26.828 -18.906 -14.523 1 95.38 421 LEU B N 1
ATOM 6512 C CA . LEU B 1 421 ? -27 -19.609 -15.789 1 95.38 421 LEU B CA 1
ATOM 6513 C C . LEU B 1 421 ? -25.656 -19.766 -16.5 1 95.38 421 LEU B C 1
ATOM 6515 O O . LEU B 1 421 ? -25.516 -20.641 -17.359 1 95.38 421 LEU B O 1
ATOM 6519 N N . LEU B 1 422 ? -24.719 -18.953 -16.109 1 94.56 422 LEU B N 1
ATOM 6520 C CA . LEU B 1 422 ? -23.391 -19.016 -16.703 1 94.56 422 LEU B CA 1
ATOM 6521 C C . LEU B 1 422 ? -22.703 -20.328 -16.375 1 94.56 422 LEU B C 1
ATOM 6523 O O . LEU B 1 422 ? -21.797 -20.766 -17.078 1 94.56 422 LEU B O 1
ATOM 6527 N N . PHE B 1 423 ? -23.078 -20.875 -15.312 1 96.31 423 PHE B N 1
ATOM 6528 C CA . PHE B 1 423 ? -22.516 -22.156 -14.906 1 96.31 423 PHE B CA 1
ATOM 6529 C C . PHE B 1 423 ? -23.25 -23.312 -15.57 1 96.31 423 PHE B C 1
ATOM 6531 O O . PHE B 1 423 ? -24.469 -23.422 -15.461 1 96.31 423 PHE B O 1
ATOM 6538 N N . GLU B 1 424 ? -22.562 -24.156 -16.25 1 93.94 424 GLU B N 1
ATOM 6539 C CA . GLU B 1 424 ? -23.141 -25.281 -16.969 1 93.94 424 GLU B CA 1
ATOM 6540 C C . GLU B 1 424 ? -22.234 -26.516 -16.859 1 93.94 424 GLU B C 1
ATOM 6542 O O . GLU B 1 424 ? -21.016 -26.391 -16.781 1 93.94 424 GLU B O 1
ATOM 6547 N N . GLY B 1 425 ? -22.906 -27.641 -16.812 1 94.56 425 GLY B N 1
ATOM 6548 C CA . GLY B 1 425 ? -22.141 -28.875 -16.781 1 94.56 425 GLY B CA 1
ATOM 6549 C C . GLY B 1 425 ? -21.234 -29 -15.57 1 94.56 425 GLY B C 1
ATOM 6550 O O . GLY B 1 425 ? -21.688 -28.797 -14.438 1 94.56 425 GLY B O 1
ATOM 6551 N N . ALA B 1 426 ? -19.969 -29.234 -15.914 1 96 426 ALA B N 1
ATOM 6552 C CA . ALA B 1 426 ? -19.016 -29.469 -14.828 1 96 426 ALA B CA 1
ATOM 6553 C C . ALA B 1 426 ? -18.438 -28.172 -14.305 1 96 426 ALA B C 1
ATOM 6555 O O . ALA B 1 426 ? -17.828 -28.141 -13.227 1 96 426 ALA B O 1
ATOM 6556 N N . PHE B 1 427 ? -18.641 -27.078 -15.047 1 97.75 427 PHE B N 1
ATOM 6557 C CA . PHE B 1 427 ? -18.234 -25.766 -14.547 1 97.75 427 PHE B CA 1
ATOM 6558 C C . PHE B 1 427 ? -19.25 -25.25 -13.531 1 97.75 427 PHE B C 1
ATOM 6560 O O . PHE B 1 427 ? -20.172 -24.516 -13.898 1 97.75 427 PHE B O 1
ATOM 6567 N N . MET B 1 428 ? -19.047 -25.656 -12.242 1 97.69 428 MET B N 1
ATOM 6568 C CA . MET B 1 428 ? -19.984 -25.391 -11.164 1 97.69 428 MET B CA 1
ATOM 6569 C C . MET B 1 428 ? -19.266 -25.109 -9.859 1 97.69 428 MET B C 1
ATOM 6571 O O . MET B 1 428 ? -18.359 -25.859 -9.469 1 97.69 428 MET B O 1
ATOM 6575 N N . PRO B 1 429 ? -19.656 -23.969 -9.242 1 98.38 429 PRO B N 1
ATOM 6576 C CA . PRO B 1 429 ? -19.078 -23.797 -7.91 1 98.38 429 PRO B CA 1
ATOM 6577 C C . PRO B 1 429 ? -19.484 -24.891 -6.93 1 98.38 429 PRO B C 1
ATOM 6579 O O . PRO B 1 429 ? -20.609 -25.375 -6.984 1 98.38 429 PRO B O 1
ATOM 6582 N N . LEU B 1 430 ? -18.594 -25.203 -6.008 1 98.38 430 LEU B N 1
ATOM 6583 C CA . LEU B 1 430 ? -18.844 -26.25 -5.031 1 98.38 430 LEU B CA 1
ATOM 6584 C C . LEU B 1 430 ? -19.953 -25.844 -4.062 1 98.38 430 LEU B C 1
ATOM 6586 O O . LEU B 1 430 ? -19.938 -24.75 -3.523 1 98.38 430 LEU B O 1
ATOM 6590 N N . THR B 1 431 ? -20.906 -26.719 -3.846 1 97.25 431 THR B N 1
ATOM 6591 C CA . THR B 1 431 ? -21.953 -26.5 -2.869 1 97.25 431 THR B CA 1
ATOM 6592 C C . THR B 1 431 ? -21.719 -27.328 -1.607 1 97.25 431 THR B C 1
ATOM 6594 O O . THR B 1 431 ? -22.422 -27.156 -0.608 1 97.25 431 THR B O 1
ATOM 6597 N N . ALA B 1 432 ? -20.828 -28.219 -1.665 1 97.5 432 ALA B N 1
ATOM 6598 C CA . ALA B 1 432 ? -20.359 -29.016 -0.536 1 97.5 432 ALA B CA 1
ATOM 6599 C C . ALA B 1 432 ? -18.828 -29.109 -0.525 1 97.5 432 ALA B C 1
ATOM 6601 O O . ALA B 1 432 ? -18.188 -29 -1.571 1 97.5 432 ALA B O 1
ATOM 6602 N N . ALA B 1 433 ? -18.328 -29.281 0.67 1 98.06 433 ALA B N 1
ATOM 6603 C CA . ALA B 1 433 ? -16.875 -29.469 0.769 1 98.06 433 ALA B CA 1
ATOM 6604 C C . ALA B 1 433 ? -16.422 -30.672 -0.05 1 98.06 433 ALA B C 1
ATOM 6606 O O . ALA B 1 433 ? -17.109 -31.703 -0.084 1 98.06 433 ALA B O 1
ATOM 6607 N N . LYS B 1 434 ? -15.312 -30.609 -0.712 1 98.38 434 LYS B N 1
ATOM 6608 C CA . LYS B 1 434 ? -14.781 -31.672 -1.548 1 98.38 434 LYS B CA 1
ATOM 6609 C C . LYS B 1 434 ? -13.383 -32.062 -1.107 1 98.38 434 LYS B C 1
ATOM 6611 O O . LYS B 1 434 ? -12.461 -31.25 -1.137 1 98.38 434 LYS B O 1
ATOM 6616 N N . LYS B 1 435 ? -13.289 -33.281 -0.592 1 98.44 435 LYS B N 1
ATOM 6617 C CA . LYS B 1 435 ? -11.953 -33.812 -0.34 1 98.44 435 LYS B CA 1
ATOM 6618 C C . LYS B 1 435 ? -11.227 -34.125 -1.647 1 98.44 435 LYS B C 1
ATOM 6620 O O . LYS B 1 435 ? -11.734 -34.844 -2.498 1 98.44 435 LYS B O 1
ATOM 6625 N N . MET B 1 436 ? -10.016 -33.531 -1.852 1 98.12 436 MET B N 1
ATOM 6626 C CA . MET B 1 436 ? -9.227 -33.719 -3.07 1 98.12 436 MET B CA 1
ATOM 6627 C C . MET B 1 436 ? -7.781 -33.281 -2.848 1 98.12 436 MET B C 1
ATOM 6629 O O . MET B 1 436 ? -7.508 -32.406 -2.01 1 98.12 436 MET B O 1
ATOM 6633 N N . HIS B 1 437 ? -6.945 -33.906 -3.559 1 97.38 437 HIS B N 1
ATOM 6634 C CA . HIS B 1 437 ? -5.574 -33.438 -3.564 1 97.38 437 HIS B CA 1
ATOM 6635 C C . HIS B 1 437 ? -5.457 -32.125 -4.355 1 97.38 437 HIS B C 1
ATOM 6637 O O . HIS B 1 437 ? -5.906 -32.062 -5.504 1 97.38 437 HIS B O 1
ATOM 6643 N N . ILE B 1 438 ? -4.926 -31.109 -3.719 1 98.44 438 ILE B N 1
ATOM 6644 C CA . ILE B 1 438 ? -4.773 -29.812 -4.359 1 98.44 438 ILE B CA 1
ATOM 6645 C C . ILE B 1 438 ? -3.289 -29.5 -4.543 1 98.44 438 ILE B C 1
ATOM 6647 O O . ILE B 1 438 ? -2.588 -29.188 -3.574 1 98.44 438 ILE B O 1
ATOM 6651 N N . ARG B 1 439 ? -2.795 -29.688 -5.809 1 98 439 ARG B N 1
ATOM 6652 C CA . ARG B 1 439 ? -1.4 -29.391 -6.129 1 98 439 ARG B CA 1
ATOM 6653 C C . ARG B 1 439 ? -1.119 -27.891 -6.07 1 98 439 ARG B C 1
ATOM 6655 O O . ARG B 1 439 ? -0.066 -27.484 -5.586 1 98 439 ARG B O 1
ATOM 6662 N N . ALA B 1 440 ? -2.068 -27.062 -6.602 1 98.81 440 ALA B N 1
ATOM 6663 C CA . ALA B 1 440 ? -1.967 -25.609 -6.668 1 98.81 440 ALA B CA 1
ATOM 6664 C C . ALA B 1 440 ? -3.35 -24.969 -6.707 1 98.81 440 ALA B C 1
ATOM 6666 O O . ALA B 1 440 ? -4.316 -25.578 -7.164 1 98.81 440 ALA B O 1
ATOM 6667 N N . ALA B 1 441 ? -3.365 -23.766 -6.199 1 98.94 441 ALA B N 1
ATOM 6668 C CA . ALA B 1 441 ? -4.633 -23.047 -6.109 1 98.94 441 ALA B CA 1
ATOM 6669 C C . ALA B 1 441 ? -4.43 -21.547 -6.285 1 98.94 441 ALA B C 1
ATOM 6671 O O . ALA B 1 441 ? -3.342 -21.031 -6.02 1 98.94 441 ALA B O 1
ATOM 6672 N N . ILE B 1 442 ? -5.457 -20.859 -6.742 1 98.94 442 ILE B N 1
ATOM 6673 C CA . ILE B 1 442 ? -5.441 -19.422 -6.918 1 98.94 442 ILE B CA 1
ATOM 6674 C C . ILE B 1 442 ? -6.465 -18.766 -5.988 1 98.94 442 ILE B C 1
ATOM 6676 O O . ILE B 1 442 ? -7.555 -19.312 -5.785 1 98.94 442 ILE B O 1
ATOM 6680 N N . SER B 1 443 ? -6.109 -17.688 -5.367 1 98.94 443 SER B N 1
ATOM 6681 C CA . SER B 1 443 ? -7.008 -16.812 -4.637 1 98.94 443 SER B CA 1
ATOM 6682 C C . SER B 1 443 ? -7.16 -15.469 -5.34 1 98.94 443 SER B C 1
ATOM 6684 O O . SER B 1 443 ? -6.188 -14.727 -5.492 1 98.94 443 SER B O 1
ATOM 6686 N N . ASN B 1 444 ? -8.391 -15.148 -5.777 1 98.88 444 ASN B N 1
ATOM 6687 C CA . ASN B 1 444 ? -8.68 -13.875 -6.426 1 98.88 444 ASN B CA 1
ATOM 6688 C C . ASN B 1 444 ? -9.141 -12.82 -5.418 1 98.88 444 ASN B C 1
ATOM 6690 O O . ASN B 1 444 ? -9.828 -13.148 -4.449 1 98.88 444 ASN B O 1
ATOM 6694 N N . SER B 1 445 ? -8.734 -11.602 -5.637 1 98.38 445 SER B N 1
ATOM 6695 C CA . SER B 1 445 ? -9.211 -10.422 -4.914 1 98.38 445 SER B CA 1
ATOM 6696 C C . SER B 1 445 ? -9.359 -9.227 -5.84 1 98.38 445 SER B C 1
ATOM 6698 O O . SER B 1 445 ? -8.391 -8.781 -6.457 1 98.38 445 SER B O 1
ATOM 6700 N N . PHE B 1 446 ? -10.523 -8.664 -5.879 1 97.38 446 PHE B N 1
ATOM 6701 C CA . PHE B 1 446 ? -10.836 -7.551 -6.762 1 97.38 446 PHE B CA 1
ATOM 6702 C C . PHE B 1 446 ? -11.484 -6.41 -5.984 1 97.38 446 PHE B C 1
ATOM 6704 O O . PHE B 1 446 ? -12.438 -6.621 -5.234 1 97.38 446 PHE B O 1
ATOM 6711 N N . GLY B 1 447 ? -10.906 -5.227 -6.191 1 95.5 447 GLY B N 1
ATOM 6712 C CA . GLY B 1 447 ? -11.352 -4.129 -5.352 1 95.5 447 GLY B CA 1
ATOM 6713 C C . GLY B 1 447 ? -11.844 -2.934 -6.145 1 95.5 447 GLY B C 1
ATOM 6714 O O . GLY B 1 447 ? -11.578 -2.822 -7.34 1 95.5 447 GLY B O 1
ATOM 6715 N N . PHE B 1 448 ? -12.641 -2.041 -5.383 1 94.12 448 PHE B N 1
ATOM 6716 C CA . PHE B 1 448 ? -13.055 -0.757 -5.938 1 94.12 448 PHE B CA 1
ATOM 6717 C C . PHE B 1 448 ? -11.852 0.036 -6.426 1 94.12 448 PHE B C 1
ATOM 6719 O O . PHE B 1 448 ? -10.781 0.008 -5.805 1 94.12 448 PHE B O 1
ATOM 6726 N N . GLY B 1 449 ? -12.031 0.749 -7.492 1 94.06 449 GLY B N 1
ATOM 6727 C CA . GLY B 1 449 ? -10.93 1.443 -8.133 1 94.06 449 GLY B CA 1
ATOM 6728 C C . GLY B 1 449 ? -10.297 0.646 -9.266 1 94.06 449 GLY B C 1
ATOM 6729 O O . GLY B 1 449 ? -9.406 1.141 -9.961 1 94.06 449 GLY B O 1
ATOM 6730 N N . GLY B 1 450 ? -10.828 -0.553 -9.43 1 96.12 450 GLY B N 1
ATOM 6731 C CA . GLY B 1 450 ? -10.383 -1.402 -10.523 1 96.12 450 GLY B CA 1
ATOM 6732 C C . GLY B 1 450 ? -9.062 -2.09 -10.242 1 96.12 450 GLY B C 1
ATOM 6733 O O . GLY B 1 450 ? -8.305 -2.391 -11.172 1 96.12 450 GLY B O 1
ATOM 6734 N N . THR B 1 451 ? -8.75 -2.26 -9.008 1 97.75 451 THR B N 1
ATOM 6735 C CA . THR B 1 451 ? -7.5 -2.908 -8.617 1 97.75 451 THR B CA 1
ATOM 6736 C C . THR B 1 451 ? -7.711 -4.406 -8.422 1 97.75 451 THR B C 1
ATOM 6738 O O . THR B 1 451 ? -8.664 -4.824 -7.766 1 97.75 451 THR B O 1
ATOM 6741 N N . ASN B 1 452 ? -6.906 -5.211 -9.078 1 98.44 452 ASN B N 1
ATOM 6742 C CA . ASN B 1 452 ? -7.043 -6.664 -9.031 1 98.44 452 ASN B CA 1
ATOM 6743 C C . ASN B 1 452 ? -5.738 -7.336 -8.617 1 98.44 452 ASN B C 1
ATOM 6745 O O . ASN B 1 452 ? -4.656 -6.898 -9.008 1 98.44 452 ASN B O 1
ATOM 6749 N N . ALA B 1 453 ? -5.867 -8.352 -7.832 1 98.81 453 ALA B N 1
ATOM 6750 C CA . ALA B 1 453 ? -4.738 -9.203 -7.469 1 98.81 453 ALA B CA 1
ATOM 6751 C C . ALA B 1 453 ? -5.137 -10.672 -7.469 1 98.81 453 ALA B C 1
ATOM 6753 O O . ALA B 1 453 ? -6.242 -11.023 -7.047 1 98.81 453 ALA B O 1
ATOM 6754 N N . SER B 1 454 ? -4.348 -11.539 -8.031 1 98.94 454 SER B N 1
ATOM 6755 C CA . SER B 1 454 ? -4.438 -12.992 -7.926 1 98.94 454 SER B CA 1
ATOM 6756 C C . SER B 1 454 ? -3.168 -13.578 -7.32 1 98.94 454 SER B C 1
ATOM 6758 O O . SER B 1 454 ? -2.064 -13.312 -7.797 1 98.94 454 SER B O 1
ATOM 6760 N N . LEU B 1 455 ? -3.361 -14.289 -6.254 1 98.94 455 LEU B N 1
ATOM 6761 C CA . LEU B 1 455 ? -2.254 -15.016 -5.637 1 98.94 455 LEU B CA 1
ATOM 6762 C C . LEU B 1 455 ? -2.32 -16.5 -5.98 1 98.94 455 LEU B C 1
ATOM 6764 O O . LEU B 1 455 ? -3.395 -17.109 -5.949 1 98.94 455 LEU B O 1
ATOM 6768 N N . LEU B 1 456 ? -1.231 -17.062 -6.387 1 98.94 456 LEU B N 1
ATOM 6769 C CA . LEU B 1 456 ? -1.14 -18.484 -6.703 1 98.94 456 LEU B CA 1
ATOM 6770 C C . LEU B 1 456 ? -0.25 -19.219 -5.699 1 98.94 456 LEU B C 1
ATOM 6772 O O . LEU B 1 456 ? 0.884 -18.797 -5.453 1 98.94 456 LEU B O 1
ATOM 6776 N N . PHE B 1 457 ? -0.842 -20.266 -5.09 1 98.75 457 PHE B N 1
ATOM 6777 C CA . PHE B 1 457 ? -0.157 -21.062 -4.09 1 98.75 457 PHE B CA 1
ATOM 6778 C C . PHE B 1 457 ? -0.001 -22.5 -4.574 1 98.75 457 PHE B C 1
ATOM 6780 O O . PHE B 1 457 ? -0.836 -23 -5.332 1 98.75 457 PHE B O 1
ATOM 6787 N N . SER B 1 458 ? 1.013 -23.172 -4.105 1 98.19 458 SER B N 1
ATOM 6788 C CA . SER B 1 458 ? 1.188 -24.609 -4.371 1 98.19 458 SER B CA 1
ATOM 6789 C C . SER B 1 458 ? 1.543 -25.359 -3.1 1 98.19 458 SER B C 1
ATOM 6791 O O . SER B 1 458 ? 1.863 -24.766 -2.076 1 98.19 458 SER B O 1
ATOM 6793 N N . CYS B 1 459 ? 1.413 -26.656 -3.174 1 95.62 459 CYS B N 1
ATOM 6794 C CA . CYS B 1 459 ? 1.947 -27.5 -2.107 1 95.62 459 CYS B CA 1
ATOM 6795 C C . CYS B 1 459 ? 3.434 -27.234 -1.898 1 95.62 459 CYS B C 1
ATOM 6797 O O . CYS B 1 459 ? 4.121 -26.781 -2.812 1 95.62 459 CYS B O 1
ATOM 6799 N N . PRO B 1 460 ? 3.861 -27.453 -0.671 1 89.69 460 PRO B N 1
ATOM 6800 C CA . PRO B 1 460 ? 5.293 -27.25 -0.431 1 89.69 460 PRO B CA 1
ATOM 6801 C C . PRO B 1 460 ? 6.172 -28.141 -1.312 1 89.69 460 PRO B C 1
ATOM 6803 O O . PRO B 1 460 ? 5.715 -29.172 -1.8 1 89.69 460 PRO B O 1
ATOM 6806 N N . PRO B 1 461 ? 7.355 -27.734 -1.561 1 80.94 461 PRO B N 1
ATOM 6807 C CA . PRO B 1 461 ? 8.25 -28.578 -2.354 1 80.94 461 PRO B CA 1
ATOM 6808 C C . PRO B 1 461 ? 8.633 -29.859 -1.637 1 80.94 461 PRO B C 1
ATOM 6810 O O . PRO B 1 461 ? 8.617 -29.922 -0.405 1 80.94 461 PRO B O 1
#

Secondary structure (DSSP, 8-state):
-------------------------------------------------S---------------EEEPPP-SSTTTTEEEEE----------SS------HHHHHHHHHHHTTTHHHHHHHHHHHHHHHHHT----SHHHHHTEEEEEE-SS--HHHHHHHHHHHHTT-GGG--TTHHHHH-TTHHHHHHHHHHT--S-EE-B--GGGHHHHHHHHHHHHHHTTS-SEEEEEEEE---SHHHHHHHHHTT-B--TTTTSGGG---TTBTT---BPBEEEEEEEEEEEHHHHHHTT----EEEEEEEEEE--S-SSS--TT-HHHHHHHHHHHHHHT--GGG--EEEE---S-HHHHHHHHHHHHHHHTHHHHTT-SEEEESHHHH-B-GGGHHHHHHHHHHHHHHHTEEPP-TT-SSB-TT-BTTB---SS-EE---SEEEEEEEETTTEEEEEEEE---/-----------------------------------------------------------------EEEPPP-SSTTTTEEEEE--PPPPP---SS------HHHHHHHHHHHTTTHHHHHHHHHHHHHHHHHT----SHHHHHTEEEEEE-SS--HHHHHHHHHHHHTT-GGG--TTHHHHH-TTHHHHHHHHHHT--S-EE-B--GGGHHHHHHHHHHHHHHTTS-SEEEEEEEE---SHHHHHHHHHTT-B--TTTTSGGG---TTBTT---BPBEEEEEEEEEEEHHHHHHTT----EEEEEEEEEE--S-SSS--TT-HHHHHHHHHHHHHHT--GGG--EEEE---S-HHHHHHHHHHHHHHHTHHHHTT-SEEEESHHHH-B-GGGHHHHHHHHHHHHHHHTEEPP-TT-SSB-TT-BTTB---SS-EE---SEEEEEEEETTTEEEEEEEE---

Radius of gyration: 29.67 Å; Cα contacts (8 Å, |Δi|>4): 2249; chains: 2; bounding box: 101×99×96 Å

Sequence (922 aa):
MPWAPRIVSFAAAPDEHAPPRSPVRPPPPPRLLLGCGPSSAAPICLPPRGRDGAGRRHAARPRRRVHLGPPRGRRLRGARARRGGPTPHRGCRGEDVGAAPIEGLRRRAAREGRGRVRRGGVDQADEALRDANWLPSENEKKERTGVSIGGGIGSISDILDASQLIAENRLRRLSPFFIPKILINMASGHVSMKYGFQGPNHAAVTACATGAHSIGDATRMIQFGDADVMVAGGTESSIDALSIAGFSRLRALSTKYNSLPQASSRPFDCGRDGFVIGEGCGVMVLEALDHAMERGAKIYAEVRGYGMSGDAHHITQPQNDGRGAILAMERALEQSGLQADQIDYLNAHATSTPLGDAVEATAIKSVFGHHATSGGLALSSTKGAIGHLLGAAGSVEAIFTVLAIHHGVAPPTLNLEQPDLLFEGAFMPLTAAKKMHIRAAISNSFGFGGTNASLLFSCPPMPWAPRIVSFAAAPDEHAPPRSPVRPPPPPRLLLGCGPSSAAPICLPPRGRDGAGRRHAARPRRRVHLGPPRGRRLRGARARRGGPTPHRGCRGEDVGAAPIEGLRRRAAREGRGRVRRGGVDQADEALRDANWLPSENEKKERTGVSIGGGIGSISDILDASQLIAENRLRRLSPFFIPKILINMASGHVSMKYGFQGPNHAAVTACATGAHSIGDATRMIQFGDADVMVAGGTESSIDALSIAGFSRLRALSTKYNSLPQASSRPFDCGRDGFVIGEGCGVMVLEALDHAMERGAKIYAEVRGYGMSGDAHHITQPQNDGRGAILAMERALEQSGLQADQIDYLNAHATSTPLGDAVEATAIKSVFGHHATSGGLALSSTKGAIGHLLGAAGSVEAIFTVLAIHHGVAPPTLNLEQPDLLFEGAFMPLTAAKKMHIRAAISNSFGFGGTNASLLFSCPP

Organism: Aegilops tauschii subsp. strangulata (NCBI:txid200361)

Nearest PDB structures (foldseek):
  2ix4-assembly1_B  TM=9.969E-01  e=2.698E-62  Arabidopsis thaliana
  3kzu-assembly2_C-2  TM=8.828E-01  e=4.075E-49  Brucella melitensis
  3e60-assembly1_B  TM=8.836E-01  e=2.147E-48  Bartonella henselae
  4jga-assembly1_B  TM=8.620E-01  e=6.503E-48  Rickettsia rickettsii str. 'Sheila Smith'
  2gp6-assembly1_B  TM=9.296E-01  e=2.186E-34  Mycobacterium tuberculosis